Protein 6LTR (pdb70)

B-factor: mean 41.46, std 18.66, range [11.01, 149.9]

Foldseek 3Di:
DFFWFKDKDWFFFDFDPVVLVLVLVQQVQLVLLLLVLQLVVLLLLLLAALVLLCLLQVVPPDHDDSLLLNLLSQKFWAAPSNADAFDDLVCSQVVSCVRNVDHDDVLSVLLSLFDADDRTTMHRSNVVNVVVCVVLVHDSVQSNVLSSLCSLLLCAAGAPRHRPQNCCCCVLPNPDDDWPLVQQLQLLVVLLVVQVDDPDDDQWLQVSLVSSCVSQVHDLVCCCCSNTVVDDDDAPNNVSNVDDRGDTDDSVVSSVSSVVSNSSRVDDSPHDSSVSVQVVSCVSHPHDDSQSSSQSNVLSSVLSVVQSNVSSVVSVVLSVLVVLLVVLPPPPLLVLLVCLCVDDLNPDDDDDQQACLQCLHPCVQVLLVVCVVPHPDRVVSLVVSQVLPDDQWFDTHDSSSNVSVSVVCVPAPPVSNNSSRHSRVSVVCSNNGHRGGRDSDFFFGKDKLFWDALVRDDWPQDLLFTRQKTWTFGWGADPVGDTDTDIIITGDLLCCQFARPDAQAPPDEWAGQDVLRPHDFDADDPPQDDDDPPVCVVSVRSRSSVSVCVVVSNGHHYPFPDDGWMWTAGSSSMIMTMDMGTQGDQDDDDDFFAKAKEWFADAQFFIKMWIKGFHDDDQAFPQNRGHMGTDAMDGQFFWDDDPRDIDTLAHDQAAWQVVCVVVLVVLLVVLQVAWFWDADPPGDIDIGSLNVQSCVLPVVRGHDLLNLQSSLLSLLRRLAQDEPVVLVVSVVVLCCQQPDDCHLVVDDGLHLSSLSSLVSSLSNLVSNQCRHVVDDPVRHDDDVSSCVVPVVSSVVNVVSVVVLVVSLVVNLLSSLSSVSVVCVVVVHQEYEYACADDADDDRTDPVNNVSSVSRCPNSSVVNNVSCNVNNNHYYAHAHLQLLLFFFFSPDCVPHHHGAFAKAWAFLLRQFVVLLVQLLSLCPLPDPDCSVRSVVQSVLLCLQLVNPVCVVLSVPDDPPDPPRDGSVVVSVSSCVVQVHRRHIGMGGGHPHQWDWHPDPRHPPWDWDAGSNRITTTHGSSSSSRSSRRSDDDHYPGD

Sequence (1037 aa):
SMSSAIKSYKSVLRPNERKNQLLKSTIQCLEDGSAFFFKMLQGLFGGITPEIVRFSTEQEKQQQDIALWCAVNWFRPVSQDSLTHTIASDNLVEKFEEYYGGTASDAIKQYFSASIGESYYWNDCRQQYYDLCRELGVEVSDLTHDLEILCREKCLAVATESNQNNSIISVLFGTGEKEDRSVKLRITKKILEAISNLKEIPKNVAPIQEIILNVAKATKETFRQVYAGNLGAPSTLEKFIAKDGQKEFDLKKLQTDLKKVIRGKSKERDWCCQEELRSYVEQNTIQYDLWAWGEMFNKAHTALKIKSTRNYNFAKQRLEQFKEIQSLNNLLVVKKLNDFFDSEFFSGEETYTICVHHLGGKDLSKLYKAWEDDPADPENAIVVLCDDLKNNFKKEPIRNILRYIFTIRQECSAQDILAAAKYNQQLDRYKSQKANPSVLGNQGFTWTNAVILPEKAQRNDRPNSLDLRIWLYLKLRHPDGRWKKHHIPFYDTRFFQEIYAAGNSPVDTCQFRTPRFGYHLPKLTDQTAIRVNKKHVKAAKTEARIRLAIQQGTLPVSNLKITEISATINSKGQVRIPVKFDVGRQKGTLQIGDRFCGYDQNQTASHAYSLWEVVKEGQYHKELGCFVRFISSGDIVSITENRGNQFDQLSYEGLAYPQYADWRKKASKFVSLWQITKKNKKKEIVTVEAKEKFDAICKYQPRLYKFNKEYAYLLRDIVRGKSLVELQQIRQEIFRFIEQDCGVTRLGSLSLSTLETVKAVKGIIYSYFSTALNASKNNPISDEQRKEFDPELFALLEKLELIRTRKKKQKVERIANSLIQTCLENNIKFIRGAGDLSTTNNATKKKANSRSMDWLARGVFNKIRQLAPMHNITLFGCGSLYTSHQDPLVHRNPDKAMKCRWAAIPVKDIGDWVLRKLSQNLRAKNIGTGEYYHQGVKEFLSHYELQDLEEELLKWRSDRKSNIPCWVLQNRLAEKLGNKEAVVYIPVRGGRIYFATHKVATGAVSIVFDQKQVWVCNADHVAAANIALTVKGIGEQ

Structure (mmCIF, N/CA/C/O backbone):
data_6LTR
#
_entry.id   6LTR
#
_cell.length_a   93.256
_cell.length_b   123.025
_cell.length_c   280.420
_cell.angle_alpha   90.000
_cell.angle_beta   90.000
_cell.angle_gamma   90.000
#
_symmetry.space_group_name_H-M   'C 2 2 21'
#
loop_
_entity.id
_entity.type
_entity.pdbx_description
1 polymer Cas12i2
2 polymer 'RNA (56-mer)'
3 polymer "DNA (5'-D(*GP*CP*CP*GP*CP*TP*TP*TP*CP*TP*TP*T)-3')"
4 polymer 'DNA (35-MER)'
5 polymer 'trans ssDNA'
6 non-polymer 1,2-ETHANEDIOL
7 non-polymer 'MAGNESIUM ION'
8 water water
#
loop_
_atom_site.group_PDB
_atom_site.id
_atom_site.type_symbol
_atom_site.label_atom_id
_atom_site.label_alt_id
_atom_site.label_comp_id
_atom_site.label_asym_id
_atom_site.label_entity_id
_atom_site.label_seq_id
_atom_site.pdbx_PDB_ins_code
_atom_site.Cartn_x
_atom_site.Cartn_y
_atom_site.Cartn_z
_atom_site.occupancy
_atom_site.B_iso_or_equiv
_atom_site.auth_seq_id
_atom_site.auth_comp_id
_atom_site.auth_asym_id
_atom_site.auth_atom_id
_atom_site.pdbx_PDB_model_num
ATOM 1 N N . SER A 1 1 ? 57.06600 79.80800 108.16400 1.000 55.11711 0 SER A N 1
ATOM 2 C CA . SER A 1 1 ? 56.20900 79.94600 109.33200 1.000 52.74174 0 SER A CA 1
ATOM 3 C C . SER A 1 1 ? 54.82500 79.32000 109.14200 1.000 46.81690 0 SER A C 1
ATOM 4 O O . SER A 1 1 ? 54.28000 79.26900 108.03900 1.000 50.36141 0 SER A O 1
ATOM 7 N N . MET A 1 2 ? 54.26400 78.87600 110.27000 1.000 40.57348 1 MET A N 1
ATOM 8 C CA . MET A 1 2 ? 53.01200 78.13600 110.31600 1.000 37.32824 1 MET A CA 1
ATOM 9 C C . MET A 1 2 ? 51.87100 79.10600 110.59900 1.000 39.35445 1 MET A C 1
ATOM 10 O O . MET A 1 2 ? 51.79700 79.68900 111.68500 1.000 45.25295 1 MET A O 1
ATOM 15 N N . SER A 1 3 ? 50.99000 79.28000 109.61900 1.000 36.31924 2 SER A N 1
ATOM 16 C CA . SER A 1 3 ? 49.79400 80.08900 109.74900 1.000 42.20838 2 SER A CA 1
ATOM 17 C C . SER A 1 3 ? 48.64000 79.25000 110.28400 1.000 39.05796 2 SER A C 1
ATOM 18 O O . SER A 1 3 ? 48.49000 78.06400 109.95000 1.000 38.52941 2 SER A O 1
ATOM 21 N N . SER A 1 4 ? 47.81500 79.90200 111.10600 1.000 35.44863 3 SER A N 1
ATOM 22 C CA . SER A 1 4 ? 46.69200 79.29500 111.80100 1.000 34.51426 3 SER A CA 1
ATOM 23 C C . SER A 1 4 ? 45.49300 80.23400 111.72500 1.000 34.41302 3 SER A C 1
ATOM 24 O O . SER A 1 4 ? 45.60000 81.37800 111.27600 1.000 29.77786 3 SER A O 1
ATOM 27 N N . ALA A 1 5 ? 44.34100 79.73900 112.18200 1.000 29.37961 4 ALA A N 1
ATOM 28 C CA . ALA A 1 5 ? 43.09300 80.49400 112.17500 1.000 24.73301 4 ALA A CA 1
ATOM 29 C C . ALA A 1 5 ? 42.29400 80.13500 113.42200 1.000 24.25542 4 ALA A C 1
ATOM 30 O O . ALA A 1 5 ? 42.72100 79.32000 114.24500 1.000 28.41481 4 ALA A O 1
ATOM 32 N N . ILE A 1 6 ? 41.12200 80.75600 113.57100 1.000 19.71836 5 ILE A N 1
ATOM 33 C CA . ILE A 1 6 ? 40.25900 80.54000 114.72800 1.000 20.22127 5 ILE A CA 1
ATOM 34 C C . ILE A 1 6 ? 38.82900 80.30800 114.26000 1.000 21.90771 5 ILE A C 1
ATOM 35 O O . ILE A 1 6 ? 38.26000 81.14000 113.54600 1.000 21.55726 5 ILE A O 1
ATOM 40 N N . LYS A 1 7 ? 38.25400 79.18200 114.67000 1.000 21.19399 6 LYS A N 1
ATOM 41 C CA . LYS A 1 7 ? 36.82200 78.94100 114.60900 1.000 17.94655 6 LYS A CA 1
ATOM 42 C C . LYS A 1 7 ? 36.26400 79.00700 116.02400 1.000 23.14043 6 LYS A C 1
ATOM 43 O O . LYS A 1 7 ? 37.00000 78.88000 117.00700 1.000 22.38371 6 LYS A O 1
ATOM 49 N N . SER A 1 8 ? 34.95600 79.21500 116.13300 1.000 18.05066 7 SER A N 1
ATOM 50 C CA . SER A 1 8 ? 34.38000 79.35300 117.45900 1.000 20.41551 7 SER A CA 1
ATOM 51 C C . SER A 1 8 ? 32.97000 78.79000 117.48700 1.000 21.76327 7 SER A C 1
ATOM 52 O O . SER A 1 8 ? 32.31700 78.61400 116.45500 1.000 20.27159 7 SER A O 1
ATOM 55 N N . TYR A 1 9 ? 32.52000 78.50400 118.70300 1.000 21.04080 8 TYR A N 1
ATOM 56 C CA . TYR A 1 9 ? 31.20500 77.95400 118.96000 1.000 19.35631 8 TYR A CA 1
ATOM 57 C C . TYR A 1 9 ? 30.58000 78.72600 120.10100 1.000 18.28522 8 TYR A C 1
ATOM 58 O O . TYR A 1 9 ? 31.25300 79.45400 120.83800 1.000 23.30810 8 TYR A O 1
ATOM 67 N N . LYS A 1 10 ? 29.27800 78.54100 120.24000 1.000 22.38878 9 LYS A N 1
ATOM 68 C CA . LYS A 1 10 ? 28.49800 79.51400 120.97000 1.000 19.89641 9 LYS A CA 1
ATOM 69 C C . LYS A 1 10 ? 27.09100 79.03500 121.30200 1.000 25.94823 9 LYS A C 1
ATOM 70 O O . LYS A 1 10 ? 26.30800 78.70400 120.40600 1.000 20.98237 9 LYS A O 1
ATOM 76 N N . SER A 1 11 ? 26.75700 79.03900 122.58900 1.000 21.51286 10 SER A N 1
ATOM 77 C CA . SER A 1 11 ? 25.55100 78.41200 123.12100 1.000 19.95324 10 SER A CA 1
ATOM 78 C C . SER A 1 11 ? 25.23700 79.05300 124.47200 1.000 22.73994 10 SER A C 1
ATOM 79 O O . SER A 1 11 ? 25.77700 80.11300 124.80500 1.000 21.44808 10 SER A O 1
ATOM 82 N N . VAL A 1 12 ? 24.37500 78.40700 125.25300 1.000 20.46265 11 VAL A N 1
ATOM 83 C CA . VAL A 1 12 ? 23.91100 78.94300 126.52600 1.000 27.15217 11 VAL A CA 1
ATOM 84 C C . VAL A 1 12 ? 24.15700 77.88600 127.59700 1.000 25.67432 11 VAL A C 1
ATOM 85 O O . VAL A 1 12 ? 23.94800 76.69300 127.35600 1.000 24.86309 11 VAL A O 1
ATOM 89 N N . LEU A 1 13 ? 24.65500 78.31200 128.75400 1.000 22.04517 12 LEU A N 1
ATOM 90 C CA . LEU A 1 13 ? 24.92500 77.37500 129.83400 1.000 21.39748 12 LEU A CA 1
ATOM 91 C C . LEU A 1 13 ? 23.63100 76.97400 130.53400 1.000 26.45208 12 LEU A C 1
ATOM 92 O O . LEU A 1 13 ? 22.66100 77.73500 130.57900 1.000 26.33756 12 LEU A O 1
ATOM 97 N N . ARG A 1 14 ? 23.62500 75.76000 131.08400 1.000 23.94737 13 ARG A N 1
ATOM 98 C CA . ARG A 1 14 ? 22.44700 75.20000 131.74900 1.000 25.38276 13 ARG A CA 1
ATOM 99 C C . ARG A 1 14 ? 22.81400 74.65500 133.12400 1.000 26.04200 13 ARG A C 1
ATOM 100 O O . ARG A 1 14 ? 22.66700 73.46000 133.39400 1.000 24.44932 13 ARG A O 1
ATOM 108 N N . PRO A 1 15 ? 23.27400 75.51100 134.03300 1.000 24.18148 14 PRO A N 1
ATOM 109 C CA . PRO A 1 15 ? 23.61400 75.03500 135.37500 1.000 27.40803 14 PRO A CA 1
ATOM 110 C C . PRO A 1 15 ? 22.35900 74.76000 136.18600 1.000 33.21132 14 PRO A C 1
ATOM 111 O O . PRO A 1 15 ? 21.28200 75.30100 135.92300 1.000 18.95902 14 PRO A O 1
ATOM 115 N N . ASN A 1 16 ? 22.50600 73.89200 137.18400 1.000 30.11376 15 ASN A N 1
ATOM 116 C CA . ASN A 1 16 ? 21.41800 73.76100 138.13700 1.000 28.10006 15 ASN A CA 1
ATOM 117 C C . ASN A 1 16 ? 21.37000 75.01300 139.00600 1.000 30.70197 15 ASN A C 1
ATOM 118 O O . ASN A 1 16 ? 22.24400 75.87600 138.94600 1.000 31.41783 15 ASN A O 1
ATOM 123 N N . GLU A 1 17 ? 20.32800 75.11700 139.81900 1.000 27.30415 16 GLU A N 1
ATOM 124 C CA . GLU A 1 17 ? 20.10100 76.36300 140.54300 1.000 31.77007 16 GLU A CA 1
ATOM 125 C C . GLU A 1 17 ? 21.24900 76.72900 141.47800 1.000 33.63440 16 GLU A C 1
ATOM 126 O O . GLU A 1 17 ? 21.62800 77.90600 141.57200 1.000 34.71076 16 GLU A O 1
ATOM 132 N N . ARG A 1 18 ? 21.81700 75.73900 142.16700 1.000 31.94182 17 ARG A N 1
ATOM 133 C CA . ARG A 1 18 ? 22.93200 76.00700 143.11500 1.000 34.60777 17 ARG A CA 1
ATOM 134 C C . ARG A 1 18 ? 24.13400 76.55600 142.33700 1.000 32.88280 17 ARG A C 1
ATOM 135 O O . ARG A 1 18 ? 24.65400 77.61300 142.72800 1.000 29.15982 17 ARG A O 1
ATOM 143 N N . LYS A 1 19 ? 24.54500 75.86400 141.27700 1.000 27.61738 18 LYS A N 1
ATOM 144 C CA . LYS A 1 19 ? 25.71000 76.27800 140.45100 1.000 33.68594 18 LYS A CA 1
ATOM 145 C C . LYS A 1 19 ? 25.39600 77.55900 139.68700 1.000 30.30568 18 LYS A C 1
ATOM 146 O O . LYS A 1 19 ? 26.31600 78.30800 139.42900 1.000 24.18381 18 LYS A O 1
ATOM 152 N N . ASN A 1 20 ? 24.11600 77.79400 139.41400 1.000 28.78157 19 ASN A N 1
ATOM 153 C CA . ASN A 1 20 ? 23.75700 79.05800 138.78000 1.000 24.97148 19 ASN A CA 1
ATOM 154 C C . ASN A 1 20 ? 23.95200 80.23000 139.73300 1.000 30.06596 19 ASN A C 1
ATOM 155 O O . ASN A 1 20 ? 24.44900 81.28800 139.32500 1.000 28.64112 19 ASN A O 1
ATOM 160 N N . GLN A 1 21 ? 23.56300 80.07000 141.00300 1.000 29.58271 20 GLN A N 1
ATOM 161 C CA . GLN A 1 21 ? 23.88800 81.09700 141.99000 1.000 32.34907 20 GLN A CA 1
ATOM 162 C C . GLN A 1 21 ? 25.38900 81.34000 142.03700 1.000 28.56422 20 GLN A C 1
ATOM 163 O O . GLN A 1 21 ? 25.84800 82.49000 142.00200 1.000 23.67025 20 GLN A O 1
ATOM 169 N N . LEU A 1 22 ? 26.16800 80.25800 142.10200 1.000 29.32596 21 LEU A N 1
ATOM 170 C CA . LEU A 1 22 ? 27.61900 80.40800 142.19300 1.000 30.76847 21 LEU A CA 1
ATOM 171 C C . LEU A 1 22 ? 28.18400 81.13900 140.97500 1.000 26.44523 21 LEU A C 1
ATOM 172 O O . LEU A 1 22 ? 29.00600 82.05500 141.11500 1.000 28.26042 21 LEU A O 1
ATOM 177 N N . LEU A 1 23 ? 27.72700 80.77000 139.77600 1.000 21.56212 22 LEU A N 1
ATOM 178 C CA . LEU A 1 23 ? 28.24100 81.37500 138.54900 1.000 24.72814 22 LEU A CA 1
ATOM 179 C C . LEU A 1 23 ? 27.86200 82.84800 138.45000 1.000 27.01777 22 LEU A C 1
ATOM 180 O O . LEU A 1 23 ? 28.70500 83.69500 138.12300 1.000 22.52688 22 LEU A O 1
ATOM 185 N N . LYS A 1 24 ? 26.59200 83.17200 138.71000 1.000 25.39872 23 LYS A N 1
ATOM 186 C CA . LYS A 1 24 ? 26.15600 84.56200 138.62000 1.000 25.12109 23 LYS A CA 1
ATOM 187 C C . LYS A 1 24 ? 26.88200 85.42800 139.64200 1.000 24.35001 23 LYS A C 1
ATOM 188 O O . LYS A 1 24 ? 27.28600 86.55700 139.33400 1.000 26.63530 23 LYS A O 1
ATOM 194 N N . SER A 1 25 ? 27.08100 84.90500 140.85700 1.000 24.80107 24 SER A N 1
ATOM 195 C CA . SER A 1 25 ? 27.81300 85.65600 141.87100 1.000 26.19957 24 SER A CA 1
ATOM 196 C C . SER A 1 25 ? 29.26500 85.87600 141.46000 1.000 27.09735 24 SER A C 1
ATOM 197 O O . SER A 1 25 ? 29.80700 86.97600 141.63700 1.000 30.86705 24 SER A O 1
ATOM 200 N N . THR A 1 26 ? 29.91100 84.84600 140.90200 1.000 25.88259 25 THR A N 1
ATOM 201 C CA . THR A 1 26 ? 31.29300 84.99600 140.45400 1.000 28.77839 25 THR A CA 1
ATOM 202 C C . THR A 1 26 ? 31.40400 86.04000 139.34800 1.000 25.83627 25 THR A C 1
ATOM 203 O O . THR A 1 26 ? 32.33300 86.86000 139.34400 1.000 20.74160 25 THR A O 1
ATOM 207 N N . ILE A 1 27 ? 30.46200 86.02600 138.40200 1.000 21.32357 26 ILE A N 1
ATOM 208 C CA . ILE A 1 27 ? 30.50400 86.98900 137.30500 1.000 24.24662 26 ILE A CA 1
ATOM 209 C C . ILE A 1 27 ? 30.26900 88.40400 137.82100 1.000 24.08109 26 ILE A C 1
ATOM 210 O O . ILE A 1 27 ? 30.91100 89.35800 137.36400 1.000 25.17778 26 ILE A O 1
ATOM 215 N N . GLN A 1 28 ? 29.35000 88.56800 138.77800 1.000 24.43259 27 GLN A N 1
ATOM 216 C CA . GLN A 1 28 ? 29.14800 89.88300 139.38100 1.000 27.35355 27 GLN A CA 1
ATOM 217 C C . GLN A 1 28 ? 30.41400 90.36900 140.07600 1.000 22.38078 27 GLN A C 1
ATOM 218 O O . GLN A 1 28 ? 30.76900 91.55200 139.99300 1.000 18.88496 27 GLN A O 1
ATOM 224 N N . CYS A 1 29 ? 31.09800 89.46600 140.78000 1.000 24.36607 28 CYS A N 1
ATOM 225 C CA . CYS A 1 29 ? 32.37200 89.80100 141.40600 1.000 21.82085 28 CYS A CA 1
ATOM 226 C C . CYS A 1 29 ? 33.39200 90.28100 140.37800 1.000 25.45250 28 CYS A C 1
ATOM 227 O O . CYS A 1 29 ? 34.05600 91.31200 140.56800 1.000 23.41462 28 CYS A O 1
ATOM 230 N N . LEU A 1 30 ? 33.53000 89.53400 139.28000 1.000 22.16030 29 LEU A N 1
ATOM 231 C CA . LEU A 1 30 ? 34.47700 89.91400 138.23600 1.000 22.04577 29 LEU A CA 1
ATOM 232 C C . LEU A 1 30 ? 34.11400 91.26300 137.62800 1.000 24.46302 29 LEU A C 1
ATOM 233 O O . LEU A 1 30 ? 34.99500 92.07300 137.32900 1.000 19.55515 29 LEU A O 1
ATOM 238 N N . GLU A 1 31 ? 32.81700 91.52100 137.44000 1.000 21.16154 30 GLU A N 1
ATOM 239 C CA . GLU A 1 31 ? 32.37800 92.78900 136.86200 1.000 21.95656 30 GLU A CA 1
ATOM 240 C C . GLU A 1 31 ? 32.67500 93.96300 137.79100 1.000 25.67321 30 GLU A C 1
ATOM 241 O O . GLU A 1 31 ? 33.10600 95.03200 137.33500 1.000 23.37489 30 GLU A O 1
ATOM 247 N N . ASP A 1 32 ? 32.43400 93.79200 139.09400 1.000 25.16334 31 ASP A N 1
ATOM 248 C CA . ASP A 1 32 ? 32.75700 94.85000 140.04800 1.000 25.80133 31 ASP A CA 1
ATOM 249 C C . ASP A 1 32 ? 34.25400 95.13900 140.05000 1.000 25.70519 31 ASP A C 1
ATOM 250 O O . ASP A 1 32 ? 34.68100 96.30500 140.01900 1.000 26.50168 31 ASP A O 1
ATOM 255 N N . GLY A 1 33 ? 35.07100 94.08000 140.06800 1.000 20.61506 32 GLY A N 1
ATOM 256 C CA . GLY A 1 33 ? 36.50700 94.27300 139.97200 1.000 21.75604 32 GLY A CA 1
ATOM 257 C C . GLY A 1 33 ? 36.92700 94.94000 138.67700 1.000 22.20471 32 GLY A C 1
ATOM 258 O O . GLY A 1 33 ? 37.87700 95.72700 138.65700 1.000 21.72152 32 GLY A O 1
ATOM 259 N N . SER A 1 34 ? 36.23100 94.63000 137.58000 1.000 20.14569 33 SER A N 1
ATOM 260 C CA . SER A 1 34 ? 36.52100 95.26900 136.30100 1.000 22.24444 33 SER A CA 1
ATOM 261 C C . SER A 1 34 ? 36.24300 96.76400 136.35500 1.000 22.14888 33 SER A C 1
ATOM 262 O O . SER A 1 34 ? 37.03900 97.56600 135.85900 1.000 23.05807 33 SER A O 1
ATOM 265 N N . ALA A 1 35 ? 35.11200 97.15500 136.94600 1.000 20.51908 34 ALA A N 1
ATOM 266 C CA . ALA A 1 35 ? 34.81300 98.57900 137.08500 1.000 24.62972 34 ALA A CA 1
ATOM 267 C C . ALA A 1 35 ? 35.87000 99.27800 137.93200 1.000 25.79344 34 ALA A C 1
ATOM 268 O O . ALA A 1 35 ? 36.29500 100.40600 137.62200 1.000 24.07679 34 ALA A O 1
ATOM 270 N N . PHE A 1 36 ? 36.31300 98.62200 139.00800 1.000 23.35300 35 PHE A N 1
ATOM 271 C CA . PHE A 1 36 ? 37.33400 99.23200 139.85200 1.000 22.44395 35 PHE A CA 1
ATOM 272 C C . PHE A 1 36 ? 38.65300 99.39600 139.10300 1.000 24.15106 35 PHE A C 1
ATOM 273 O O . PHE A 1 36 ? 39.28700 100.45700 139.17200 1.000 22.74468 35 PHE A O 1
ATOM 281 N N . PHE A 1 37 ? 39.10100 98.34700 138.40300 1.000 23.88342 36 PHE A N 1
ATOM 282 C CA . PHE A 1 37 ? 40.29100 98.50100 137.56800 1.000 24.46629 36 PHE A CA 1
ATOM 283 C C . PHE A 1 37 ? 40.10300 99.58500 136.52500 1.000 20.33685 36 PHE A C 1
ATOM 284 O O . PHE A 1 37 ? 41.06100 100.28100 136.18500 1.000 18.47034 36 PHE A O 1
ATOM 292 N N . PHE A 1 38 ? 38.89300 99.74200 135.99700 1.000 18.83799 37 PHE A N 1
ATOM 293 C CA . PHE A 1 38 ? 38.66800 100.76700 134.98600 1.000 22.35484 37 PHE A CA 1
ATOM 294 C C . PHE A 1 38 ? 38.94100 102.15300 135.54900 1.000 26.18253 37 PHE A C 1
ATOM 295 O O . PHE A 1 38 ? 39.71500 102.92800 134.97400 1.000 23.37134 37 PHE A O 1
ATOM 303 N N . LYS A 1 39 ? 38.34500 102.46800 136.70200 1.000 24.69680 38 LYS A N 1
ATOM 304 C CA . LYS A 1 39 ? 38.59500 103.77800 137.30500 1.000 26.22626 38 LYS A CA 1
ATOM 305 C C . LYS A 1 39 ? 40.07100 103.94600 137.67400 1.000 23.94696 38 LYS A C 1
ATOM 306 O O . LYS A 1 39 ? 40.68900 104.99000 137.39400 1.000 28.41072 38 LYS A O 1
ATOM 312 N N . MET A 1 40 ? 40.66200 102.91600 138.29200 1.000 18.89266 39 MET A N 1
ATOM 313 C CA . MET A 1 40 ? 42.04200 103.03700 138.75300 1.000 24.15319 39 MET A CA 1
ATOM 314 C C . MET A 1 40 ? 43.00900 103.20800 137.58900 1.000 26.38874 39 MET A C 1
ATOM 315 O O . MET A 1 40 ? 43.93100 104.02600 137.65900 1.000 27.73239 39 MET A O 1
ATOM 320 N N . LEU A 1 41 ? 42.82500 102.43900 136.51400 1.000 21.82212 40 LEU A N 1
ATOM 321 C CA . LEU A 1 41 ? 43.69100 102.56100 135.35000 1.000 23.68675 40 LEU A CA 1
ATOM 322 C C . LEU A 1 41 ? 43.46100 103.87500 134.62500 1.000 24.80940 40 LEU A C 1
ATOM 323 O O . LEU A 1 41 ? 44.39800 104.42100 134.03700 1.000 24.00089 40 LEU A O 1
ATOM 328 N N . GLN A 1 42 ? 42.23200 104.39600 134.65100 1.000 23.08998 41 GLN A N 1
ATOM 329 C CA . GLN A 1 42 ? 41.99700 105.74300 134.14500 1.000 24.86503 41 GLN A CA 1
ATOM 330 C C . GLN A 1 42 ? 42.91100 106.74200 134.84700 1.000 28.96515 41 GLN A C 1
ATOM 331 O O . GLN A 1 42 ? 43.62600 107.51700 134.19600 1.000 26.17110 41 GLN A O 1
ATOM 337 N N . GLY A 1 43 ? 42.94600 106.69300 136.18100 1.000 28.26901 42 GLY A N 1
ATOM 338 C CA . GLY A 1 43 ? 43.86900 107.56300 136.90600 1.000 32.21579 42 GLY A CA 1
ATOM 339 C C . GLY A 1 43 ? 45.33000 107.28300 136.58100 1.000 27.21123 42 GLY A C 1
ATOM 340 O O . GLY A 1 43 ? 46.10900 108.19800 136.27000 1.000 29.77103 42 GLY A O 1
ATOM 341 N N . LEU A 1 44 ? 45.71400 106.00400 136.62500 1.000 25.59634 43 LEU A N 1
ATOM 342 C CA . LEU A 1 44 ? 47.10000 105.60600 136.38800 1.000 26.09667 43 LEU A CA 1
ATOM 343 C C . LEU A 1 44 ? 47.60100 106.13600 135.05200 1.000 29.60957 43 LEU A C 1
ATOM 344 O O . LEU A 1 44 ? 48.69300 106.70800 134.96300 1.000 31.23179 43 LEU A O 1
ATOM 349 N N . PHE A 1 45 ? 46.80100 105.95900 134.00000 1.000 25.40419 44 PHE A N 1
ATOM 350 C CA . PHE A 1 45 ? 47.16100 106.47200 132.68600 1.000 28.72250 44 PHE A CA 1
ATOM 351 C C . PHE A 1 45 ? 47.13500 107.99000 132.65700 1.000 26.87586 44 PHE A C 1
ATOM 352 O O . PHE A 1 45 ? 47.90100 108.60500 131.90600 1.000 30.66566 44 PHE A O 1
ATOM 360 N N . GLY A 1 46 ? 46.27900 108.61400 133.47100 1.000 28.29090 45 GLY A N 1
ATOM 361 C CA . GLY A 1 46 ? 46.40200 110.04600 133.66800 1.000 30.89376 45 GLY A CA 1
ATOM 362 C C . GLY A 1 46 ? 47.75400 110.44800 134.21600 1.000 29.84456 45 GLY A C 1
ATOM 363 O O . GLY A 1 46 ? 48.15400 111.60900 134.07600 1.000 28.72860 45 GLY A O 1
ATOM 364 N N . GLY A 1 47 ? 48.47000 109.51300 134.83300 1.000 27.85403 46 GLY A N 1
ATOM 365 C CA . GLY A 1 47 ? 49.79500 109.81100 135.34000 1.000 29.60018 46 GLY A CA 1
ATOM 366 C C . GLY A 1 47 ? 50.98700 109.73800 134.39500 1.000 38.52980 46 GLY A C 1
ATOM 367 O O . GLY A 1 47 ? 52.10000 110.03900 134.83800 1.000 34.38280 46 GLY A O 1
ATOM 368 N N . ILE A 1 48 ? 50.82600 109.36800 133.11900 1.000 30.80305 47 ILE A N 1
ATOM 369 C CA . ILE A 1 48 ? 52.00100 109.14700 132.27400 1.000 32.45083 47 ILE A CA 1
ATOM 370 C C . ILE A 1 48 ? 52.69000 110.47000 131.95400 1.000 32.75902 47 ILE A C 1
ATOM 371 O O . ILE A 1 48 ? 52.06800 111.54100 131.92500 1.000 30.72494 47 ILE A O 1
ATOM 376 N N . THR A 1 49 ? 53.99200 110.38800 131.70100 1.000 29.36870 48 THR A N 1
ATOM 377 C CA . THR A 1 49 ? 54.84300 111.52500 131.39200 1.000 33.16921 48 THR A CA 1
ATOM 378 C C . THR A 1 49 ? 55.27000 111.50300 129.93100 1.000 36.37096 48 THR A C 1
ATOM 379 O O . THR A 1 49 ? 55.25300 110.45100 129.28300 1.000 33.44233 48 THR A O 1
ATOM 383 N N . PRO A 1 50 ? 55.65000 112.65600 129.37200 1.000 33.47065 49 PRO A N 1
ATOM 384 C CA . PRO A 1 50 ? 56.23800 112.64200 128.02700 1.000 33.80610 49 PRO A CA 1
ATOM 385 C C . PRO A 1 50 ? 57.47700 111.76700 127.91700 1.000 31.17314 49 PRO A C 1
ATOM 386 O O . PRO A 1 50 ? 57.70700 111.19900 126.83800 1.000 38.17170 49 PRO A O 1
ATOM 390 N N . GLU A 1 51 ? 58.28900 111.62800 128.97600 1.000 31.88884 50 GLU A N 1
ATOM 391 C CA . GLU A 1 51 ? 59.38500 110.66900 128.88000 1.000 40.30649 50 GLU A CA 1
ATOM 392 C C . GLU A 1 51 ? 58.88600 109.24700 128.69300 1.000 39.92575 50 GLU A C 1
ATOM 393 O O . GLU A 1 51 ? 59.51100 108.46100 127.97400 1.000 36.38512 50 GLU A O 1
ATOM 399 N N . ILE A 1 52 ? 57.83100 108.86000 129.41300 1.000 35.51007 51 ILE A N 1
ATOM 400 C CA . ILE A 1 52 ? 57.35200 107.48500 129.31200 1.000 31.46334 51 ILE A CA 1
ATOM 401 C C . ILE A 1 52 ? 56.91600 107.19400 127.88200 1.000 33.99450 51 ILE A C 1
ATOM 402 O O . ILE A 1 52 ? 57.26400 106.15700 127.30000 1.000 28.10251 51 ILE A O 1
ATOM 407 N N . VAL A 1 53 ? 56.17100 108.12800 127.28600 1.000 29.81410 52 VAL A N 1
ATOM 408 C CA . VAL A 1 53 ? 55.72800 107.97300 125.90500 1.000 29.36982 52 VAL A CA 1
ATOM 409 C C . VAL A 1 53 ? 56.92400 107.93700 124.96300 1.000 37.83863 52 VAL A C 1
ATOM 410 O O . VAL A 1 53 ? 56.95900 107.14700 124.01300 1.000 37.32777 52 VAL A O 1
ATOM 414 N N . ARG A 1 54 ? 57.92100 108.79400 125.20600 1.000 38.05359 53 ARG A N 1
ATOM 415 C CA . ARG A 1 54 ? 59.10700 108.80200 124.35500 1.000 42.94805 53 ARG A CA 1
ATOM 416 C C . ARG A 1 54 ? 59.83600 107.46400 124.40600 1.000 38.93420 53 ARG A C 1
ATOM 417 O O . ARG A 1 54 ? 60.24500 106.93300 123.36700 1.000 36.99444 53 ARG A O 1
ATOM 425 N N . PHE A 1 55 ? 60.00400 106.90000 125.60300 1.000 39.78118 54 PHE A N 1
ATOM 426 C CA . PHE A 1 55 ? 60.68300 105.61300 125.71700 1.000 39.72361 54 PHE A CA 1
ATOM 427 C C . PHE A 1 55 ? 59.87600 104.50100 125.05400 1.000 43.17245 54 PHE A C 1
ATOM 428 O O . PHE A 1 55 ? 60.45100 103.59500 124.43900 1.000 46.79766 54 PHE A O 1
ATOM 436 N N . SER A 1 56 ? 58.54500 104.54800 125.16900 1.000 41.34301 55 SER A N 1
ATOM 437 C CA . SER A 1 56 ? 57.71600 103.51500 124.55200 1.000 40.36114 55 SER A CA 1
ATOM 438 C C . SER A 1 56 ? 57.60000 103.67800 123.03700 1.000 41.11576 55 SER A C 1
ATOM 439 O O . SER A 1 56 ? 57.25200 102.71200 122.34600 1.000 43.60951 55 SER A O 1
ATOM 442 N N . THR A 1 57 ? 57.89200 104.87100 122.51700 1.000 39.05111 56 THR A N 1
ATOM 443 C CA . THR A 1 57 ? 57.79600 105.25100 121.10800 1.000 37.92297 56 THR A CA 1
ATOM 444 C C . THR A 1 57 ? 59.12800 105.22200 120.36600 1.000 43.75941 56 THR A C 1
ATOM 445 O O . THR A 1 57 ? 59.13800 105.19100 119.13000 1.000 39.73803 56 THR A O 1
ATOM 449 N N . GLU A 1 58 ? 60.23900 105.11600 121.08800 1.000 47.96751 57 GLU A N 1
ATOM 450 C CA . GLU A 1 58 ? 61.53500 105.53000 120.56100 1.000 46.20009 57 GLU A CA 1
ATOM 451 C C . GLU A 1 58 ? 61.96400 104.72300 119.32900 1.000 47.89258 57 GLU A C 1
ATOM 452 O O . GLU A 1 58 ? 62.47200 105.29600 118.35900 1.000 47.55866 57 GLU A O 1
ATOM 458 N N . GLN A 1 59 ? 61.75000 103.40000 119.33200 1.000 48.78524 58 GLN A N 1
ATOM 459 C CA . GLN A 1 59 ? 62.26600 102.51600 118.29200 1.000 42.33088 58 GLN A CA 1
ATOM 460 C C . GLN A 1 59 ? 61.30600 102.35900 117.11100 1.000 49.30645 58 GLN A C 1
ATOM 461 O O . GLN A 1 59 ? 61.43800 101.39000 116.36600 1.000 50.12043 58 GLN A O 1
ATOM 467 N N . GLU A 1 60 ? 60.27700 103.21400 117.04300 1.000 49.14406 59 GLU A N 1
ATOM 468 C CA . GLU A 1 60 ? 59.20200 103.06200 116.02300 1.000 48.96894 59 GLU A CA 1
ATOM 469 C C . GLU A 1 60 ? 59.55800 103.81800 114.74200 1.000 51.35651 59 GLU A C 1
ATOM 470 O O . GLU A 1 60 ? 60.01300 104.96800 114.85200 1.000 59.36555 59 GLU A O 1
ATOM 476 N N . LYS A 1 61 ? 59.36100 103.18900 113.58100 1.000 49.23501 60 LYS A N 1
ATOM 477 C CA . LYS A 1 61 ? 59.76400 103.80100 112.28600 1.000 55.38735 60 LYS A CA 1
ATOM 478 C C . LYS A 1 61 ? 58.97900 105.08100 111.99400 1.000 52.08695 60 LYS A C 1
ATOM 479 O O . LYS A 1 61 ? 59.60600 106.07200 111.58300 1.000 64.34155 60 LYS A O 1
ATOM 481 N N . GLN A 1 62 ? 57.66800 105.06700 112.21500 1.000 49.03080 61 GLN A N 1
ATOM 482 C CA . GLN A 1 62 ? 56.86600 106.29800 112.01700 1.000 42.59702 61 GLN A CA 1
ATOM 483 C C . GLN A 1 62 ? 57.02900 107.17600 113.25500 1.000 43.86436 61 GLN A C 1
ATOM 484 O O . GLN A 1 62 ? 56.84000 106.66300 114.36900 1.000 49.36250 61 GLN A O 1
ATOM 486 N N . GLN A 1 63 ? 57.37200 108.44700 113.05500 1.000 42.11659 62 GLN A N 1
ATOM 487 C CA . GLN A 1 63 ? 57.56000 109.37600 114.19600 1.000 42.69376 62 GLN A CA 1
ATOM 488 C C . GLN A 1 63 ? 56.20800 109.58400 114.87700 1.000 42.18909 62 GLN A C 1
ATOM 489 O O . GLN A 1 63 ? 55.19600 109.67400 114.16300 1.000 45.48753 62 GLN A O 1
ATOM 491 N N . GLN A 1 64 ? 56.20300 109.67500 116.20500 1.000 36.89851 63 GLN A N 1
ATOM 492 C CA . GLN A 1 64 ? 54.91800 109.78400 116.93700 1.000 35.27199 63 GLN A CA 1
ATOM 493 C C . GLN A 1 64 ? 54.78800 111.14700 117.61200 1.000 37.18111 63 GLN A C 1
ATOM 494 O O . GLN A 1 64 ? 55.82500 111.73300 117.95700 1.000 44.16751 63 GLN A O 1
ATOM 500 N N . ASP A 1 65 ? 53.55900 111.62300 117.77600 1.000 31.91673 64 ASP A N 1
ATOM 501 C CA . ASP A 1 65 ? 53.28600 112.88800 118.45600 1.000 30.15303 64 ASP A CA 1
ATOM 502 C C . ASP A 1 65 ? 53.17300 112.58300 119.94500 1.000 41.69125 64 ASP A C 1
ATOM 503 O O . ASP A 1 65 ? 52.13200 112.12200 120.42000 1.000 43.61112 64 ASP A O 1
ATOM 508 N N . ILE A 1 66 ? 54.25400 112.84300 120.68300 1.000 38.15908 65 ILE A N 1
ATOM 509 C CA . ILE A 1 66 ? 54.28900 112.53500 122.11100 1.000 36.05762 65 ILE A CA 1
ATOM 510 C C . ILE A 1 66 ? 53.22500 113.33200 122.85700 1.000 34.72342 65 ILE A C 1
ATOM 511 O O . ILE A 1 66 ? 52.55300 112.81400 123.76000 1.000 37.52882 65 ILE A O 1
ATOM 516 N N . ALA A 1 67 ? 53.05300 114.60300 122.48900 1.000 35.16269 66 ALA A N 1
ATOM 517 C CA . ALA A 1 67 ? 52.08700 115.45400 123.17600 1.000 38.03542 66 ALA A CA 1
ATOM 518 C C . ALA A 1 67 ? 50.65800 114.95300 122.98400 1.000 33.53783 66 ALA A C 1
ATOM 519 O O . ALA A 1 67 ? 49.85400 114.97900 123.92200 1.000 31.13905 66 ALA A O 1
ATOM 521 N N . LEU A 1 68 ? 50.31800 114.50000 121.77400 1.000 35.92155 67 LEU A N 1
ATOM 522 C CA . LEU A 1 68 ? 48.97300 113.98300 121.53000 1.000 34.78185 67 LEU A CA 1
ATOM 523 C C . LEU A 1 68 ? 48.72000 112.69900 122.31200 1.000 31.90119 67 LEU A C 1
ATOM 524 O O . LEU A 1 68 ? 47.61700 112.48700 122.83700 1.000 29.72871 67 LEU A O 1
ATOM 529 N N . TRP A 1 69 ? 49.72400 111.82200 122.38300 1.000 27.67815 68 TRP A N 1
ATOM 530 C CA . TRP A 1 69 ? 49.59000 110.60800 123.17900 1.000 30.37628 68 TRP A CA 1
ATOM 531 C C . TRP A 1 69 ? 49.43900 110.92800 124.65800 1.000 32.31146 68 TRP A C 1
ATOM 532 O O . TRP A 1 69 ? 48.74200 110.20700 125.38200 1.000 33.68418 68 TRP A O 1
ATOM 543 N N . CYS A 1 70 ? 50.09400 111.99100 125.12900 1.000 29.66317 69 CYS A N 1
ATOM 544 C CA . CYS A 1 70 ? 49.86900 112.44400 126.49800 1.000 30.69042 69 CYS A CA 1
ATOM 545 C C . CYS A 1 70 ? 48.45100 112.97300 126.67700 1.000 29.37830 69 CYS A C 1
ATOM 546 O O . CYS A 1 70 ? 47.80200 112.69700 127.69300 1.000 28.90614 69 CYS A O 1
ATOM 549 N N . ALA A 1 71 ? 47.95900 113.74100 125.70100 1.000 26.73569 70 ALA A N 1
ATOM 550 C CA . ALA A 1 71 ? 46.64900 114.37100 125.82800 1.000 28.10626 70 ALA A CA 1
ATOM 551 C C . ALA A 1 71 ? 45.52600 113.34200 125.84400 1.000 33.32596 70 ALA A C 1
ATOM 552 O O . ALA A 1 71 ? 44.57400 113.46900 126.62300 1.000 31.77300 70 ALA A O 1
ATOM 554 N N . VAL A 1 72 ? 45.61300 112.31500 124.99300 1.000 28.08217 71 VAL A N 1
ATOM 555 C CA . VAL A 1 72 ? 44.54400 111.32100 124.93500 1.000 28.89466 71 VAL A CA 1
ATOM 556 C C . VAL A 1 72 ? 44.52000 110.41300 126.15500 1.000 26.99265 71 VAL A C 1
ATOM 557 O O . VAL A 1 72 ? 43.58600 109.61800 126.30600 1.000 27.59992 71 VAL A O 1
ATOM 561 N N . ASN A 1 73 ? 45.52300 110.50800 127.02900 1.000 27.74202 72 ASN A N 1
ATOM 562 C CA . ASN A 1 73 ? 45.52200 109.80500 128.30500 1.000 28.05891 72 ASN A CA 1
ATOM 563 C C . ASN A 1 73 ? 45.24400 110.71100 129.49300 1.000 29.16411 72 ASN A C 1
ATOM 564 O O . ASN A 1 73 ? 44.75500 110.23100 130.51800 1.000 26.87070 72 ASN A O 1
ATOM 569 N N . TRP A 1 74 ? 45.55000 112.00600 129.38200 1.000 30.05671 73 TRP A N 1
ATOM 570 C CA . TRP A 1 74 ? 45.32400 112.93000 130.48700 1.000 31.13548 73 TRP A CA 1
ATOM 571 C C . TRP A 1 74 ? 43.88200 113.41500 130.54700 1.000 32.00976 73 TRP A C 1
ATOM 572 O O . TRP A 1 74 ? 43.36900 113.68400 131.63900 1.000 27.98120 73 TRP A O 1
ATOM 583 N N . PHE A 1 75 ? 43.21700 113.53600 129.40000 1.000 25.77040 74 PHE A N 1
ATOM 584 C CA . PHE A 1 75 ? 41.85000 114.03900 129.33400 1.000 31.31468 74 PHE A CA 1
ATOM 585 C C . PHE A 1 75 ? 41.01600 113.07100 128.51200 1.000 33.49149 74 PHE A C 1
ATOM 586 O O . PHE A 1 75 ? 41.34400 112.79500 127.35300 1.000 30.22118 74 PHE A O 1
ATOM 594 N N . ARG A 1 76 ? 39.93700 112.56500 129.10800 1.000 27.12323 75 ARG A N 1
ATOM 595 C CA . ARG A 1 76 ? 39.11700 111.55400 128.45100 1.000 27.44717 75 ARG A CA 1
ATOM 596 C C . ARG A 1 76 ? 37.64600 111.94500 128.51800 1.000 29.93871 75 ARG A C 1
ATOM 597 O O . ARG A 1 76 ? 37.14800 112.28600 129.60100 1.000 32.58003 75 ARG A O 1
ATOM 605 N N . PRO A 1 77 ? 36.91300 111.90700 127.40700 1.000 30.78675 76 PRO A N 1
ATOM 606 C CA . PRO A 1 77 ? 35.44700 111.90100 127.51300 1.000 22.51117 76 PRO A CA 1
ATOM 607 C C . PRO A 1 77 ? 35.01000 110.60000 128.16800 1.000 26.88764 76 PRO A C 1
ATOM 608 O O . PRO A 1 77 ? 35.47100 109.52200 127.78600 1.000 26.37930 76 PRO A O 1
ATOM 612 N N . VAL A 1 78 ? 34.15300 110.69900 129.18700 1.000 29.67218 77 VAL A N 1
ATOM 613 C CA . VAL A 1 78 ? 33.77300 109.52300 129.96300 1.000 27.30147 77 VAL A CA 1
ATOM 614 C C . VAL A 1 78 ? 32.28000 109.54400 130.26500 1.000 33.08497 77 VAL A C 1
ATOM 615 O O . VAL A 1 78 ? 31.60800 110.57000 130.14800 1.000 30.80853 77 VAL A O 1
ATOM 619 N N . SER A 1 79 ? 31.76700 108.38100 130.65900 1.000 29.16069 78 SER A N 1
ATOM 620 C CA . SER A 1 79 ? 30.45300 108.30600 131.26500 1.000 33.11825 78 SER A CA 1
ATOM 621 C C . SER A 1 79 ? 30.52300 108.75200 132.72800 1.000 34.00158 78 SER A C 1
ATOM 622 O O . SER A 1 79 ? 31.58700 108.77200 133.34500 1.000 35.65221 78 SER A O 1
ATOM 625 N N . GLN A 1 80 ? 29.36400 109.13600 133.26400 1.000 35.38003 79 GLN A N 1
ATOM 626 C CA . GLN A 1 80 ? 29.15900 109.43400 134.67600 1.000 39.65660 79 GLN A CA 1
ATOM 627 C C . GLN A 1 80 ? 29.87400 108.45200 135.60300 1.000 34.56741 79 GLN A C 1
ATOM 628 O O . GLN A 1 80 ? 30.33700 108.82400 136.68900 1.000 38.06411 79 GLN A O 1
ATOM 634 N N . ASP A 1 81 ? 29.93700 107.17800 135.20200 1.000 37.74986 80 ASP A N 1
ATOM 635 C CA . ASP A 1 81 ? 30.40300 106.12200 136.10500 1.000 33.67938 80 ASP A CA 1
ATOM 636 C C . ASP A 1 81 ? 31.89300 106.21800 136.41700 1.000 31.24949 80 ASP A C 1
ATOM 637 O O . ASP A 1 81 ? 32.32500 105.76300 137.48000 1.000 38.39092 80 ASP A O 1
ATOM 642 N N . SER A 1 82 ? 32.70300 106.75800 135.50400 1.000 32.74565 81 SER A N 1
ATOM 643 C CA . SER A 1 82 ? 34.12800 106.93900 135.76900 1.000 38.87682 81 SER A CA 1
ATOM 644 C C . SER A 1 82 ? 34.50600 108.41000 135.82800 1.000 37.25520 81 SER A C 1
ATOM 645 O O . SER A 1 82 ? 35.69700 108.73900 135.82600 1.000 33.57127 81 SER A O 1
ATOM 648 N N . LEU A 1 83 ? 33.51800 109.29800 135.88100 1.000 35.38577 82 LEU A N 1
ATOM 649 C CA . LEU A 1 83 ? 33.75200 110.73200 135.98700 1.000 33.92585 82 LEU A CA 1
ATOM 650 C C . LEU A 1 83 ? 34.12600 111.05900 137.42600 1.000 38.68242 82 LEU A C 1
ATOM 651 O O . LEU A 1 83 ? 33.28300 110.99100 138.32600 1.000 44.09700 82 LEU A O 1
ATOM 656 N N . THR A 1 84 ? 35.39200 111.40900 137.64900 1.000 37.43207 83 THR A N 1
ATOM 657 C CA . THR A 1 84 ? 35.87800 111.75400 138.97700 1.000 35.62411 83 THR A CA 1
ATOM 658 C C . THR A 1 84 ? 36.28700 113.21000 139.11300 1.000 37.39444 83 THR A C 1
ATOM 659 O O . THR A 1 84 ? 36.10700 113.79000 140.18600 1.000 34.51541 83 THR A O 1
ATOM 663 N N . HIS A 1 85 ? 36.84500 113.81100 138.06300 1.000 33.62934 84 HIS A N 1
ATOM 664 C CA . HIS A 1 85 ? 37.24900 115.21600 138.07100 1.000 29.92400 84 HIS A CA 1
ATOM 665 C C . HIS A 1 85 ? 36.72900 115.86500 136.79200 1.000 34.03413 84 HIS A C 1
ATOM 666 O O . HIS A 1 85 ? 37.44900 115.94300 135.79200 1.000 36.69969 84 HIS A O 1
ATOM 673 N N . THR A 1 86 ? 35.48400 116.33800 136.83100 1.000 34.73667 85 THR A N 1
ATOM 674 C CA . THR A 1 86 ? 34.90900 117.00900 135.67400 1.000 37.39247 85 THR A CA 1
ATOM 675 C C . THR A 1 86 ? 35.69100 118.27700 135.36300 1.000 46.21269 85 THR A C 1
ATOM 676 O O . THR A 1 86 ? 36.03700 119.05100 136.26000 1.000 51.83485 85 THR A O 1
ATOM 680 N N . ILE A 1 87 ? 35.97700 118.48400 134.08200 1.000 40.65848 86 ILE A N 1
ATOM 681 C CA . ILE A 1 87 ? 36.66200 119.68100 133.61500 1.000 38.36331 86 ILE A CA 1
ATOM 682 C C . ILE A 1 87 ? 35.85200 120.27800 132.47500 1.000 49.39516 86 ILE A C 1
ATOM 683 O O . ILE A 1 87 ? 35.39600 119.55400 131.58200 1.000 47.17476 86 ILE A O 1
ATOM 688 N N . ALA A 1 88 ? 35.64100 121.59000 132.52500 1.000 58.19657 87 ALA A N 1
ATOM 689 C CA . ALA A 1 88 ? 34.93800 122.26900 131.45000 1.000 46.87081 87 ALA A CA 1
ATOM 690 C C . ALA A 1 88 ? 35.77000 122.22900 130.17700 1.000 45.91298 87 ALA A C 1
ATOM 691 O O . ALA A 1 88 ? 37.00100 122.32000 130.21800 1.000 46.19134 87 ALA A O 1
ATOM 693 N N . SER A 1 89 ? 35.08400 122.08800 129.04000 1.000 47.73154 88 SER A N 1
ATOM 694 C CA . SER A 1 89 ? 35.76400 122.06300 127.74900 1.000 43.15107 88 SER A CA 1
ATOM 695 C C . SER A 1 89 ? 36.65000 123.29000 127.57100 1.000 52.18364 88 SER A C 1
ATOM 696 O O . SER A 1 89 ? 37.69300 123.22600 126.90800 1.000 51.23494 88 SER A O 1
ATOM 699 N N . ASP A 1 90 ? 36.24700 124.41600 128.16800 1.000 58.18516 89 ASP A N 1
ATOM 700 C CA . ASP A 1 90 ? 36.95000 125.67900 127.97500 1.000 55.25029 89 ASP A CA 1
ATOM 701 C C . ASP A 1 90 ? 38.35400 125.67900 128.56900 1.000 50.43819 89 ASP A C 1
ATOM 702 O O . ASP A 1 90 ? 39.21900 126.42000 128.09100 1.000 53.00328 89 ASP A O 1
ATOM 707 N N . ASN A 1 91 ? 38.60200 124.88400 129.60400 1.000 47.95741 90 ASN A N 1
ATOM 708 C CA . ASN A 1 91 ? 39.89000 124.89500 130.28400 1.000 47.95633 90 ASN A CA 1
ATOM 709 C C . ASN A 1 91 ? 40.79100 123.73600 129.87500 1.000 44.45460 90 ASN A C 1
ATOM 710 O O . ASN A 1 91 ? 41.84500 123.53100 130.49300 1.000 48.24107 90 ASN A O 1
ATOM 715 N N . LEU A 1 92 ? 40.40800 122.98400 128.84200 1.000 46.32038 91 LEU A N 1
ATOM 716 C CA . LEU A 1 92 ? 41.18900 121.82200 128.43200 1.000 44.62248 91 LEU A CA 1
ATOM 717 C C . LEU A 1 92 ? 42.57700 122.22900 127.95100 1.000 39.38826 91 LEU A C 1
ATOM 718 O O . LEU A 1 92 ? 43.58500 121.65500 128.37800 1.000 40.29006 91 LEU A O 1
ATOM 723 N N . VAL A 1 93 ?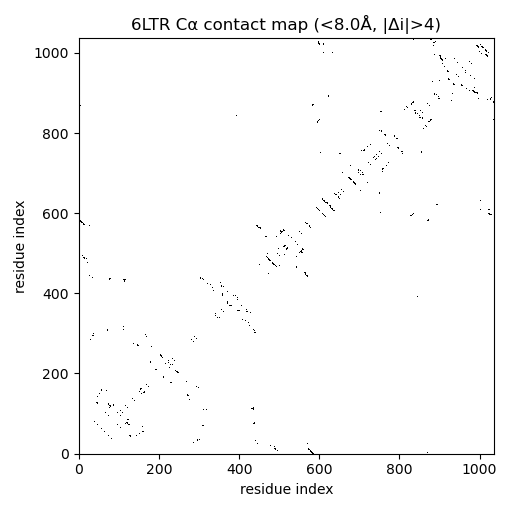 42.65100 123.23500 127.07500 1.000 46.06248 92 VAL A N 1
ATOM 724 C CA . VAL A 1 93 ? 43.94200 123.66400 126.54200 1.000 45.63839 92 VAL A CA 1
ATOM 725 C C . VAL A 1 93 ? 44.81800 124.24200 127.64700 1.000 49.55000 92 VAL A C 1
ATOM 726 O O . VAL A 1 93 ? 46.01700 123.94100 127.73000 1.000 48.64508 92 VAL A O 1
ATOM 730 N N . GLU A 1 94 ? 44.23600 125.07900 128.51100 1.000 52.65648 93 GLU A N 1
ATOM 731 C CA . GLU A 1 94 ? 44.98700 125.65800 129.62200 1.000 54.25348 93 GLU A CA 1
ATOM 732 C C . GLU A 1 94 ? 45.58400 124.57600 130.51500 1.000 50.75006 93 GLU A C 1
ATOM 733 O O . GLU A 1 94 ? 46.79300 124.56200 130.77700 1.000 53.42545 93 GLU A O 1
ATOM 739 N N . LYS A 1 95 ? 44.74100 123.65700 131.00000 1.000 54.75127 94 LYS A N 1
ATOM 740 C CA . LYS A 1 95 ? 45.21700 122.64600 131.94100 1.000 51.98400 94 LYS A CA 1
ATOM 741 C C . LYS A 1 95 ? 46.20600 121.70300 131.26700 1.000 44.45939 94 LYS A C 1
ATOM 742 O O . LYS A 1 95 ? 47.17000 121.24800 131.90300 1.000 43.50096 94 LYS A O 1
ATOM 748 N N . PHE A 1 96 ? 46.00300 121.41400 129.97400 1.000 45.25065 95 PHE A N 1
ATOM 749 C CA . PHE A 1 96 ? 46.96600 120.58900 129.25700 1.000 46.37360 95 PHE A CA 1
ATOM 750 C C . PHE A 1 96 ? 48.32200 121.26500 129.18700 1.000 46.43989 95 PHE A C 1
ATOM 751 O O . PHE A 1 96 ? 49.35300 120.61100 129.36400 1.000 45.89439 95 PHE A O 1
ATOM 759 N N . GLU A 1 97 ? 48.34600 122.56500 128.88600 1.000 48.30572 96 GLU A N 1
ATOM 760 C CA . GLU A 1 97 ? 49.62400 123.26400 128.83200 1.000 52.16484 96 GLU A CA 1
ATOM 761 C C . GLU A 1 97 ? 50.29200 123.27100 130.19700 1.000 49.64862 96 GLU A C 1
ATOM 762 O O . GLU A 1 97 ? 51.51800 123.14600 130.29800 1.000 45.47091 96 GLU A O 1
ATOM 768 N N . GLU A 1 98 ? 49.49700 123.41400 131.26000 1.000 43.28232 97 GLU A N 1
ATOM 769 C CA . GLU A 1 98 ? 50.05600 123.34700 132.60700 1.000 42.09620 97 GLU A CA 1
ATOM 770 C C . GLU A 1 98 ? 50.72300 121.99700 132.85500 1.000 46.81481 97 GLU A C 1
ATOM 771 O O . GLU A 1 98 ? 51.83600 121.93100 133.39100 1.000 48.59761 97 GLU A O 1
ATOM 777 N N . TYR A 1 99 ? 50.06000 120.90700 132.46200 1.000 47.88055 98 TYR A N 1
ATOM 778 C CA . TYR A 1 99 ? 50.63900 119.58100 132.67400 1.000 42.30494 98 TYR A CA 1
ATOM 779 C C . TYR A 1 99 ? 51.86700 119.35300 131.79700 1.000 41.85373 98 TYR A C 1
ATOM 780 O O . TYR A 1 99 ? 52.87900 118.81500 132.26300 1.000 39.88733 98 TYR A O 1
ATOM 789 N N . TYR A 1 100 ? 51.79200 119.74500 130.52600 1.000 44.79825 99 TYR A N 1
ATOM 790 C CA . TYR A 1 100 ? 52.84700 119.47500 129.55700 1.000 44.80147 99 TYR A CA 1
ATOM 791 C C . TYR A 1 100 ? 54.00300 120.46100 129.64900 1.000 51.07069 99 TYR A C 1
ATOM 792 O O . TYR A 1 100 ? 55.10100 120.15100 129.17300 1.000 49.45236 99 TYR A O 1
ATOM 801 N N . GLY A 1 101 ? 53.78900 121.62400 130.25500 1.000 50.80987 100 GLY A N 1
ATOM 802 C CA . GLY A 1 101 ? 54.81900 122.65000 130.25700 1.000 56.81941 100 GLY A CA 1
ATOM 803 C C . GLY A 1 101 ? 55.15500 123.14800 128.87000 1.000 58.46362 100 GLY A C 1
ATOM 804 O O . GLY A 1 101 ? 56.33400 123.34000 128.54700 1.000 58.70408 100 GLY A O 1
ATOM 805 N N . GLY A 1 102 ? 54.14300 123.35400 128.03800 1.000 53.27101 101 GLY A N 1
ATOM 806 C CA . GLY A 1 102 ? 54.37000 123.79500 126.67600 1.000 50.28481 101 GLY A CA 1
ATOM 807 C C . GLY A 1 102 ? 53.04800 124.06500 125.99200 1.000 58.01032 101 GLY A C 1
ATOM 808 O O . GLY A 1 102 ? 51.98900 123.60400 126.43000 1.000 52.20701 101 GLY A O 1
ATOM 809 N N . THR A 1 103 ? 53.13400 124.82300 124.90100 1.000 61.09218 102 THR A N 1
ATOM 810 C CA . THR A 1 103 ? 51.93600 125.24100 124.18500 1.000 60.96219 102 THR A CA 1
ATOM 811 C C . THR A 1 103 ? 51.31400 124.06800 123.43500 1.000 58.87733 102 THR A C 1
ATOM 812 O O . THR A 1 103 ? 52.01600 123.22900 122.86400 1.000 52.22615 102 THR A O 1
ATOM 816 N N . ALA A 1 104 ? 49.98400 124.01700 123.44000 1.000 58.28671 103 ALA A N 1
ATOM 817 C CA . ALA A 1 104 ? 49.27300 122.87600 122.87900 1.000 55.62564 103 ALA A CA 1
ATOM 818 C C . ALA A 1 104 ? 49.46900 122.76900 121.37100 1.000 53.22686 103 ALA A C 1
ATOM 819 O O . ALA A 1 104 ? 49.42600 123.76700 120.64400 1.000 60.68333 103 ALA A O 1
ATOM 821 N N . SER A 1 105 ? 49.66600 121.53300 120.91200 1.000 47.77068 104 SER A N 1
ATOM 822 C CA . SER A 1 105 ? 49.66700 121.20500 119.49600 1.000 49.97192 104 SER A CA 1
ATOM 823 C C . SER A 1 105 ? 48.29200 121.44500 118.89200 1.000 48.72240 104 SER A C 1
ATOM 824 O O . SER A 1 105 ? 47.26900 121.40000 119.57500 1.000 52.50140 104 SER A O 1
ATOM 827 N N . ASP A 1 106 ? 48.28100 121.67900 117.57800 1.000 53.07053 105 ASP A N 1
ATOM 828 C CA . ASP A 1 106 ? 47.02300 121.90200 116.87300 1.000 54.99865 105 ASP A CA 1
ATOM 829 C C . ASP A 1 106 ? 46.17300 120.63500 116.80700 1.000 48.21741 105 ASP A C 1
ATOM 830 O O . ASP A 1 106 ? 44.93900 120.71700 116.83400 1.000 46.56699 105 ASP A O 1
ATOM 835 N N . ALA A 1 107 ? 46.80200 119.46100 116.70800 1.000 44.04861 106 ALA A N 1
ATOM 836 C CA . ALA A 1 107 ? 46.03900 118.21600 116.76600 1.000 44.28254 106 ALA A CA 1
ATOM 837 C C . ALA A 1 107 ? 45.37100 118.04800 118.12600 1.000 40.74563 106 ALA A C 1
ATOM 838 O O . ALA A 1 107 ? 44.22400 117.59100 118.21400 1.000 40.17595 106 ALA A O 1
ATOM 840 N N . ILE A 1 108 ? 46.07600 118.41600 119.19600 1.000 40.19608 107 ILE A N 1
ATOM 841 C CA . ILE A 1 108 ? 45.48500 118.40100 120.53000 1.000 35.90288 107 ILE A CA 1
ATOM 842 C C . ILE A 1 108 ? 44.34200 119.40800 120.61300 1.000 43.34403 107 ILE A C 1
ATOM 843 O O . ILE A 1 108 ? 43.31100 119.15500 121.25300 1.000 44.18323 107 ILE A O 1
ATOM 848 N N . LYS A 1 109 ? 44.51100 120.56800 119.96700 1.000 44.30943 108 LYS A N 1
ATOM 849 C CA . LYS A 1 109 ? 43.42000 121.53100 119.84400 1.000 48.63060 108 LYS A CA 1
ATOM 850 C C . LYS A 1 109 ? 42.18900 120.87600 119.23300 1.000 44.21231 108 LYS A C 1
ATOM 851 O O . LYS A 1 109 ? 41.07000 121.02900 119.73500 1.000 44.14227 108 LYS A O 1
ATOM 857 N N . GLN A 1 110 ? 42.38600 120.14900 118.12900 1.000 41.28186 109 GLN A N 1
ATOM 858 C CA . GLN A 1 110 ? 41.26700 119.50700 117.44600 1.000 41.46064 109 GLN A CA 1
ATOM 859 C C . GLN A 1 110 ? 40.62400 118.43700 118.31600 1.000 38.53754 109 GLN A C 1
ATOM 860 O O . GLN A 1 110 ? 39.40200 118.25500 118.28800 1.000 40.85962 109 GLN A O 1
ATOM 866 N N . TYR A 1 111 ? 41.43700 117.71100 119.08300 1.000 34.73368 110 TYR A N 1
ATOM 867 C CA . TYR A 1 111 ? 40.89400 116.72300 120.00900 1.000 31.28672 110 TYR A CA 1
ATOM 868 C C . TYR A 1 111 ? 40.01800 117.38400 121.06600 1.000 36.45280 110 TYR A C 1
ATOM 869 O O . TYR A 1 111 ? 38.94500 116.87100 121.40500 1.000 34.69706 110 TYR A O 1
ATOM 878 N N . PHE A 1 112 ? 40.45400 118.53200 121.59100 1.000 41.14850 111 PHE A N 1
ATOM 879 C CA . PHE A 1 112 ? 39.69800 119.19100 122.65300 1.000 35.25791 111 PHE A CA 1
ATOM 880 C C . PHE A 1 112 ? 38.45500 119.90700 122.13500 1.000 35.78159 111 PHE A C 1
ATOM 881 O O . PHE A 1 112 ? 37.45500 119.99800 122.85700 1.000 36.91124 111 PHE A O 1
ATOM 889 N N . SER A 1 113 ? 38.49300 120.42200 120.90700 1.000 39.28873 112 SER A N 1
ATOM 890 C CA . SER A 1 113 ? 37.35700 121.14700 120.35300 1.000 34.79572 112 SER A CA 1
ATOM 891 C C . SER A 1 113 ? 36.27600 120.23000 119.79500 1.000 34.55814 112 SER A C 1
ATOM 892 O O . SER A 1 113 ? 35.21100 120.72200 119.40600 1.000 33.71796 112 SER A O 1
ATOM 895 N N . ALA A 1 114 ? 36.52100 118.92400 119.74800 1.000 40.15540 113 ALA A N 1
ATOM 896 C CA . ALA A 1 114 ? 35.57000 117.99900 119.14900 1.000 36.33585 113 ALA A CA 1
ATOM 897 C C . ALA A 1 114 ? 34.34400 117.81500 120.03700 1.000 31.75436 113 ALA A C 1
ATOM 898 O O . ALA A 1 114 ? 34.40600 117.94500 121.26300 1.000 32.48518 113 ALA A O 1
ATOM 900 N N . SER A 1 115 ? 33.21700 117.51100 119.39800 1.000 32.03536 114 SER A N 1
ATOM 901 C CA . SER A 1 115 ? 31.98000 117.25800 120.11900 1.000 32.10992 114 SER A CA 1
ATOM 902 C C . SER A 1 115 ? 32.03700 115.91000 120.82900 1.000 33.48548 114 SER A C 1
ATOM 903 O O . SER A 1 115 ? 32.72700 114.98300 120.40000 1.000 33.04789 114 SER A O 1
ATOM 906 N N . ILE A 1 116 ? 31.30900 115.80900 121.93800 1.000 32.52772 115 ILE A N 1
ATOM 907 C CA . ILE A 1 116 ? 31.11800 114.54200 122.63300 1.000 34.07119 115 ILE A CA 1
ATOM 908 C C . ILE A 1 116 ? 29.62900 114.36100 122.89300 1.000 36.05225 115 ILE A C 1
ATOM 909 O O . ILE A 1 116 ? 28.88500 115.33700 123.03000 1.000 39.43518 115 ILE A O 1
ATOM 914 N N . GLY A 1 117 ? 29.19600 113.10500 122.95400 1.000 35.11478 116 GLY A N 1
ATOM 915 C CA . GLY A 1 117 ? 27.78300 112.80000 123.09100 1.000 33.58538 116 GLY A CA 1
ATOM 916 C C . GLY A 1 117 ? 27.18600 113.36000 124.37000 1.000 36.68964 116 GLY A C 1
ATOM 917 O O . GLY A 1 117 ? 27.87300 113.84800 125.26600 1.000 36.83610 116 GLY A O 1
ATOM 918 N N . GLU A 1 118 ? 25.85400 113.25900 124.45400 1.000 47.44122 117 GLU A N 1
ATOM 919 C CA . GLU A 1 118 ? 25.11900 113.92400 125.53000 1.000 52.33641 117 GLU A CA 1
ATOM 920 C C . GLU A 1 118 ? 25.52800 113.41700 126.91100 1.000 47.29657 117 GLU A C 1
ATOM 921 O O . GLU A 1 118 ? 25.60200 114.20800 127.85800 1.000 48.69641 117 GLU A O 1
ATOM 927 N N . SER A 1 119 ? 25.80000 112.11800 127.05100 1.000 36.74761 118 SER A N 1
ATOM 928 C CA . SER A 1 119 ? 25.98000 111.49700 128.36000 1.000 42.18116 118 SER A CA 1
ATOM 929 C C . SER A 1 119 ? 27.44300 111.33500 128.75600 1.000 39.24602 118 SER A C 1
ATOM 930 O O . SER A 1 119 ? 27.74300 110.60000 129.70400 1.000 40.09834 118 SER A O 1
ATOM 933 N N . TYR A 1 120 ? 28.35600 111.99800 128.06100 1.000 34.59317 119 TYR A N 1
ATOM 934 C CA . TYR A 1 120 ? 29.78700 111.89600 128.32700 1.000 38.61013 119 TYR A CA 1
ATOM 935 C C . TYR A 1 120 ? 30.31400 113.26500 128.71000 1.000 36.95772 119 TYR A C 1
ATOM 936 O O . TYR A 1 120 ? 29.82600 114.27500 128.18000 1.000 34.44825 119 TYR A O 1
ATOM 945 N N . TYR A 1 121 ? 31.24900 113.34700 129.63800 1.000 35.97312 120 TYR A N 1
ATOM 946 C CA . TYR A 1 121 ? 31.80400 114.62600 130.04300 1.000 33.94804 120 TYR A CA 1
ATOM 947 C C . TYR A 1 121 ? 33.29900 114.46000 130.10800 1.000 30.59921 120 TYR A C 1
ATOM 948 O O . TYR A 1 121 ? 33.77800 113.39900 130.40900 1.000 27.88133 120 TYR A O 1
ATOM 957 N N . TRP A 1 122 ? 34.02700 115.52200 129.81200 1.000 33.14910 121 TRP A N 1
ATOM 958 C CA . TRP A 1 122 ? 35.47400 115.50000 129.85900 1.000 30.91232 121 TRP A CA 1
ATOM 959 C C . TRP A 1 122 ? 35.93700 115.30000 131.28200 1.000 31.62945 121 TRP A C 1
ATOM 960 O O . TRP A 1 122 ? 35.43800 115.90600 132.19400 1.000 34.69090 121 TRP A O 1
ATOM 971 N N . ASN A 1 123 ? 36.90700 114.42800 131.44500 1.000 30.59502 122 ASN A N 1
ATOM 972 C CA . ASN A 1 123 ? 37.48400 114.10000 132.73900 1.000 28.16810 122 ASN A CA 1
ATOM 973 C C . ASN A 1 123 ? 38.97700 114.37400 132.68600 1.000 32.30227 122 ASN A C 1
ATOM 974 O O . ASN A 1 123 ? 39.66300 113.92500 131.75600 1.000 34.29934 122 ASN A O 1
ATOM 979 N N . ASP A 1 124 ? 39.46200 115.12300 133.67600 1.000 36.39904 123 ASP A N 1
ATOM 980 C CA . ASP A 1 124 ? 40.88300 115.40600 133.86100 1.000 38.17669 123 ASP A CA 1
ATOM 981 C C . ASP A 1 124 ? 41.48900 114.22700 134.60900 1.000 34.58254 123 ASP A C 1
ATOM 982 O O . ASP A 1 124 ? 41.43000 114.15800 135.83900 1.000 32.77153 123 ASP A O 1
ATOM 987 N N . CYS A 1 125 ? 42.08100 113.29400 133.86400 1.000 32.05551 124 CYS A N 1
ATOM 988 C CA . CYS A 1 125 ? 42.60800 112.07600 134.46500 1.000 31.02153 124 CYS A CA 1
ATOM 989 C C . CYS A 1 125 ? 43.93600 112.28900 135.18200 1.000 30.64411 124 CYS A C 1
ATOM 990 O O . CYS A 1 125 ? 44.30600 111.46000 136.01900 1.000 34.06330 124 CYS A O 1
ATOM 993 N N . ARG A 1 126 ? 44.66100 113.37000 134.88200 1.000 33.79408 125 ARG A N 1
ATOM 994 C CA . ARG A 1 126 ? 45.88700 113.66300 135.62300 1.000 34.61034 125 ARG A CA 1
ATOM 995 C C . ARG A 1 126 ? 45.57300 114.13400 137.04300 1.000 34.37383 125 ARG A C 1
ATOM 996 O O . ARG A 1 126 ? 46.26000 113.75200 138.00200 1.000 34.19419 125 ARG A O 1
ATOM 1004 N N . GLN A 1 127 ? 44.53000 114.95300 137.19900 1.000 33.66186 126 GLN A N 1
ATOM 1005 C CA . GLN A 1 127 ? 44.05400 115.29500 138.53700 1.000 37.31071 126 GLN A CA 1
ATOM 1006 C C . GLN A 1 127 ? 43.59900 114.04700 139.28400 1.000 36.61930 126 GLN A C 1
ATOM 1007 O O . GLN A 1 127 ? 43.83500 113.90900 140.49300 1.000 39.07342 126 GLN A O 1
ATOM 1013 N N . GLN A 1 128 ? 42.94500 113.12500 138.57400 1.000 37.56061 127 GLN A N 1
ATOM 1014 C CA . GLN A 1 128 ? 42.56400 111.85200 139.17600 1.000 36.79833 127 GLN A CA 1
ATOM 1015 C C . GLN A 1 128 ? 43.79200 111.05900 139.60400 1.000 32.27114 127 GLN A C 1
ATOM 1016 O O . GLN A 1 128 ? 43.77200 110.38500 140.63700 1.000 29.46613 127 GLN A O 1
ATOM 1022 N N . TYR A 1 129 ? 44.87000 111.12500 138.81900 1.000 27.35167 128 TYR A N 1
ATOM 1023 C CA . TYR A 1 129 ? 46.11400 110.46300 139.20200 1.000 32.22085 128 TYR A CA 1
ATOM 1024 C C . TYR A 1 129 ? 46.67900 111.05300 140.48800 1.000 35.13656 128 TYR A C 1
ATOM 1025 O O . TYR A 1 129 ? 47.15500 110.32000 141.36500 1.000 35.45257 128 TYR A O 1
ATOM 1034 N N . TYR A 1 130 ? 46.64600 112.38100 140.60900 1.000 35.75729 129 TYR A N 1
ATOM 1035 C CA . TYR A 1 130 ? 47.10400 113.02500 141.83900 1.000 31.48582 129 TYR A CA 1
ATOM 1036 C C . TYR A 1 130 ? 46.27400 112.57100 143.03700 1.000 34.05520 129 TYR A C 1
ATOM 1037 O O . TYR A 1 130 ? 46.81400 112.22200 144.09900 1.000 37.75271 129 TYR A O 1
ATOM 1046 N N . ASP A 1 131 ? 44.94800 112.56800 142.88200 1.000 35.11020 130 ASP A N 1
ATOM 1047 C CA . ASP A 1 131 ? 44.08800 112.13700 143.97900 1.000 36.53068 130 ASP A CA 1
ATOM 1048 C C . ASP A 1 131 ? 44.28700 110.66000 144.30200 1.000 37.90452 130 ASP A C 1
ATOM 1049 O O . ASP A 1 131 ? 44.15600 110.26000 145.46100 1.000 37.49571 130 ASP A O 1
ATOM 1054 N N . LEU A 1 132 ? 44.60800 109.84200 143.29800 1.000 36.95108 131 LEU A N 1
ATOM 1055 C CA . LEU A 1 132 ? 44.92900 108.44100 143.54600 1.000 35.12047 131 LEU A CA 1
ATOM 1056 C C . LEU A 1 132 ? 46.20800 108.30600 144.36200 1.000 36.24379 131 LEU A C 1
ATOM 1057 O O . LEU A 1 132 ? 46.28300 107.47900 145.28100 1.000 32.66798 131 LEU A O 1
ATOM 1062 N N . CYS A 1 133 ? 47.22600 109.10700 144.03400 1.000 32.00609 132 CYS A N 1
ATOM 1063 C CA . CYS A 1 133 ? 48.43600 109.13700 144.85100 1.000 35.96718 132 CYS A CA 1
ATOM 1064 C C . CYS A 1 133 ? 48.10500 109.48100 146.29600 1.000 40.59743 132 CYS A C 1
ATOM 1065 O O . CYS A 1 133 ? 48.61900 108.84900 147.22800 1.000 36.87723 132 CYS A O 1
ATOM 1068 N N . ARG A 1 134 ? 47.24500 110.48200 146.50100 1.000 39.05273 133 ARG A N 1
ATOM 1069 C CA . ARG A 1 134 ? 46.82900 110.82900 147.85900 1.000 39.81155 133 ARG A CA 1
ATOM 1070 C C . ARG A 1 134 ? 46.12300 109.65800 148.53400 1.000 37.63694 133 ARG A C 1
ATOM 1071 O O . ARG A 1 134 ? 46.39100 109.33700 149.69800 1.000 40.49657 133 ARG A O 1
ATOM 1079 N N . GLU A 1 135 ? 45.21000 109.01100 147.80700 1.000 34.32978 134 GLU A N 1
ATOM 1080 C CA . GLU A 1 135 ? 44.42700 107.91200 148.36000 1.000 36.40236 134 GLU A CA 1
ATOM 1081 C C . GLU A 1 135 ? 45.32200 106.75700 148.79100 1.000 38.32951 134 GLU A C 1
ATOM 1082 O O . GLU A 1 135 ? 45.05600 106.09800 149.80300 1.000 39.98455 134 GLU A O 1
ATOM 1088 N N . LEU A 1 136 ? 46.38500 106.49500 148.02900 1.000 37.29746 135 LEU A N 1
ATOM 1089 C CA . LEU A 1 136 ? 47.31400 105.42600 148.37300 1.000 37.18262 135 LEU A CA 1
ATOM 1090 C C . LEU A 1 136 ? 48.28500 105.81600 149.47900 1.000 41.39286 135 LEU A C 1
ATOM 1091 O O . LEU A 1 136 ? 48.90300 104.93100 150.08000 1.000 43.05454 135 LEU A O 1
ATOM 1096 N N . GLY A 1 137 ? 48.43300 107.10700 149.76300 1.000 40.70915 136 GLY A N 1
ATOM 1097 C CA . GLY A 1 137 ? 49.40100 107.54200 150.75000 1.000 40.21506 136 GLY A CA 1
ATOM 1098 C C . GLY A 1 137 ? 50.83400 107.52300 150.27200 1.000 42.00111 136 GLY A C 1
ATOM 1099 O O . GLY A 1 137 ? 51.74800 107.34400 151.08500 1.000 40.77138 136 GLY A O 1
ATOM 1100 N N . VAL A 1 138 ? 51.06100 107.70300 148.97200 1.000 38.38209 137 VAL A N 1
ATOM 1101 C CA . VAL A 1 138 ? 52.40000 107.69100 148.40200 1.000 41.05185 137 VAL A CA 1
ATOM 1102 C C . VAL A 1 138 ? 52.65500 109.02300 147.71000 1.000 35.63523 137 VAL A C 1
ATOM 1103 O O . VAL A 1 138 ? 51.73000 109.74200 147.32200 1.000 39.51592 137 VAL A O 1
ATOM 1107 N N . GLU A 1 139 ? 53.93600 109.34800 147.56600 1.000 35.69660 138 GLU A N 1
ATOM 1108 C CA . GLU A 1 139 ? 54.32600 110.54700 146.84200 1.000 38.92325 138 GLU A CA 1
ATOM 1109 C C . GLU A 1 139 ? 54.09400 110.36200 145.34700 1.000 39.27248 138 GLU A C 1
ATOM 1110 O O . GLU A 1 139 ? 54.18500 109.25300 144.81400 1.000 39.36941 138 GLU A O 1
ATOM 1116 N N . VAL A 1 140 ? 53.79200 111.47200 144.66900 1.000 35.13913 139 VAL A N 1
ATOM 1117 C CA . VAL A 1 140 ? 53.47300 111.41900 143.24400 1.000 33.70219 139 VAL A CA 1
ATOM 1118 C C . VAL A 1 140 ? 54.64100 110.84500 142.45300 1.000 41.10416 139 VAL A C 1
ATOM 1119 O O . VAL A 1 140 ? 54.45200 110.02700 141.54300 1.000 38.14213 139 VAL A O 1
ATOM 1123 N N . SER A 1 141 ? 55.86700 111.25700 142.78800 1.000 41.74536 140 SER A N 1
ATOM 1124 C CA . SER A 1 141 ? 57.02900 110.78700 142.04100 1.000 41.84674 140 SER A CA 1
ATOM 1125 C C . SER A 1 141 ? 57.29200 109.30200 142.26500 1.000 37.93580 140 SER A C 1
ATOM 1126 O O . SER A 1 141 ? 57.79400 108.62600 141.36200 1.000 40.23365 140 SER A O 1
ATOM 1129 N N . ASP A 1 142 ? 56.94600 108.76700 143.43900 1.000 34.62322 141 ASP A N 1
ATOM 1130 C CA . ASP A 1 142 ? 57.11700 107.33400 143.67400 1.000 43.55203 141 ASP A CA 1
ATOM 1131 C C . ASP A 1 142 ? 56.17900 106.51700 142.78800 1.000 37.94963 141 ASP A C 1
ATOM 1132 O O . ASP A 1 142 ? 56.59400 105.53600 142.14900 1.000 39.69830 141 ASP A O 1
ATOM 1137 N N . LEU A 1 143 ? 54.90500 106.91300 142.73200 1.000 33.23006 142 LEU A N 1
ATOM 1138 C CA . LEU A 1 143 ? 53.96700 106.23600 141.84700 1.000 35.10752 142 LEU A CA 1
ATOM 1139 C C . LEU A 1 143 ? 54.34700 106.43100 140.38600 1.000 35.99977 142 LEU A C 1
ATOM 1140 O O . LEU A 1 143 ? 54.13300 105.53100 139.57100 1.000 29.54305 142 LEU A O 1
ATOM 1145 N N . THR A 1 144 ? 54.91500 107.58800 140.03700 1.000 28.66253 143 THR A N 1
ATOM 1146 C CA . THR A 1 144 ? 55.40500 107.79400 138.67500 1.000 33.50973 143 THR A CA 1
ATOM 1147 C C . THR A 1 144 ? 56.56800 106.86000 138.35800 1.000 37.07989 143 THR A C 1
ATOM 1148 O O . THR A 1 144 ? 56.68000 106.35400 137.23800 1.000 36.03385 143 THR A O 1
ATOM 1152 N N . HIS A 1 145 ? 57.45200 106.63500 139.33100 1.000 35.37859 144 HIS A N 1
ATOM 1153 C CA . HIS A 1 145 ? 58.55100 105.68900 139.15000 1.000 32.02423 144 HIS A CA 1
ATOM 1154 C C . HIS A 1 145 ? 58.02200 104.27900 138.89900 1.000 36.31148 144 HIS A C 1
ATOM 1155 O O . HIS A 1 145 ? 58.47500 103.57900 137.97700 1.000 32.60660 144 HIS A O 1
ATOM 1162 N N . ASP A 1 146 ? 57.02800 103.86100 139.68500 1.000 32.61127 145 ASP A N 1
ATOM 1163 C CA . ASP A 1 146 ? 56.41800 102.55200 139.45300 1.000 29.30862 145 ASP A CA 1
ATOM 1164 C C . ASP A 1 146 ? 55.69500 102.50100 138.10900 1.000 30.53991 145 ASP A C 1
ATOM 1165 O O . ASP A 1 146 ? 55.68500 101.46000 137.44200 1.000 31.00130 145 ASP A O 1
ATOM 1170 N N . LEU A 1 147 ? 55.07600 103.61200 137.70100 1.000 30.07003 146 LEU A N 1
ATOM 1171 C CA . LEU A 1 147 ? 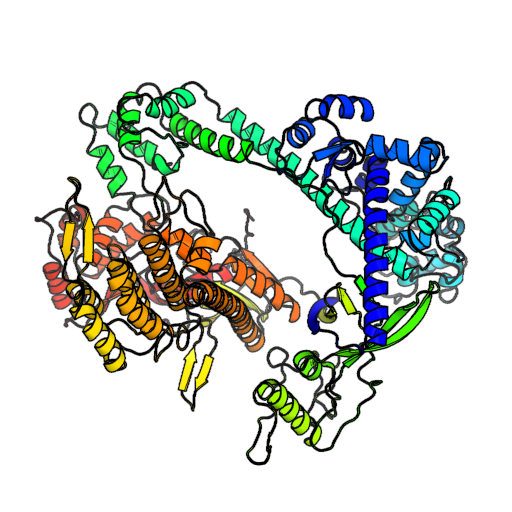54.43400 103.68400 136.39200 1.000 31.33439 146 LEU A CA 1
ATOM 1172 C C . LEU A 1 147 ? 55.45300 103.53500 135.27200 1.000 31.67849 146 LEU A C 1
ATOM 1173 O O . LEU A 1 147 ? 55.18900 102.87500 134.25900 1.000 30.19589 146 LEU A O 1
ATOM 1178 N N . GLU A 1 148 ? 56.61800 104.16600 135.43300 1.000 35.91570 147 GLU A N 1
ATOM 1179 C CA . GLU A 1 148 ? 57.70300 104.00300 134.47600 1.000 32.24364 147 GLU A CA 1
ATOM 1180 C C . GLU A 1 148 ? 58.09700 102.54100 134.36400 1.000 36.53556 147 GLU A C 1
ATOM 1181 O O . GLU A 1 148 ? 58.29800 102.02500 133.25900 1.000 31.86963 147 GLU A O 1
ATOM 1187 N N . ILE A 1 149 ? 58.20100 101.85400 135.50400 1.000 33.40191 148 ILE A N 1
ATOM 1188 C CA . ILE A 1 149 ? 58.55100 100.43500 135.46400 1.000 32.57930 148 ILE A CA 1
ATOM 1189 C C . ILE A 1 149 ? 57.46900 99.63100 134.74600 1.000 33.84584 148 ILE A C 1
ATOM 1190 O O . ILE A 1 149 ? 57.76800 98.78200 133.89900 1.000 30.89673 148 ILE A O 1
ATOM 1195 N N . LEU A 1 150 ? 56.19500 99.89100 135.06500 1.000 28.85762 149 LEU A N 1
ATOM 1196 C CA . LEU A 1 150 ? 55.10800 99.12300 134.45800 1.000 24.10327 149 LEU A CA 1
ATOM 1197 C C . LEU A 1 150 ? 55.06300 99.31600 132.94700 1.000 27.52965 149 LEU A C 1
ATOM 1198 O O . LEU A 1 150 ? 54.90600 98.34600 132.19400 1.000 23.18584 149 LEU A O 1
ATOM 1203 N N . CYS A 1 151 ? 55.19200 100.56000 132.48300 1.000 29.03352 150 CYS A N 1
ATOM 1204 C CA . CYS A 1 151 ? 55.19500 100.81400 131.04700 1.000 24.95034 150 CYS A CA 1
ATOM 1205 C C . CYS A 1 151 ? 56.44500 100.24900 130.38500 1.000 32.93978 150 CYS A C 1
ATOM 1206 O O . CYS A 1 151 ? 56.39700 99.82800 129.22200 1.000 30.47650 150 CYS A O 1
ATOM 1209 N N . ARG A 1 152 ? 57.56700 100.23800 131.10800 1.000 31.11949 151 ARG A N 1
ATOM 1210 C CA . ARG A 1 152 ? 58.81300 99.70100 130.57200 1.000 32.14326 151 ARG A CA 1
ATOM 1211 C C . ARG A 1 152 ? 58.73700 98.18700 130.40900 1.000 32.08673 151 ARG A C 1
ATOM 1212 O O . ARG A 1 152 ? 59.23800 97.63500 129.42200 1.000 31.72909 151 ARG A O 1
ATOM 1220 N N . GLU A 1 153 ? 58.10500 97.50400 131.35800 1.000 27.08462 152 GLU A N 1
ATOM 1221 C CA . GLU A 1 153 ? 57.94100 96.05800 131.29100 1.000 26.87041 152 GLU A CA 1
ATOM 1222 C C . GLU A 1 153 ? 56.79400 95.62900 130.38000 1.000 28.73671 152 GLU A C 1
ATOM 1223 O O . GLU A 1 153 ? 56.46800 94.43900 130.35600 1.000 25.86153 152 GLU A O 1
ATOM 1229 N N . LYS A 1 154 ? 56.17200 96.56000 129.65100 1.000 23.92826 153 LYS A N 1
ATOM 1230 C CA . LYS A 1 154 ? 54.99300 96.26000 128.83000 1.000 26.17509 153 LYS A CA 1
ATOM 1231 C C . LYS A 1 154 ? 53.83800 95.68500 129.65200 1.000 26.08843 153 LYS A C 1
ATOM 1232 O O . LYS A 1 154 ? 52.96100 95.00500 129.11500 1.000 26.53578 153 LYS A O 1
ATOM 1238 N N . CYS A 1 155 ? 53.81600 95.94300 130.96100 1.000 25.13663 154 CYS A N 1
ATOM 1239 C CA . CYS A 1 155 ? 52.64800 95.54300 131.73900 1.000 22.35092 154 CYS A CA 1
ATOM 1240 C C . CYS A 1 155 ? 51.43200 96.37600 131.36300 1.000 24.90694 154 CYS A C 1
ATOM 1241 O O . CYS A 1 155 ? 50.29800 95.88300 131.41000 1.000 21.02669 154 CYS A O 1
ATOM 1244 N N . LEU A 1 156 ? 51.65600 97.62900 130.98500 1.000 16.80869 155 LEU A N 1
ATOM 1245 C CA . LEU A 1 156 ? 50.62700 98.51800 130.47800 1.000 21.16859 155 LEU A CA 1
ATOM 1246 C C . LEU A 1 156 ? 50.91200 98.81900 129.01300 1.000 21.71341 155 LEU A C 1
ATOM 1247 O O . LEU A 1 156 ? 52.06400 98.79800 128.57100 1.000 25.70893 155 LEU A O 1
ATOM 1252 N N . ALA A 1 157 ? 49.85600 99.10800 128.25700 1.000 18.89463 156 ALA A N 1
ATOM 1253 C CA . ALA A 1 157 ? 50.04100 99.50900 126.85000 1.000 22.11778 156 ALA A CA 1
ATOM 1254 C C . ALA A 1 157 ? 50.20000 101.02800 126.80400 1.000 27.03296 156 ALA A C 1
ATOM 1255 O O . ALA A 1 157 ? 49.37300 101.72000 127.39200 1.000 25.91925 156 ALA A O 1
ATOM 1257 N N . VAL A 1 158 ? 51.27700 101.51100 126.19400 1.000 29.07207 157 VAL A N 1
ATOM 1258 C CA . VAL A 1 158 ? 51.46300 102.97700 126.02900 1.000 29.89033 157 VAL A CA 1
ATOM 1259 C C . VAL A 1 158 ? 51.65100 103.25700 124.54400 1.000 23.99292 157 VAL A C 1
ATOM 1260 O O . VAL A 1 158 ? 52.56200 102.66400 123.95400 1.000 27.35062 157 VAL A O 1
ATOM 1264 N N . ALA A 1 159 ? 50.79000 104.09900 123.97700 1.000 26.60488 158 ALA A N 1
ATOM 1265 C CA . ALA A 1 159 ? 50.92800 104.50000 122.56300 1.000 24.01747 158 ALA A CA 1
ATOM 1266 C C . ALA A 1 159 ? 50.95900 103.27000 121.65500 1.000 31.85773 158 ALA A C 1
ATOM 1267 O O . ALA A 1 159 ? 50.00100 102.48200 121.69200 1.000 27.27073 158 ALA A O 1
ATOM 1269 N N . THR A 1 160 ? 52.00700 103.14200 120.85000 1.000 24.87206 159 THR A N 1
ATOM 1270 C CA . THR A 1 160 ? 52.08900 102.03700 119.86700 1.000 31.18299 159 THR A CA 1
ATOM 1271 C C . THR A 1 160 ? 52.64500 100.76000 120.49400 1.000 29.63793 159 THR A C 1
ATOM 1272 O O . THR A 1 160 ? 52.76300 99.76700 119.76400 1.000 33.54035 159 THR A O 1
ATOM 1276 N N . GLU A 1 161 ? 52.96200 100.77300 121.78800 1.000 29.14630 160 GLU A N 1
ATOM 1277 C CA . GLU A 1 161 ? 53.59000 99.59400 122.34000 1.000 31.64520 160 GLU A CA 1
ATOM 1278 C C . GLU A 1 161 ? 52.57000 98.87300 123.20200 1.000 32.89159 160 GLU A C 1
ATOM 1279 O O . GLU A 1 161 ? 52.12000 99.40000 124.22500 1.000 28.51470 160 GLU A O 1
ATOM 1285 N N . SER A 1 162 ? 52.21300 97.66800 122.78500 1.000 27.14681 161 SER A N 1
ATOM 1286 C CA . SER A 1 162 ? 51.09500 96.97100 123.38800 1.000 25.68091 161 SER A CA 1
ATOM 1287 C C . SER A 1 162 ? 51.50700 96.34000 124.71100 1.000 24.84017 161 SER A C 1
ATOM 1288 O O . SER A 1 162 ? 52.69200 96.18300 125.02300 1.000 31.36153 161 SER A O 1
ATOM 1291 N N . ASN A 1 163 ? 50.50300 95.98800 125.49900 1.000 21.84272 162 ASN A N 1
ATOM 1292 C CA . ASN A 1 163 ? 50.74000 95.27100 126.73900 1.000 25.57934 162 ASN A CA 1
ATOM 1293 C C . ASN A 1 163 ? 51.05300 93.80500 126.45300 1.000 22.78066 162 ASN A C 1
ATOM 1294 O O . ASN A 1 163 ? 50.70900 93.26100 125.40100 1.000 18.28895 162 ASN A O 1
ATOM 1299 N N . GLN A 1 164 ? 51.71500 93.16100 127.41500 1.000 20.74007 163 GLN A N 1
ATOM 1300 C CA . GLN A 1 164 ? 52.00300 91.71100 127.30800 1.000 23.31853 163 GLN A CA 1
ATOM 1301 C C . GLN A 1 164 ? 50.90200 90.96900 128.07000 1.000 22.86292 163 GLN A C 1
ATOM 1302 O O . GLN A 1 164 ? 51.13000 90.60700 129.22800 1.000 21.71333 163 GLN A O 1
ATOM 1308 N N . ASN A 1 165 ? 49.72700 90.83500 127.45800 1.000 19.98218 164 ASN A N 1
ATOM 1309 C CA . ASN A 1 165 ? 48.60800 90.07200 128.07200 1.000 23.26084 164 ASN A CA 1
ATOM 1310 C C . ASN A 1 165 ? 48.26400 90.63900 129.45300 1.000 22.37581 164 ASN A C 1
ATOM 1311 O O . ASN A 1 165 ? 48.03400 91.84900 129.55400 1.000 21.92452 164 ASN A O 1
ATOM 1316 N N . ASN A 1 166 ? 48.21000 89.77900 130.46700 1.000 19.72294 165 ASN A N 1
ATOM 1317 C CA . ASN A 1 166 ? 47.86300 90.22000 131.84000 1.000 25.71073 165 ASN A CA 1
ATOM 1318 C C . ASN A 1 166 ? 49.08200 90.05600 132.75200 1.000 19.95970 165 ASN A C 1
ATOM 1319 O O . ASN A 1 166 ? 48.87100 89.91300 133.95800 1.000 16.99177 165 ASN A O 1
ATOM 1324 N N . SER A 1 167 ? 50.29600 90.10700 132.19500 1.000 17.89011 166 SER A N 1
ATOM 1325 C CA . SER A 1 167 ? 51.49400 89.89600 132.99000 1.000 23.91065 166 SER A CA 1
ATOM 1326 C C . SER A 1 167 ? 51.60700 90.89100 134.12900 1.000 20.29403 166 SER A C 1
ATOM 1327 O O . SER A 1 167 ? 52.39600 90.66400 135.04900 1.000 23.91320 166 SER A O 1
ATOM 1330 N N . ILE A 1 168 ? 50.84800 91.98800 134.08300 1.000 17.66147 167 ILE A N 1
ATOM 1331 C CA . ILE A 1 168 ? 50.91200 92.98000 135.15000 1.000 22.49330 167 ILE A CA 1
ATOM 1332 C C . ILE A 1 168 ? 50.57300 92.34400 136.49300 1.000 23.91818 167 ILE A C 1
ATOM 1333 O O . ILE A 1 168 ? 51.19100 92.66100 137.51300 1.000 27.41338 167 ILE A O 1
ATOM 1338 N N . ILE A 1 169 ? 49.61300 91.41600 136.51100 1.000 20.94525 168 ILE A N 1
ATOM 1339 C CA . ILE A 1 169 ? 49.21800 90.78500 137.76900 1.000 24.38101 168 ILE A CA 1
ATOM 1340 C C . ILE A 1 169 ? 50.38500 90.00800 138.36700 1.000 26.94826 168 ILE A C 1
ATOM 1341 O O . ILE A 1 169 ? 50.74600 90.19600 139.53400 1.000 26.80298 168 ILE A O 1
ATOM 1346 N N . SER A 1 170 ? 51.01500 89.14600 137.56500 1.000 22.75892 169 SER A N 1
ATOM 1347 C CA . SER A 1 170 ? 52.13700 88.35600 138.06600 1.000 22.88859 169 SER A CA 1
ATOM 1348 C C . SER A 1 170 ? 53.33100 89.23600 138.41800 1.000 23.19550 169 SER A C 1
ATOM 1349 O O . SER A 1 170 ? 54.02200 88.98700 139.41100 1.000 24.67165 169 SER A O 1
ATOM 1352 N N . VAL A 1 171 ? 53.59800 90.26200 137.61000 1.000 20.65134 170 VAL A N 1
ATOM 1353 C CA . VAL A 1 171 ? 54.80000 91.06800 137.79600 1.000 22.51581 170 VAL A CA 1
ATOM 1354 C C . VAL A 1 171 ? 54.66900 91.95900 139.02800 1.000 25.11318 170 VAL A C 1
ATOM 1355 O O . VAL A 1 171 ? 55.58600 92.03800 139.85400 1.000 25.63193 170 VAL A O 1
ATOM 1359 N N . LEU A 1 172 ? 53.52800 92.63700 139.17700 1.000 22.68911 171 LEU A N 1
ATOM 1360 C CA . LEU A 1 172 ? 53.36400 93.59900 140.25900 1.000 26.64393 171 LEU A CA 1
ATOM 1361 C C . LEU A 1 172 ? 52.90600 92.93300 141.55200 1.000 26.63577 171 LEU A C 1
ATOM 1362 O O . LEU A 1 172 ? 53.36800 93.30400 142.63700 1.000 26.89826 171 LEU A O 1
ATOM 1367 N N . PHE A 1 173 ? 52.00600 91.95300 141.46400 1.000 24.46558 172 PHE A N 1
ATOM 1368 C CA . PHE A 1 173 ? 51.40200 91.34900 142.64100 1.000 25.81122 172 PHE A CA 1
ATOM 1369 C C . PHE A 1 173 ? 51.74900 89.87800 142.81700 1.000 29.81846 172 PHE A C 1
ATOM 1370 O O . PHE A 1 173 ? 51.20800 89.23700 143.72700 1.000 29.81661 172 PHE A O 1
ATOM 1378 N N . GLY A 1 174 ? 52.62700 89.32300 141.98500 1.000 30.58067 173 GLY A N 1
ATOM 1379 C CA . GLY A 1 174 ? 52.90700 87.90100 142.05400 1.000 26.41113 173 GLY A CA 1
ATOM 1380 C C . GLY A 1 174 ? 53.63400 87.50800 143.32500 1.000 33.32006 173 GLY A C 1
ATOM 1381 O O . GLY A 1 174 ? 54.45200 88.25300 143.86700 1.000 31.96184 173 GLY A O 1
ATOM 1382 N N . THR A 1 175 ? 53.33000 86.30000 143.79600 1.000 35.84026 174 THR A N 1
ATOM 1383 C CA . THR A 1 175 ? 53.88000 85.76800 145.03400 1.000 35.85813 174 THR A CA 1
ATOM 1384 C C . THR A 1 175 ? 55.15700 84.96800 144.83100 1.000 40.58263 174 THR A C 1
ATOM 1385 O O . THR A 1 175 ? 55.83100 84.64500 145.81600 1.000 43.52215 174 THR A O 1
ATOM 1389 N N . GLY A 1 176 ? 55.50900 84.64800 143.58900 1.000 34.20833 175 GLY A N 1
ATOM 1390 C CA . GLY A 1 176 ? 56.58000 83.71800 143.30600 1.000 26.72050 175 GLY A CA 1
ATOM 1391 C C . GLY A 1 176 ? 57.93700 84.38100 143.20200 1.000 32.41760 175 GLY A C 1
ATOM 1392 O O . GLY A 1 176 ? 58.10700 85.58100 143.43500 1.000 33.36551 175 GLY A O 1
ATOM 1393 N N . GLU A 1 177 ? 58.91900 83.57100 142.82400 1.000 27.84150 176 GLU A N 1
ATOM 1394 C CA . GLU A 1 177 ? 60.31400 83.97800 142.77000 1.000 34.94315 176 GLU A CA 1
ATOM 1395 C C . GLU A 1 177 ? 60.65600 84.41200 141.35000 1.000 36.98465 176 GLU A C 1
ATOM 1396 O O . GLU A 1 177 ? 60.29700 83.73100 140.38300 1.000 32.29280 176 GLU A O 1
ATOM 1402 N N . LYS A 1 178 ? 61.33900 85.54500 141.23100 1.000 35.25574 177 LYS A N 1
ATOM 1403 C CA . LYS A 1 178 ? 61.54300 86.20200 139.94900 1.000 31.04215 177 LYS A CA 1
ATOM 1404 C C . LYS A 1 178 ? 62.85000 85.75200 139.29700 1.000 33.19730 177 LYS A C 1
ATOM 1405 O O . LYS A 1 178 ? 63.64700 85.00900 139.87400 1.000 39.27130 177 LYS A O 1
ATOM 1411 N N . GLU A 1 179 ? 63.05900 86.22100 138.07000 1.000 28.44980 178 GLU A N 1
ATOM 1412 C CA . GLU A 1 179 ? 64.27600 85.92800 137.33500 1.000 31.69112 178 GLU A CA 1
ATOM 1413 C C . GLU A 1 179 ? 65.47900 86.61000 137.98000 1.000 30.35177 178 GLU A C 1
ATOM 1414 O O . GLU A 1 179 ? 65.35100 87.56900 138.74600 1.000 27.31383 178 GLU A O 1
ATOM 1420 N N . ASP A 1 180 ? 66.66700 86.10000 137.65600 1.000 32.12429 179 ASP A N 1
ATOM 1421 C CA . ASP A 1 180 ? 67.92000 86.78300 137.97400 1.000 35.98045 179 ASP A CA 1
ATOM 1422 C C . ASP A 1 180 ? 68.28100 87.62600 136.75800 1.000 34.03070 179 ASP A C 1
ATOM 1423 O O . ASP A 1 180 ? 68.89900 87.15100 135.80400 1.000 31.77697 179 ASP A O 1
ATOM 1428 N N . ARG A 1 181 ? 67.88800 88.90100 136.79600 1.000 33.11929 180 ARG A N 1
ATOM 1429 C CA . ARG A 1 181 ? 68.03100 89.75400 135.62100 1.000 33.78552 180 ARG A CA 1
ATOM 1430 C C . ARG A 1 181 ? 69.48600 90.11400 135.33900 1.000 37.34719 180 ARG A C 1
ATOM 1431 O O . ARG A 1 181 ? 69.86500 90.26100 134.17200 1.000 32.09422 180 ARG A O 1
ATOM 1439 N N . SER A 1 182 ? 70.30700 90.27500 136.38100 1.000 36.62751 181 SER A N 1
ATOM 1440 C CA . SER A 1 182 ? 71.68900 90.70000 136.17300 1.000 34.32990 181 SER A CA 1
ATOM 1441 C C . SER A 1 182 ? 72.48700 89.65300 135.40300 1.000 37.12853 181 SER A C 1
ATOM 1442 O O . SER A 1 182 ? 73.28800 89.99600 134.52300 1.000 32.18929 181 SER A O 1
ATOM 1445 N N . VAL A 1 183 ? 72.28200 88.37100 135.72200 1.000 36.04854 182 VAL A N 1
ATOM 1446 C CA . VAL A 1 183 ? 72.92600 87.29300 134.97100 1.000 33.79067 182 VAL A CA 1
ATOM 1447 C C . VAL A 1 183 ? 72.59700 87.40500 133.48900 1.000 38.91961 182 VAL A C 1
ATOM 1448 O O . VAL A 1 183 ? 73.48700 87.35400 132.62600 1.000 39.85345 182 VAL A O 1
ATOM 1452 N N . LYS A 1 184 ? 71.30900 87.56500 133.17100 1.000 37.05785 183 LYS A N 1
ATOM 1453 C CA . LYS A 1 184 ? 70.89300 87.64900 131.77500 1.000 35.91735 183 LYS A CA 1
ATOM 1454 C C . LYS A 1 184 ? 71.49500 88.86600 131.09400 1.000 33.36338 183 LYS A C 1
ATOM 1455 O O . LYS A 1 184 ? 71.98300 88.77700 129.96400 1.000 31.93074 183 LYS A O 1
ATOM 1461 N N . LEU A 1 185 ? 71.45300 90.02000 131.76200 1.000 35.27166 184 LEU A N 1
ATOM 1462 C CA . LEU A 1 185 ? 71.96400 91.24300 131.15400 1.000 35.71278 184 LEU A CA 1
ATOM 1463 C C . LEU A 1 185 ? 73.45100 91.11400 130.84300 1.000 40.87001 184 LEU A C 1
ATOM 1464 O O . LEU A 1 185 ? 73.90300 91.46000 129.73900 1.000 33.72537 184 LEU A O 1
ATOM 1469 N N . ARG A 1 186 ? 74.22200 90.57800 131.79400 1.000 42.51167 185 ARG A N 1
ATOM 1470 C CA . ARG A 1 186 ? 75.65900 90.44700 131.58600 1.000 39.29791 185 ARG A CA 1
ATOM 1471 C C . ARG A 1 186 ? 75.97200 89.46800 130.46000 1.000 38.83852 185 ARG A C 1
ATOM 1472 O O . ARG A 1 186 ? 76.76100 89.77900 129.55200 1.000 42.26722 185 ARG A O 1
ATOM 1480 N N . ILE A 1 187 ? 75.36400 88.27500 130.49900 1.000 37.22322 186 ILE A N 1
ATOM 1481 C CA . ILE A 1 187 ? 75.58400 87.31300 129.42100 1.000 36.69330 186 ILE A CA 1
ATOM 1482 C C . ILE A 1 187 ? 75.20200 87.91000 128.07500 1.000 40.61834 186 ILE A C 1
ATOM 1483 O O . ILE A 1 187 ? 75.93700 87.77500 127.08900 1.000 39.41973 186 ILE A O 1
ATOM 1488 N N . THR A 1 188 ? 74.05500 88.59300 128.00000 1.000 39.52753 187 THR A N 1
ATOM 1489 C CA . THR A 1 188 ? 73.58900 89.07900 126.70400 1.000 38.88094 187 THR A CA 1
ATOM 1490 C C . THR A 1 188 ? 74.53900 90.11600 126.13100 1.000 37.93131 187 THR A C 1
ATOM 1491 O O . THR A 1 188 ? 74.89300 90.05900 124.95300 1.000 37.38011 187 THR A O 1
ATOM 1495 N N . LYS A 1 189 ? 74.98300 91.05700 126.95300 1.000 42.50840 188 LYS A N 1
ATOM 1496 C CA . LYS A 1 189 ? 75.87200 92.09600 126.45300 1.000 41.82376 188 LYS A CA 1
ATOM 1497 C C . LYS A 1 189 ? 77.22200 91.53800 126.06300 1.000 38.52334 188 LYS A C 1
ATOM 1498 O O . LYS A 1 189 ? 77.80500 91.98000 125.06600 1.000 36.73395 188 LYS A O 1
ATOM 1504 N N . LYS A 1 190 ? 77.74500 90.57000 126.82700 1.000 42.61505 189 LYS A N 1
ATOM 1505 C CA . LYS A 1 190 ? 79.02400 90.00400 126.41400 1.000 43.02349 189 LYS A CA 1
ATOM 1506 C C . LYS A 1 190 ? 78.89300 89.13600 125.16900 1.000 45.51168 189 LYS A C 1
ATOM 1507 O O . LYS A 1 190 ? 79.85700 89.04500 124.40000 1.000 39.69913 189 LYS A O 1
ATOM 1513 N N . ILE A 1 191 ? 77.73200 88.51800 124.90300 1.000 47.87922 190 ILE A N 1
ATOM 1514 C CA . ILE A 1 191 ? 77.73100 87.79900 123.62500 1.000 46.69680 190 ILE A CA 1
ATOM 1515 C C . ILE A 1 191 ? 77.59800 88.80700 122.49300 1.000 42.71039 190 ILE A C 1
ATOM 1516 O O . ILE A 1 191 ? 78.12200 88.58000 121.39900 1.000 44.86442 190 ILE A O 1
ATOM 1521 N N . LEU A 1 192 ? 76.88200 89.91700 122.71800 1.000 41.14200 191 LEU A N 1
ATOM 1522 C CA . LEU A 1 192 ? 76.73400 90.89300 121.64400 1.000 44.04966 191 LEU A CA 1
ATOM 1523 C C . LEU A 1 192 ? 78.06900 91.55700 121.32600 1.000 47.35156 191 LEU A C 1
ATOM 1524 O O . LEU A 1 192 ? 78.36500 91.84800 120.16200 1.000 45.03278 191 LEU A O 1
ATOM 1529 N N . GLU A 1 193 ? 78.88600 91.80300 122.35200 1.000 48.51720 192 GLU A N 1
ATOM 1530 C CA . GLU A 1 193 ? 80.25800 92.25400 122.13400 1.000 55.74235 192 GLU A CA 1
ATOM 1531 C C . GLU A 1 193 ? 81.15300 91.15300 121.56000 1.000 55.00752 192 GLU A C 1
ATOM 1532 O O . GLU A 1 193 ? 82.11500 91.46100 120.84700 1.000 58.54139 192 GLU A O 1
ATOM 1538 N N . ALA A 1 194 ? 80.81700 89.87700 121.76800 1.000 54.56060 193 ALA A N 1
ATOM 1539 C CA . ALA A 1 194 ? 81.57000 88.82200 121.09700 1.000 46.38022 193 ALA A CA 1
ATOM 1540 C C . ALA A 1 194 ? 81.18800 88.63500 119.62900 1.000 45.03387 193 ALA A C 1
ATOM 1541 O O . ALA A 1 194 ? 81.94700 87.98900 118.89300 1.000 50.65005 193 ALA A O 1
ATOM 1543 N N . ILE A 1 195 ? 80.06200 89.18500 119.17200 1.000 50.71022 194 ILE A N 1
ATOM 1544 C CA . ILE A 1 195 ? 79.48800 88.81400 117.88300 1.000 49.66490 194 ILE A CA 1
ATOM 1545 C C . ILE A 1 195 ? 79.34700 89.99500 116.92900 1.000 49.21805 194 ILE A C 1
ATOM 1546 O O . ILE A 1 195 ? 78.91500 89.80700 115.78500 1.000 43.19128 194 ILE A O 1
ATOM 1551 N N . SER A 1 196 ? 79.70700 91.20700 117.34300 1.000 57.87711 195 SER A N 1
ATOM 1552 C CA . SER A 1 196 ? 79.54400 92.36600 116.46900 1.000 59.68294 195 SER A CA 1
ATOM 1553 C C . SER A 1 196 ? 80.81800 92.75900 115.73100 1.000 59.29987 195 SER A C 1
ATOM 1554 O O . SER A 1 196 ? 80.75400 93.61600 114.84600 1.000 55.98093 195 SER A O 1
ATOM 1557 N N . ASN A 1 197 ? 81.96100 92.15500 116.05600 1.000 57.06328 196 ASN A N 1
ATOM 1558 C CA . ASN A 1 197 ? 83.22700 92.47700 115.40500 1.000 61.48416 196 ASN A CA 1
ATOM 1559 C C . ASN A 1 197 ? 83.89600 91.21300 114.87800 1.000 54.89707 196 ASN A C 1
ATOM 1560 O O . ASN A 1 197 ? 85.11300 91.04000 114.98400 1.000 60.39460 196 ASN A O 1
ATOM 1565 N N . LEU A 1 198 ? 83.10400 90.31100 114.30300 1.000 50.57932 197 LEU A N 1
ATOM 1566 C CA . LEU A 1 198 ? 83.63700 89.06800 113.76100 1.000 50.85185 197 LEU A CA 1
ATOM 1567 C C . LEU A 1 198 ? 84.49700 89.34900 112.53400 1.000 52.34361 197 LEU A C 1
ATOM 1568 O O . LEU A 1 198 ? 84.13400 90.15900 111.67700 1.000 46.19737 197 LEU A O 1
ATOM 1573 N N . LYS A 1 199 ? 85.64600 88.67200 112.44100 1.000 45.84039 198 LYS A N 1
ATOM 1574 C CA . LYS A 1 199 ? 86.45300 88.82700 111.23600 1.000 48.50186 198 LYS A CA 1
ATOM 1575 C C . LYS A 1 199 ? 85.95500 87.95900 110.08800 1.000 45.50310 198 LYS A C 1
ATOM 1576 O O . LYS A 1 199 ? 86.24600 88.26600 108.92700 1.000 50.65416 198 LYS A O 1
ATOM 1582 N N . GLU A 1 200 ? 85.19900 86.90100 110.37700 1.000 46.85074 199 GLU A N 1
ATOM 1583 C CA . GLU A 1 200 ? 84.48700 86.15600 109.34600 1.000 49.91557 199 GLU A CA 1
ATOM 1584 C C . GLU A 1 200 ? 83.08900 85.83700 109.85100 1.000 52.69601 199 GLU A C 1
ATOM 1585 O O . GLU A 1 200 ? 82.92800 85.36800 110.98200 1.000 60.60254 199 GLU A O 1
ATOM 1591 N N . ILE A 1 201 ? 82.08600 86.09300 109.01500 1.000 51.84683 200 ILE A N 1
ATOM 1592 C CA . ILE A 1 201 ? 80.69000 85.82000 109.35900 1.000 48.85505 200 ILE A CA 1
ATOM 1593 C C . ILE A 1 201 ? 80.36400 84.42200 108.87500 1.000 52.75155 200 ILE A C 1
ATOM 1594 O O . ILE A 1 201 ? 80.33500 84.18100 107.65300 1.000 54.28820 200 ILE A O 1
ATOM 1599 N N . PRO A 1 202 ? 80.11500 83.45900 109.76600 1.000 54.74852 201 PRO A N 1
ATOM 1600 C CA . PRO A 1 202 ? 79.76500 82.11100 109.32300 1.000 51.12312 201 PRO A CA 1
ATOM 1601 C C . PRO A 1 202 ? 78.40200 82.09200 108.65400 1.000 52.31236 201 PRO A C 1
ATOM 1602 O O . PRO A 1 202 ? 77.55600 82.96100 108.87000 1.000 55.59238 201 PRO A O 1
ATOM 1606 N N . LYS A 1 203 ? 78.20300 81.08500 107.80900 1.000 53.09452 202 LYS A N 1
ATOM 1607 C CA . LYS A 1 203 ? 76.91400 80.89400 107.16300 1.000 58.01745 202 LYS A CA 1
ATOM 1608 C C . LYS A 1 203 ? 76.01400 79.92400 107.91900 1.000 58.66720 202 LYS A C 1
ATOM 1609 O O . LYS A 1 203 ? 74.81300 79.87200 107.63600 1.000 55.94943 202 LYS A O 1
ATOM 1615 N N . ASN A 1 204 ? 76.56100 79.16900 108.87000 1.000 49.69797 203 ASN A N 1
ATOM 1616 C CA . ASN A 1 204 ? 75.79100 78.28900 109.73600 1.000 52.54869 203 ASN A CA 1
ATOM 1617 C C . ASN A 1 204 ? 75.90400 78.76700 111.17900 1.000 53.26454 203 ASN A C 1
ATOM 1618 O O . ASN A 1 204 ? 76.77800 79.56700 111.52300 1.000 53.36633 203 ASN A O 1
ATOM 1623 N N . VAL A 1 205 ? 75.01000 78.25700 112.03100 1.000 47.34133 204 VAL A N 1
ATOM 1624 C CA . VAL A 1 205 ? 74.88900 78.78700 113.38800 1.000 47.43058 204 VAL A CA 1
ATOM 1625 C C . VAL A 1 205 ? 75.86800 78.16600 114.37800 1.000 47.54497 204 VAL A C 1
ATOM 1626 O O . VAL A 1 205 ? 76.07100 78.73100 115.46000 1.000 49.26285 204 VAL A O 1
ATOM 1630 N N . ALA A 1 206 ? 76.47900 77.02800 114.04700 1.000 47.42061 205 ALA A N 1
ATOM 1631 C CA . ALA A 1 206 ? 77.30300 76.29600 115.01200 1.000 44.66074 205 ALA A CA 1
ATOM 1632 C C . ALA A 1 206 ? 78.42400 77.12200 115.64100 1.000 44.75298 205 ALA A C 1
ATOM 1633 O O . ALA A 1 206 ? 78.56900 77.07500 116.87500 1.000 44.17650 205 ALA A O 1
ATOM 1635 N N . PRO A 1 207 ? 79.24600 77.87200 114.89000 1.000 47.19342 206 PRO A N 1
ATOM 1636 C CA . PRO A 1 207 ? 80.28300 78.68000 115.56200 1.000 47.38174 206 PRO A CA 1
ATOM 1637 C C . PRO A 1 207 ? 79.70100 79.72200 116.49800 1.000 44.16862 206 PRO A C 1
ATOM 1638 O O . PRO A 1 207 ? 80.25500 79.98100 117.57500 1.000 42.86330 206 PRO A O 1
ATOM 1642 N N . ILE A 1 208 ? 78.57000 80.31200 116.11700 1.000 46.72750 207 ILE A N 1
ATOM 1643 C CA . ILE A 1 208 ? 77.87300 81.22800 117.01200 1.000 40.24782 207 ILE A CA 1
ATOM 1644 C C . ILE A 1 208 ? 77.42600 80.50300 118.27500 1.000 42.37019 207 ILE A C 1
ATOM 1645 O O . ILE A 1 208 ? 77.41200 81.08100 119.36900 1.000 47.28401 207 ILE A O 1
ATOM 1650 N N . GLN A 1 209 ? 76.91200 79.28600 118.10600 1.000 42.45918 208 GLN A N 1
ATOM 1651 C CA . GLN A 1 209 ? 76.39500 78.53800 119.27800 1.000 42.47435 208 GLN A CA 1
ATOM 1652 C C . GLN A 1 209 ? 77.57600 78.29900 120.21400 1.000 46.89549 208 GLN A C 1
ATOM 1653 O O . GLN A 1 209 ? 77.42000 78.51200 121.43100 1.000 49.98491 208 GLN A O 1
ATOM 1659 N N . GLU A 1 210 ? 78.72700 77.94400 119.64100 1.000 49.40823 209 GLU A N 1
ATOM 1660 C CA . GLU A 1 210 ? 79.93700 77.68400 120.45700 1.000 51.16716 209 GLU A CA 1
ATOM 1661 C C . GLU A 1 210 ? 80.30300 78.97200 121.19600 1.000 46.75075 209 GLU A C 1
ATOM 1662 O O . GLU A 1 210 ? 80.53200 78.89800 122.40800 1.000 50.70260 209 GLU A O 1
ATOM 1668 N N . ILE A 1 211 ? 80.25100 80.11200 120.50500 1.000 41.15028 210 ILE A N 1
ATOM 1669 C CA . ILE A 1 211 ? 80.62600 81.41000 121.13500 1.000 45.75780 210 ILE A CA 1
ATOM 1670 C C . ILE A 1 211 ? 79.67200 81.68000 122.30100 1.000 45.69631 210 ILE A C 1
ATOM 1671 O O . ILE A 1 211 ? 80.16400 82.02100 123.38800 1.000 48.13587 210 ILE A O 1
ATOM 1676 N N . ILE A 1 212 ? 78.36800 81.47800 122.09800 1.000 40.72482 211 ILE A N 1
ATOM 1677 C CA . ILE A 1 212 ? 77.38100 81.79800 123.17100 1.000 45.04112 211 ILE A CA 1
ATOM 1678 C C . ILE A 1 212 ? 77.64300 80.87600 124.36400 1.000 41.74181 211 ILE A C 1
ATOM 1679 O O . ILE A 1 212 ? 77.61700 81.36400 125.50300 1.000 41.12969 211 ILE A O 1
ATOM 1684 N N . LEU A 1 213 ? 77.91300 79.59700 124.09800 1.000 42.79034 212 LEU A N 1
ATOM 1685 C CA . LEU A 1 213 ? 78.14400 78.62800 125.19900 1.000 43.51058 212 LEU A CA 1
ATOM 1686 C C . LEU A 1 213 ? 79.40600 79.02200 125.97300 1.000 45.35106 212 LEU A C 1
ATOM 1687 O O . LEU A 1 213 ? 79.39200 78.92000 127.21200 1.000 49.39515 212 LEU A O 1
ATOM 1692 N N . ASN A 1 214 ? 80.44700 79.46300 125.26400 1.000 47.04851 213 ASN A N 1
ATOM 1693 C CA . ASN A 1 214 ? 81.72400 79.85900 125.91300 1.000 49.81708 213 ASN A CA 1
ATOM 1694 C C . ASN A 1 214 ? 81.50500 81.14100 126.72100 1.000 48.46348 213 ASN A C 1
ATOM 1695 O O . ASN A 1 214 ? 82.06900 81.24700 127.83000 1.000 48.84082 213 ASN A O 1
ATOM 1700 N N . VAL A 1 215 ? 80.71400 82.07300 126.18300 1.000 40.83681 214 VAL A N 1
ATOM 1701 C CA . VAL A 1 215 ? 80.45100 83.31600 126.90500 1.000 47.26337 214 VAL A CA 1
ATOM 1702 C C . VAL A 1 215 ? 79.70300 83.02900 128.20100 1.000 45.10078 214 VAL A C 1
ATOM 1703 O O . VAL A 1 215 ? 80.00100 83.61100 129.25100 1.000 44.18630 214 VAL A O 1
ATOM 1707 N N . ALA A 1 216 ? 78.73500 82.11700 128.15400 1.000 44.65676 215 ALA A N 1
ATOM 1708 C CA . ALA A 1 216 ? 77.91400 81.79700 129.31300 1.000 47.73162 215 ALA A CA 1
ATOM 1709 C C . ALA A 1 216 ? 78.51600 80.71000 130.19400 1.000 50.17791 215 ALA A C 1
ATOM 1710 O O . ALA A 1 216 ? 77.89100 80.33600 131.19300 1.000 50.32036 215 ALA A O 1
ATOM 1712 N N . LYS A 1 217 ? 79.70500 80.20400 129.85800 1.000 48.14872 216 LYS A N 1
ATOM 1713 C CA . LYS A 1 217 ? 80.33800 79.10700 130.59300 1.000 49.48525 216 LYS A CA 1
ATOM 1714 C C . LYS A 1 217 ? 79.37800 77.93100 130.74400 1.000 49.46553 216 LYS A C 1
ATOM 1715 O O . LYS A 1 217 ? 79.18500 77.38200 131.83100 1.000 54.25408 216 LYS A O 1
ATOM 1721 N N . ALA A 1 218 ? 78.76200 77.54700 129.63000 1.000 41.45797 217 ALA A N 1
ATOM 1722 C CA . ALA A 1 218 ? 77.69700 76.56000 129.65600 1.000 47.42055 217 ALA A CA 1
ATOM 1723 C C . ALA A 1 218 ? 77.89200 75.54900 128.53800 1.000 46.32937 217 ALA A C 1
ATOM 1724 O O . ALA A 1 218 ? 78.55300 75.81600 127.53200 1.000 49.66178 217 ALA A O 1
ATOM 1726 N N . THR A 1 219 ? 77.31300 74.37200 128.74200 1.000 45.60858 218 THR A N 1
ATOM 1727 C CA . THR A 1 219 ? 77.11400 73.41200 127.67400 1.000 49.13159 218 THR A CA 1
ATOM 1728 C C . THR A 1 219 ? 75.71100 73.60000 127.10600 1.000 48.56955 218 THR A C 1
ATOM 1729 O O . THR A 1 219 ? 74.90900 74.39900 127.59700 1.000 51.80916 218 THR A O 1
ATOM 1733 N N . LYS A 1 220 ? 75.41500 72.84600 126.05000 1.000 47.57703 219 LYS A N 1
ATOM 1734 C CA . LYS A 1 220 ? 74.10600 72.93100 125.41600 1.000 43.99308 219 LYS A CA 1
ATOM 1735 C C . LYS A 1 220 ? 73.00100 72.41300 126.33000 1.000 44.72673 219 LYS A C 1
ATOM 1736 O O . LYS A 1 220 ? 71.85900 72.88200 126.24900 1.000 41.37044 219 LYS A O 1
ATOM 1742 N N . GLU A 1 221 ? 73.31700 71.45200 127.20100 1.000 50.93195 220 GLU A N 1
ATOM 1743 C CA . GLU A 1 221 ? 72.33300 70.90300 128.12600 1.000 46.88556 220 GLU A CA 1
ATOM 1744 C C . GLU A 1 221 ? 72.13400 71.76900 129.36300 1.000 43.88271 220 GLU A C 1
ATOM 1745 O O . GLU A 1 221 ? 71.09900 71.64600 130.02700 1.000 44.36008 220 GLU A O 1
ATOM 1751 N N . THR A 1 222 ? 73.09300 72.63200 129.68900 1.000 38.66355 221 THR A N 1
ATOM 1752 C CA . THR A 1 222 ? 73.03100 73.45300 130.88900 1.000 36.53400 221 THR A CA 1
ATOM 1753 C C . THR A 1 222 ? 72.68700 74.90700 130.60200 1.000 37.39523 221 THR A C 1
ATOM 1754 O O . THR A 1 222 ? 72.53900 75.68800 131.54800 1.000 34.47108 221 THR A O 1
ATOM 1758 N N . PHE A 1 223 ? 72.55200 75.29000 129.32900 1.000 35.06064 222 PHE A N 1
ATOM 1759 C CA . PHE A 1 223 ? 72.42700 76.70700 129.00500 1.000 35.64623 222 PHE A CA 1
ATOM 1760 C C . PHE A 1 223 ? 71.15300 77.30600 129.58000 1.000 36.12079 222 PHE A C 1
ATOM 1761 O O . PHE A 1 223 ? 71.15100 78.45900 130.02100 1.000 33.04809 222 PHE A O 1
ATOM 1769 N N . ARG A 1 224 ? 70.04800 76.55900 129.55000 1.000 37.93043 223 ARG A N 1
ATOM 1770 C CA . ARG A 1 224 ? 68.81500 77.08100 130.12800 1.000 36.10176 223 ARG A CA 1
ATOM 1771 C C . ARG A 1 224 ? 68.98300 77.34300 131.62000 1.000 32.11624 223 ARG A C 1
ATOM 1772 O O . ARG A 1 224 ? 68.59000 78.40500 132.12000 1.000 34.67408 223 ARG A O 1
ATOM 1780 N N . GLN A 1 225 ? 69.59700 76.39900 132.33700 1.000 34.02001 224 GLN A N 1
ATOM 1781 C CA . GLN A 1 225 ? 69.85100 76.58400 133.76200 1.000 36.76835 224 GLN A CA 1
ATOM 1782 C C . GLN A 1 225 ? 70.76800 77.77400 134.01500 1.000 29.98002 224 GLN A C 1
ATOM 1783 O O . GLN A 1 225 ? 70.52100 78.57600 134.92300 1.000 35.46547 224 GLN A O 1
ATOM 1789 N N . VAL A 1 226 ? 71.83300 77.90400 133.22400 1.000 27.02404 225 VAL A N 1
ATOM 1790 C CA . VAL A 1 226 ? 72.80400 78.97100 133.44600 1.000 31.34654 225 VAL A CA 1
ATOM 1791 C C . VAL A 1 226 ? 72.18200 80.33300 133.16200 1.000 29.74359 225 VAL A C 1
ATOM 1792 O O . VAL A 1 226 ? 72.31300 81.27400 133.95300 1.000 31.34713 225 VAL A O 1
ATOM 1796 N N . TYR A 1 227 ? 71.48100 80.45200 132.03400 1.000 30.31426 226 TYR A N 1
ATOM 1797 C CA . TYR A 1 227 ? 71.04500 81.75400 131.54600 1.000 32.85593 226 TYR A CA 1
ATOM 1798 C C . TYR A 1 227 ? 69.74700 82.21000 132.20300 1.000 32.16449 226 TYR A C 1
ATOM 1799 O O . TYR A 1 227 ? 69.62200 83.38100 132.57600 1.000 28.69942 226 TYR A O 1
ATOM 1808 N N . ALA A 1 228 ? 68.76900 81.31500 132.35000 1.000 30.42278 227 ALA A N 1
ATOM 1809 C CA . ALA A 1 228 ? 67.45300 81.70100 132.84300 1.000 29.94735 227 ALA A CA 1
ATOM 1810 C C . ALA A 1 228 ? 67.09900 81.05100 134.17400 1.000 29.53045 227 ALA A C 1
ATOM 1811 O O . ALA A 1 228 ? 65.97500 81.23300 134.65700 1.000 30.43861 227 ALA A O 1
ATOM 1813 N N . GLY A 1 229 ? 68.01900 80.30500 134.78000 1.000 32.84949 228 GLY A N 1
ATOM 1814 C CA . GLY A 1 229 ? 67.70800 79.61700 136.02100 1.000 27.67562 228 GLY A CA 1
ATOM 1815 C C . GLY A 1 229 ? 66.58700 78.61300 135.89000 1.000 33.54639 228 GLY A C 1
ATOM 1816 O O . GLY A 1 229 ? 65.88600 78.34300 136.87100 1.000 37.88736 228 GLY A O 1
ATOM 1817 N N . ASN A 1 230 ? 66.39300 78.05800 134.69000 1.000 29.69962 229 ASN A N 1
ATOM 1818 C CA . ASN A 1 230 ? 65.33100 77.09800 134.38900 1.000 35.58058 229 ASN A CA 1
ATOM 1819 C C . ASN A 1 230 ? 63.93700 77.69400 134.56600 1.000 32.34621 229 ASN A C 1
ATOM 1820 O O . ASN A 1 230 ? 62.96600 76.95600 134.75800 1.000 30.79239 229 ASN A O 1
ATOM 1825 N N . LEU A 1 231 ? 63.80400 79.01600 134.48800 1.000 29.40458 230 LEU A N 1
ATOM 1826 C CA . LEU A 1 231 ? 62.56000 79.70000 134.81600 1.000 32.69462 230 LEU A CA 1
ATOM 1827 C C . LEU A 1 231 ? 61.98700 80.38400 133.58300 1.000 30.17485 230 LEU A C 1
ATOM 1828 O O . LEU A 1 231 ? 62.69600 81.12100 132.89000 1.000 33.09025 230 LEU A O 1
ATOM 1833 N N . GLY A 1 232 ? 60.70200 80.14100 133.31800 1.000 28.50184 231 GLY A N 1
ATOM 1834 C CA . GLY A 1 232 ? 59.98200 80.85100 132.28100 1.000 24.86426 231 GLY A CA 1
ATOM 1835 C C . GLY A 1 232 ? 59.98300 80.14800 130.93800 1.000 28.48121 231 GLY A C 1
ATOM 1836 O O . GLY A 1 232 ? 60.58000 79.08600 130.73600 1.000 27.18613 231 GLY A O 1
ATOM 1837 N N . ALA A 1 233 ? 59.27600 80.77000 129.99600 1.000 26.31231 232 ALA A N 1
ATOM 1838 C CA . ALA A 1 233 ? 59.24400 80.27300 128.63200 1.000 29.09473 232 ALA A CA 1
ATOM 1839 C C . ALA A 1 233 ? 60.61800 80.43900 127.98400 1.000 29.50025 232 ALA A C 1
ATOM 1840 O O . ALA A 1 233 ? 61.35500 81.37300 128.31000 1.000 31.56375 232 ALA A O 1
ATOM 1842 N N . PRO A 1 234 ? 60.99200 79.53600 127.07600 1.000 28.61861 233 PRO A N 1
ATOM 1843 C CA . PRO A 1 234 ? 62.33400 79.60300 126.48300 1.000 33.18181 233 PRO A CA 1
ATOM 1844 C C . PRO A 1 234 ? 62.56800 80.93600 125.78900 1.000 34.67906 233 PRO A C 1
ATOM 1845 O O . PRO A 1 234 ? 61.71600 81.42900 125.04800 1.000 33.92328 233 PRO A O 1
ATOM 1849 N N . SER A 1 235 ? 63.73700 81.51700 126.03700 1.000 38.90680 234 SER A N 1
ATOM 1850 C CA . SER A 1 235 ? 64.09300 82.77500 125.40600 1.000 37.64548 234 SER A CA 1
ATOM 1851 C C . SER A 1 235 ? 64.54500 82.53400 123.96800 1.000 35.80776 234 SER A C 1
ATOM 1852 O O . SER A 1 235 ? 64.75600 81.39800 123.53300 1.000 33.21993 234 SER A O 1
ATOM 1855 N N . THR A 1 236 ? 64.68100 83.63100 123.22200 1.000 33.67709 235 THR A N 1
ATOM 1856 C CA . THR A 1 236 ? 65.21700 83.54500 121.86800 1.000 37.27011 235 THR A CA 1
ATOM 1857 C C . THR A 1 236 ? 66.59700 82.89600 121.86100 1.000 36.78752 235 THR A C 1
ATOM 1858 O O . THR A 1 236 ? 66.91100 82.08200 120.98100 1.000 35.22250 235 THR A O 1
ATOM 1862 N N . LEU A 1 237 ? 67.42100 83.22000 122.85800 1.000 35.49988 236 LEU A N 1
ATOM 1863 C CA . LEU A 1 237 ? 68.78100 82.70300 122.90900 1.000 35.62511 236 LEU A CA 1
ATOM 1864 C C . LEU A 1 237 ? 68.79200 81.20400 123.19400 1.000 36.41952 236 LEU A C 1
ATOM 1865 O O . LEU A 1 237 ? 69.64000 80.47400 122.66300 1.000 38.15079 236 LEU A O 1
ATOM 1870 N N . GLU A 1 238 ? 67.83100 80.71800 123.98700 1.000 39.47528 237 GLU A N 1
ATOM 1871 C CA . GLU A 1 238 ? 67.76800 79.28700 124.26800 1.000 32.25194 237 GLU A CA 1
ATOM 1872 C C . GLU A 1 238 ? 67.42300 78.48400 123.01800 1.000 33.73124 237 GLU A C 1
ATOM 1873 O O . GLU A 1 238 ? 68.04400 77.44900 122.75100 1.000 36.95269 237 GLU A O 1
ATOM 1879 N N . LYS A 1 239 ? 66.47400 79.00000 122.24600 1.000 37.11690 238 LYS A N 1
ATOM 1880 C CA . LYS A 1 239 ? 66.04500 78.38100 121.00400 1.000 38.42544 238 LYS A CA 1
ATOM 1881 C C . LYS A 1 239 ? 67.18200 78.41100 119.99900 1.000 36.36227 238 LYS A C 1
ATOM 1882 O O . LYS A 1 239 ? 67.34900 77.48200 119.22700 1.000 37.02106 238 LYS A O 1
ATOM 1888 N N . PHE A 1 240 ? 67.94800 79.49600 119.99600 1.000 39.63870 239 PHE A N 1
ATOM 1889 C CA . PHE A 1 240 ? 69.11800 79.57900 119.12800 1.000 41.45284 239 PHE A CA 1
ATOM 1890 C C . PHE A 1 240 ? 70.13500 78.50800 119.49800 1.000 41.08406 239 PHE A C 1
ATOM 1891 O O . PHE A 1 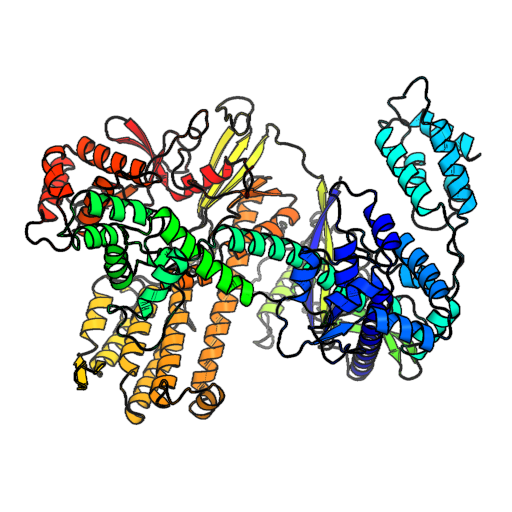240 ? 70.73200 77.87600 118.61900 1.000 42.41067 239 PHE A O 1
ATOM 1899 N N . ILE A 1 241 ? 70.35000 78.29200 120.79800 1.000 41.21392 240 ILE A N 1
ATOM 1900 C CA . ILE A 1 241 ? 71.25300 77.22000 121.21100 1.000 39.04039 240 ILE A CA 1
ATOM 1901 C C . ILE A 1 241 ? 70.69400 75.86000 120.81000 1.000 44.99250 240 ILE A C 1
ATOM 1902 O O . ILE A 1 241 ? 71.45300 74.93900 120.48100 1.000 48.31958 240 ILE A O 1
ATOM 1907 N N . ALA A 1 242 ? 69.36800 75.71400 120.81000 1.000 45.02617 241 ALA A N 1
ATOM 1908 C CA . ALA A 1 242 ? 68.76000 74.40900 120.57500 1.000 40.31027 241 ALA A CA 1
ATOM 1909 C C . ALA A 1 242 ? 68.80800 73.96400 119.11500 1.000 44.50825 241 ALA A C 1
ATOM 1910 O O . ALA A 1 242 ? 68.74900 72.75700 118.85500 1.000 48.68318 241 ALA A O 1
ATOM 1912 N N . LYS A 1 243 ? 68.91100 74.88700 118.16200 1.000 40.61511 242 LYS A N 1
ATOM 1913 C CA . LYS A 1 243 ? 68.69800 74.51100 116.77100 1.000 43.60668 242 LYS A CA 1
ATOM 1914 C C . LYS A 1 243 ? 69.90800 73.77700 116.19200 1.000 44.64116 242 LYS A C 1
ATOM 1915 O O . LYS A 1 243 ? 71.03400 73.87500 116.68900 1.000 49.60454 242 LYS A O 1
ATOM 1921 N N . ASP A 1 244 ? 69.64400 73.02700 115.12000 1.000 49.88126 243 ASP A N 1
ATOM 1922 C CA . ASP A 1 244 ? 70.66600 72.21300 114.47100 1.000 50.44282 243 ASP A CA 1
ATOM 1923 C C . ASP A 1 244 ? 71.82200 73.08300 113.99700 1.000 48.21567 243 ASP A C 1
ATOM 1924 O O . ASP A 1 244 ? 71.61700 74.09900 113.32600 1.000 53.28162 243 ASP A O 1
ATOM 1929 N N . GLY A 1 245 ? 73.04200 72.66900 114.33400 1.000 51.14422 244 GLY A N 1
ATOM 1930 C CA . GLY A 1 245 ? 74.23400 73.43800 114.03000 1.000 52.46685 244 GLY A CA 1
ATOM 1931 C C . GLY A 1 245 ? 74.40900 73.80800 112.56800 1.000 56.64864 244 GLY A C 1
ATOM 1932 O O . GLY A 1 245 ? 75.25000 74.64900 112.23500 1.000 56.86671 244 GLY A O 1
ATOM 1933 N N . GLN A 1 246 ? 73.62200 73.19100 111.68900 1.000 60.43858 245 GLN A N 1
ATOM 1934 C CA . GLN A 1 246 ? 73.73500 73.38900 110.25400 1.000 57.09179 245 GLN A CA 1
ATOM 1935 C C . GLN A 1 246 ? 72.73200 74.38600 109.69400 1.000 57.94139 245 GLN A C 1
ATOM 1936 O O . GLN A 1 246 ? 72.71400 74.59800 108.47200 1.000 55.90991 245 GLN A O 1
ATOM 1942 N N . LYS A 1 247 ? 71.89200 74.99100 110.52900 1.000 54.52841 246 LYS A N 1
ATOM 1943 C CA . LYS A 1 247 ? 70.94600 75.97100 110.00600 1.000 52.92333 246 LYS A CA 1
ATOM 1944 C C . LYS A 1 247 ? 71.65800 77.26600 109.64400 1.000 48.51515 246 LYS A C 1
ATOM 1945 O O . LYS A 1 247 ? 72.67800 77.63200 110.23800 1.000 48.52463 246 LYS A O 1
ATOM 1951 N N . GLU A 1 248 ? 71.11300 77.95300 108.64700 1.000 45.39889 247 GLU A N 1
ATOM 1952 C CA . GLU A 1 248 ? 71.68300 79.21800 108.20800 1.000 56.14002 247 GLU A CA 1
ATOM 1953 C C . GLU A 1 248 ? 71.61700 80.25400 109.32400 1.000 54.59980 247 GLU A C 1
ATOM 1954 O O . GLU A 1 248 ? 70.63800 80.32700 110.07200 1.000 56.66056 247 GLU A O 1
ATOM 1960 N N . PHE A 1 249 ? 72.67200 81.05400 109.43400 1.000 49.23994 248 PHE A N 1
ATOM 1961 C CA . PHE A 1 249 ? 72.80300 82.05400 110.48400 1.000 44.99071 248 PHE A CA 1
ATOM 1962 C C . PHE A 1 249 ? 72.40700 83.42500 109.95100 1.000 46.88460 248 PHE A C 1
ATOM 1963 O O . PHE A 1 249 ? 72.79000 83.80500 108.84100 1.000 49.86097 248 PHE A O 1
ATOM 1971 N N . ASP A 1 250 ? 71.62800 84.15900 110.74400 1.000 46.30475 249 ASP A N 1
ATOM 1972 C CA . ASP A 1 250 ? 71.18600 85.51300 110.41000 1.000 41.57071 249 ASP A CA 1
ATOM 1973 C C . ASP A 1 250 ? 71.74300 86.44800 111.47900 1.000 42.87545 249 ASP A C 1
ATOM 1974 O O . ASP A 1 250 ? 71.21900 86.50700 112.59600 1.000 45.83087 249 ASP A O 1
ATOM 1979 N N . LEU A 1 251 ? 72.80000 87.18600 111.13200 1.000 44.93619 250 LEU A N 1
ATOM 1980 C CA . LEU A 1 251 ? 73.47800 88.02200 112.11900 1.000 48.18377 250 LEU A CA 1
ATOM 1981 C C . LEU A 1 251 ? 72.60900 89.19700 112.55300 1.000 44.57227 250 LEU A C 1
ATOM 1982 O O . LEU A 1 251 ? 72.49500 89.48600 113.75200 1.000 41.13604 250 LEU A O 1
ATOM 1987 N N . LYS A 1 252 ? 71.99500 89.89300 111.59300 1.000 44.03928 251 LYS A N 1
ATOM 1988 C CA . LYS A 1 252 ? 71.21700 91.08000 111.93600 1.000 50.24045 251 LYS A CA 1
ATOM 1989 C C . LYS A 1 252 ? 70.02900 90.71900 112.81700 1.000 47.08720 251 LYS A C 1
ATOM 1990 O O . LYS A 1 252 ? 69.70600 91.44800 113.76400 1.000 40.12366 251 LYS A O 1
ATOM 1996 N N . LYS A 1 253 ? 69.37400 89.59100 112.53100 1.000 43.31908 252 LYS A N 1
ATOM 1997 C CA . LYS A 1 253 ? 68.27200 89.13700 113.37500 1.000 44.55251 252 LYS A CA 1
ATOM 1998 C C . LYS A 1 253 ? 68.72600 88.91900 114.81200 1.000 42.16490 252 LYS A C 1
ATOM 1999 O O . LYS A 1 253 ? 68.07500 89.38000 115.76000 1.000 45.27715 252 LYS A O 1
ATOM 2005 N N . LEU A 1 254 ? 69.83100 88.19100 114.99500 1.000 33.22080 253 LEU A N 1
ATOM 2006 C CA . LEU A 1 254 ? 70.29400 87.88900 116.34400 1.000 36.40937 253 LEU A CA 1
ATOM 2007 C C . LEU A 1 254 ? 70.70200 89.15600 117.08100 1.000 36.50691 253 LEU A C 1
ATOM 2008 O O . LEU A 1 254 ? 70.38400 89.32100 118.26400 1.000 40.55693 253 LEU A O 1
ATOM 2013 N N . GLN A 1 255 ? 71.39900 90.06600 116.39600 1.000 40.32414 254 GLN A N 1
ATOM 2014 C CA . GLN A 1 255 ? 71.78400 91.32100 117.03300 1.000 45.00364 254 GLN A CA 1
ATOM 2015 C C . GLN A 1 255 ? 70.55800 92.12800 117.43600 1.000 41.13660 254 GLN A C 1
ATOM 2016 O O . GLN A 1 255 ? 70.52900 92.73000 118.51500 1.000 41.33030 254 GLN A O 1
ATOM 2022 N N . THR A 1 256 ? 69.53200 92.14400 116.58500 1.000 37.99075 255 THR A N 1
ATOM 2023 C CA . THR A 1 256 ? 68.30000 92.84800 116.91500 1.000 42.16643 255 THR A CA 1
ATOM 2024 C C . THR A 1 256 ? 67.63400 92.24300 118.15300 1.000 41.93050 255 THR A C 1
ATOM 2025 O O . THR A 1 256 ? 67.22300 92.97000 119.07100 1.000 43.37471 255 THR A O 1
ATOM 2029 N N . ASP A 1 257 ? 67.55800 90.90900 118.21300 1.000 41.01716 256 ASP A N 1
ATOM 2030 C CA . ASP A 1 257 ? 66.96400 90.24400 119.37300 1.000 39.68852 256 ASP A CA 1
ATOM 2031 C C . ASP A 1 257 ? 67.73200 90.56600 120.65300 1.000 41.29790 256 ASP A C 1
ATOM 2032 O O . ASP A 1 257 ? 67.13200 90.86500 121.70000 1.000 42.04460 256 ASP A O 1
ATOM 2037 N N . LEU A 1 258 ? 69.06500 90.50700 120.58700 1.000 37.48803 257 LEU A N 1
ATOM 2038 C CA . LEU A 1 258 ? 69.88000 90.80500 121.76000 1.000 37.24689 257 LEU A CA 1
ATOM 2039 C C . LEU A 1 258 ? 69.72600 92.25500 122.18300 1.000 34.94521 257 LEU A C 1
ATOM 2040 O O . LEU A 1 258 ? 69.72600 92.56200 123.37900 1.000 39.09531 257 LEU A O 1
ATOM 2045 N N . LYS A 1 259 ? 69.61100 93.16600 121.21700 1.000 36.53544 258 LYS A N 1
ATOM 2046 C CA . LYS A 1 259 ? 69.36800 94.56000 121.55900 1.000 37.12238 258 LYS A CA 1
ATOM 2047 C C . LYS A 1 259 ? 68.05000 94.72000 122.29600 1.000 37.21784 258 LYS A C 1
ATOM 2048 O O . LYS A 1 259 ? 67.94900 95.51900 123.23200 1.000 37.41794 258 LYS A O 1
ATOM 2054 N N . LYS A 1 260 ? 67.02100 93.98300 121.87400 1.000 39.54355 259 LYS A N 1
ATOM 2055 C CA . LYS A 1 260 ? 65.73300 94.07400 122.55800 1.000 40.34251 259 LYS A CA 1
ATOM 2056 C C . LYS A 1 260 ? 65.84200 93.58100 123.99400 1.000 37.98050 259 LYS A C 1
ATOM 2057 O O . LYS A 1 260 ? 65.27200 94.17800 124.91600 1.000 37.61842 259 LYS A O 1
ATOM 2063 N N . VAL A 1 261 ? 66.56300 92.47800 124.18900 1.000 33.16103 260 VAL A N 1
ATOM 2064 C CA . VAL A 1 261 ? 66.75800 91.93400 125.53100 1.000 40.11850 260 VAL A CA 1
ATOM 2065 C C . VAL A 1 261 ? 67.54000 92.91200 126.40400 1.000 36.44921 260 VAL A C 1
ATOM 2066 O O . VAL A 1 261 ? 67.19700 93.13700 127.57200 1.000 36.81413 260 VAL A O 1
ATOM 2070 N N . ILE A 1 262 ? 68.60400 93.50400 125.85700 1.000 36.52166 261 ILE A N 1
ATOM 2071 C CA . ILE A 1 262 ? 69.40100 94.47100 126.61300 1.000 37.00733 261 ILE A CA 1
ATOM 2072 C C . ILE A 1 262 ? 68.55600 95.68300 126.97900 1.000 35.64024 261 ILE A C 1
ATOM 2073 O O . ILE A 1 262 ? 68.59200 96.17200 128.11500 1.000 38.13562 261 ILE A O 1
ATOM 2078 N N . ARG A 1 263 ? 67.78000 96.18100 126.01700 1.000 34.25144 262 ARG A N 1
ATOM 2079 C CA . ARG A 1 263 ? 66.90900 97.32200 126.26000 1.000 36.88677 262 ARG A CA 1
ATOM 2080 C C . ARG A 1 263 ? 65.89300 97.02300 127.35500 1.000 41.96597 262 ARG A C 1
ATOM 2081 O O . ARG A 1 263 ? 65.66700 97.85100 128.24700 1.000 36.99105 262 ARG A O 1
ATOM 2089 N N . GLY A 1 264 ? 65.28000 95.83800 127.31300 1.000 39.91160 263 GLY A N 1
ATOM 2090 C CA . GLY A 1 264 ? 64.21500 95.52000 128.24700 1.000 36.40446 263 GLY A CA 1
ATOM 2091 C C . GLY A 1 264 ? 64.67000 95.08200 129.62100 1.000 34.89691 263 GLY A C 1
ATOM 2092 O O . GLY A 1 264 ? 63.86000 95.07700 130.55400 1.000 42.09178 263 GLY A O 1
ATOM 2093 N N . LYS A 1 265 ? 65.94200 94.71000 129.77500 1.000 39.06374 264 LYS A N 1
ATOM 2094 C CA . LYS A 1 265 ? 66.44500 94.21600 131.05100 1.000 40.75192 264 LYS A CA 1
ATOM 2095 C C . LYS A 1 265 ? 67.63100 95.02800 131.55600 1.000 40.36434 264 LYS A C 1
ATOM 2096 O O . LYS A 1 265 ? 68.41300 94.53900 132.37700 1.000 39.57769 264 LYS A O 1
ATOM 2102 N N . SER A 1 266 ? 67.77500 96.26600 131.08600 1.000 32.40716 265 SER A N 1
ATOM 2103 C CA . SER A 1 266 ? 68.82000 97.13400 131.60900 1.000 37.92301 265 SER A CA 1
ATOM 2104 C C . SER A 1 266 ? 68.48700 97.67200 132.99400 1.000 39.63190 265 SER A C 1
ATOM 2105 O O . SER A 1 266 ? 69.39600 98.04000 133.74000 1.000 33.94121 265 SER A O 1
ATOM 2108 N N . LYS A 1 267 ? 67.21700 97.74700 133.35600 1.000 40.03120 266 LYS A N 1
ATOM 2109 C CA . LYS A 1 267 ? 66.83700 98.34600 134.61800 1.000 37.15854 266 LYS A CA 1
ATOM 2110 C C . LYS A 1 267 ? 66.06300 97.34000 135.45800 1.000 37.37307 266 LYS A C 1
ATOM 2111 O O . LYS A 1 267 ? 65.42700 96.42200 134.93100 1.000 43.34208 266 LYS A O 1
ATOM 2117 N N . GLU A 1 268 ? 66.12600 97.52400 136.77200 1.000 40.88430 267 GLU A N 1
ATOM 2118 C CA . GLU A 1 268 ? 65.45600 96.63100 137.69500 1.000 36.26250 267 GLU A CA 1
ATOM 2119 C C . GLU A 1 268 ? 63.96000 96.92400 137.74600 1.000 38.15151 267 GLU A C 1
ATOM 2120 O O . GLU A 1 268 ? 63.46900 97.93300 137.23300 1.000 33.47358 267 GLU A O 1
ATOM 2126 N N . ARG A 1 269 ? 63.22900 96.00600 138.37000 1.000 37.05070 268 ARG A N 1
ATOM 2127 C CA . ARG A 1 269 ? 61.85600 96.26800 138.78400 1.000 35.20458 268 ARG A CA 1
ATOM 2128 C C . ARG A 1 269 ? 61.84500 96.59000 140.27900 1.000 38.59586 268 ARG A C 1
ATOM 2129 O O . ARG A 1 269 ? 61.41200 95.80300 141.12200 1.000 42.99861 268 ARG A O 1
ATOM 2137 N N . ASP A 1 270 ? 62.34000 97.78700 140.59400 1.000 37.72923 269 ASP A N 1
ATOM 2138 C CA . ASP A 1 270 ? 62.50300 98.24100 141.97600 1.000 36.49821 269 ASP A CA 1
ATOM 2139 C C . ASP A 1 270 ? 61.29400 99.10000 142.33500 1.000 40.05523 269 ASP A C 1
ATOM 2140 O O . ASP A 1 270 ? 61.30200 100.32200 142.18300 1.000 39.59264 269 ASP A O 1
ATOM 2145 N N . TRP A 1 271 ? 60.24600 98.44500 142.82300 1.000 33.98474 270 TRP A N 1
ATOM 2146 C CA . TRP A 1 271 ? 58.99700 99.13200 143.10800 1.000 36.85989 270 TRP A CA 1
ATOM 2147 C C . TRP A 1 271 ? 59.12600 100.05400 144.31500 1.000 39.27623 270 TRP A C 1
ATOM 2148 O O . TRP A 1 271 ? 59.87500 99.78600 145.25900 1.000 36.49022 270 TRP A O 1
ATOM 2159 N N . CYS A 1 272 ? 58.37700 101.15500 144.27000 1.000 37.76411 271 CYS A N 1
ATOM 2160 C CA . CYS A 1 272 ? 58.19400 102.04700 145.40700 1.000 35.17561 271 CYS A CA 1
ATOM 2161 C C . CYS A 1 272 ? 56.87000 101.82200 146.12200 1.000 40.00366 271 CYS A C 1
ATOM 2162 O O . CYS A 1 272 ? 56.83100 101.80600 147.35600 1.000 43.57737 271 CYS A O 1
ATOM 2165 N N . CYS A 1 273 ? 55.78300 101.63900 145.36800 1.000 36.90809 272 CYS A N 1
ATOM 2166 C CA . CYS A 1 273 ? 54.43500 101.58200 145.92200 1.000 32.19527 272 CYS A CA 1
ATOM 2167 C C . CYS A 1 273 ? 53.78400 100.22300 145.70100 1.000 30.17074 272 CYS A C 1
ATOM 2168 O O . CYS A 1 273 ? 52.55200 100.12800 145.69300 1.000 31.03461 272 CYS A O 1
ATOM 2171 N N . GLN A 1 274 ? 54.58900 99.17200 145.51400 1.000 27.15244 273 GLN A N 1
ATOM 2172 C CA . GLN A 1 274 ? 54.04400 97.84900 145.21700 1.000 28.54420 273 GLN A CA 1
ATOM 2173 C C . GLN A 1 274 ? 53.05500 97.41400 146.28400 1.000 32.52509 273 GLN A C 1
ATOM 2174 O O . GLN A 1 274 ? 51.93500 96.98500 145.98700 1.000 30.94848 273 GLN A O 1
ATOM 2180 N N . GLU A 1 275 ? 53.44400 97.53700 147.54500 1.000 31.97132 274 GLU A N 1
ATOM 2181 C CA . GLU A 1 275 ? 52.59400 96.97600 148.58500 1.000 34.61005 274 GLU A CA 1
ATOM 2182 C C . GLU A 1 275 ? 51.36400 97.83900 148.84400 1.000 33.60243 274 GLU A C 1
ATOM 2183 O O . GLU A 1 275 ? 50.28500 97.30700 149.15400 1.000 25.16665 274 GLU A O 1
ATOM 2189 N N . GLU A 1 276 ? 51.49400 99.16100 148.69300 1.000 27.95844 275 GLU A N 1
ATOM 2190 C CA . GLU A 1 276 ? 50.32300 100.03300 148.76700 1.000 32.57464 275 GLU A CA 1
ATOM 2191 C C . GLU A 1 276 ? 49.32100 99.70400 147.66800 1.000 33.76584 275 GLU A C 1
ATOM 2192 O O . GLU A 1 276 ? 48.11600 99.59400 147.92300 1.000 33.02278 275 GLU A O 1
ATOM 2198 N N . LEU A 1 277 ? 49.80600 99.54800 146.43000 1.000 29.57463 276 LEU A N 1
ATOM 2199 C CA . LEU A 1 277 ? 48.91300 99.24100 145.31700 1.000 31.43057 276 LEU A CA 1
ATOM 2200 C C . LEU A 1 277 ? 48.22900 97.89900 145.52100 1.000 32.37195 276 LEU A C 1
ATOM 2201 O O . LEU A 1 277 ? 47.03400 97.74800 145.23100 1.000 28.59256 276 LEU A O 1
ATOM 2206 N N . ARG A 1 278 ? 48.97600 96.90800 146.01200 1.000 28.49155 277 ARG A N 1
ATOM 2207 C CA . ARG A 1 278 ? 48.39600 95.58700 146.21400 1.000 32.73707 277 ARG A CA 1
ATOM 2208 C C . ARG A 1 278 ? 47.33700 95.60600 147.31100 1.000 33.58068 277 ARG A C 1
ATOM 2209 O O . ARG A 1 278 ? 46.27400 94.98900 147.16000 1.000 33.77954 277 ARG A O 1
ATOM 2217 N N . SER A 1 279 ? 47.59600 96.31800 148.41500 1.000 36.11641 278 SER A N 1
ATOM 2218 C CA . SER A 1 279 ? 46.57100 96.46000 149.44700 1.000 36.03987 278 SER A CA 1
ATOM 2219 C C . SER A 1 279 ? 45.33900 97.17500 148.90700 1.000 34.86792 278 SER A C 1
ATOM 2220 O O . SER A 1 279 ? 44.20600 96.78700 149.20800 1.000 28.45622 278 SER A O 1
ATOM 2223 N N . TYR A 1 280 ? 45.54700 98.22800 148.11500 1.000 26.13126 279 TYR A N 1
ATOM 2224 C CA . TYR A 1 280 ? 44.44100 98.96500 147.50900 1.000 29.09640 279 TYR A CA 1
ATOM 2225 C C . TYR A 1 280 ? 43.55900 98.04300 146.67000 1.000 28.92120 279 TYR A C 1
ATOM 2226 O O . TYR A 1 280 ? 42.33100 97.99400 146.84500 1.000 29.96338 279 TYR A O 1
ATOM 2235 N N . VAL A 1 281 ? 44.18300 97.27600 145.77200 1.000 27.53297 280 VAL A N 1
ATOM 2236 C CA . VAL A 1 281 ? 43.42800 96.39300 144.88600 1.000 30.86849 280 VAL A CA 1
ATOM 2237 C C . VAL A 1 281 ? 42.71600 95.30500 145.68100 1.000 27.73412 280 VAL A C 1
ATOM 2238 O O . VAL A 1 281 ? 41.53900 95.01100 145.43600 1.000 28.98451 280 VAL A O 1
ATOM 2242 N N . GLU A 1 282 ? 43.40900 94.69200 146.64800 1.000 26.87574 281 GLU A N 1
ATOM 2243 C CA . GLU A 1 282 ? 42.78300 93.63700 147.44100 1.000 32.62118 281 GLU A CA 1
ATOM 2244 C C . GLU A 1 282 ? 41.60400 94.17400 148.24300 1.000 35.23215 281 GLU A C 1
ATOM 2245 O O . GLU A 1 282 ? 40.56700 93.50900 148.35900 1.000 35.63606 281 GLU A O 1
ATOM 2251 N N . GLN A 1 283 ? 41.74300 95.38000 148.80200 1.000 31.00483 282 GLN A N 1
ATOM 2252 C CA . GLN A 1 283 ? 40.65100 95.99100 149.55000 1.000 34.54725 282 GLN A CA 1
ATOM 2253 C C . GLN A 1 283 ? 39.44400 96.24900 148.65800 1.000 37.54893 282 GLN A C 1
ATOM 2254 O O . GLN A 1 283 ? 38.29900 96.04900 149.07900 1.000 38.61292 282 GLN A O 1
ATOM 2260 N N . ASN A 1 284 ? 39.68800 96.73100 147.44200 1.000 29.54926 283 ASN A N 1
ATOM 2261 C CA . ASN A 1 284 ? 38.55900 97.17900 146.58900 1.000 32.22073 283 ASN A CA 1
ATOM 2262 C C . ASN A 1 284 ? 38.07600 96.10900 145.61000 1.000 33.14705 283 ASN A C 1
ATOM 2263 O O . ASN A 1 284 ? 37.16600 96.41700 144.83400 1.000 36.12038 283 ASN A O 1
ATOM 2268 N N . THR A 1 285 ? 38.66500 94.91700 145.64300 1.000 29.59868 284 THR A N 1
ATOM 2269 C CA . THR A 1 285 ? 38.21200 93.80200 144.77600 1.000 31.78232 284 THR A CA 1
ATOM 2270 C C . THR A 1 285 ? 37.99800 92.56700 145.64700 1.000 35.86702 284 THR A C 1
ATOM 2271 O O . THR A 1 285 ? 37.16300 92.62000 146.55400 1.000 35.40041 284 THR A O 1
ATOM 2275 N N . ILE A 1 286 ? 38.71600 91.49400 145.34800 1.000 25.55274 285 ILE A N 1
ATOM 2276 C CA . ILE A 1 286 ? 38.64000 90.27700 146.19000 1.000 29.31787 285 ILE A CA 1
ATOM 2277 C C . ILE A 1 286 ? 40.06000 89.94000 146.62300 1.000 33.82970 285 ILE A C 1
ATOM 2278 O O . ILE A 1 286 ? 40.98400 90.64900 146.22000 1.000 33.48529 285 ILE A O 1
ATOM 2283 N N . GLN A 1 287 ? 40.20800 88.89000 147.41900 1.000 34.17895 286 GLN A N 1
ATOM 2284 C CA . GLN A 1 287 ? 41.54800 88.47700 147.80100 1.000 34.26688 286 GLN A CA 1
ATOM 2285 C C . GLN A 1 287 ? 42.30000 87.95600 146.58100 1.000 35.03406 286 GLN A C 1
ATOM 2286 O O . GLN A 1 287 ? 41.70200 87.48600 145.60900 1.000 32.02899 286 GLN A O 1
ATOM 2292 N N . TYR A 1 288 ? 43.62800 88.04300 146.64900 1.000 31.83056 287 TYR A N 1
ATOM 2293 C CA . TYR A 1 288 ? 44.47500 87.86000 145.47700 1.000 31.24280 287 TYR A CA 1
ATOM 2294 C C . TYR A 1 288 ? 44.21700 86.52600 144.79000 1.000 28.55611 287 TYR A C 1
ATOM 2295 O O . TYR A 1 288 ? 44.32500 85.46000 145.40500 1.000 30.80734 287 TYR A O 1
ATOM 2304 N N . ASP A 1 289 ? 43.88300 86.60200 143.50500 1.000 26.61333 288 ASP A N 1
ATOM 2305 C CA . ASP A 1 289 ? 43.79500 85.44300 142.62700 1.000 27.42677 288 ASP A CA 1
ATOM 2306 C C . ASP A 1 289 ? 44.27400 85.89700 141.26000 1.000 27.07418 288 ASP A C 1
ATOM 2307 O O . ASP A 1 289 ? 43.66900 86.79300 140.66300 1.000 27.26010 288 ASP A O 1
ATOM 2312 N N . LEU A 1 290 ? 45.36400 85.29400 140.77700 1.000 24.64229 289 LEU A N 1
ATOM 2313 C CA . LEU A 1 290 ? 45.99400 85.77100 139.54900 1.000 24.92042 289 LEU A CA 1
ATOM 2314 C C . LEU A 1 290 ? 45.00400 85.80100 138.39200 1.000 22.02117 289 LEU A C 1
ATOM 2315 O O . LEU A 1 290 ? 44.93800 86.78600 137.64800 1.000 25.06359 289 LEU A O 1
ATOM 2320 N N . TRP A 1 291 ? 44.20600 84.74200 138.24200 1.000 19.58925 290 TRP A N 1
ATOM 2321 C CA . TRP A 1 291 ? 43.28100 84.67300 137.11600 1.000 24.15843 290 TRP A CA 1
ATOM 2322 C C . TRP A 1 291 ? 42.18100 85.72900 137.21400 1.000 23.29364 290 TRP A C 1
ATOM 2323 O O . TRP A 1 291 ? 41.85200 86.38000 136.21600 1.000 25.56191 290 TRP A O 1
ATOM 2334 N N . ALA A 1 292 ? 41.59200 85.90700 138.39900 1.000 21.97205 291 ALA A N 1
ATOM 2335 C CA . ALA A 1 292 ? 40.46300 86.82800 138.53300 1.000 24.64032 291 ALA A CA 1
ATOM 2336 C C . ALA A 1 292 ? 40.91100 88.28000 138.39400 1.000 21.12209 291 ALA A C 1
ATOM 2337 O O . ALA A 1 292 ? 40.26900 89.08200 137.69400 1.000 21.55304 291 ALA A O 1
ATOM 2339 N N . TRP A 1 293 ? 42.00500 88.64000 139.07200 1.000 19.93057 292 TRP A N 1
ATOM 2340 C CA . TRP A 1 293 ? 42.59000 89.96200 138.88300 1.000 23.75395 292 TRP A CA 1
ATOM 2341 C C . TRP A 1 293 ? 42.95800 90.18100 137.42200 1.000 20.68688 292 TRP A C 1
ATOM 2342 O O . TRP A 1 293 ? 42.76500 91.27800 136.88000 1.000 22.44063 292 TRP A O 1
ATOM 2353 N N . GLY A 1 294 ? 43.47400 89.14000 136.76400 1.000 17.44229 293 GLY A N 1
ATOM 2354 C CA . GLY A 1 294 ? 43.79000 89.25000 135.35100 1.000 19.53436 293 GLY A CA 1
ATOM 2355 C C . GLY A 1 294 ? 42.57200 89.53300 134.49500 1.000 22.40641 293 GLY A C 1
ATOM 2356 O O . GLY A 1 294 ? 42.63600 90.33100 133.56100 1.000 21.02912 293 GLY A O 1
ATOM 2357 N N . GLU A 1 295 ? 41.45000 88.87300 134.79100 1.000 18.39126 294 GLU A N 1
ATOM 2358 C CA . GLU A 1 295 ? 40.23200 89.10800 134.01700 1.000 20.09529 294 GLU A CA 1
ATOM 2359 C C . GLU A 1 295 ? 39.73100 90.53900 134.19200 1.000 22.26995 294 GLU A C 1
ATOM 2360 O O . GLU A 1 295 ? 39.38800 91.21900 133.20600 1.000 21.92414 294 GLU A O 1
ATOM 2366 N N . MET A 1 296 ? 39.69400 91.01700 135.44200 1.000 20.91521 295 MET A N 1
ATOM 2367 C CA . MET A 1 296 ? 39.29100 92.40100 135.68700 1.000 22.86889 295 MET A CA 1
ATOM 2368 C C . MET A 1 296 ? 40.18800 93.36700 134.91600 1.000 20.26301 295 MET A C 1
ATOM 2369 O O . MET A 1 296 ? 39.70400 94.26900 134.20400 1.000 20.46411 295 MET A O 1
ATOM 2374 N N . PHE A 1 297 ? 41.50600 93.16500 135.02500 1.000 22.31214 296 PHE A N 1
ATOM 2375 C CA . PHE A 1 297 ? 42.45300 94.03700 134.34300 1.000 22.36026 296 PHE A CA 1
ATOM 2376 C C . PHE A 1 297 ? 42.26400 93.99200 132.83700 1.000 21.63632 296 PHE A C 1
ATOM 2377 O O . PHE A 1 297 ? 42.32300 95.02900 132.17300 1.000 22.87825 296 PHE A O 1
ATOM 2385 N N . ASN A 1 298 ? 42.07900 92.79800 132.27400 1.000 20.10928 297 ASN A N 1
ATOM 2386 C CA . ASN A 1 298 ? 41.93600 92.67900 130.83000 1.000 20.30977 297 ASN A CA 1
ATOM 2387 C C . ASN A 1 298 ? 40.75700 93.50000 130.33700 1.000 19.07415 297 ASN A C 1
ATOM 2388 O O . ASN A 1 298 ? 40.89800 94.32300 129.42300 1.000 24.21870 297 ASN A O 1
ATOM 2393 N N . LYS A 1 299 ? 39.59000 93.31200 130.95900 1.000 20.50590 298 LYS A N 1
ATOM 2394 C CA . LYS A 1 299 ? 38.40700 94.05300 130.52500 1.000 22.28717 298 LYS A CA 1
ATOM 2395 C C . LYS A 1 299 ? 38.66400 95.56200 130.56400 1.000 23.41326 298 LYS A C 1
ATOM 2396 O O . LYS A 1 299 ? 38.53100 96.26400 129.54000 1.000 23.84020 298 LYS A O 1
ATOM 2402 N N . ALA A 1 300 ? 39.12400 96.06400 131.71800 1.000 21.83133 299 ALA A N 1
ATOM 2403 C CA . ALA A 1 300 ? 39.27600 97.51200 131.87700 1.000 20.29309 299 ALA A CA 1
ATOM 2404 C C . ALA A 1 300 ? 40.34500 98.07900 130.94100 1.000 16.77262 299 ALA A C 1
ATOM 2405 O O . ALA A 1 300 ? 40.12600 99.09500 130.25600 1.000 20.79268 299 ALA A O 1
ATOM 2407 N N . HIS A 1 301 ? 41.51200 97.43200 130.90800 1.000 18.42286 300 HIS A N 1
ATOM 2408 C CA . HIS A 1 301 ? 42.64300 97.91800 130.13000 1.000 20.93722 300 HIS A CA 1
ATOM 2409 C C . HIS A 1 301 ? 42.33100 97.92000 128.64100 1.000 21.38240 300 HIS A C 1
ATOM 2410 O O . HIS A 1 301 ? 42.68800 98.86800 127.92800 1.000 19.55996 300 HIS A O 1
ATOM 2417 N N . THR A 1 302 ? 41.67200 96.86500 128.15000 1.000 20.07398 301 THR A N 1
ATOM 2418 C CA . THR A 1 302 ? 41.29400 96.82100 126.74300 1.000 22.61462 301 THR A CA 1
ATOM 2419 C C . THR A 1 302 ? 40.38100 97.98800 126.39000 1.000 21.59894 301 THR A C 1
ATOM 2420 O O . THR A 1 302 ? 40.59900 98.68300 125.38100 1.000 16.67578 301 THR A O 1
ATOM 2424 N N . ALA A 1 303 ? 39.36400 98.24000 127.22800 1.000 15.47266 302 ALA A N 1
ATOM 2425 C CA . ALA A 1 303 ? 38.47600 99.37100 126.95900 1.000 23.94902 302 ALA A CA 1
ATOM 2426 C C . ALA A 1 303 ? 39.26600 100.67300 126.82700 1.000 20.40441 302 ALA A C 1
ATOM 2427 O O . ALA A 1 303 ? 39.17500 101.38700 125.80400 1.000 27.04435 302 ALA A O 1
ATOM 2429 N N . LEU A 1 304 ? 40.08800 100.97300 127.83800 1.000 20.60897 303 LEU A N 1
ATOM 2430 C CA . LEU A 1 304 ? 40.78400 102.25700 127.85000 1.000 22.04919 303 LEU A CA 1
ATOM 2431 C C . LEU A 1 304 ? 41.72600 102.39700 126.66000 1.000 19.04839 303 LEU A C 1
ATOM 2432 O O . LEU A 1 304 ? 41.78000 103.46100 126.02000 1.000 19.55402 303 LEU A O 1
ATOM 2437 N N . LYS A 1 305 ? 42.47300 101.33600 126.33900 1.000 18.78745 304 LYS A N 1
ATOM 2438 C CA . LYS A 1 305 ? 43.49100 101.47300 125.30600 1.000 23.90090 304 LYS A CA 1
ATOM 2439 C C . LYS A 1 305 ? 42.86700 101.63300 123.92700 1.000 23.90495 304 LYS A C 1
ATOM 2440 O O . LYS A 1 305 ? 43.36100 102.42800 123.11200 1.000 24.40771 304 LYS A O 1
ATOM 2446 N N . ILE A 1 306 ? 41.77700 100.90800 123.63800 1.000 19.91504 305 ILE A N 1
ATOM 2447 C CA . ILE A 1 306 ? 41.17400 101.09500 122.32100 1.000 20.04008 305 ILE A CA 1
ATOM 2448 C C . ILE A 1 306 ? 40.65300 102.52000 122.18400 1.000 24.71354 305 ILE A C 1
ATOM 2449 O O . ILE A 1 306 ? 40.83000 103.16100 121.13500 1.000 21.81956 305 ILE A O 1
ATOM 2454 N N . LYS A 1 307 ? 40.05000 103.06700 123.25100 1.000 22.55429 306 LYS A N 1
ATOM 2455 C CA . LYS A 1 307 ? 39.54200 104.43300 123.11400 1.000 26.37526 306 LYS A CA 1
ATOM 2456 C C . LYS A 1 307 ? 40.67000 105.44600 122.91400 1.000 25.93804 306 LYS A C 1
ATOM 2457 O O . LYS A 1 307 ? 40.55200 106.35100 122.07500 1.000 24.94918 306 LYS A O 1
ATOM 2463 N N . SER A 1 308 ? 41.77500 105.31300 123.65500 1.000 23.79682 307 SER A N 1
ATOM 2464 C CA . SER A 1 308 ? 42.84300 106.30600 123.52000 1.000 22.30100 307 SER A CA 1
ATOM 2465 C C . SER A 1 308 ? 43.53500 106.21700 122.15900 1.000 26.76767 307 SER A C 1
ATOM 2466 O O . SER A 1 308 ? 43.85800 107.25100 121.55100 1.000 24.57268 307 SER A O 1
ATOM 2469 N N . THR A 1 309 ? 43.76600 104.99900 121.65800 1.000 25.26060 308 THR A N 1
ATOM 2470 C CA . THR A 1 309 ? 44.34700 104.84800 120.32500 1.000 24.39842 308 THR A CA 1
ATOM 2471 C C . THR A 1 309 ? 43.44200 105.46900 119.26300 1.000 26.08429 308 THR A C 1
ATOM 2472 O O . THR A 1 309 ? 43.90300 106.21500 118.37300 1.000 23.55917 308 THR A O 1
ATOM 2476 N N . ARG A 1 310 ? 42.13800 105.18300 119.35700 1.000 20.96173 309 ARG A N 1
ATOM 2477 C CA . ARG A 1 310 ? 41.19700 105.74800 118.40200 1.000 28.12567 309 ARG A CA 1
ATOM 2478 C C . ARG A 1 310 ? 41.21500 107.26700 118.44800 1.000 28.21730 309 ARG A C 1
ATOM 2479 O O . ARG A 1 310 ? 41.17300 107.92200 117.40300 1.000 24.05383 309 ARG A O 1
ATOM 2487 N N . ASN A 1 311 ? 41.27200 107.84700 119.65000 1.000 26.33264 310 ASN A N 1
ATOM 2488 C CA . ASN A 1 311 ? 41.26000 109.30200 119.75800 1.000 23.94574 310 ASN A CA 1
ATOM 2489 C C . ASN A 1 311 ? 42.53100 109.93100 119.20200 1.000 27.24614 310 ASN A C 1
ATOM 2490 O O . ASN A 1 311 ? 42.47200 111.01700 118.61900 1.000 24.30506 310 ASN A O 1
ATOM 2495 N N . TYR A 1 312 ? 43.68300 109.27600 119.36800 1.000 25.94627 311 TYR A N 1
ATOM 2496 C CA . TYR A 1 312 ? 44.90300 109.77000 118.73000 1.000 28.06667 311 TYR A CA 1
ATOM 2497 C C . TYR A 1 312 ? 44.72400 109.87400 117.21600 1.000 28.92824 311 TYR A C 1
ATOM 2498 O O . TYR A 1 312 ? 44.92700 110.94800 116.60900 1.000 34.88093 311 TYR A O 1
ATOM 2507 N N . ASN A 1 313 ? 44.30100 108.76900 116.59200 1.000 27.69354 312 ASN A N 1
ATOM 2508 C CA . ASN A 1 313 ? 44.13100 108.78700 115.13900 1.000 26.93005 312 ASN A CA 1
ATOM 2509 C C . ASN A 1 313 ? 43.05600 109.78700 114.72000 1.000 27.33556 312 ASN A C 1
ATOM 2510 O O . ASN A 1 313 ? 43.20500 110.49400 113.71100 1.000 26.54686 312 ASN A O 1
ATOM 2515 N N . PHE A 1 314 ? 41.97200 109.86200 115.49400 1.000 23.37206 313 PHE A N 1
ATOM 2516 C CA . PHE A 1 314 ? 40.86800 110.76200 115.18600 1.000 28.20143 313 PHE A CA 1
ATOM 2517 C C . PHE A 1 314 ? 41.30800 112.21700 115.24200 1.000 31.87218 313 PHE A C 1
ATOM 2518 O O . PHE A 1 314 ? 40.91400 113.02200 114.39100 1.000 28.80195 313 PHE A O 1
ATOM 2526 N N . ALA A 1 315 ? 42.12300 112.57500 116.23700 1.000 27.96448 314 ALA A N 1
ATOM 2527 C CA . ALA A 1 315 ? 42.61100 113.94600 116.34000 1.000 30.43684 314 ALA A CA 1
ATOM 2528 C C . ALA A 1 315 ? 43.47600 114.31600 115.14400 1.000 30.68218 314 ALA A C 1
ATOM 2529 O O . ALA A 1 315 ? 43.35000 115.42000 114.59600 1.000 31.19860 314 ALA A O 1
ATOM 2531 N N . LYS A 1 316 ? 44.36500 113.41100 114.72000 1.000 31.44501 315 LYS A N 1
ATOM 2532 C CA . LYS A 1 316 ? 45.19700 113.74000 113.55900 1.000 31.61138 315 LYS A CA 1
ATOM 2533 C C . LYS A 1 316 ? 44.35000 113.90400 112.29200 1.000 35.47960 315 LYS A C 1
ATOM 2534 O O . LYS A 1 316 ? 44.51800 114.87400 111.52600 1.000 39.29804 315 LYS A O 1
ATOM 2540 N N . GLN A 1 317 ? 43.41200 112.97500 112.07000 1.000 36.25444 316 GLN A N 1
ATOM 2541 C CA . GLN A 1 317 ? 42.52100 113.08900 110.91700 1.000 32.47042 316 GLN A CA 1
ATOM 2542 C C . GLN A 1 317 ? 41.72600 114.39000 110.96700 1.000 33.84790 316 GLN A C 1
ATOM 2543 O O . GLN A 1 317 ? 41.51600 115.04500 109.93600 1.000 37.11749 316 GLN A O 1
ATOM 2549 N N . ARG A 1 318 ? 41.28100 114.77800 112.16300 1.000 28.31896 317 ARG A N 1
ATOM 2550 C CA . ARG A 1 318 ? 40.51300 116.00400 112.33000 1.000 38.36803 317 ARG A CA 1
ATOM 2551 C C . ARG A 1 318 ? 41.34400 117.23200 111.99000 1.000 40.43547 317 ARG A C 1
ATOM 2552 O O . ARG A 1 318 ? 40.83800 118.17800 111.37400 1.000 42.48603 317 ARG A O 1
ATOM 2560 N N . LEU A 1 319 ? 42.61500 117.24600 112.39900 1.000 37.18356 318 LEU A N 1
ATOM 2561 C CA . LEU A 1 319 ? 43.47800 118.36900 112.04300 1.000 37.58465 318 LEU A CA 1
ATOM 2562 C C . LEU A 1 319 ? 43.61200 118.49200 110.53100 1.000 39.89877 318 LEU A C 1
ATOM 2563 O O . LEU A 1 319 ? 43.59000 119.60400 109.98400 1.000 41.79484 318 LEU A O 1
ATOM 2568 N N . GLU A 1 320 ? 43.74400 117.36000 109.83500 1.000 38.52604 319 GLU A N 1
ATOM 2569 C CA . GLU A 1 320 ? 43.84900 117.44100 108.37700 1.000 44.23879 319 GLU A CA 1
ATOM 2570 C C . GLU A 1 320 ? 42.55100 117.93000 107.73700 1.000 45.15154 319 GLU A C 1
ATOM 2571 O O . GLU A 1 320 ? 42.58100 118.73300 106.79200 1.000 52.99705 319 GLU A O 1
ATOM 2577 N N . GLN A 1 321 ? 41.40300 117.46000 108.23300 1.000 41.94988 320 GLN A N 1
ATOM 2578 C CA . GLN A 1 321 ? 40.13200 117.95900 107.71100 1.000 47.02086 320 GLN A CA 1
ATOM 2579 C C . GLN A 1 321 ? 39.99900 119.46000 107.94600 1.000 46.20082 320 GLN A C 1
ATOM 2580 O O . GLN A 1 321 ? 39.49300 120.19200 107.08600 1.000 47.53113 320 GLN A O 1
ATOM 2586 N N . PHE A 1 322 ? 40.45400 119.93500 109.10800 1.000 46.69937 321 PHE A N 1
ATOM 2587 C CA . PHE A 1 322 ? 40.40400 121.36100 109.40900 1.000 48.89269 321 PHE A CA 1
ATOM 2588 C C . PHE A 1 322 ? 41.29400 122.16300 108.46600 1.000 52.40271 321 PHE A C 1
ATOM 2589 O O . PHE A 1 322 ? 40.89600 123.23400 107.99000 1.000 50.10811 321 PHE A O 1
ATOM 2597 N N . LYS A 1 323 ? 42.50900 121.67300 108.19700 1.000 51.30737 322 LYS A N 1
ATOM 2598 C CA . LYS A 1 323 ? 43.38000 122.36700 107.25100 1.000 48.71122 322 LYS A CA 1
ATOM 2599 C C . LYS A 1 323 ? 42.74300 122.43500 105.87100 1.000 55.61518 322 LYS A C 1
ATOM 2600 O O . LYS A 1 323 ? 42.79500 123.47700 105.20300 1.000 61.27740 322 LYS A O 1
ATOM 2606 N N . GLU A 1 324 ? 42.14600 121.32900 105.42100 1.000 54.75620 323 GLU A N 1
ATOM 2607 C CA . GLU A 1 324 ? 41.46700 121.34100 104.12900 1.000 54.23806 323 GLU A CA 1
ATOM 2608 C C . GLU A 1 324 ? 40.33800 122.36300 104.11600 1.000 57.84638 323 GLU A C 1
ATOM 2609 O O . GLU A 1 324 ? 40.20700 123.15000 103.17200 1.000 62.66946 323 GLU A O 1
ATOM 2615 N N . ILE A 1 325 ? 39.52300 122.37800 105.17400 1.000 54.55991 324 ILE A N 1
ATOM 2616 C CA . ILE A 1 325 ? 38.42200 123.33500 105.26300 1.000 59.85336 324 ILE A CA 1
ATOM 2617 C C . ILE A 1 325 ? 38.94500 124.76300 105.18400 1.000 61.65864 324 ILE A C 1
ATOM 2618 O O . ILE A 1 325 ? 38.36600 125.61800 104.50400 1.000 60.32264 324 ILE A O 1
ATOM 2623 N N . GLN A 1 326 ? 40.05500 125.03700 105.87400 1.000 63.24249 325 GLN A N 1
ATOM 2624 C CA . GLN A 1 326 ? 40.60200 126.39000 105.88800 1.000 66.66725 325 GLN A CA 1
ATOM 2625 C C . GLN A 1 326 ? 41.21300 126.76400 104.54300 1.000 66.92635 325 GLN A C 1
ATOM 2626 O O . GLN A 1 326 ? 41.27900 127.95100 104.20400 1.000 70.27174 325 GLN A O 1
ATOM 2632 N N . SER A 1 327 ? 41.67800 125.77600 103.77300 1.000 61.56161 326 SER A N 1
ATOM 2633 C CA . SER A 1 327 ? 42.23200 126.08000 102.45600 1.000 64.35607 326 SER A CA 1
ATOM 2634 C C . SER A 1 327 ? 41.14600 126.52700 101.48300 1.000 66.71910 326 SER A C 1
ATOM 2635 O O . SER A 1 327 ? 41.34600 127.48200 100.72200 1.000 66.86020 326 SER A O 1
ATOM 2638 N N . LEU A 1 328 ? 39.99000 125.85500 101.48900 1.000 68.94438 327 LEU A N 1
ATOM 2639 C CA . LEU A 1 328 ? 38.92200 126.15600 100.54000 1.000 62.99888 327 LEU A CA 1
ATOM 2640 C C . LEU A 1 328 ? 38.06700 127.34600 100.95700 1.000 66.78353 327 LEU A C 1
ATOM 2641 O O . LEU A 1 328 ? 37.03600 127.59400 100.32400 1.000 62.39664 327 LEU A O 1
ATOM 2646 N N . ASN A 1 329 ? 38.45200 128.07300 102.00400 1.000 71.91495 328 ASN A N 1
ATOM 2647 C CA . ASN A 1 329 ? 37.58400 129.08700 102.60300 1.000 69.65068 328 ASN A CA 1
ATOM 2648 C C . ASN A 1 329 ? 37.79200 130.43000 101.89800 1.000 73.59317 328 ASN A C 1
ATOM 2649 O O . ASN A 1 329 ? 38.33700 131.38800 102.44800 1.000 75.29575 328 ASN A O 1
ATOM 2654 N N . ASN A 1 330 ? 37.32700 130.48900 100.64700 1.000 79.97907 329 ASN A N 1
ATOM 2655 C CA . ASN A 1 330 ? 37.50700 131.68200 99.82600 1.000 75.96064 329 ASN A CA 1
ATOM 2656 C C . ASN A 1 330 ? 36.56100 132.81700 100.20800 1.000 79.09799 329 ASN A C 1
ATOM 2657 O O . ASN A 1 330 ? 36.75600 133.94700 99.74600 1.000 75.89743 329 ASN A O 1
ATOM 2659 N N . LEU A 1 331 ? 35.51200 132.52300 100.97500 1.000 73.82854 330 LEU A N 1
ATOM 2660 C CA . LEU A 1 331 ? 34.87400 133.43500 101.92400 1.000 72.88724 330 LEU A CA 1
ATOM 2661 C C . LEU A 1 331 ? 34.01100 134.56400 101.36100 1.000 70.41374 330 LEU A C 1
ATOM 2662 O O . LEU A 1 331 ? 33.13700 135.07300 102.07200 1.000 71.37545 330 LEU A O 1
ATOM 2667 N N . LEU A 1 332 ? 34.15700 134.91000 100.08700 1.000 69.90999 331 LEU A N 1
ATOM 2668 C CA . LEU A 1 332 ? 33.17900 135.78900 99.45900 1.000 70.57757 331 LEU A CA 1
ATOM 2669 C C . LEU A 1 332 ? 32.32600 135.03900 98.45700 1.000 66.52973 331 LEU A C 1
ATOM 2670 O O . LEU A 1 332 ? 31.11700 135.27100 98.37400 1.000 67.76959 331 LEU A O 1
ATOM 2675 N N . VAL A 1 333 ? 32.94300 134.13000 97.70300 1.000 64.55403 332 VAL A N 1
ATOM 2676 C CA . VAL A 1 333 ? 32.19300 133.14800 96.93200 1.000 68.64284 332 VAL A CA 1
ATOM 2677 C C . VAL A 1 333 ? 31.42400 132.18800 97.83700 1.000 62.88658 332 VAL A C 1
ATOM 2678 O O . VAL A 1 333 ? 30.30600 131.78000 97.49800 1.000 64.59751 332 VAL A O 1
ATOM 2682 N N . VAL A 1 334 ? 31.97700 131.83000 99.00500 1.000 61.07952 333 VAL A N 1
ATOM 2683 C CA . VAL A 1 334 ? 31.20500 131.02900 99.95800 1.000 60.69280 333 VAL A CA 1
ATOM 2684 C C . VAL A 1 334 ? 29.92300 131.75800 100.33400 1.000 60.08312 333 VAL A C 1
ATOM 2685 O O . VAL A 1 334 ? 28.83000 131.17400 100.34000 1.000 63.57513 333 VAL A O 1
ATOM 2689 N N . LYS A 1 335 ? 30.03300 133.06000 100.61800 1.000 60.88268 334 LYS A N 1
ATOM 2690 C CA . LYS A 1 335 ? 28.87400 133.82400 101.04600 1.000 63.61082 334 LYS A CA 1
ATOM 2691 C C . LYS A 1 335 ? 27.92800 134.15300 99.88500 1.000 58.74298 334 LYS A C 1
ATOM 2692 O O . LYS A 1 335 ? 26.72400 134.23800 100.11600 1.000 61.88443 334 LYS A O 1
ATOM 2698 N N . LYS A 1 336 ? 28.40700 134.34700 98.64600 1.000 58.10284 335 LYS A N 1
ATOM 2699 C CA . LYS A 1 336 ? 27.46500 134.44800 97.52800 1.000 65.76641 335 LYS A CA 1
ATOM 2700 C C . LYS A 1 336 ? 26.68900 133.15100 97.37000 1.000 65.51390 335 LYS A C 1
ATOM 2701 O O . LYS A 1 336 ? 25.46400 133.15600 97.19400 1.000 65.08086 335 LYS A O 1
ATOM 2707 N N . LEU A 1 337 ? 27.40000 132.02000 97.40800 1.000 65.79844 336 LEU A N 1
ATOM 2708 C CA . LEU A 1 337 ? 26.72900 130.73800 97.25600 1.000 58.12687 336 LEU A CA 1
ATOM 2709 C C . LEU A 1 337 ? 25.64200 130.58700 98.30400 1.000 56.54224 336 LEU A C 1
ATOM 2710 O O . LEU A 1 337 ? 24.50200 130.23500 97.98700 1.000 56.69114 336 LEU A O 1
ATOM 2715 N N . ASN A 1 338 ? 25.96500 130.89900 99.55800 1.000 56.39315 337 ASN A N 1
ATOM 2716 C CA . ASN A 1 338 ? 24.97300 130.76200 100.61500 1.000 56.20171 337 ASN A CA 1
ATOM 2717 C C . ASN A 1 338 ? 23.94400 131.89200 100.63200 1.000 62.09724 337 ASN A C 1
ATOM 2718 O O . ASN A 1 338 ? 22.92000 131.75700 101.31200 1.000 62.15481 337 ASN A O 1
ATOM 2723 N N . ASP A 1 339 ? 24.17900 132.99000 99.90300 1.000 64.42692 338 ASP A N 1
ATOM 2724 C CA . ASP A 1 339 ? 23.18600 134.04800 99.73900 1.000 65.75182 338 ASP A CA 1
ATOM 2725 C C . ASP A 1 339 ? 22.05600 133.65300 98.79900 1.000 64.57223 338 ASP A C 1
ATOM 2726 O O . ASP A 1 339 ? 21.04900 134.37200 98.73100 1.000 64.40884 338 ASP A O 1
ATOM 2731 N N . PHE A 1 340 ? 22.21700 132.54700 98.06500 1.000 60.90711 339 PHE A N 1
ATOM 2732 C CA . PHE A 1 340 ? 21.09900 131.91800 97.36100 1.000 63.63009 339 PHE A CA 1
ATOM 2733 C C . PHE A 1 340 ? 19.81200 131.88100 98.17200 1.000 64.39861 339 PHE A C 1
ATOM 2734 O O . PHE A 1 340 ? 18.73200 132.17300 97.64500 1.000 67.34434 339 PHE A O 1
ATOM 2742 N N . PHE A 1 341 ? 19.89700 131.50200 99.44700 1.000 60.14120 340 PHE A N 1
ATOM 2743 C CA . PHE A 1 341 ? 18.67900 131.33800 100.23300 1.000 66.19537 340 PHE A CA 1
ATOM 2744 C C . PHE A 1 341 ? 18.01000 132.67100 100.52200 1.000 70.40260 340 PHE A C 1
ATOM 2745 O O . PHE A 1 341 ? 16.79100 132.72300 100.72500 1.000 69.09244 340 PHE A O 1
ATOM 2753 N N . ASP A 1 342 ? 18.78200 133.74900 100.53800 1.000 75.03509 341 ASP A N 1
ATOM 2754 C CA . ASP A 1 342 ? 18.23900 135.09100 100.66600 1.000 73.38659 341 ASP A CA 1
ATOM 2755 C C . ASP A 1 342 ? 17.91200 135.72100 99.31900 1.000 67.84566 341 ASP A C 1
ATOM 2756 O O . ASP A 1 342 ? 17.34000 136.81300 99.28800 1.000 72.93264 341 ASP A O 1
ATOM 2761 N N . SER A 1 343 ? 18.24500 135.05800 98.21400 1.000 64.31415 342 SER A N 1
ATOM 2762 C CA . SER A 1 343 ? 17.98300 135.59300 96.88600 1.000 67.28552 342 SER A CA 1
ATOM 2763 C C . SER A 1 343 ? 16.54800 135.22900 96.50000 1.000 72.31909 342 SER A C 1
ATOM 2764 O O . SER A 1 343 ? 15.79900 134.69000 97.31500 1.000 71.63074 342 SER A O 1
ATOM 2767 N N . GLU A 1 344 ? 16.15800 135.47200 95.25800 1.000 77.35386 343 GLU A N 1
ATOM 2768 C CA . GLU A 1 344 ? 14.76400 135.48400 94.85200 1.000 80.44273 343 GLU A CA 1
ATOM 2769 C C . GLU A 1 344 ? 14.35600 134.22800 94.09100 1.000 77.74261 343 GLU A C 1
ATOM 2770 O O . GLU A 1 344 ? 13.34700 134.23100 93.37400 1.000 76.97935 343 GLU A O 1
ATOM 2776 N N . PHE A 1 345 ? 15.14700 133.16500 94.20500 1.000 73.12345 344 PHE A N 1
ATOM 2777 C CA . PHE A 1 345 ? 14.80700 131.83700 93.70000 1.000 69.66450 344 PHE A CA 1
ATOM 2778 C C . PHE A 1 345 ? 14.40400 130.89100 94.81700 1.000 72.15855 344 PHE A C 1
ATOM 2779 O O . PHE A 1 345 ? 13.49000 130.08300 94.64700 1.000 78.04734 344 PHE A O 1
ATOM 2787 N N . PHE A 1 346 ? 15.07200 130.98800 95.96900 1.000 69.72532 345 PHE A N 1
ATOM 2788 C CA . PHE A 1 346 ? 14.65400 130.23200 97.14200 1.000 69.25917 345 PHE A CA 1
ATOM 2789 C C . PHE A 1 346 ? 13.35500 130.83400 97.65000 1.000 71.82846 345 PHE A C 1
ATOM 2790 O O . PHE A 1 346 ? 13.34900 131.86100 98.33300 1.000 72.48880 345 PHE A O 1
ATOM 2798 N N . SER A 1 347 ? 12.24400 130.19800 97.29900 1.000 75.05168 346 SER A N 1
ATOM 2799 C CA . SER A 1 347 ? 10.93100 130.59200 97.77600 1.000 78.58719 346 SER A CA 1
ATOM 2800 C C . SER A 1 347 ? 10.52400 129.83200 99.03000 1.000 76.99211 346 SER A C 1
ATOM 2801 O O . SER A 1 347 ? 9.38800 129.98000 99.49100 1.000 74.81905 346 SER A O 1
ATOM 2804 N N . GLY A 1 348 ? 11.42400 129.01900 99.58700 1.000 74.12418 347 GLY A N 1
ATOM 2805 C CA . GLY A 1 348 ? 11.10700 128.20600 100.73900 1.000 75.77380 347 GLY A CA 1
ATOM 2806 C C . GLY A 1 348 ? 11.29600 128.94000 102.05400 1.000 80.61100 347 GLY A C 1
ATOM 2807 O O . GLY A 1 348 ? 11.63000 130.12300 102.11000 1.000 69.20016 347 GLY A O 1
ATOM 2808 N N . GLU A 1 349 ? 11.06500 128.20000 103.14100 1.000 86.03246 348 GLU A N 1
ATOM 2809 C CA . GLU A 1 349 ? 11.25900 128.70900 104.48900 1.000 79.93916 348 GLU A CA 1
ATOM 2810 C C . GLU A 1 349 ? 12.39200 128.02500 105.23800 1.000 72.76558 348 GLU A C 1
ATOM 2811 O O . GLU A 1 349 ? 12.93200 128.61700 106.17700 1.000 74.89436 348 GLU A O 1
ATOM 2813 N N . GLU A 1 350 ? 12.76300 126.80900 104.84900 1.000 69.90498 349 GLU A N 1
ATOM 2814 C CA . GLU A 1 350 ? 13.82600 126.05600 105.49900 1.000 67.94878 349 GLU A CA 1
ATOM 2815 C C . GLU A 1 350 ? 14.99700 125.89600 104.54100 1.000 65.26708 349 GLU A C 1
ATOM 2816 O O . GLU A 1 350 ? 14.82100 125.43000 103.41000 1.000 65.55917 349 GLU A O 1
ATOM 2818 N N . THR A 1 351 ? 16.18800 126.26900 105.00000 1.000 62.48250 350 THR A N 1
ATOM 2819 C CA . THR A 1 351 ? 17.39300 126.19800 104.19100 1.000 62.71240 350 THR A CA 1
ATOM 2820 C C . THR A 1 351 ? 18.00300 124.79800 104.26800 1.000 62.73534 350 THR A C 1
ATOM 2821 O O . THR A 1 351 ? 17.48500 123.89900 104.93500 1.000 67.66988 350 THR A O 1
ATOM 2825 N N . TYR A 1 352 ? 19.12000 124.61100 103.56800 1.000 56.71911 351 TYR A N 1
ATOM 2826 C CA . TYR A 1 352 ? 19.86400 123.36000 103.62000 1.000 53.57686 351 TYR A CA 1
ATOM 2827 C C . TYR A 1 352 ? 21.28400 123.62000 103.14300 1.000 52.12165 351 TYR A C 1
ATOM 2828 O O . TYR A 1 352 ? 21.56400 124.62800 102.49300 1.000 53.32475 351 TYR A O 1
ATOM 2837 N N . THR A 1 353 ? 22.18200 122.70000 103.47800 1.000 47.83468 352 THR A N 1
ATOM 2838 C CA . THR A 1 353 ? 23.57100 122.83600 103.05700 1.000 44.79054 352 THR A CA 1
ATOM 2839 C C . THR A 1 353 ? 23.67500 122.62600 101.55100 1.000 50.98397 352 THR A C 1
ATOM 2840 O O . THR A 1 353 ? 23.28200 121.57500 101.03500 1.000 52.44468 352 THR A O 1
ATOM 2844 N N . ILE A 1 354 ? 24.19900 123.62500 100.84700 1.000 44.41942 353 ILE A N 1
ATOM 2845 C CA . ILE A 1 354 ? 24.40800 123.51200 99.40800 1.000 47.61248 353 ILE A CA 1
ATOM 2846 C C . ILE A 1 354 ? 25.66800 122.69100 99.17200 1.000 47.63331 353 ILE A C 1
ATOM 2847 O O . ILE A 1 354 ? 26.76100 123.06900 99.60800 1.000 48.20522 353 ILE A O 1
ATOM 2852 N N . CYS A 1 355 ? 25.51700 121.56700 98.48400 1.000 47.38867 354 CYS A N 1
ATOM 2853 C CA . CYS A 1 355 ? 26.59600 120.61500 98.27900 1.000 44.62463 354 CYS A CA 1
ATOM 2854 C C . CYS A 1 355 ? 27.02200 120.60000 96.81700 1.000 42.01216 354 CYS A C 1
ATOM 2855 O O . CYS A 1 355 ? 26.35800 121.16000 95.94100 1.000 47.04162 354 CYS A O 1
ATOM 2858 N N . VAL A 1 356 ? 28.15800 119.94600 96.56500 1.000 42.05270 355 VAL A N 1
ATOM 2859 C CA . VAL A 1 356 ? 28.70500 119.89700 95.21100 1.000 39.61557 355 VAL A CA 1
ATOM 2860 C C . VAL A 1 356 ? 27.74800 119.17200 94.27400 1.000 50.28700 355 VAL A C 1
ATOM 2861 O O . VAL A 1 356 ? 27.54100 119.59200 93.12900 1.000 55.20098 355 VAL A O 1
ATOM 2865 N N . HIS A 1 357 ? 27.14400 118.07500 94.74200 1.000 47.73139 356 HIS A N 1
ATOM 2866 C CA . HIS A 1 357 ? 26.22500 117.32600 93.89200 1.000 47.97547 356 HIS A CA 1
ATOM 2867 C C . HIS A 1 357 ? 24.97100 118.12300 93.54500 1.000 50.44441 356 HIS A C 1
ATOM 2868 O O . HIS A 1 357 ? 24.30300 117.79900 92.55700 1.000 47.68979 356 HIS A O 1
ATOM 2875 N N . HIS A 1 358 ? 24.64300 119.15900 94.32200 1.000 47.12932 357 HIS A N 1
ATOM 2876 C CA . HIS A 1 358 ? 23.53800 120.05100 93.98200 1.000 47.05706 357 HIS A CA 1
ATOM 2877 C C . HIS A 1 358 ? 23.84800 120.93300 92.77900 1.000 52.07857 357 HIS A C 1
ATOM 2878 O O . HIS A 1 358 ? 22.93900 121.58100 92.25000 1.000 50.44091 357 HIS A O 1
ATOM 2885 N N . LEU A 1 359 ? 25.10800 120.97100 92.35100 1.000 52.11543 358 LEU A N 1
ATOM 2886 C CA . LEU A 1 359 ? 25.61400 121.87200 91.32100 1.000 50.47816 358 LEU A CA 1
ATOM 2887 C C . LEU A 1 359 ? 26.06400 121.14500 90.06400 1.000 55.04566 358 LEU A C 1
ATOM 2888 O O . LEU A 1 359 ? 26.63100 121.77400 89.16500 1.000 56.69568 358 LEU A O 1
ATOM 2893 N N . GLY A 1 360 ? 25.81700 119.84200 89.97300 1.000 54.41380 359 GLY A N 1
ATOM 2894 C CA . GLY A 1 360 ? 26.34000 119.07800 88.86600 1.000 51.61536 359 GLY A CA 1
ATOM 2895 C C . GLY A 1 360 ? 27.82100 118.80400 88.95300 1.000 53.99425 359 GLY A C 1
ATOM 2896 O O . GLY A 1 360 ? 28.41100 118.34300 87.97000 1.000 57.67166 359 GLY A O 1
ATOM 2897 N N . GLY A 1 361 ? 28.44000 119.09700 90.09600 1.000 51.69541 360 GLY A N 1
ATOM 2898 C CA . GLY A 1 361 ? 29.82900 118.75800 90.33800 1.000 52.48089 360 GLY A CA 1
ATOM 2899 C C . GLY A 1 361 ? 30.76200 119.32600 89.29000 1.000 57.60878 360 GLY A C 1
ATOM 2900 O O . GLY A 1 361 ? 30.64800 120.48700 88.87400 1.000 60.25748 360 GLY A O 1
ATOM 2901 N N . LYS A 1 362 ? 31.68300 118.47200 88.83500 1.000 58.27761 361 LYS A N 1
ATOM 2902 C CA . LYS A 1 362 ? 32.66900 118.85300 87.83000 1.000 66.55686 361 LYS A CA 1
ATOM 2903 C C . LYS A 1 362 ? 32.00100 119.54700 86.65100 1.000 65.86433 361 LYS A C 1
ATOM 2904 O O . LYS A 1 362 ? 32.41900 120.63100 86.21600 1.000 68.25547 361 LYS A O 1
ATOM 2910 N N . ASP A 1 363 ? 30.91100 118.95200 86.16200 1.000 65.97910 362 ASP A N 1
ATOM 2911 C CA . ASP A 1 363 ? 30.24600 119.41000 84.95200 1.000 65.06394 362 ASP A CA 1
ATOM 2912 C C . ASP A 1 363 ? 29.77400 120.85400 85.03700 1.000 65.35382 362 ASP A C 1
ATOM 2913 O O . ASP A 1 363 ? 29.41000 121.42100 83.99800 1.000 75.38311 362 ASP A O 1
ATOM 2918 N N . LEU A 1 364 ? 29.79700 121.46900 86.22700 1.000 64.87525 363 LEU A N 1
ATOM 2919 C CA . LEU A 1 364 ? 29.47700 122.89100 86.31400 1.000 65.56934 363 LEU A CA 1
ATOM 2920 C C . LEU A 1 364 ? 30.30500 123.69200 85.32400 1.000 72.40745 363 LEU A C 1
ATOM 2921 O O . LEU A 1 364 ? 29.78900 124.61300 84.67700 1.000 76.43335 363 LEU A O 1
ATOM 2926 N N . SER A 1 365 ? 31.58300 123.32400 85.15800 1.000 73.92930 364 SER A N 1
ATOM 2927 C CA . SER A 1 365 ? 32.43100 124.04000 84.20900 1.000 73.72415 364 SER A CA 1
ATOM 2928 C C . SER A 1 365 ? 31.75800 124.13400 82.84700 1.000 74.34718 364 SER A C 1
ATOM 2929 O O . SER A 1 365 ? 31.59900 125.23300 82.29700 1.000 76.87130 364 SER A O 1
ATOM 2932 N N . LYS A 1 366 ? 31.27700 122.99800 82.33000 1.000 74.97163 365 LYS A N 1
ATOM 2933 C CA . LYS A 1 366 ? 30.62500 123.00100 81.02600 1.000 82.59040 365 LYS A CA 1
ATOM 2934 C C . LYS A 1 366 ? 29.52300 124.05200 80.97900 1.000 83.46751 365 LYS A C 1
ATOM 2935 O O . LYS A 1 366 ? 29.48600 124.89200 80.07000 1.000 78.81677 365 LYS A O 1
ATOM 2941 N N . LEU A 1 367 ? 28.66600 124.07700 82.00300 1.000 80.88968 366 LEU A N 1
ATOM 2942 C CA . LEU A 1 367 ? 27.60100 125.07200 82.04300 1.000 80.43839 366 LEU A CA 1
ATOM 2943 C C . LEU A 1 367 ? 28.17000 126.48300 81.93500 1.000 85.03718 366 LEU A C 1
ATOM 2944 O O . LEU A 1 367 ? 27.81300 127.23900 81.02100 1.000 86.34218 366 LEU A O 1
ATOM 2949 N N . TYR A 1 368 ? 29.12000 126.81900 82.81700 1.000 85.22123 367 TYR A N 1
ATOM 2950 C CA . TYR A 1 368 ? 29.87000 128.07100 82.69200 1.000 79.73661 367 TYR A CA 1
ATOM 2951 C C . TYR A 1 368 ? 30.28000 128.38100 81.26700 1.000 83.55440 367 TYR A C 1
ATOM 2952 O O . TYR A 1 368 ? 29.95900 129.45800 80.74800 1.000 85.59667 367 TYR A O 1
ATOM 2961 N N . LYS A 1 369 ? 30.96800 127.45500 80.59600 1.000 83.86218 368 LYS A N 1
ATOM 2962 C CA . LYS A 1 369 ? 31.47500 127.84500 79.28500 1.000 83.52958 368 LYS A CA 1
ATOM 2963 C C . LYS A 1 369 ? 30.31500 128.17200 78.35700 1.000 87.31083 368 LYS A C 1
ATOM 2964 O O . LYS A 1 369 ? 30.32300 129.22400 77.70600 1.000 87.99257 368 LYS A O 1
ATOM 2970 N N . ALA A 1 370 ? 29.24500 127.36600 78.40500 1.000 85.57778 369 ALA A N 1
ATOM 2971 C CA . ALA A 1 370 ? 28.07300 127.64600 77.58100 1.000 85.38668 369 ALA A CA 1
ATOM 2972 C C . ALA A 1 370 ? 27.53700 129.04500 77.84600 1.000 84.71453 369 ALA A C 1
ATOM 2973 O O . ALA A 1 370 ? 27.16100 129.76100 76.91100 1.000 88.01550 369 ALA A O 1
ATOM 2975 N N . TRP A 1 371 ? 27.52200 129.46200 79.11400 1.000 80.61695 370 TRP A N 1
ATOM 2976 C CA . TRP A 1 371 ? 27.03100 130.79600 79.43800 1.000 83.44347 370 TRP A CA 1
ATOM 2977 C C . TRP A 1 371 ? 27.89400 131.87200 78.79900 1.000 88.42733 370 TRP A C 1
ATOM 2978 O O . TRP A 1 371 ? 27.37700 132.82500 78.21800 1.000 93.79554 370 TRP A O 1
ATOM 2989 N N . GLU A 1 372 ? 29.21400 131.73900 78.88100 1.000 90.06246 371 GLU A N 1
ATOM 2990 C CA . GLU A 1 372 ? 30.03100 132.67700 78.12500 1.000 89.45305 371 GLU A CA 1
ATOM 2991 C C . GLU A 1 372 ? 30.05300 132.31400 76.64700 1.000 89.55038 371 GLU A C 1
ATOM 2992 O O . GLU A 1 372 ? 30.35200 133.17400 75.80900 1.000 88.98453 371 GLU A O 1
ATOM 2998 N N . ASP A 1 373 ? 29.69900 131.07000 76.31400 1.000 91.37695 372 ASP A N 1
ATOM 2999 C CA . ASP A 1 373 ? 29.60700 130.65100 74.91900 1.000 91.30525 372 ASP A CA 1
ATOM 3000 C C . ASP A 1 373 ? 28.37000 131.23600 74.25000 1.000 91.36962 372 ASP A C 1
ATOM 3001 O O . ASP A 1 373 ? 28.45900 131.84600 73.18100 1.000 92.10170 372 ASP A O 1
ATOM 3006 N N . ASP A 1 374 ? 27.20300 131.05700 74.86200 1.000 94.38436 373 ASP A N 1
ATOM 3007 C CA . ASP A 1 374 ? 25.94100 131.59700 74.34600 1.000 94.58678 373 ASP A CA 1
ATOM 3008 C C . ASP A 1 374 ? 25.27000 132.34200 75.51200 1.000 96.59870 373 ASP A C 1
ATOM 3009 O O . ASP A 1 374 ? 24.42300 131.76900 76.21100 1.000 97.74540 373 ASP A O 1
ATOM 3014 N N . PRO A 1 375 ? 25.64400 133.60200 75.74300 1.000 94.45317 374 PRO A N 1
ATOM 3015 C CA . PRO A 1 375 ? 25.17000 134.34500 76.90300 1.000 92.80957 374 PRO A CA 1
ATOM 3016 C C . PRO A 1 375 ? 23.78200 134.94700 76.71900 1.000 99.75284 374 PRO A C 1
ATOM 3017 O O . PRO A 1 375 ? 23.19700 134.97800 75.63900 1.000 96.34169 374 PRO A O 1
ATOM 3021 N N . ALA A 1 376 ? 23.36600 135.70400 77.74900 1.000 102.31211 375 ALA A N 1
ATOM 3022 C CA . ALA A 1 376 ? 22.07900 136.45200 77.71400 1.000 99.29871 375 ALA A CA 1
ATOM 3023 C C . ALA A 1 376 ? 20.89900 135.49400 77.71600 1.000 103.79000 375 ALA A C 1
ATOM 3024 O O . ALA A 1 376 ? 20.06500 135.61500 78.62900 1.000 106.59646 375 ALA A O 1
ATOM 3026 N N . ASP A 1 377 ? 20.79900 134.63800 76.70100 1.000 106.88611 376 ASP A N 1
ATOM 3027 C CA . ASP A 1 377 ? 19.75300 133.58900 76.75400 1.000 106.33277 376 ASP A CA 1
ATOM 3028 C C . ASP A 1 377 ? 20.45000 132.34500 77.30100 1.000 108.46752 376 ASP A C 1
ATOM 3029 O O . ASP A 1 377 ? 21.17100 131.67600 76.53500 1.000 107.88726 376 ASP A O 1
ATOM 3034 N N . PRO A 1 378 ? 20.29300 132.01200 78.59700 1.000 104.49235 377 PRO A N 1
ATOM 3035 C CA . PRO A 1 378 ? 20.87800 130.81100 79.15800 1.000 100.37645 377 PRO A CA 1
ATOM 3036 C C . PRO A 1 378 ? 19.70300 129.83600 79.20000 1.000 101.74717 377 PRO A C 1
ATOM 3037 O O . PRO A 1 378 ? 19.07200 129.67400 78.17000 1.000 102.40365 377 PRO A O 1
ATOM 3041 N N . GLU A 1 379 ? 19.47600 129.19200 80.34400 1.000 94.15061 378 GLU A N 1
ATOM 3042 C CA . GLU A 1 379 ? 18.26600 128.34600 80.52300 1.000 91.25948 378 GLU A CA 1
ATOM 3043 C C . GLU A 1 379 ? 18.28200 127.06300 79.69600 1.000 86.45577 378 GLU A C 1
ATOM 3044 O O . GLU A 1 379 ? 17.99900 126.02000 80.29200 1.000 85.77809 378 GLU A O 1
ATOM 3050 N N . ASN A 1 380 ? 18.58100 127.11000 78.39000 1.000 88.13729 379 ASN A N 1
ATOM 3051 C CA . ASN A 1 380 ? 18.48000 125.83700 77.70600 1.000 87.62955 379 ASN A CA 1
ATOM 3052 C C . ASN A 1 380 ? 19.80300 125.11400 77.78300 1.000 88.22546 379 ASN A C 1
ATOM 3053 O O . ASN A 1 380 ? 19.85500 123.88000 77.71900 1.000 88.63890 379 ASN A O 1
ATOM 3058 N N . ALA A 1 381 ? 20.87800 125.89200 77.97500 1.000 87.84570 380 ALA A N 1
ATOM 3059 C CA . ALA A 1 381 ? 22.16300 125.34200 78.40000 1.000 80.99075 380 ALA A CA 1
ATOM 3060 C C . ALA A 1 381 ? 22.09000 124.77700 79.81300 1.000 81.85945 380 ALA A C 1
ATOM 3061 O O . ALA A 1 381 ? 22.87800 123.89500 80.16000 1.000 81.66102 380 ALA A O 1
ATOM 3063 N N . ILE A 1 382 ? 21.17700 125.28400 80.65200 1.000 82.36581 381 ILE A N 1
ATOM 3064 C CA . ILE A 1 382 ? 20.97000 124.65900 81.95700 1.000 79.25950 381 ILE A CA 1
ATOM 3065 C C . ILE A 1 382 ? 20.31500 123.29100 81.78800 1.000 79.13915 381 ILE A C 1
ATOM 3066 O O . ILE A 1 382 ? 20.71000 122.30800 82.43300 1.000 83.05965 381 ILE A O 1
ATOM 3071 N N . VAL A 1 383 ? 19.32600 123.19500 80.89500 1.000 76.42047 382 VAL A N 1
ATOM 3072 C CA . VAL A 1 383 ? 18.58300 121.94500 80.78000 1.000 77.10247 382 VAL A CA 1
ATOM 3073 C C . VAL A 1 383 ? 19.35900 120.91100 79.97400 1.000 75.99647 382 VAL A C 1
ATOM 3074 O O . VAL A 1 383 ? 19.18800 119.71300 80.19400 1.000 78.84885 382 VAL A O 1
ATOM 3078 N N . VAL A 1 384 ? 20.21900 121.33000 79.03900 1.000 76.37442 383 VAL A N 1
ATOM 3079 C CA . VAL A 1 384 ? 21.09100 120.36300 78.37400 1.000 79.25903 383 VAL A CA 1
ATOM 3080 C C . VAL A 1 384 ? 22.01700 119.71500 79.39200 1.000 80.19156 383 VAL A C 1
ATOM 3081 O O . VAL A 1 384 ? 22.22200 118.49200 79.38600 1.000 81.62840 383 VAL A O 1
ATOM 3083 N N . LEU A 1 385 ? 22.56600 120.52700 80.29900 1.000 73.97155 384 LEU A N 1
ATOM 3084 C CA . LEU A 1 385 ? 23.33000 119.99900 81.42200 1.000 77.66900 384 LEU A CA 1
ATOM 3085 C C . LEU A 1 385 ? 22.50600 118.99100 82.21100 1.000 76.87547 384 LEU A C 1
ATOM 3086 O O . LEU A 1 385 ? 22.86500 117.81200 82.30400 1.000 76.67504 384 LEU A O 1
ATOM 3091 N N . CYS A 1 386 ? 21.37200 119.43300 82.76600 1.000 76.26931 385 CYS A N 1
ATOM 3092 C CA . CYS A 1 386 ? 20.57000 118.55600 83.62100 1.000 70.20180 385 CYS A CA 1
ATOM 3093 C C . CYS A 1 386 ? 20.18700 117.26500 82.90300 1.000 73.98264 385 CYS A C 1
ATOM 3094 O O . CYS A 1 386 ? 20.31500 116.16900 83.46000 1.000 81.64833 385 CYS A O 1
ATOM 3097 N N . ASP A 1 387 ? 19.73300 117.37800 81.65300 1.000 73.65677 386 ASP A N 1
ATOM 3098 C CA . ASP A 1 387 ? 19.24900 116.22600 80.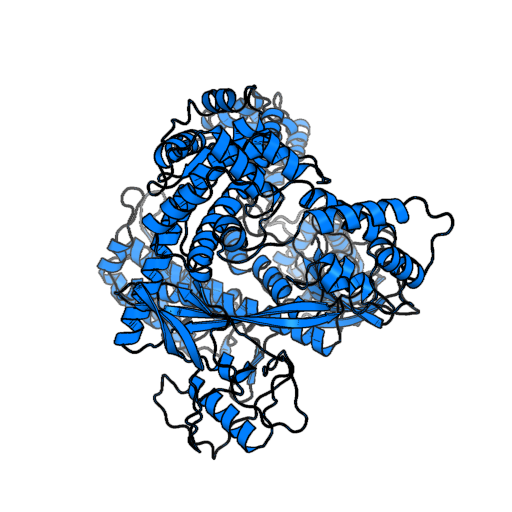90400 1.000 75.51804 386 ASP A CA 1
ATOM 3099 C C . ASP A 1 387 ? 20.37200 115.26600 80.54100 1.000 76.66952 386 ASP A C 1
ATOM 3100 O O . ASP A 1 387 ? 20.13600 114.05900 80.42200 1.000 77.42070 386 ASP A O 1
ATOM 3105 N N . ASP A 1 388 ? 21.58900 115.76900 80.34600 1.000 76.12550 387 ASP A N 1
ATOM 3106 C CA . ASP A 1 388 ? 22.71000 114.87000 80.12200 1.000 77.24196 387 ASP A CA 1
ATOM 3107 C C . ASP A 1 388 ? 23.33300 114.37200 81.41900 1.000 76.33800 387 ASP A C 1
ATOM 3108 O O . ASP A 1 388 ? 24.23100 113.52400 81.37100 1.000 72.06533 387 ASP A O 1
ATOM 3113 N N . LEU A 1 389 ? 22.87400 114.86900 82.56900 1.000 76.15093 388 LEU A N 1
ATOM 3114 C CA . LEU A 1 389 ? 23.33800 114.43300 83.88300 1.000 75.18673 388 LEU A CA 1
ATOM 3115 C C . LEU A 1 389 ? 22.26000 113.68100 84.65400 1.000 74.06594 388 LEU A C 1
ATOM 3116 O O . LEU A 1 389 ? 22.14500 113.81400 85.87600 1.000 68.89189 388 LEU A O 1
ATOM 3121 N N . LYS A 1 390 ? 21.45900 112.88100 83.96100 1.000 71.93969 389 LYS A N 1
ATOM 3122 C CA . LYS A 1 390 ? 20.57600 111.95200 84.64700 1.000 68.98478 389 LYS A CA 1
ATOM 3123 C C . LYS A 1 390 ? 21.23200 110.58400 84.73700 1.000 66.20146 389 LYS A C 1
ATOM 3124 O O . LYS A 1 390 ? 21.83700 110.09400 83.77800 1.000 67.13666 389 LYS A O 1
ATOM 3130 N N . ASN A 1 391 ? 21.10600 109.98800 85.91400 1.000 62.09680 390 ASN A N 1
ATOM 3131 C CA . ASN A 1 391 ? 21.67300 108.69400 86.23100 1.000 59.82155 390 ASN A CA 1
ATOM 3132 C C . ASN A 1 391 ? 20.66600 107.99200 87.12300 1.000 59.34051 390 ASN A C 1
ATOM 3133 O O . ASN A 1 391 ? 19.81400 108.63200 87.74500 1.000 58.27268 390 ASN A O 1
ATOM 3138 N N . ASN A 1 392 ? 20.75000 106.67300 87.17200 1.000 53.95171 391 ASN A N 1
ATOM 3139 C CA . ASN A 1 392 ? 19.96000 105.97000 88.16900 1.000 50.71727 391 ASN A CA 1
ATOM 3140 C C . ASN A 1 392 ? 20.64800 105.95400 89.52400 1.000 42.75214 391 ASN A C 1
ATOM 3141 O O . ASN A 1 392 ? 20.08200 105.42800 90.48700 1.000 42.30962 391 ASN A O 1
ATOM 3146 N N . PHE A 1 393 ? 21.84400 106.53300 89.61700 1.000 45.47373 392 PHE A N 1
ATOM 3147 C CA . PHE A 1 393 ? 22.62900 106.53600 90.84100 1.000 43.07889 392 PHE A CA 1
ATOM 3148 C C . PHE A 1 393 ? 22.85700 107.93200 91.39700 1.000 40.69395 392 PHE A C 1
ATOM 3149 O O . PHE A 1 393 ? 22.53400 108.18800 92.56200 1.000 34.44041 392 PHE A O 1
ATOM 3157 N N . LYS A 1 394 ? 23.39100 108.85300 90.59800 1.000 49.76117 393 LYS A N 1
ATOM 3158 C CA . LYS A 1 394 ? 23.76800 110.16400 91.10700 1.000 41.65619 393 LYS A CA 1
ATOM 3159 C C . LYS A 1 394 ? 22.56100 111.07000 91.30000 1.000 37.86240 393 LYS A C 1
ATOM 3160 O O . LYS A 1 394 ? 21.61300 111.05400 90.50800 1.000 40.39723 393 LYS A O 1
ATOM 3166 N N . LYS A 1 395 ? 22.60700 111.86200 92.36900 1.000 34.79397 394 LYS A N 1
ATOM 3167 C CA . LYS A 1 395 ? 21.60800 112.89800 92.58000 1.000 44.67124 394 LYS A CA 1
ATOM 3168 C C . LYS A 1 395 ? 21.72300 113.96400 91.50000 1.000 43.45001 394 LYS A C 1
ATOM 3169 O O . LYS A 1 395 ? 22.82400 114.36500 91.11300 1.000 41.58732 394 LYS A O 1
ATOM 3175 N N . GLU A 1 396 ? 20.60000 114.41400 91.02500 1.000 44.49564 395 GLU A N 1
ATOM 3176 C CA . GLU A 1 396 ? 20.63600 115.43000 89.98800 1.000 46.44291 395 GLU A CA 1
ATOM 3177 C C . GLU A 1 396 ? 20.68600 116.82500 90.60400 1.000 42.93610 395 GLU A C 1
ATOM 3178 O O . GLU A 1 396 ? 20.21900 117.03100 91.73000 1.000 45.13959 395 GLU A O 1
ATOM 3184 N N . PRO A 1 397 ? 21.25000 117.80000 89.89400 1.000 47.78253 396 PRO A N 1
ATOM 3185 C CA . PRO A 1 397 ? 21.36500 119.15300 90.45200 1.000 47.31996 396 PRO A CA 1
ATOM 3186 C C . PRO A 1 397 ? 20.00800 119.82800 90.59400 1.000 43.58384 396 PRO A C 1
ATOM 3187 O O . PRO A 1 397 ? 18.98600 119.37900 90.07100 1.000 39.96077 396 PRO A O 1
ATOM 3191 N N . ILE A 1 398 ? 20.02200 120.93200 91.33500 1.000 42.69383 397 ILE A N 1
ATOM 3192 C CA . ILE A 1 398 ? 18.83100 121.71400 91.64400 1.000 53.04347 397 ILE A CA 1
ATOM 3193 C C . ILE A 1 398 ? 18.79600 122.90700 90.69600 1.000 57.61382 397 ILE A C 1
ATOM 3194 O O . ILE A 1 398 ? 19.74500 123.69800 90.64900 1.000 57.94465 397 ILE A O 1
ATOM 3199 N N . ARG A 1 399 ? 17.70500 123.03600 89.93700 1.000 59.17296 398 ARG A N 1
ATOM 3200 C CA . ARG A 1 399 ? 17.59200 124.08600 88.92600 1.000 61.33308 398 ARG A CA 1
ATOM 3201 C C . ARG A 1 399 ? 17.76600 125.47100 89.52800 1.000 56.96403 398 ARG A C 1
ATOM 3202 O O . ARG A 1 399 ? 18.59300 126.25300 89.05600 1.000 55.70670 398 ARG A O 1
ATOM 3210 N N . ASN A 1 400 ? 17.01600 125.78700 90.58700 1.000 54.49131 399 ASN A N 1
ATOM 3211 C CA . ASN A 1 400 ? 17.01100 127.16300 91.07600 1.000 58.68020 399 ASN A CA 1
ATOM 3212 C C . ASN A 1 400 ? 18.39300 127.59400 91.54500 1.000 63.78002 399 ASN A C 1
ATOM 3213 O O . ASN A 1 400 ? 18.76700 128.76200 91.38400 1.000 64.62265 399 ASN A O 1
ATOM 3218 N N . ILE A 1 401 ? 19.18400 126.65800 92.07100 1.000 60.43327 400 ILE A N 1
ATOM 3219 C CA . ILE A 1 401 ? 20.56400 126.96900 92.43200 1.000 56.97046 400 ILE A CA 1
ATOM 3220 C C . ILE A 1 401 ? 21.38200 127.32300 91.18800 1.000 56.24272 400 ILE A C 1
ATOM 3221 O O . ILE A 1 401 ? 22.11600 128.31700 91.17600 1.000 62.26552 400 ILE A O 1
ATOM 3226 N N . LEU A 1 402 ? 21.25300 126.53100 90.11700 1.000 49.91257 401 LEU A N 1
ATOM 3227 C CA . LEU A 1 402 ? 21.96700 126.82700 88.87400 1.000 56.01181 401 LEU A CA 1
ATOM 3228 C C . LEU A 1 402 ? 21.51700 128.16000 88.27800 1.000 63.60955 401 LEU A C 1
ATOM 3229 O O . LEU A 1 402 ? 22.34000 128.97000 87.81900 1.000 67.33023 401 LEU A O 1
ATOM 3234 N N . ARG A 1 403 ? 20.20300 128.38600 88.26300 1.000 65.79979 402 ARG A N 1
ATOM 3235 C CA . ARG A 1 403 ? 19.62400 129.64700 87.82100 1.000 64.78773 402 ARG A CA 1
ATOM 3236 C C . ARG A 1 403 ? 20.25700 130.81500 88.55800 1.000 64.73162 402 ARG A C 1
ATOM 3237 O O . ARG A 1 403 ? 20.69500 131.79600 87.94700 1.000 69.31047 402 ARG A O 1
ATOM 3245 N N . TYR A 1 404 ? 20.32000 130.71200 89.88700 1.000 61.36458 403 TYR A N 1
ATOM 3246 C CA . TYR A 1 404 ? 20.87100 131.78600 90.70000 1.000 62.42845 403 TYR A CA 1
ATOM 3247 C C . TYR A 1 404 ? 22.35600 131.99100 90.43300 1.000 63.72853 403 TYR A C 1
ATOM 3248 O O . TYR A 1 404 ? 22.84700 133.12200 90.47300 1.000 68.03704 403 TYR A O 1
ATOM 3257 N N . ILE A 1 405 ? 23.08500 130.90600 90.17700 1.000 63.60731 404 ILE A N 1
ATOM 3258 C CA . ILE A 1 405 ? 24.51500 130.99300 89.92900 1.000 65.48477 404 ILE A CA 1
ATOM 3259 C C . ILE A 1 405 ? 24.82600 131.60500 88.56700 1.000 69.48618 404 ILE A C 1
ATOM 3260 O O . ILE A 1 405 ? 25.93200 132.14000 88.35000 1.000 69.71424 404 ILE A O 1
ATOM 3265 N N . PHE A 1 406 ? 23.86600 131.57100 87.64400 1.000 71.08636 405 PHE A N 1
ATOM 3266 C CA . PHE A 1 406 ? 24.00200 132.40700 86.45400 1.000 74.47105 405 PHE A CA 1
ATOM 3267 C C . PHE A 1 406 ? 24.18700 133.87300 86.83600 1.000 71.27531 405 PHE A C 1
ATOM 3268 O O . PHE A 1 406 ? 25.00000 134.58100 86.23300 1.000 64.30993 405 PHE A O 1
ATOM 3276 N N . THR A 1 407 ? 23.45100 134.33500 87.85200 1.000 68.31846 406 THR A N 1
ATOM 3277 C CA . THR A 1 407 ? 23.47800 135.73400 88.26500 1.000 67.39553 406 THR A CA 1
ATOM 3278 C C . THR A 1 407 ? 24.86600 136.18900 88.72800 1.000 69.45911 406 THR A C 1
ATOM 3279 O O . THR A 1 407 ? 25.16900 137.38900 88.65900 1.000 75.65230 406 THR A O 1
ATOM 3283 N N . ILE A 1 408 ? 25.73100 135.26800 89.15000 1.000 70.03964 407 ILE A N 1
ATOM 3284 C CA . ILE A 1 408 ? 27.05000 135.59300 89.67600 1.000 73.24939 407 ILE A CA 1
ATOM 3285 C C . ILE A 1 408 ? 28.16600 134.85300 88.94000 1.000 69.93259 407 ILE A C 1
ATOM 3286 O O . ILE A 1 408 ? 29.27900 134.73000 89.46100 1.000 72.70398 407 ILE A O 1
ATOM 3291 N N . ARG A 1 409 ? 27.89700 134.34000 87.72900 1.000 68.36236 408 ARG A N 1
ATOM 3292 C CA . ARG A 1 409 ? 28.99700 133.76600 86.94100 1.000 69.84564 408 ARG A CA 1
ATOM 3293 C C . ARG A 1 409 ? 30.10600 134.77600 86.65300 1.000 76.51449 408 ARG A C 1
ATOM 3294 O O . ARG A 1 409 ? 31.27300 134.38600 86.54800 1.000 77.57668 408 ARG A O 1
ATOM 3302 N N . GLN A 1 410 ? 29.77600 136.06600 86.50700 1.000 78.63606 409 GLN A N 1
ATOM 3303 C CA . GLN A 1 410 ? 30.79100 137.03500 86.08700 1.000 79.05288 409 GLN A CA 1
ATOM 3304 C C . GLN A 1 410 ? 31.87700 137.22800 87.14000 1.000 83.04456 409 GLN A C 1
ATOM 3305 O O . GLN A 1 410 ? 33.01300 137.57300 86.80000 1.000 85.82790 409 GLN A O 1
ATOM 3307 N N . GLU A 1 411 ? 31.55100 137.01100 88.41200 1.000 78.67076 410 GLU A N 1
ATOM 3308 C CA . GLU A 1 411 ? 32.46600 137.26900 89.51100 1.000 77.69012 410 GLU A CA 1
ATOM 3309 C C . GLU A 1 411 ? 32.90900 136.01600 90.25400 1.000 81.25275 410 GLU A C 1
ATOM 3310 O O . GLU A 1 411 ? 34.04200 135.97600 90.74600 1.000 79.15107 410 GLU A O 1
ATOM 3316 N N . CYS A 1 412 ? 32.06200 134.99500 90.33800 1.000 82.82119 411 CYS A N 1
ATOM 3317 C CA . CYS A 1 412 ? 32.39800 133.75100 91.01600 1.000 68.66257 411 CYS A CA 1
ATOM 3318 C C . CYS A 1 412 ? 32.67800 132.68100 89.96700 1.000 65.00310 411 CYS A C 1
ATOM 3319 O O . CYS A 1 412 ? 31.79000 132.33100 89.18300 1.000 69.54999 411 CYS A O 1
ATOM 3322 N N . SER A 1 413 ? 33.90500 132.16600 89.95300 1.000 59.97691 412 SER A N 1
ATOM 3323 C CA . SER A 1 413 ? 34.27200 131.16000 88.97000 1.000 63.25542 412 SER A CA 1
ATOM 3324 C C . SER A 1 413 ? 33.70800 129.79600 89.36000 1.000 64.82017 412 SER A C 1
ATOM 3325 O O . SER A 1 413 ? 33.40700 129.52800 90.52600 1.000 64.53018 412 SER A O 1
ATOM 3328 N N . ALA A 1 414 ? 33.56900 128.92400 88.35600 1.000 65.52485 413 ALA A N 1
ATOM 3329 C CA . ALA A 1 414 ? 33.08400 127.57000 88.61000 1.000 64.71749 413 ALA A CA 1
ATOM 3330 C C . ALA A 1 414 ? 34.01500 126.82600 89.55500 1.000 63.87420 413 ALA A C 1
ATOM 3331 O O . ALA A 1 414 ? 33.56000 126.10200 90.45400 1.000 59.21753 413 ALA A O 1
ATOM 3333 N N . GLN A 1 415 ? 35.32700 126.98800 89.35500 1.000 59.95138 414 GLN A N 1
ATOM 3334 C CA . GLN A 1 415 ? 36.31600 126.49300 90.30700 1.000 64.62602 414 GLN A CA 1
ATOM 3335 C C . GLN A 1 415 ? 35.93500 126.87300 91.73000 1.000 66.42495 414 GLN A C 1
ATOM 3336 O O . GLN A 1 415 ? 35.78800 126.01200 92.60700 1.000 61.83187 414 GLN A O 1
ATOM 3342 N N . ASP A 1 416 ? 35.73300 128.17000 91.96500 1.000 65.02086 415 ASP A N 1
ATOM 3343 C CA . ASP A 1 416 ? 35.48700 128.66200 93.31300 1.000 66.16922 415 ASP A CA 1
ATOM 3344 C C . ASP A 1 416 ? 34.08800 128.32100 93.80900 1.000 63.01065 415 ASP A C 1
ATOM 3345 O O . ASP A 1 416 ? 33.89700 128.14900 95.01500 1.000 65.72423 415 ASP A O 1
ATOM 3350 N N . ILE A 1 417 ? 33.10600 128.20100 92.91400 1.000 63.22615 416 ILE A N 1
ATOM 3351 C CA . ILE A 1 417 ? 31.77100 127.78300 93.33900 1.000 65.06218 416 ILE A CA 1
ATOM 3352 C C . ILE A 1 417 ? 31.80100 126.35100 93.86600 1.000 62.15719 416 ILE A C 1
ATOM 3353 O O . ILE A 1 417 ? 31.24900 126.04900 94.93600 1.000 55.03105 416 ILE A O 1
ATOM 3358 N N . LEU A 1 418 ? 32.45100 125.44900 93.12700 1.000 57.52962 417 LEU A N 1
ATOM 3359 C CA . LEU A 1 418 ? 32.56200 124.07500 93.60400 1.000 53.69140 417 LEU A CA 1
ATOM 3360 C C . LEU A 1 418 ? 33.41700 123.99900 94.86400 1.000 56.82465 417 LEU A C 1
ATOM 3361 O O . LEU A 1 418 ? 33.12900 123.20400 95.77100 1.000 56.66581 417 LEU A O 1
ATOM 3366 N N . ALA A 1 419 ? 34.45700 124.83400 94.94900 1.000 56.67455 418 ALA A N 1
ATOM 3367 C CA . ALA A 1 419 ? 35.23600 124.91300 96.17900 1.000 54.07904 418 ALA A CA 1
ATOM 3368 C C . ALA A 1 419 ? 34.36100 125.32300 97.35700 1.000 54.30549 418 ALA A C 1
ATOM 3369 O O . ALA A 1 419 ? 34.47000 124.75400 98.44800 1.000 59.01762 418 ALA A O 1
ATOM 3371 N N . ALA A 1 420 ? 33.47600 126.30100 97.15100 1.000 56.05322 419 ALA A N 1
ATOM 3372 C CA . ALA A 1 420 ? 32.60100 126.75600 98.22700 1.000 51.62446 419 ALA A CA 1
ATOM 3373 C C . ALA A 1 420 ? 31.63100 125.66300 98.66300 1.000 48.44110 419 ALA A C 1
ATOM 3374 O O . ALA A 1 420 ? 31.39300 125.48200 99.86200 1.000 44.28841 419 ALA A O 1
ATOM 3376 N N . ALA A 1 421 ? 31.05100 124.93200 97.70800 1.000 46.70805 420 ALA A N 1
ATOM 3377 C CA . ALA A 1 421 ? 30.11400 123.86400 98.07000 1.000 48.05357 420 ALA A CA 1
ATOM 3378 C C . ALA A 1 421 ? 30.81600 122.75400 98.85300 1.000 46.26186 420 ALA A C 1
ATOM 3379 O O . ALA A 1 421 ? 30.30100 122.25300 99.87200 1.000 43.83333 420 ALA A O 1
ATOM 3381 N N . LYS A 1 422 ? 31.99700 122.35000 98.37600 1.000 47.87875 421 LYS A N 1
ATOM 3382 C CA . LYS A 1 422 ? 32.80100 121.36700 99.09100 1.000 51.06651 421 LYS A CA 1
ATOM 3383 C C . LYS A 1 422 ? 33.13400 121.85200 100.49700 1.000 53.43141 421 LYS A C 1
ATOM 3384 O O . LYS A 1 422 ? 33.04100 121.08700 101.46600 1.000 50.78076 421 LYS A O 1
ATOM 3390 N N . TYR A 1 423 ? 33.51400 123.12800 100.62600 1.000 50.08126 422 TYR A N 1
ATOM 3391 C CA . TYR A 1 423 ? 33.76400 123.70400 101.94200 1.000 45.54128 422 TYR A CA 1
ATOM 3392 C C . TYR A 1 423 ? 32.53300 123.59700 102.82600 1.000 46.90895 422 TYR A C 1
ATOM 3393 O O . TYR A 1 423 ? 32.64000 123.27500 104.01300 1.000 51.06380 422 TYR A O 1
ATOM 3402 N N . ASN A 1 424 ? 31.35900 123.89700 102.26800 1.000 46.17169 423 ASN A N 1
ATOM 3403 C CA . ASN A 1 424 ? 30.11600 123.82600 103.02700 1.000 46.74353 423 ASN A CA 1
ATOM 3404 C C . ASN A 1 424 ? 29.95800 122.46000 103.67500 1.000 46.85075 423 ASN A C 1
ATOM 3405 O O . ASN A 1 424 ? 29.84700 122.33600 104.90500 1.000 48.68489 423 ASN A O 1
ATOM 3410 N N . GLN A 1 425 ? 29.96500 121.41200 102.85200 1.000 45.73939 424 GLN A N 1
ATOM 3411 C CA . GLN A 1 425 ? 29.63800 120.10600 103.42200 1.000 53.70719 424 GLN A CA 1
ATOM 3412 C C . GLN A 1 425 ? 30.77800 119.56300 104.28700 1.000 47.30312 424 GLN A C 1
ATOM 3413 O O . GLN A 1 425 ? 30.53300 118.86700 105.27800 1.000 42.40733 424 GLN A O 1
ATOM 3419 N N . GLN A 1 426 ? 32.02900 119.87600 103.95100 1.000 44.17945 425 GLN A N 1
ATOM 3420 C CA . GLN A 1 426 ? 33.13200 119.52400 104.83500 1.000 45.34042 425 GLN A CA 1
ATOM 3421 C C . GLN A 1 426 ? 32.99000 120.17100 106.20500 1.000 46.15065 425 GLN A C 1
ATOM 3422 O O . GLN A 1 426 ? 33.18400 119.51300 107.23400 1.000 48.79024 425 GLN A O 1
ATOM 3428 N N . LEU A 1 427 ? 32.67000 121.47000 106.23500 1.000 45.72688 426 LEU A N 1
ATOM 3429 C CA . LEU A 1 427 ? 32.49000 122.15900 107.50600 1.000 47.94124 426 LEU A CA 1
ATOM 3430 C C . LEU A 1 427 ? 31.37600 121.50800 108.30300 1.000 50.45106 426 LEU A C 1
ATOM 3431 O O . LEU A 1 427 ? 31.47800 121.36300 109.52500 1.000 51.54488 426 LEU A O 1
ATOM 3436 N N . ASP A 1 428 ? 30.27800 121.17100 107.62600 1.000 50.01365 427 ASP A N 1
ATOM 3437 C CA . ASP A 1 428 ? 29.13800 120.56400 108.30500 1.000 44.28347 427 ASP A CA 1
ATOM 3438 C C . ASP A 1 428 ? 29.53700 119.24700 108.96800 1.000 49.72264 427 ASP A C 1
ATOM 3439 O O . ASP A 1 428 ? 29.30900 119.03700 110.17800 1.000 41.94862 427 ASP A O 1
ATOM 3444 N N . ARG A 1 429 ? 30.19700 118.37600 108.20000 1.000 49.20448 428 ARG A N 1
ATOM 3445 C CA . ARG A 1 429 ? 30.70300 117.12700 108.75400 1.000 44.48830 428 ARG A CA 1
ATOM 3446 C C . ARG A 1 429 ? 31.67500 117.39000 109.89600 1.000 50.11746 428 ARG A C 1
ATOM 3447 O O . ARG A 1 429 ? 31.67900 116.66200 110.89300 1.000 48.06174 428 ARG A O 1
ATOM 3455 N N . TYR A 1 430 ? 32.49000 118.43700 109.78300 1.000 49.23930 429 TYR A N 1
ATOM 3456 C CA . TYR A 1 430 ? 33.49900 118.70100 110.80000 1.000 47.48334 429 TYR A CA 1
ATOM 3457 C C . TYR A 1 430 ? 32.86800 119.21000 112.10000 1.000 46.51062 429 TYR A C 1
ATOM 3458 O O . TYR A 1 430 ? 33.28300 118.79200 113.19300 1.000 49.41565 429 TYR A O 1
ATOM 3467 N N . LYS A 1 431 ? 31.86500 120.10900 112.03300 1.000 42.68210 430 LYS A N 1
ATOM 3468 C CA . LYS A 1 431 ? 31.20200 120.44300 113.31900 1.000 44.18193 430 LYS A CA 1
ATOM 3469 C C . LYS A 1 431 ? 30.54600 119.21600 113.94000 1.000 42.21353 430 LYS A C 1
ATOM 3470 O O . LYS A 1 431 ? 30.49000 119.09400 115.16300 1.000 42.49590 430 LYS A O 1
ATOM 3476 N N . SER A 1 432 ? 30.02900 118.30400 113.11300 1.000 45.99740 431 SER A N 1
ATOM 3477 C CA . SER A 1 432 ? 29.31300 117.17900 113.70200 1.000 42.35612 431 SER A CA 1
ATOM 3478 C C . SER A 1 432 ? 30.23300 116.13600 114.33200 1.000 39.18703 431 SER A C 1
ATOM 3479 O O . SER A 1 432 ? 29.78000 115.37000 115.19000 1.000 37.01097 431 SER A O 1
ATOM 3482 N N . GLN A 1 433 ? 31.50800 116.13000 113.95600 1.000 44.70128 432 GLN A N 1
ATOM 3483 C CA . GLN A 1 433 ? 32.43700 115.05600 114.28400 1.000 35.72666 432 GLN A CA 1
ATOM 3484 C C . GLN A 1 433 ? 32.62600 114.91900 115.79400 1.000 39.71277 432 GLN A C 1
ATOM 3485 O O . GLN A 1 433 ? 32.80300 115.91500 116.50100 1.000 43.04351 432 GLN A O 1
ATOM 3491 N N . LYS A 1 434 ? 32.59700 113.67900 116.28900 1.000 36.10105 433 LYS A N 1
ATOM 3492 C CA . LYS A 1 434 ? 32.62600 113.40000 117.72100 1.000 34.83193 433 LYS A CA 1
ATOM 3493 C C . LYS A 1 434 ? 33.87900 112.63400 118.12800 1.000 34.64826 433 LYS A C 1
ATOM 3494 O O . LYS A 1 434 ? 34.32300 111.72400 117.42100 1.000 30.43844 433 LYS A O 1
ATOM 3500 N N . ALA A 1 435 ? 34.42900 112.99800 119.28700 1.000 30.26085 434 ALA A N 1
ATOM 3501 C CA . ALA A 1 435 ? 35.49800 112.23900 119.91700 1.000 30.87387 434 ALA A CA 1
ATOM 3502 C C . ALA A 1 435 ? 34.92300 111.01700 120.63400 1.000 28.69564 434 ALA A C 1
ATOM 3503 O O . ALA A 1 435 ? 33.71700 110.91000 120.87200 1.000 31.25207 434 ALA A O 1
ATOM 3505 N N . ASN A 1 436 ? 35.80900 110.08500 120.99100 1.000 24.02610 435 ASN A N 1
ATOM 3506 C CA . ASN A 1 436 ? 35.38600 108.77300 121.46700 1.000 22.79224 435 ASN A CA 1
ATOM 3507 C C . ASN A 1 436 ? 35.49700 108.68700 122.98000 1.000 26.45435 435 ASN A C 1
ATOM 3508 O O . ASN A 1 436 ? 36.60200 108.85100 123.52400 1.000 25.69558 435 ASN A O 1
ATOM 3513 N N . PRO A 1 437 ? 34.40200 108.43500 123.69200 1.000 26.21305 436 PRO A N 1
ATOM 3514 C CA . PRO A 1 437 ? 34.47000 108.31600 125.15100 1.000 24.49547 436 PRO A CA 1
ATOM 3515 C C . PRO A 1 437 ? 34.97000 106.95200 125.60100 1.000 26.19167 436 PRO A C 1
ATOM 3516 O O . PRO A 1 437 ? 34.76100 105.93400 124.94000 1.000 25.08253 436 PRO A O 1
ATOM 3520 N N . SER A 1 438 ? 35.63000 106.94400 126.75800 1.000 23.29617 437 SER A N 1
ATOM 3521 C CA . SER A 1 438 ? 36.08100 105.70500 127.38100 1.000 21.97388 437 SER A CA 1
ATOM 3522 C C . SER A 1 438 ? 34.98900 105.15900 128.29300 1.000 22.97307 437 SER A C 1
ATOM 3523 O O . SER A 1 438 ? 34.49900 105.86300 129.18200 1.000 21.54523 437 SER A O 1
ATOM 3526 N N . VAL A 1 439 ? 34.61500 103.90200 128.06300 1.000 20.85151 438 VAL A N 1
ATOM 3527 C CA . VAL A 1 439 ? 33.51300 103.23800 128.75600 1.000 18.61114 438 VAL A CA 1
ATOM 3528 C C . VAL A 1 439 ? 33.91100 101.78700 128.99800 1.000 18.76988 438 VAL A C 1
ATOM 3529 O O . VAL A 1 439 ? 34.56700 101.17100 128.15300 1.000 19.09671 438 VAL A O 1
ATOM 3533 N N . LEU A 1 440 ? 33.52800 101.24800 130.15900 1.000 17.00880 439 LEU A N 1
ATOM 3534 C CA . LEU A 1 440 ? 33.98200 99.91100 130.53700 1.000 21.96748 439 LEU A CA 1
ATOM 3535 C C . LEU A 1 440 ? 33.49800 98.84500 129.55700 1.000 22.12261 439 LEU A C 1
ATOM 3536 O O . LEU A 1 440 ? 34.27100 97.96800 129.15600 1.000 17.72591 439 LEU A O 1
ATOM 3541 N N . GLY A 1 441 ? 32.22900 98.89900 129.16200 1.000 15.73437 440 GLY A N 1
ATOM 3542 C CA . GLY A 1 441 ? 31.69800 97.92600 128.22600 1.000 17.73719 440 GLY A CA 1
ATOM 3543 C C . GLY A 1 441 ? 31.14800 96.68200 128.89700 1.000 19.96324 440 GLY A C 1
ATOM 3544 O O . GLY A 1 441 ? 31.10200 96.54800 130.12400 1.000 22.51541 440 GLY A O 1
ATOM 3545 N N . ASN A 1 442 ? 30.72700 95.73400 128.05100 1.000 18.78031 441 ASN A N 1
ATOM 3546 C CA . ASN A 1 442 ? 29.98600 94.56200 128.50600 1.000 20.55235 441 ASN A CA 1
ATOM 3547 C C . ASN A 1 442 ? 30.61600 93.24900 128.04800 1.000 21.17578 441 ASN A C 1
ATOM 3548 O O . ASN A 1 442 ? 29.91100 92.24200 127.93400 1.000 22.25298 441 ASN A O 1
ATOM 3553 N N . GLN A 1 443 ? 31.91900 93.23400 127.78300 1.000 19.30515 442 GLN A N 1
ATOM 3554 C CA . GLN A 1 443 ? 32.58400 91.99900 127.38800 1.000 22.14110 442 GLN A CA 1
ATOM 3555 C C . GLN A 1 443 ? 32.57400 90.99100 128.53400 1.000 24.29413 442 GLN A C 1
ATOM 3556 O O . GLN A 1 443 ? 32.61200 91.35400 129.71300 1.000 25.61457 442 GLN A O 1
ATOM 3562 N N . GLY A 1 444 ? 32.51600 89.70700 128.17200 1.000 16.47495 443 GLY A N 1
ATOM 3563 C CA . GLY A 1 444 ? 32.50600 88.63700 129.14600 1.000 20.80408 443 GLY A CA 1
ATOM 3564 C C . GLY A 1 444 ? 33.90000 88.25400 129.61000 1.000 20.68996 443 GLY A C 1
ATOM 3565 O O . GLY A 1 444 ? 34.91000 88.82300 129.19900 1.000 22.24457 443 GLY A O 1
ATOM 3566 N N . PHE A 1 445 ? 33.94400 87.25400 130.48700 1.000 20.21415 444 PHE A N 1
ATOM 3567 C CA . PHE A 1 445 ? 35.18200 86.81000 131.11100 1.000 19.97040 444 PHE A CA 1
ATOM 3568 C C . PHE A 1 445 ? 35.53600 85.40700 130.64000 1.000 20.95043 444 PHE A C 1
ATOM 3569 O O . PHE A 1 445 ? 34.66000 84.57100 130.40900 1.000 22.29689 444 PHE A O 1
ATOM 3577 N N . THR A 1 446 ? 36.83500 85.15400 130.50200 1.000 19.32935 445 THR A N 1
ATOM 3578 C CA . THR A 1 446 ? 37.33200 83.90700 129.93100 1.000 20.85285 445 THR A CA 1
ATOM 3579 C C . THR A 1 446 ? 37.91000 83.02700 131.03200 1.000 23.35796 445 THR A C 1
ATOM 3580 O O . THR A 1 446 ? 38.80300 83.45400 131.77300 1.000 22.20536 445 THR A O 1
ATOM 3584 N N . TRP A 1 447 ? 37.39400 81.80500 131.13300 1.000 18.70581 446 TRP A N 1
ATOM 3585 C CA . TRP A 1 447 ? 37.99200 80.75300 131.93900 1.000 20.29827 446 TRP A CA 1
ATOM 3586 C C . TRP A 1 447 ? 38.95700 79.96600 131.06400 1.000 20.40823 446 TRP A C 1
ATOM 3587 O O . TRP A 1 447 ? 38.60200 79.55200 129.95300 1.000 24.00553 446 TRP A O 1
ATOM 3598 N N . THR A 1 448 ? 40.16800 79.75700 131.56800 1.000 26.00948 447 THR A N 1
ATOM 3599 C CA . THR A 1 448 ? 41.17300 78.98700 130.85300 1.000 25.00261 447 THR A CA 1
ATOM 3600 C C . THR A 1 448 ? 41.01900 77.51000 131.19100 1.000 25.90569 447 THR A C 1
ATOM 3601 O O . THR A 1 448 ? 40.63600 77.14700 132.30900 1.000 26.41100 447 THR A O 1
ATOM 3605 N N . ASN A 1 449 ? 41.28700 76.65800 130.20000 1.000 28.12736 448 ASN A N 1
ATOM 3606 C CA . ASN A 1 449 ? 41.21200 75.20500 130.37300 1.000 26.08965 448 ASN A CA 1
ATOM 3607 C C . ASN A 1 449 ? 39.85500 74.80100 130.95400 1.000 29.31688 448 ASN A C 1
ATOM 3608 O O . ASN A 1 449 ? 39.75700 74.08400 131.95000 1.000 23.72301 448 ASN A O 1
ATOM 3613 N N . ALA A 1 450 ? 38.79100 75.28900 130.31700 1.000 27.01003 449 ALA A N 1
ATOM 3614 C CA . ALA A 1 450 ? 37.45900 75.21800 130.90500 1.000 25.19145 449 ALA A CA 1
ATOM 3615 C C . ALA A 1 450 ? 36.65700 74.00400 130.46000 1.000 28.06978 449 ALA A C 1
ATOM 3616 O O . ALA A 1 450 ? 35.77600 73.55500 131.20100 1.000 26.49457 449 ALA A O 1
ATOM 3618 N N . VAL A 1 451 ? 36.93100 73.46000 129.27900 1.000 27.67899 450 VAL A N 1
ATOM 3619 C CA . VAL A 1 451 ? 36.12200 72.39400 128.69600 1.000 22.32541 450 VAL A CA 1
ATOM 3620 C C . VAL A 1 451 ? 36.77000 71.05200 128.99800 1.000 27.62951 450 VAL A C 1
ATOM 3621 O O . VAL A 1 451 ? 37.98500 70.88800 128.82700 1.000 28.40694 450 VAL A O 1
ATOM 3625 N N . ILE A 1 452 ? 35.96200 70.09400 129.45900 1.000 25.12018 451 ILE A N 1
ATOM 3626 C CA . ILE A 1 452 ? 36.43600 68.72200 129.57500 1.000 26.66950 451 ILE A CA 1
ATOM 3627 C C . ILE A 1 452 ? 36.86900 68.23700 128.20100 1.000 28.08963 451 ILE A C 1
ATOM 3628 O O . ILE A 1 452 ? 36.12300 68.35400 127.22000 1.000 25.88425 451 ILE A O 1
ATOM 3633 N N . LEU A 1 453 ? 38.08300 67.70600 128.12200 1.000 29.16150 452 LEU A N 1
ATOM 3634 C CA . LEU A 1 453 ? 38.61500 67.26100 126.84400 1.000 29.48725 452 LEU A CA 1
ATOM 3635 C C . LEU A 1 453 ? 37.75200 66.13000 126.28900 1.000 34.00559 452 LEU A C 1
ATOM 3636 O O . LEU A 1 453 ? 37.24500 65.30400 127.05700 1.000 34.17461 452 LEU A O 1
ATOM 3641 N N . PRO A 1 454 ? 37.54500 66.07500 124.97000 1.000 35.73073 453 PRO A N 1
ATOM 3642 C CA . PRO A 1 454 ? 36.60900 65.08100 124.41500 1.000 35.83194 453 PRO A CA 1
ATOM 3643 C C . PRO A 1 454 ? 36.97100 63.63800 124.73100 1.000 37.53444 453 PRO A C 1
ATOM 3644 O O . PRO A 1 454 ? 36.06700 62.80800 124.88000 1.000 37.41321 453 PRO A O 1
ATOM 3648 N N . GLU A 1 455 ? 38.26000 63.30600 124.83500 1.000 35.21481 454 GLU A N 1
ATOM 3649 C CA . GLU A 1 455 ? 38.63900 61.93500 125.15800 1.000 38.79560 454 GLU A CA 1
ATOM 3650 C C . GLU A 1 455 ? 38.44900 61.60700 126.63200 1.000 39.36364 454 GLU A C 1
ATOM 3651 O O . GLU A 1 455 ? 38.37500 60.42500 126.98600 1.000 38.36374 454 GLU A O 1
ATOM 3657 N N . LYS A 1 456 ? 38.36800 62.61900 127.49400 1.000 39.65391 455 LYS A N 1
ATOM 3658 C CA . LYS A 1 456 ? 38.15300 62.42800 128.92100 1.000 35.87584 455 LYS A CA 1
ATOM 3659 C C . LYS A 1 456 ? 36.71600 62.71200 129.33300 1.000 35.88340 455 LYS A C 1
ATOM 3660 O O . LYS A 1 456 ? 36.42900 62.79900 130.53200 1.000 35.70108 455 LYS A O 1
ATOM 3666 N N . ALA A 1 457 ? 35.81100 62.85800 128.37000 1.000 36.95416 456 ALA A N 1
ATOM 3667 C CA . ALA A 1 457 ? 34.44100 63.24000 128.67000 1.000 37.26368 456 ALA A CA 1
ATOM 3668 C C . ALA A 1 457 ? 33.68600 62.10600 129.35300 1.000 40.44703 456 ALA A C 1
ATOM 3669 O O . ALA A 1 457 ? 33.97100 60.92200 129.15400 1.000 41.70439 456 ALA A O 1
ATOM 3671 N N . GLN A 1 458 ? 32.71200 62.49300 130.17100 1.000 38.18185 457 GLN A N 1
ATOM 3672 C CA . GLN A 1 458 ? 31.81900 61.56600 130.86100 1.000 35.53580 457 GLN A CA 1
ATOM 3673 C C . GLN A 1 458 ? 30.56300 61.42900 130.00800 1.000 42.58105 457 GLN A C 1
ATOM 3674 O O . GLN A 1 458 ? 29.71300 62.32100 129.99000 1.000 37.70963 457 GLN A O 1
ATOM 3680 N N . ARG A 1 459 ? 30.44400 60.31500 129.28800 1.000 39.84984 458 ARG A N 1
ATOM 3681 C CA . ARG A 1 459 ? 29.35200 60.11000 128.34200 1.000 37.97596 458 ARG A CA 1
ATOM 3682 C C . ARG A 1 459 ? 28.38300 59.06800 128.88300 1.000 45.71239 458 ARG A C 1
ATOM 3683 O O . ARG A 1 459 ? 28.77700 57.93000 129.16200 1.000 44.56540 458 ARG A O 1
ATOM 3691 N N . ASN A 1 460 ? 27.11900 59.46100 129.02000 1.000 41.98803 459 ASN A N 1
ATOM 3692 C CA . ASN A 1 460 ? 26.04200 58.53300 129.35600 1.000 33.87541 459 ASN A CA 1
ATOM 3693 C C . ASN A 1 460 ? 25.32900 58.11700 128.07000 1.000 38.56241 459 ASN A C 1
ATOM 3694 O O . ASN A 1 460 ? 24.16900 58.44800 127.81600 1.000 35.01507 459 ASN A O 1
ATOM 3699 N N . ASP A 1 461 ? 26.06600 57.37700 127.24600 1.000 39.06818 460 ASP A N 1
ATOM 3700 C CA . ASP A 1 461 ? 25.61200 57.03600 125.90300 1.000 40.33506 460 ASP A CA 1
ATOM 3701 C C . ASP A 1 461 ? 24.62200 55.87900 125.95300 1.000 49.28635 460 ASP A C 1
ATOM 3702 O O . ASP A 1 461 ? 24.96200 54.78000 126.40400 1.000 53.28861 460 ASP A O 1
ATOM 3707 N N . ARG A 1 462 ? 23.41600 56.12600 125.49400 1.000 46.50315 461 ARG A N 1
ATOM 3708 C CA . ARG A 1 462 ? 22.43300 55.07500 125.29800 1.000 46.16874 461 ARG A CA 1
ATOM 3709 C C . ARG A 1 462 ? 22.54700 54.51500 123.88400 1.000 55.03489 461 ARG A C 1
ATOM 3710 O O . ARG A 1 462 ? 22.94500 55.23000 122.95800 1.000 57.93484 461 ARG A O 1
ATOM 3718 N N . PRO A 1 463 ? 22.22000 53.23400 123.69200 1.000 59.17591 462 PRO A N 1
ATOM 3719 C CA . PRO A 1 463 ? 22.38000 52.63500 122.35600 1.000 56.44599 462 PRO A CA 1
ATOM 3720 C C . PRO A 1 463 ? 21.58200 53.33800 121.27200 1.000 56.37410 462 PRO A C 1
ATOM 3721 O O . PRO A 1 463 ? 21.97400 53.29000 120.10000 1.000 50.83962 462 PRO A O 1
ATOM 3725 N N . ASN A 1 464 ? 20.47300 53.99200 121.62300 1.000 48.19589 463 ASN A N 1
ATOM 3726 C CA . ASN A 1 464 ? 19.66600 54.72400 120.65300 1.000 44.68147 463 ASN A CA 1
ATOM 3727 C C . ASN A 1 464 ? 19.64700 56.22400 120.92600 1.000 54.09079 463 ASN A C 1
ATOM 3728 O O . ASN A 1 464 ? 18.76000 56.92600 120.42800 1.000 50.99623 463 ASN A O 1
ATOM 3730 N N . SER A 1 465 ? 20.59300 56.73100 121.71600 1.000 49.35553 464 SER A N 1
ATOM 3731 C CA . SER A 1 465 ? 20.67700 58.17100 121.97600 1.000 42.67750 464 SER A CA 1
ATOM 3732 C C . SER A 1 465 ? 22.04700 58.48800 122.55100 1.000 45.33418 464 SER A C 1
ATOM 3733 O O . SER A 1 465 ? 22.37100 58.03800 123.65400 1.000 48.97032 464 SER A O 1
ATOM 3736 N N . LEU A 1 466 ? 22.83800 59.26900 121.81900 1.000 37.95589 465 LEU A N 1
ATOM 3737 C CA . LEU A 1 466 ? 24.14600 59.69000 122.30300 1.000 37.35163 465 LEU A CA 1
ATOM 3738 C C . LEU A 1 466 ? 24.01500 60.78800 123.35200 1.000 27.18235 465 LEU A C 1
ATOM 3739 O O . LEU A 1 466 ? 23.10200 61.61700 123.30700 1.000 30.39665 465 LEU A O 1
ATOM 3744 N N . ASP A 1 467 ? 24.94700 60.78400 124.30400 1.000 32.77667 466 ASP A N 1
ATOM 3745 C CA . ASP A 1 467 ? 25.05800 61.86700 125.27900 1.000 29.68888 466 ASP A CA 1
ATOM 3746 C C . ASP A 1 467 ? 25.51200 63.13100 124.56000 1.000 32.14456 466 ASP A C 1
ATOM 3747 O O . ASP A 1 467 ? 26.63200 63.19300 124.04200 1.000 30.79659 466 ASP A O 1
ATOM 3752 N N . LEU A 1 468 ? 24.64800 64.14400 124.52600 1.000 29.54672 467 LEU A N 1
ATOM 3753 C CA . LEU A 1 468 ? 24.89500 65.35800 123.76300 1.000 32.62214 467 LEU A CA 1
ATOM 3754 C C . LEU A 1 468 ? 25.44300 66.49800 124.61200 1.000 31.72753 467 LEU A C 1
ATOM 3755 O O . LEU A 1 468 ? 25.55500 67.62400 124.11800 1.000 28.94281 467 LEU A O 1
ATOM 3760 N N . ARG A 1 469 ? 25.78700 66.23800 125.86800 1.000 32.54851 468 ARG A N 1
ATOM 3761 C CA . ARG A 1 469 ? 26.23700 67.28800 126.76800 1.000 32.21020 468 ARG A CA 1
ATOM 3762 C C . ARG A 1 469 ? 27.73700 67.51800 126.64200 1.000 27.84080 468 ARG A C 1
ATOM 3763 O O . ARG A 1 469 ? 28.51500 66.58700 126.41500 1.000 27.43657 468 ARG A O 1
ATOM 3771 N N . ILE A 1 470 ? 28.13500 68.78100 126.78700 1.000 27.67107 469 ILE A N 1
ATOM 3772 C CA . ILE A 1 470 ? 29.53300 69.17200 126.91800 1.000 27.01860 469 ILE A CA 1
ATOM 3773 C C . ILE A 1 470 ? 29.67300 69.88900 128.25100 1.000 25.36324 469 ILE A C 1
ATOM 3774 O O . ILE A 1 470 ? 28.93500 70.84100 128.52400 1.000 25.91257 469 ILE A O 1
ATOM 3779 N N . TRP A 1 471 ? 30.60700 69.43400 129.07900 1.000 24.77492 470 TRP A N 1
ATOM 3780 C CA . TRP A 1 471 ? 30.73000 69.92400 130.44600 1.000 24.14770 470 TRP A CA 1
ATOM 3781 C C . TRP A 1 471 ? 31.91900 70.86300 130.58200 1.000 25.72960 470 TRP A C 1
ATOM 3782 O O . TRP A 1 471 ? 33.02100 70.55700 130.11400 1.000 25.06734 470 TRP A O 1
ATOM 3793 N N . LEU A 1 472 ? 31.67800 72.00500 131.21400 1.000 22.86680 471 LEU A N 1
ATOM 3794 C CA . LEU A 1 472 ? 32.71500 72.89700 131.69500 1.000 28.30061 471 LEU A CA 1
ATOM 3795 C C . LEU A 1 472 ? 33.07800 72.53000 133.12700 1.000 29.93525 471 LEU A C 1
ATOM 3796 O O . LEU A 1 472 ? 32.23700 72.06400 133.90100 1.000 27.20303 471 LEU A O 1
ATOM 3801 N N . TYR A 1 473 ? 34.34000 72.77000 133.47700 1.000 26.52296 472 TYR A N 1
ATOM 3802 C CA . TYR A 1 473 ? 34.85700 72.56900 134.83000 1.000 23.32596 472 TYR A CA 1
ATOM 3803 C C . TYR A 1 473 ? 35.43300 73.91500 135.26300 1.000 21.15071 472 TYR A C 1
ATOM 3804 O O . TYR A 1 473 ? 36.61800 74.19000 135.06100 1.000 32.68486 472 TYR A O 1
ATOM 3813 N N . LEU A 1 474 ? 34.58700 74.75000 135.86000 1.000 24.74735 473 LEU A N 1
ATOM 3814 C CA . LEU A 1 474 ? 34.90200 76.15200 136.11000 1.000 28.25487 473 LEU A CA 1
ATOM 3815 C C . LEU A 1 474 ? 35.17300 76.40200 137.58400 1.000 24.49854 473 LEU A C 1
ATOM 3816 O O . LEU A 1 474 ? 34.47700 75.86900 138.44900 1.000 26.49295 473 LEU A O 1
ATOM 3821 N N . LYS A 1 475 ? 36.16400 77.24200 137.86600 1.000 23.51118 474 LYS A N 1
ATOM 3822 C CA . LYS A 1 475 ? 36.35800 77.72200 139.22500 1.000 26.53083 474 LYS A CA 1
ATOM 3823 C C . LYS A 1 475 ? 35.34000 78.81900 139.51600 1.000 25.99916 474 LYS A C 1
ATOM 3824 O O . LYS A 1 475 ? 35.17300 79.75900 138.73000 1.000 21.34723 474 LYS A O 1
ATOM 3830 N N . LEU A 1 476 ? 34.62500 78.66800 140.62500 1.000 24.60387 475 LEU A N 1
ATOM 3831 C CA . LEU A 1 476 ? 33.60300 79.60300 141.06100 1.000 22.13120 475 LEU A CA 1
ATOM 3832 C C . LEU A 1 476 ? 33.90300 80.01900 142.49400 1.000 25.06303 475 LEU A C 1
ATOM 3833 O O . LEU A 1 476 ? 34.47700 79.25000 143.27500 1.000 27.87235 475 LEU A O 1
ATOM 3838 N N . ARG A 1 477 ? 33.51700 81.24600 142.82600 1.000 24.23031 476 ARG A N 1
ATOM 3839 C CA . ARG A 1 477 ? 33.79800 81.83700 144.12600 1.000 26.31885 476 ARG A CA 1
ATOM 3840 C C . ARG A 1 477 ? 32.56500 81.74000 145.01400 1.000 34.25811 476 ARG A C 1
ATOM 3841 O O . ARG A 1 477 ? 31.48200 82.19900 144.63600 1.000 27.86647 476 ARG A O 1
ATOM 3849 N N . HIS A 1 478 ? 32.73600 81.14300 146.18500 1.000 32.43611 477 HIS A N 1
ATOM 3850 C CA . HIS A 1 478 ? 31.65800 80.92800 147.13900 1.000 32.49434 477 HIS A CA 1
ATOM 3851 C C . HIS A 1 478 ? 31.47900 82.15300 148.02400 1.000 31.38387 477 HIS A C 1
ATOM 3852 O O . HIS A 1 478 ? 32.33600 83.04000 148.06500 1.000 25.90816 477 HIS A O 1
ATOM 3859 N N . PRO A 1 479 ? 30.34900 82.24900 148.73800 1.000 32.89145 478 PRO A N 1
ATOM 3860 C CA . PRO A 1 479 ? 30.12600 83.42900 149.59300 1.000 30.09104 478 PRO A CA 1
ATOM 3861 C C . PRO A 1 479 ? 31.19300 83.64300 150.65200 1.000 26.81001 478 PRO A C 1
ATOM 3862 O O . PRO A 1 479 ? 31.45400 84.79200 151.02500 1.000 32.94044 478 PRO A O 1
ATOM 3866 N N . ASP A 1 480 ? 31.81200 82.57700 151.16000 1.000 29.56876 479 ASP A N 1
ATOM 3867 C CA . ASP A 1 480 ? 32.90500 82.74800 152.11100 1.000 32.95123 479 ASP A CA 1
ATOM 3868 C C . ASP A 1 480 ? 34.16800 83.29700 151.45800 1.000 36.79614 479 ASP A C 1
ATOM 3869 O O . ASP A 1 480 ? 35.08300 83.71600 152.17500 1.000 37.41542 479 ASP A O 1
ATOM 3874 N N . GLY A 1 481 ? 34.23400 83.31300 150.12800 1.000 37.66976 480 GLY A N 1
ATOM 3875 C CA . GLY A 1 481 ? 35.37500 83.84000 149.41100 1.000 32.10939 480 GLY A CA 1
ATOM 3876 C C . GLY A 1 481 ? 36.33000 82.80300 148.86200 1.000 36.31158 480 GLY A C 1
ATOM 3877 O O . GLY A 1 481 ? 37.35000 83.18000 148.27400 1.000 47.64903 480 GLY A O 1
ATOM 3878 N N . ARG A 1 482 ? 36.03600 81.51800 149.02900 1.000 32.25557 481 ARG A N 1
ATOM 3879 C CA . ARG A 1 482 ? 36.91000 80.46500 148.53800 1.000 32.35967 481 ARG A CA 1
ATOM 3880 C C . ARG A 1 482 ? 36.52300 80.06100 147.12200 1.000 30.01710 481 ARG A C 1
ATOM 3881 O O . ARG A 1 482 ? 35.36300 80.17300 146.71500 1.000 30.42123 481 ARG A O 1
ATOM 3889 N N . TRP A 1 483 ? 37.51200 79.58500 146.37500 1.000 28.77639 482 TRP A N 1
ATOM 3890 C CA . TRP A 1 483 ? 37.31400 79.12900 145.00800 1.000 29.59032 482 TRP A CA 1
ATOM 3891 C C . TRP A 1 483 ? 37.18200 77.61300 144.98600 1.000 26.36263 482 TRP A C 1
ATOM 3892 O O . TRP A 1 483 ? 37.84000 76.90900 145.75800 1.000 25.12797 482 TRP A O 1
ATOM 3903 N N . LYS A 1 484 ? 36.32100 77.11700 144.10200 1.000 26.81550 483 LYS A N 1
ATOM 3904 C CA . LYS A 1 484 ? 36.12700 75.68100 143.96100 1.000 26.78961 483 LYS A CA 1
ATOM 3905 C C . LYS A 1 484 ? 35.61400 75.40400 142.55800 1.000 30.96728 483 LYS A C 1
ATOM 3906 O O . LYS A 1 484 ? 34.84700 76.19600 142.01300 1.000 27.29824 483 LYS A O 1
ATOM 3912 N N . LYS A 1 485 ? 36.04200 74.29000 141.97700 1.000 29.20041 484 LYS A N 1
ATOM 3913 C CA . LYS A 1 485 ? 35.66500 73.96700 140.61000 1.000 25.96748 484 LYS A CA 1
ATOM 3914 C C . LYS A 1 485 ? 34.38200 73.14700 140.58900 1.000 32.17493 484 LYS A C 1
ATOM 3915 O O . LYS A 1 485 ? 34.17100 72.27100 141.43200 1.000 38.40591 484 LYS A O 1
ATOM 3921 N N . HIS A 1 486 ? 33.52100 73.45400 139.62200 1.000 25.39792 485 HIS A N 1
ATOM 3922 C CA . HIS A 1 486 ? 32.20800 72.84100 139.49900 1.000 29.41141 485 HIS A CA 1
ATOM 3923 C C . HIS A 1 486 ? 31.95700 72.48900 138.03900 1.000 30.05685 485 HIS A C 1
ATOM 3924 O O . HIS A 1 486 ? 32.52200 73.09600 137.12400 1.000 32.76575 485 HIS A O 1
ATOM 3931 N N . HIS A 1 487 ? 31.09000 71.49900 137.83500 1.000 27.62007 486 HIS A N 1
ATOM 3932 C CA . HIS A 1 487 ? 30.75600 70.99200 136.51000 1.000 29.51464 486 HIS A CA 1
ATOM 3933 C C . HIS A 1 487 ? 29.44700 71.61100 136.03600 1.000 27.17620 486 HIS A C 1
ATOM 3934 O O . HIS A 1 487 ? 28.43600 71.55300 136.74300 1.000 30.55520 486 HIS A O 1
ATOM 3941 N N . ILE A 1 488 ? 29.46800 72.19600 134.84100 1.000 28.19490 487 ILE A N 1
ATOM 3942 C CA . ILE A 1 488 ? 28.28700 72.85000 134.27600 1.000 24.34659 487 ILE A CA 1
ATOM 3943 C C . ILE A 1 488 ? 28.11100 72.43000 132.82000 1.000 25.94490 487 ILE A C 1
ATOM 3944 O O . ILE A 1 488 ? 29.03200 72.60300 132.01500 1.000 25.72348 487 ILE A O 1
ATOM 3949 N N . PRO A 1 489 ? 26.96100 71.88900 132.42900 1.000 25.29343 488 PRO A N 1
ATOM 3950 C CA . PRO A 1 489 ? 26.79800 71.38000 131.06600 1.000 23.75596 488 PRO A CA 1
ATOM 3951 C C . PRO A 1 489 ? 26.19700 72.40100 130.10600 1.000 25.50825 488 PRO A C 1
ATOM 3952 O O . PRO A 1 489 ? 25.61100 73.41000 130.50300 1.000 27.37452 488 PRO A O 1
ATOM 3956 N N . PHE A 1 490 ? 26.35900 72.11000 128.81400 1.000 24.27983 489 PHE A N 1
ATOM 3957 C CA . PHE A 1 490 ? 25.69300 72.86800 127.76200 1.000 22.81149 489 PHE A CA 1
ATOM 3958 C C . PHE A 1 490 ? 25.55100 71.98700 126.52500 1.000 23.97810 489 PHE A C 1
ATOM 3959 O O . PHE A 1 490 ? 26.16200 70.91800 126.41600 1.000 27.72224 489 PHE A O 1
ATOM 3967 N N . TYR A 1 491 ? 24.71000 72.44600 125.59700 1.000 24.18833 490 TYR A N 1
ATOM 3968 C CA . TYR A 1 491 ? 24.40200 71.72500 124.36700 1.000 29.48929 490 TYR A CA 1
ATOM 3969 C C . TYR A 1 491 ? 24.79000 72.56400 123.16000 1.000 23.09322 490 TYR A C 1
ATOM 3970 O O . TYR A 1 491 ? 24.48400 73.76000 123.10300 1.000 23.74010 490 TYR A O 1
ATOM 3979 N N . ASP A 1 492 ? 25.47500 71.93300 122.20500 1.000 29.00860 491 ASP A N 1
ATOM 3980 C CA . ASP A 1 492 ? 25.76700 72.56000 120.91800 1.000 24.88306 491 ASP A CA 1
ATOM 3981 C C . ASP A 1 492 ? 26.01400 71.41600 119.93400 1.000 22.61683 491 ASP A C 1
ATOM 3982 O O . ASP A 1 492 ? 27.11900 70.86900 119.89400 1.000 21.65490 491 ASP A O 1
ATOM 3987 N N . THR A 1 493 ? 24.99100 71.06700 119.14500 1.000 22.65407 492 THR A N 1
ATOM 3988 C CA . THR A 1 493 ? 25.15300 69.94800 118.22300 1.000 26.69789 492 THR A CA 1
ATOM 3989 C C . THR A 1 493 ? 26.14600 70.25300 117.11300 1.000 25.29989 492 THR A C 1
ATOM 3990 O O . THR A 1 493 ? 26.68300 69.32000 116.51300 1.000 29.47681 492 THR A O 1
ATOM 3994 N N . ARG A 1 494 ? 26.40700 71.52800 116.82700 1.000 24.27900 493 ARG A N 1
ATOM 3995 C CA . ARG A 1 494 ? 27.47900 71.85000 115.89200 1.000 26.26962 493 ARG A CA 1
ATOM 3996 C C . ARG A 1 494 ? 28.84100 71.53500 116.49700 1.000 24.27109 493 ARG A C 1
ATOM 3997 O O . ARG A 1 494 ? 29.69700 70.92500 115.84600 1.000 26.88187 493 ARG A O 1
ATOM 4005 N N . PHE A 1 495 ? 29.06100 71.95400 117.74600 1.000 22.24389 494 PHE A N 1
ATOM 4006 C CA . PHE A 1 495 ? 30.30700 71.63100 118.43000 1.000 22.36269 494 PHE A CA 1
ATOM 4007 C C . PHE A 1 495 ? 30.44100 70.12700 118.62900 1.000 22.37011 494 PHE A C 1
ATOM 4008 O O . PHE A 1 495 ? 31.53400 69.56600 118.48600 1.000 21.20698 494 PHE A O 1
ATOM 4016 N N . PHE A 1 496 ? 29.33200 69.46000 118.95600 1.000 28.79021 495 PHE A N 1
ATOM 4017 C CA . PHE A 1 496 ? 29.32800 68.00600 119.07900 1.000 27.08796 495 PHE A CA 1
ATOM 4018 C C . PHE A 1 496 ? 29.69800 67.34100 117.75700 1.000 25.38942 495 PHE A C 1
ATOM 4019 O O . PHE A 1 496 ? 30.51200 66.41100 117.72200 1.000 28.81018 495 PHE A O 1
ATOM 4027 N N . GLN A 1 497 ? 29.11200 67.81400 116.65400 1.000 22.68122 496 GLN A N 1
ATOM 4028 C CA . GLN A 1 497 ? 29.35500 67.20000 115.35200 1.000 25.08334 496 GLN A CA 1
ATOM 4029 C C . GLN A 1 497 ? 30.78500 67.42500 114.88100 1.000 26.74166 496 GLN A C 1
ATOM 4030 O O . GLN A 1 497 ? 31.43400 66.49800 114.38200 1.000 27.27763 496 GLN A O 1
ATOM 4036 N N . GLU A 1 498 ? 31.29000 68.64900 115.02000 1.000 26.68578 497 GLU A N 1
ATOM 4037 C CA . GLU A 1 498 ? 32.57600 68.97900 114.42100 1.000 30.76971 497 GLU A CA 1
ATOM 4038 C C . GLU A 1 498 ? 33.75400 68.52000 115.27300 1.000 28.38214 497 GLU A C 1
ATOM 4039 O O . GLU A 1 498 ? 34.80300 68.16500 114.72400 1.000 29.45162 497 GLU A O 1
ATOM 4045 N N . ILE A 1 499 ? 33.62000 68.53600 116.60000 1.000 24.78451 498 ILE A N 1
ATOM 4046 C CA . ILE A 1 499 ? 34.75300 68.22900 117.46800 1.000 31.33283 498 ILE A CA 1
ATOM 4047 C C . ILE A 1 499 ? 34.43500 67.17600 118.52700 1.000 31.44431 498 ILE A C 1
ATOM 4048 O O . ILE A 1 499 ? 35.16900 66.19200 118.67400 1.000 32.95709 498 ILE A O 1
ATOM 4053 N N . TYR A 1 500 ? 33.35500 67.38000 119.28700 1.000 31.17270 499 TYR A N 1
ATOM 4054 C CA . TYR A 1 500 ? 33.26300 66.74700 120.60000 1.000 30.91715 499 TYR A CA 1
ATOM 4055 C C . TYR A 1 500 ? 32.85200 65.27800 120.56300 1.000 33.77897 499 TYR A C 1
ATOM 4056 O O . TYR A 1 500 ? 33.27300 64.51300 121.43800 1.000 31.20271 499 TYR A O 1
ATOM 4065 N N . ALA A 1 501 ? 32.02300 64.86300 119.60900 1.000 35.38215 500 ALA A N 1
ATOM 4066 C CA . ALA A 1 501 ? 31.61900 63.46300 119.55700 1.000 31.91809 500 ALA A CA 1
ATOM 4067 C C . ALA A 1 501 ? 32.83600 62.57200 119.33700 1.000 35.24615 500 ALA A C 1
ATOM 4068 O O . ALA A 1 501 ? 33.75900 62.92600 118.60000 1.000 32.67696 500 ALA A O 1
ATOM 4070 N N . ALA A 1 502 ? 32.83900 61.41200 119.99100 1.000 42.69178 501 ALA A N 1
ATOM 4071 C CA . ALA A 1 502 ? 33.98500 60.51400 119.92200 1.000 42.76706 501 ALA A CA 1
ATOM 4072 C C . ALA A 1 502 ? 34.04300 59.83500 118.55900 1.000 39.39194 501 ALA A C 1
ATOM 4073 O O . ALA A 1 502 ? 33.11700 59.11100 118.17800 1.000 42.80617 501 ALA A O 1
ATOM 4075 N N . GLY A 1 503 ? 35.13100 60.06500 117.82700 1.000 42.94901 502 GLY A N 1
ATOM 4076 C CA . GLY A 1 503 ? 35.32600 59.43300 116.53600 1.000 40.59288 502 GLY A CA 1
ATOM 4077 C C . GLY A 1 503 ? 35.97900 58.06600 116.65700 1.000 43.81309 502 GLY A C 1
ATOM 4078 O O . GLY A 1 503 ? 36.79100 57.82200 117.54600 1.000 44.22389 502 GLY A O 1
ATOM 4079 N N . ASN A 1 504 ? 35.61000 57.16800 115.74500 1.000 45.22904 503 ASN A N 1
ATOM 4080 C CA . ASN A 1 504 ? 36.06900 55.77900 115.76600 1.000 49.08901 503 ASN A CA 1
ATOM 4081 C C . ASN A 1 504 ? 36.46300 55.31000 114.36300 1.000 54.90442 503 ASN A C 1
ATOM 4082 O O . ASN A 1 504 ? 36.10900 54.20800 113.93300 1.000 62.58742 503 ASN A O 1
ATOM 4087 N N . SER A 1 505 ? 37.23200 56.14000 113.63600 1.000 53.63266 504 SER A N 1
ATOM 4088 C CA . SER A 1 505 ? 37.55600 55.86300 112.24000 1.000 54.55193 504 SER A CA 1
ATOM 4089 C C . SER A 1 505 ? 38.94300 55.27100 112.09600 1.000 60.24820 504 SER A C 1
ATOM 4090 O O . SER A 1 505 ? 39.91100 55.81700 112.64700 1.000 59.27066 504 SER A O 1
ATOM 4093 N N . PRO A 1 506 ? 39.08100 54.17800 111.34200 1.000 64.74447 505 PRO A N 1
ATOM 4094 C CA . PRO A 1 506 ? 40.42800 53.65300 111.06500 1.000 71.52560 505 PRO A CA 1
ATOM 4095 C C . PRO A 1 506 ? 41.33900 54.62600 110.33300 1.000 69.52020 505 PRO A C 1
ATOM 4096 O O . PRO A 1 506 ? 42.52600 54.71200 110.66200 1.000 75.35008 505 PRO A O 1
ATOM 4098 N N . VAL A 1 507 ? 40.83000 55.35600 109.34100 1.000 72.06660 506 VAL A N 1
ATOM 4099 C CA . VAL A 1 507 ? 41.67500 56.25500 108.55600 1.000 77.16299 506 VAL A CA 1
ATOM 4100 C C . VAL A 1 507 ? 41.13300 57.67600 108.45300 1.000 70.84362 506 VAL A C 1
ATOM 4101 O O . VAL A 1 507 ? 41.91600 58.61200 108.21300 1.000 77.62649 506 VAL A O 1
ATOM 4105 N N . ASP A 1 508 ? 39.84100 57.92200 108.64200 1.000 69.25822 507 ASP A N 1
ATOM 4106 C CA . ASP A 1 508 ? 39.34000 59.28600 108.52100 1.000 67.66244 507 ASP A CA 1
ATOM 4107 C C . ASP A 1 508 ? 39.93900 60.15900 109.61900 1.000 67.46158 507 ASP A C 1
ATOM 4108 O O . ASP A 1 508 ? 39.89000 59.81400 110.80400 1.000 66.43014 507 ASP A O 1
ATOM 4113 N N . THR A 1 509 ? 40.51300 61.28900 109.21100 1.000 71.44227 508 THR A N 1
ATOM 4114 C CA . THR A 1 509 ? 41.24400 62.17000 110.11700 1.000 70.22068 508 THR A CA 1
ATOM 4115 C C . THR A 1 509 ? 41.18400 63.57900 109.53900 1.000 67.93263 508 THR A C 1
ATOM 4116 O O . THR A 1 509 ? 41.76800 63.85000 108.48500 1.000 73.44999 508 THR A O 1
ATOM 4120 N N . CYS A 1 510 ? 40.45600 64.46800 110.20900 1.000 60.21864 509 CYS A N 1
ATOM 4121 C CA . CYS A 1 510 ? 40.22700 65.80200 109.67500 1.000 48.33744 509 CYS A CA 1
ATOM 4122 C C . CYS A 1 510 ? 40.15300 66.80500 110.81800 1.000 40.82581 509 CYS A C 1
ATOM 4123 O O . CYS A 1 510 ? 40.00200 66.44400 111.98700 1.000 40.40376 509 CYS A O 1
ATOM 4126 N N . GLN A 1 511 ? 40.27200 68.08600 110.45500 1.000 34.48728 510 GLN A N 1
ATOM 4127 C CA . GLN A 1 511 ? 40.29700 69.16100 111.44200 1.000 30.83731 510 GLN A CA 1
ATOM 4128 C C . GLN A 1 511 ? 38.91400 69.42600 112.02100 1.000 29.07843 510 GLN A C 1
ATOM 4129 O O . GLN A 1 511 ? 38.75200 69.53700 113.24200 1.000 29.63659 510 GLN A O 1
ATOM 4135 N N . PHE A 1 512 ? 37.91000 69.54800 111.15700 1.000 28.08038 511 PHE A N 1
ATOM 4136 C CA . PHE A 1 512 ? 36.53800 69.79400 111.57700 1.000 22.84387 511 PHE A CA 1
ATOM 4137 C C . PHE A 1 512 ? 35.62200 68.91300 110.74700 1.000 28.00109 511 PHE A C 1
ATOM 4138 O O . PHE A 1 512 ? 35.74200 68.87300 109.51900 1.000 28.21746 511 PHE A O 1
ATOM 4146 N N . ARG A 1 513 ? 34.71400 68.20700 111.41700 1.000 30.53691 512 ARG A N 1
ATOM 4147 C CA . ARG A 1 513 ? 33.83300 67.25100 110.74800 1.000 30.28877 512 ARG A CA 1
ATOM 4148 C C . ARG A 1 513 ? 32.64500 68.01400 110.16800 1.000 30.65642 512 ARG A C 1
ATOM 4149 O O . ARG A 1 513 ? 31.52700 67.99600 110.68900 1.000 27.76435 512 ARG A O 1
ATOM 4157 N N . THR A 1 514 ? 32.90600 68.70100 109.05800 1.000 27.62262 513 THR A N 1
ATOM 4158 C CA . THR A 1 514 ? 31.91600 69.52500 108.38100 1.000 24.70238 513 THR A CA 1
ATOM 4159 C C . THR A 1 514 ? 32.25900 69.55300 106.89800 1.000 22.86484 513 THR A C 1
ATOM 4160 O O . THR A 1 514 ? 33.43400 69.41600 106.53800 1.000 25.95429 513 THR A O 1
ATOM 4164 N N . PRO A 1 515 ? 31.26000 69.70300 106.01600 1.000 19.80338 514 PRO A N 1
ATOM 4165 C CA . PRO A 1 515 ? 31.52700 69.56000 104.57000 1.000 24.87899 514 PRO A CA 1
ATOM 4166 C C . PRO A 1 515 ? 32.63200 70.44700 104.01900 1.000 25.66357 514 PRO A C 1
ATOM 4167 O O . PRO A 1 515 ? 33.44600 69.96600 103.22000 1.000 26.99989 514 PRO A O 1
ATOM 4171 N N . ARG A 1 516 ? 32.70000 71.72000 104.41800 1.000 23.86704 515 ARG A N 1
ATOM 4172 C CA . ARG A 1 516 ? 33.72300 72.59600 103.85600 1.000 25.70004 515 ARG A CA 1
ATOM 4173 C C . ARG A 1 516 ? 35.12700 72.17900 104.26600 1.000 26.34650 515 ARG A C 1
ATOM 4174 O O . ARG A 1 516 ? 36.09200 72.54600 103.58800 1.000 28.02138 515 ARG A O 1
ATOM 4182 N N . PHE A 1 517 ? 35.26200 71.42200 105.35100 1.000 26.72905 516 PHE A N 1
ATOM 4183 C CA . PHE A 1 517 ? 36.54000 70.85600 105.75000 1.000 24.78783 516 PHE A CA 1
ATOM 4184 C C . PHE A 1 517 ? 36.68500 69.40200 105.31600 1.000 27.83637 516 PHE A C 1
ATOM 4185 O O . PHE A 1 517 ? 37.60500 68.71600 105.77200 1.000 32.32842 516 PHE A O 1
ATOM 4193 N N . GLY A 1 518 ? 35.79200 68.91900 104.45600 1.000 26.92818 517 GLY A N 1
ATOM 4194 C CA . GLY A 1 518 ? 35.98800 67.66900 103.75500 1.000 26.23571 517 GLY A CA 1
ATOM 4195 C C . GLY A 1 518 ? 35.21300 66.46400 104.24500 1.000 36.92557 517 GLY A C 1
ATOM 4196 O O . GLY A 1 518 ? 35.43100 65.36600 103.72100 1.000 37.23583 517 GLY A O 1
ATOM 4197 N N . TYR A 1 519 ? 34.31500 66.62000 105.21400 1.000 31.24700 518 TYR A N 1
ATOM 4198 C CA . TYR A 1 519 ? 33.60900 65.48200 105.79100 1.000 30.66713 518 TYR A CA 1
ATOM 4199 C C . TYR A 1 519 ? 32.10300 65.63100 105.62800 1.000 33.50220 518 TYR A C 1
ATOM 4200 O O . TYR A 1 519 ? 31.53600 66.67600 105.96600 1.000 32.67611 518 TYR A O 1
ATOM 4209 N N . HIS A 1 520 ? 31.45900 64.57100 105.14100 1.000 33.41771 519 HIS A N 1
ATOM 4210 C CA . HIS A 1 520 ? 30.01200 64.51300 104.97700 1.000 30.74966 519 HIS A CA 1
ATOM 4211 C C . HIS A 1 520 ? 29.44700 63.41200 105.86400 1.000 37.15203 519 HIS A C 1
ATOM 4212 O O . HIS A 1 520 ? 29.88800 62.26000 105.78600 1.000 42.09344 519 HIS A O 1
ATOM 4219 N N . LEU A 1 521 ? 28.47200 63.76500 106.69900 1.000 36.78611 520 LEU A N 1
ATOM 4220 C CA . LEU A 1 521 ? 27.82500 62.77800 107.54600 1.000 35.52079 520 LEU A CA 1
ATOM 4221 C C . LEU A 1 521 ? 26.99100 61.81500 106.70000 1.000 40.08409 520 LEU A C 1
ATOM 4222 O O . LEU A 1 521 ? 26.41900 62.20800 105.67900 1.000 37.24162 520 LEU A O 1
ATOM 4227 N N . PRO A 1 522 ? 26.91100 60.54600 107.10100 1.000 39.38780 521 PRO A N 1
ATOM 4228 C CA . PRO A 1 522 ? 26.05000 59.60000 106.38000 1.000 37.95700 521 PRO A CA 1
ATOM 4229 C C . PRO A 1 522 ? 24.58100 59.98400 106.49300 1.000 45.19882 521 PRO A C 1
ATOM 4230 O O . PRO A 1 522 ? 24.15200 60.61000 107.46400 1.000 43.34023 521 PRO A O 1
ATOM 4234 N N . LYS A 1 523 ? 23.80900 59.60400 105.47700 1.000 41.73072 522 LYS A N 1
ATOM 4235 C CA . LYS A 1 523 ? 22.39700 59.95600 105.41400 1.000 43.98833 522 LYS A CA 1
ATOM 4236 C C . LYS A 1 523 ? 21.54800 59.03300 106.28200 1.000 42.92532 522 LYS A C 1
ATOM 4237 O O . LYS A 1 523 ? 21.87100 57.86000 106.48800 1.000 44.28076 522 LYS A O 1
ATOM 4243 N N . LEU A 1 524 ? 20.44200 59.58200 106.78200 1.000 46.21263 523 LEU A N 1
ATOM 4244 C CA . LEU A 1 524 ? 19.48300 58.80600 107.55400 1.000 47.37307 523 LEU A CA 1
ATOM 4245 C C . LEU A 1 524 ? 18.71400 57.85200 106.63900 1.000 54.02399 523 LEU A C 1
ATOM 4246 O O . LEU A 1 524 ? 18.74100 57.96100 105.41000 1.000 44.84811 523 LEU A O 1
ATOM 4251 N N . THR A 1 525 ? 18.01900 56.90000 107.25800 1.000 58.29354 524 THR A N 1
ATOM 4252 C CA . THR A 1 525 ? 17.42700 55.79100 106.52900 1.000 58.83592 524 THR A CA 1
ATOM 4253 C C . THR A 1 525 ? 16.02000 55.54700 107.06300 1.000 61.74543 524 THR A C 1
ATOM 4254 O O . THR A 1 525 ? 15.53900 56.25300 107.95400 1.000 58.74659 524 THR A O 1
ATOM 4258 N N . ASP A 1 526 ? 15.34400 54.54000 106.50200 1.000 64.38860 525 ASP A N 1
ATOM 4259 C CA . ASP A 1 526 ? 14.00500 54.20000 106.97600 1.000 63.61583 525 ASP A CA 1
ATOM 4260 C C . ASP A 1 526 ? 14.03100 53.44800 108.30100 1.000 62.74703 525 ASP A C 1
ATOM 4261 O O . ASP A 1 526 ? 12.98900 53.32800 108.95300 1.000 59.28956 525 ASP A O 1
ATOM 4266 N N . GLN A 1 527 ? 15.19400 52.93600 108.70400 1.000 61.72713 526 GLN A N 1
ATOM 4267 C CA . GLN A 1 527 ? 15.37000 52.26000 109.98100 1.000 63.03530 526 GLN A CA 1
ATOM 4268 C C . GLN A 1 527 ? 15.95900 53.17900 111.04600 1.000 63.81941 526 GLN A C 1
ATOM 4269 O O . GLN A 1 527 ? 16.55900 52.69500 112.01200 1.000 67.37279 526 GLN A O 1
ATOM 4271 N N . THR A 1 528 ? 15.80400 54.49300 110.88600 1.000 68.85898 527 THR A N 1
ATOM 4272 C CA . THR A 1 528 ? 16.37400 55.47000 111.80600 1.000 66.44065 527 THR A CA 1
ATOM 4273 C C . THR A 1 528 ? 15.44400 55.76100 112.98300 1.000 59.90171 527 THR A C 1
ATOM 4274 O O . THR A 1 528 ? 15.89000 55.78400 114.13500 1.000 64.20594 527 THR A O 1
ATOM 4278 N N . ALA A 1 529 ? 14.15700 55.98400 112.70600 1.000 58.59905 528 ALA A N 1
ATOM 4279 C CA . ALA A 1 529 ? 13.10300 56.04100 113.72200 1.000 63.07615 528 ALA A CA 1
ATOM 4280 C C . ALA A 1 529 ? 13.37300 57.13600 114.76200 1.000 65.27545 528 ALA A C 1
ATOM 4281 O O . ALA A 1 529 ? 13.61800 56.87300 115.94100 1.000 68.49353 528 ALA A O 1
ATOM 4283 N N . ILE A 1 530 ? 13.32300 58.37900 114.29000 1.000 61.03959 529 ILE A N 1
ATOM 4284 C CA . ILE A 1 530 ? 13.39500 59.52900 115.18700 1.000 56.11132 529 ILE A CA 1
ATOM 4285 C C . ILE A 1 530 ? 12.00300 59.82900 115.72600 1.000 47.47855 529 ILE A C 1
ATOM 4286 O O . ILE A 1 530 ? 11.04200 59.97000 114.96000 1.000 46.99123 529 ILE A O 1
ATOM 4291 N N . ARG A 1 531 ? 11.89000 59.92400 117.05100 1.000 44.68339 530 ARG A N 1
ATOM 4292 C CA . ARG A 1 531 ? 10.64300 60.31800 117.70900 1.000 42.24698 530 ARG A CA 1
ATOM 4293 C C . ARG A 1 531 ? 11.01400 61.18300 118.91000 1.000 45.98595 530 ARG A C 1
ATOM 4294 O O . ARG A 1 531 ? 11.34500 60.66100 119.97900 1.000 47.31073 530 ARG A O 1
ATOM 4296 N N . VAL A 1 532 ? 10.96900 62.50100 118.72600 1.000 42.11995 531 VAL A N 1
ATOM 4297 C CA . VAL A 1 532 ? 11.27500 63.47100 119.76600 1.000 36.03567 531 VAL A CA 1
ATOM 4298 C C . VAL A 1 532 ? 10.22300 64.57400 119.71700 1.000 36.56020 531 VAL A C 1
ATOM 4299 O O . VAL A 1 532 ? 9.33900 64.58000 118.85600 1.000 35.77918 531 VAL A O 1
ATOM 4303 N N . ASN A 1 533 ? 10.32000 65.51100 120.65700 1.000 40.19426 532 ASN A N 1
ATOM 4304 C CA . ASN A 1 533 ? 9.51800 66.72300 120.58200 1.000 39.35194 532 ASN A CA 1
ATOM 4305 C C . ASN A 1 533 ? 9.81300 67.43800 119.26900 1.000 41.41407 532 ASN A C 1
ATOM 4306 O O . ASN A 1 533 ? 10.93800 67.39900 118.76100 1.000 42.88004 532 ASN A O 1
ATOM 4311 N N . LYS A 1 534 ? 8.78900 68.08200 118.70000 1.000 38.33957 533 LYS A N 1
ATOM 4312 C CA . LYS A 1 534 ? 8.96600 68.67000 117.37500 1.000 40.60806 533 LYS A CA 1
ATOM 4313 C C . LYS A 1 534 ? 10.07800 69.70800 117.37400 1.000 41.27030 533 LYS A C 1
ATOM 4314 O O . LYS A 1 534 ? 10.96500 69.68100 116.50900 1.000 39.34814 533 LYS A O 1
ATOM 4320 N N . LYS A 1 535 ? 10.10000 70.57000 118.38000 1.000 37.74311 534 LYS A N 1
ATOM 4321 C CA . LYS A 1 535 ? 11.06700 71.65400 118.49800 1.000 39.50945 534 LYS A CA 1
ATOM 4322 C C . LYS A 1 535 ? 12.48000 71.15800 118.70700 1.000 37.39222 534 LYS A C 1
ATOM 4323 O O . LYS A 1 535 ? 13.37200 71.95500 119.01900 1.000 35.79744 534 LYS A O 1
ATOM 4329 N N . HIS A 1 536 ? 12.69400 69.84900 118.56400 1.000 36.74465 535 HIS A N 1
ATOM 4330 C CA . HIS A 1 536 ? 14.01800 69.26300 118.66700 1.000 32.23984 535 HIS A CA 1
ATOM 4331 C C . HIS A 1 536 ? 14.40300 68.38100 117.48900 1.000 29.99064 535 HIS A C 1
ATOM 4332 O O . HIS A 1 536 ? 15.46900 67.75800 117.54700 1.000 31.88713 535 HIS A O 1
ATOM 4339 N N . VAL A 1 537 ? 13.59500 68.28500 116.43000 1.000 30.69474 536 VAL A N 1
ATOM 4340 C CA . VAL A 1 537 ? 13.85100 67.22800 115.44900 1.000 35.52283 536 VAL A CA 1
ATOM 4341 C C . VAL A 1 537 ? 15.15300 67.49000 114.69800 1.000 30.74701 536 VAL A C 1
ATOM 4342 O O . VAL A 1 537 ? 15.96300 66.57200 114.51200 1.000 36.09740 536 VAL A O 1
ATOM 4346 N N . LYS A 1 538 ? 15.38100 68.73800 114.30200 1.000 30.06069 537 LYS A N 1
ATOM 4347 C CA . LYS A 1 538 ? 16.57100 69.04300 113.51600 1.000 35.85209 537 LYS A CA 1
ATOM 4348 C C . LYS A 1 538 ? 17.83800 68.69500 114.28200 1.000 32.03960 537 LYS A C 1
ATOM 4349 O O . LYS A 1 538 ? 18.67600 67.92100 113.79800 1.000 33.05787 537 LYS A O 1
ATOM 4355 N N . ALA A 1 539 ? 17.96900 69.21500 115.50500 1.000 30.14209 538 ALA A N 1
ATOM 4356 C CA . ALA A 1 539 ? 19.06900 68.79400 116.36300 1.000 31.29557 538 ALA A CA 1
ATOM 4357 C C . ALA A 1 539 ? 19.10200 67.27800 116.47200 1.000 32.37668 538 ALA A C 1
ATOM 4358 O O . ALA A 1 539 ? 20.15400 66.65400 116.27300 1.000 34.46471 538 ALA A O 1
ATOM 4360 N N . ALA A 1 540 ? 17.93600 66.66500 116.70400 1.000 31.09587 539 ALA A N 1
ATOM 4361 C CA . ALA A 1 540 ? 17.87700 65.21300 116.80700 1.000 32.13281 539 ALA A CA 1
ATOM 4362 C C . ALA A 1 540 ? 18.43900 64.56300 115.55500 1.000 31.12230 539 ALA A C 1
ATOM 4363 O O . ALA A 1 540 ? 19.25400 63.63400 115.64300 1.000 34.22362 539 ALA A O 1
ATOM 4365 N N . LYS A 1 541 ? 18.06300 65.07800 114.37900 1.000 30.01935 540 LYS A N 1
ATOM 4366 C CA . LYS A 1 541 ? 18.57200 64.50600 113.13900 1.000 32.24487 540 LYS A CA 1
ATOM 4367 C C . LYS A 1 541 ? 20.09200 64.48900 113.14500 1.000 33.40193 540 LYS A C 1
ATOM 4368 O O . LYS A 1 541 ? 20.71100 63.44700 112.88900 1.000 38.42888 540 LYS A O 1
ATOM 4374 N N . THR A 1 542 ? 20.70900 65.61100 113.52600 1.000 28.87120 541 THR A N 1
ATOM 4375 C CA . THR A 1 542 ? 22.16500 65.64900 113.57300 1.000 33.85913 541 THR A CA 1
ATOM 4376 C C . THR A 1 542 ? 22.68800 64.55200 114.48700 1.000 32.86526 541 THR A C 1
ATOM 4377 O O . THR A 1 542 ? 23.53600 63.74400 114.08400 1.000 31.26957 541 THR A O 1
ATOM 4381 N N . GLU A 1 543 ? 22.11300 64.44700 115.69000 1.000 33.16971 542 GLU A N 1
ATOM 4382 C CA . GLU A 1 543 ? 22.52500 63.40000 116.61700 1.000 28.21721 542 GLU A CA 1
ATOM 4383 C C . GLU A 1 543 ? 22.43700 62.04000 115.94500 1.000 34.77791 542 GLU A C 1
ATOM 4384 O O . GLU A 1 543 ? 23.40700 61.27100 115.93800 1.000 34.51434 542 GLU A O 1
ATOM 4390 N N . ALA A 1 544 ? 21.30000 61.76500 115.29800 1.000 33.47110 543 ALA A N 1
ATOM 4391 C CA . ALA A 1 544 ? 21.12400 60.46500 114.66500 1.000 37.27872 543 ALA A CA 1
ATOM 4392 C C . ALA A 1 544 ? 22.22900 60.21500 113.65300 1.000 35.83362 543 ALA A C 1
ATOM 4393 O O . ALA A 1 544 ? 22.87000 59.15500 113.67100 1.000 33.96866 543 ALA A O 1
ATOM 4395 N N . ARG A 1 545 ? 22.52500 61.21700 112.82100 1.000 35.69142 544 ARG A N 1
ATOM 4396 C CA . ARG A 1 545 ? 23.52000 61.01600 111.77700 1.000 34.74238 544 ARG A CA 1
ATOM 4397 C C . ARG A 1 545 ? 24.89500 60.75600 112.36800 1.000 37.10683 544 ARG A C 1
ATOM 4398 O O . ARG A 1 545 ? 25.69800 60.03200 111.76800 1.000 33.15575 544 ARG A O 1
ATOM 4406 N N . ILE A 1 546 ? 25.18600 61.32600 113.53900 1.000 36.25749 545 ILE A N 1
ATOM 4407 C CA . ILE A 1 546 ? 26.45300 61.01000 114.18400 1.000 36.50529 545 ILE A CA 1
ATOM 4408 C C . ILE A 1 546 ? 26.42500 59.58600 114.72000 1.000 39.75329 545 ILE A C 1
ATOM 4409 O O . ILE A 1 546 ? 27.37700 58.81800 114.52400 1.000 34.36409 545 ILE A O 1
ATOM 4414 N N . ARG A 1 547 ? 25.31500 59.19600 115.35900 1.000 39.98220 546 ARG A N 1
ATOM 4415 C CA . ARG A 1 547 ? 25.20100 57.84700 115.90500 1.000 40.96017 546 ARG A CA 1
ATOM 4416 C C . ARG A 1 547 ? 25.49300 56.81400 114.82800 1.000 44.38626 546 ARG A C 1
ATOM 4417 O O . ARG A 1 547 ? 26.40200 55.98400 114.96700 1.000 41.28413 546 ARG A O 1
ATOM 4425 N N . LEU A 1 548 ? 24.78200 56.92300 113.70300 1.000 44.37594 547 LEU A N 1
ATOM 4426 C CA . LEU A 1 548 ? 24.99700 56.03600 112.56700 1.000 42.70017 547 LEU A CA 1
ATOM 4427 C C . LEU A 1 548 ? 26.46800 55.98900 112.17700 1.000 45.65782 547 LEU A C 1
ATOM 4428 O O . LEU A 1 548 ? 27.04000 54.90800 111.99200 1.000 49.52769 547 LEU A O 1
ATOM 4433 N N . ALA A 1 549 ? 27.10900 57.15900 112.08700 1.000 44.90180 548 ALA A N 1
ATOM 4434 C CA . ALA A 1 549 ? 28.50300 57.19900 111.66100 1.000 43.74992 548 ALA A CA 1
ATOM 4435 C C . ALA A 1 549 ? 29.39300 56.43600 112.63200 1.000 47.18579 548 ALA A C 1
ATOM 4436 O O . ALA A 1 549 ? 30.30200 55.70900 112.21200 1.000 48.45976 548 ALA A O 1
ATOM 4438 N N . ILE A 1 550 ? 29.14300 56.58100 113.93500 1.000 43.37755 549 ILE A N 1
ATOM 4439 C CA . ILE A 1 550 ? 29.90100 55.81100 114.91500 1.000 48.96713 549 ILE A CA 1
ATOM 4440 C C . ILE A 1 550 ? 29.54200 54.33800 114.80500 1.000 47.75783 549 ILE A C 1
ATOM 4441 O O . ILE A 1 550 ? 30.39300 53.45500 114.96700 1.000 42.88039 549 ILE A O 1
ATOM 4446 N N . GLN A 1 551 ? 28.27000 54.05800 114.51900 1.000 45.26902 550 GLN A N 1
ATOM 4447 C CA . GLN A 1 551 ? 27.80400 52.69400 114.32000 1.000 47.78692 550 GLN A CA 1
ATOM 4448 C C . GLN A 1 551 ? 28.49300 52.02500 113.13700 1.000 49.80894 550 GLN A C 1
ATOM 4449 O O . GLN A 1 551 ? 28.74300 50.81400 113.16700 1.000 52.31855 550 GLN A O 1
ATOM 4455 N N . GLN A 1 552 ? 28.81300 52.79100 112.09600 1.000 48.71070 551 GLN A N 1
ATOM 4456 C CA . GLN A 1 552 ? 29.50100 52.27800 110.92000 1.000 46.19970 551 GLN A CA 1
ATOM 4457 C C . GLN A 1 552 ? 31.01800 52.29600 111.05700 1.000 46.12026 551 GLN A C 1
ATOM 4458 O O . GLN A 1 552 ? 31.71300 51.89800 110.11600 1.000 45.46377 551 GLN A O 1
ATOM 4464 N N . GLY A 1 553 ? 31.54900 52.75400 112.18900 1.000 39.93761 552 GLY A N 1
ATOM 4465 C CA . GLY A 1 553 ? 32.98300 52.96200 112.29500 1.000 44.02142 552 GLY A CA 1
ATOM 4466 C C . GLY A 1 553 ? 33.50100 53.98100 111.30700 1.000 50.31420 552 GLY A C 1
ATOM 4467 O O . GLY A 1 553 ? 34.63600 53.86300 110.83200 1.000 53.44837 552 GLY A O 1
ATOM 4468 N N . THR A 1 554 ? 32.69100 54.98900 110.98900 1.000 50.07398 553 THR A N 1
ATOM 4469 C CA . THR A 1 554 ? 32.97100 55.92900 109.91600 1.000 49.30702 553 THR A CA 1
ATOM 4470 C C . THR A 1 554 ? 33.24400 57.34300 110.42200 1.000 52.61431 553 THR A C 1
ATOM 4471 O O . THR A 1 554 ? 33.82800 58.14800 109.68600 1.000 54.21024 553 THR A O 1
ATOM 4475 N N . LEU A 1 555 ? 32.91000 57.64500 111.67000 1.000 49.61866 554 LEU A N 1
ATOM 4476 C CA . LEU A 1 555 ? 33.11400 58.99700 112.17900 1.000 47.81846 554 LEU A CA 1
ATOM 4477 C C . LEU A 1 555 ? 34.59900 59.28100 112.36500 1.000 48.23562 554 LEU A C 1
ATOM 4478 O O . LEU A 1 555 ? 35.26000 58.59500 113.15700 1.000 51.40100 554 LEU A O 1
ATOM 4483 N N . PRO A 1 556 ? 35.15400 60.28200 111.68400 1.000 43.86900 555 PRO A N 1
ATOM 4484 C CA . PRO A 1 556 ? 36.56500 60.62200 111.88400 1.000 40.37835 555 PRO A CA 1
ATOM 4485 C C . PRO A 1 556 ? 36.81900 61.13900 113.28800 1.000 41.31083 555 PRO A C 1
ATOM 4486 O O . PRO A 1 556 ? 35.92700 61.66900 113.95500 1.000 37.44833 555 PRO A O 1
ATOM 4490 N N . VAL A 1 557 ? 38.05500 60.97300 113.72900 1.000 46.22754 556 VAL A N 1
ATOM 4491 C CA . VAL A 1 557 ? 38.55100 61.58300 114.95400 1.000 48.06795 556 VAL A CA 1
ATOM 4492 C C . VAL A 1 557 ? 39.33400 62.84200 114.59900 1.000 43.73732 556 VAL A C 1
ATOM 4493 O O . VAL A 1 557 ? 40.10400 62.86800 113.62600 1.000 48.90103 556 VAL A O 1
ATOM 4497 N N . SER A 1 558 ? 39.10300 63.90400 115.37000 1.000 39.93759 557 SER A N 1
ATOM 4498 C CA . SER A 1 558 ? 39.77400 65.18100 115.16000 1.000 43.39317 557 SER A CA 1
ATOM 4499 C C . SER A 1 558 ? 41.28700 65.01700 115.22500 1.000 43.31973 557 SER A C 1
ATOM 4500 O O . SER A 1 558 ? 41.81700 64.36700 116.13100 1.000 51.27277 557 SER A O 1
ATOM 4503 N N . ASN A 1 559 ? 41.98700 65.61300 114.25900 1.000 37.44245 558 ASN A N 1
ATOM 4504 C CA . ASN A 1 559 ? 43.44400 65.63300 114.25600 1.000 40.48282 558 ASN A CA 1
ATOM 4505 C C . ASN A 1 559 ? 44.00900 66.90300 114.88500 1.000 38.43415 558 ASN A C 1
ATOM 4506 O O . ASN A 1 559 ? 45.18300 67.22300 114.67100 1.000 44.86787 558 ASN A O 1
ATOM 4511 N N . LEU A 1 560 ? 43.19500 67.62900 115.65500 1.000 39.53334 559 LEU A N 1
ATOM 4512 C CA . LEU A 1 560 ? 43.56400 68.95500 116.13200 1.000 39.48753 559 LEU A CA 1
ATOM 4513 C C . LEU A 1 560 ? 44.54700 68.93400 117.29600 1.000 37.34635 559 LEU A C 1
ATOM 4514 O O . LEU A 1 560 ? 45.24300 69.93300 117.50900 1.000 41.36832 559 LEU A O 1
ATOM 4519 N N . LYS A 1 561 ? 44.62000 67.83400 118.04800 1.000 35.61784 560 LYS A N 1
ATOM 4520 C CA . LYS A 1 561 ? 45.51500 67.71300 119.20000 1.000 46.31280 560 LYS A CA 1
ATOM 4521 C C . LYS A 1 561 ? 45.23300 68.81100 120.22800 1.000 47.23538 560 LYS A C 1
ATOM 4522 O O . LYS A 1 561 ? 46.09900 69.61200 120.58500 1.000 47.33307 560 LYS A O 1
ATOM 4528 N N . ILE A 1 562 ? 43.99200 68.83400 120.69700 1.000 44.29991 561 ILE A N 1
ATOM 4529 C CA . ILE A 1 562 ? 43.55800 69.83900 121.65800 1.000 37.79589 561 ILE A CA 1
ATOM 4530 C C . ILE A 1 562 ? 43.99300 69.42300 123.05600 1.000 36.97002 561 ILE A C 1
ATOM 4531 O O . ILE A 1 562 ? 43.69800 68.31000 123.50700 1.000 42.09860 561 ILE A O 1
ATOM 4536 N N . THR A 1 563 ? 44.69800 70.32100 123.74700 1.000 36.83810 562 THR A N 1
ATOM 4537 C CA . THR A 1 563 ? 45.10300 70.09300 125.12700 1.000 36.62796 562 THR A CA 1
ATOM 4538 C C . THR A 1 563 ? 44.34000 70.94400 126.12900 1.000 36.24692 562 THR A C 1
ATOM 4539 O O . THR A 1 563 ? 44.24900 70.56000 127.29800 1.000 39.73073 562 THR A O 1
ATOM 4543 N N . GLU A 1 564 ? 43.79300 72.07900 125.70200 1.000 30.95050 563 GLU A N 1
ATOM 4544 C CA . GLU A 1 564 ? 43.01300 72.93800 126.57900 1.000 34.43114 563 GLU A CA 1
ATOM 4545 C C . GLU A 1 564 ? 42.07400 73.77600 125.72600 1.000 33.54227 563 GLU A C 1
ATOM 4546 O O . GLU A 1 564 ? 42.44700 74.21500 124.63600 1.000 31.33559 563 GLU A O 1
ATOM 4552 N N . ILE A 1 565 ? 40.85400 73.97600 126.22000 1.000 24.41335 564 ILE A N 1
ATOM 4553 C CA . ILE A 1 565 ? 39.86100 74.81000 125.55600 1.000 20.57163 564 ILE A CA 1
ATOM 4554 C C . ILE A 1 565 ? 39.35800 75.84000 126.55500 1.000 23.37512 564 ILE A C 1
ATOM 4555 O O . ILE A 1 565 ? 38.95900 75.48600 127.67100 1.000 24.09950 564 ILE A O 1
ATOM 4560 N N . SER A 1 566 ? 39.37600 77.10600 126.15800 1.000 20.45383 565 SER A N 1
ATOM 4561 C CA . SER A 1 566 ? 38.87400 78.18300 126.99500 1.000 17.56183 565 SER A CA 1
ATOM 4562 C C . SER A 1 566 ? 37.37900 78.37400 126.77200 1.000 20.53860 565 SER A C 1
ATOM 4563 O O . SER A 1 566 ? 36.81200 77.92600 125.77200 1.000 18.37372 565 SER A O 1
ATOM 4566 N N . ALA A 1 567 ? 36.73800 79.05200 127.72100 1.000 18.32221 566 ALA A N 1
ATOM 4567 C CA . ALA A 1 567 ? 35.32000 79.36700 127.59300 1.000 19.32633 566 ALA A CA 1
ATOM 4568 C C . ALA A 1 567 ? 35.07100 80.78700 128.07100 1.000 20.91798 566 ALA A C 1
ATOM 4569 O O . ALA A 1 567 ? 35.41000 81.12700 129.20600 1.000 25.58931 566 ALA A O 1
ATOM 4571 N N . THR A 1 568 ? 34.47500 81.60900 127.21500 1.000 17.88024 567 THR A N 1
ATOM 4572 C CA . THR A 1 568 ? 34.11900 82.97500 127.57400 1.000 20.97019 567 THR A CA 1
ATOM 4573 C C . THR A 1 568 ? 32.63300 83.03000 127.90200 1.000 23.02457 567 THR A C 1
ATOM 4574 O O . THR A 1 568 ? 31.80100 82.56400 127.11800 1.000 19.95756 567 THR A O 1
ATOM 4578 N N . ILE A 1 569 ? 32.31100 83.59100 129.06500 1.000 20.52478 568 ILE A N 1
ATOM 4579 C CA . ILE A 1 569 ? 30.95900 83.59300 129.60800 1.000 19.09855 568 ILE A CA 1
ATOM 4580 C C . ILE A 1 569 ? 30.60600 85.00500 130.05200 1.000 19.41089 568 ILE A C 1
ATOM 4581 O O . ILE A 1 569 ? 31.44900 85.72300 130.60300 1.000 22.51486 568 ILE A O 1
ATOM 4586 N N . ASN A 1 570 ? 29.36400 85.40800 129.79500 1.000 19.45729 569 ASN A N 1
ATOM 4587 C CA . ASN A 1 570 ? 28.84000 86.69700 130.22100 1.000 22.38650 569 ASN A CA 1
ATOM 4588 C C . ASN A 1 570 ? 27.76400 86.50000 131.28700 1.000 25.14289 569 ASN A C 1
ATOM 4589 O O . ASN A 1 570 ? 27.44700 85.37800 131.69200 1.000 24.62054 569 ASN A O 1
ATOM 4594 N N . SER A 1 571 ? 27.19100 87.62000 131.73200 1.000 24.79127 570 SER A N 1
ATOM 4595 C CA . SER A 1 571 ? 26.19500 87.58800 132.79600 1.000 24.01837 570 SER A CA 1
ATOM 4596 C C . SER A 1 571 ? 24.89200 86.91700 132.36900 1.000 23.44669 570 SER A C 1
ATOM 4597 O O . SER A 1 571 ? 24.08700 86.55700 133.23400 1.000 25.38728 570 SER A O 1
ATOM 4600 N N . LYS A 1 572 ? 24.66900 86.73700 131.06600 1.000 26.99264 571 LYS A N 1
ATOM 4601 C CA . LYS A 1 572 ? 23.46100 86.10500 130.54700 1.000 21.76775 571 LYS A CA 1
ATOM 4602 C C . LYS A 1 572 ? 23.55900 84.58600 130.47600 1.000 24.40090 571 LYS A C 1
ATOM 4603 O O . LYS A 1 572 ? 22.59800 83.93900 130.04700 1.000 35.70012 571 LYS A O 1
ATOM 4609 N N . GLY A 1 573 ? 24.68800 84.00200 130.87200 1.000 21.68384 572 GLY A N 1
ATOM 4610 C CA . GLY A 1 573 ? 24.87700 82.57400 130.75300 1.000 19.49241 572 GLY A CA 1
ATOM 4611 C C . GLY A 1 573 ? 25.32600 82.09700 129.39000 1.000 25.45296 572 GLY A C 1
ATOM 4612 O O . GLY A 1 573 ? 25.47800 80.88300 129.19700 1.000 24.13918 572 GLY A O 1
ATOM 4613 N N . GLN A 1 574 ? 25.53500 83.00200 128.43800 1.000 25.74716 573 GLN A N 1
ATOM 4614 C CA . GLN A 1 574 ? 26.02300 82.60800 127.12400 1.000 23.46429 573 GLN A CA 1
ATOM 4615 C C . GLN A 1 574 ? 27.49500 82.22700 127.19900 1.000 18.51505 573 GLN A C 1
ATOM 4616 O O . GLN A 1 574 ? 28.28600 82.87100 127.89300 1.000 20.74865 573 GLN A O 1
ATOM 4622 N N . VAL A 1 575 ? 27.86300 81.17100 126.47800 1.000 15.00144 574 VAL A N 1
ATOM 4623 C CA . VAL A 1 575 ? 29.22300 80.64600 126.48300 1.000 19.62562 574 VAL A CA 1
ATOM 4624 C C . VAL A 1 575 ? 29.75900 80.67500 125.05800 1.000 21.46473 574 VAL A C 1
ATOM 4625 O O . VAL A 1 575 ? 29.05400 80.29700 124.11400 1.000 19.30616 574 VAL A O 1
ATOM 4629 N N . ARG A 1 576 ? 30.99400 81.14800 124.90300 1.000 21.34207 575 ARG A N 1
ATOM 4630 C CA . ARG A 1 576 ? 31.68600 81.16500 123.62200 1.000 23.08368 575 ARG A CA 1
ATOM 4631 C C . ARG A 1 576 ? 32.95500 80.33300 123.73800 1.000 20.75100 575 ARG A C 1
ATOM 4632 O O . ARG A 1 576 ? 33.71800 80.49000 124.69700 1.000 20.39692 575 ARG A O 1
ATOM 4640 N N . ILE A 1 577 ? 33.17200 79.45000 122.76800 1.000 19.88088 576 ILE A N 1
ATOM 4641 C CA . ILE A 1 577 ? 34.32300 78.54800 122.77400 1.000 25.03561 576 ILE A CA 1
ATOM 4642 C C . ILE A 1 577 ? 35.18800 78.79200 121.54300 1.000 21.83825 576 ILE A C 1
ATOM 4643 O O . ILE A 1 577 ? 34.75200 78.50500 120.41800 1.000 19.66288 576 ILE A O 1
ATOM 4648 N N . PRO A 1 578 ? 36.40900 79.30500 121.69900 1.000 20.04059 577 PRO A N 1
ATOM 4649 C CA . PRO A 1 578 ? 37.31100 79.43500 120.55000 1.000 19.47117 577 PRO A CA 1
ATOM 4650 C C . PRO A 1 578 ? 38.15800 78.18800 120.34800 1.000 18.75952 577 PRO A C 1
ATOM 4651 O O . PRO A 1 578 ? 38.55900 77.51100 121.29800 1.000 17.84234 577 PRO A O 1
ATOM 4655 N N . VAL A 1 579 ? 38.42200 77.87400 119.08200 1.000 18.11857 578 VAL A N 1
ATOM 4656 C CA . VAL A 1 579 ? 39.28500 76.75800 118.70700 1.000 17.36164 578 VAL A CA 1
ATOM 4657 C C . VAL A 1 579 ? 40.29400 77.27300 117.68900 1.000 23.03871 578 VAL A C 1
ATOM 4658 O O . VAL A 1 579 ? 39.92200 77.62900 116.56400 1.000 19.85777 578 VAL A O 1
ATOM 4662 N N . LYS A 1 580 ? 41.56400 77.31000 118.08100 1.000 18.87227 579 LYS A N 1
ATOM 4663 C CA . LYS A 1 580 ? 42.65400 77.68600 117.19200 1.000 19.05442 579 LYS A CA 1
ATOM 4664 C C . LYS A 1 580 ? 43.19800 76.44500 116.49600 1.000 25.69169 579 LYS A C 1
ATOM 4665 O O . LYS A 1 580 ? 43.41400 75.40900 117.13100 1.000 31.26072 579 LYS A O 1
ATOM 4671 N N . PHE A 1 581 ? 43.40900 76.55000 115.18600 1.000 22.40820 580 PHE A N 1
ATOM 4672 C CA . PHE A 1 581 ? 43.88600 75.42000 114.40300 1.000 23.92567 580 PHE A CA 1
ATOM 4673 C C . PHE A 1 581 ? 44.87000 75.90300 113.35000 1.000 30.21794 580 PHE A C 1
ATOM 4674 O O . PHE A 1 581 ? 44.71300 76.98400 112.77800 1.000 31.84705 580 PHE A O 1
ATOM 4682 N N . ASP A 1 582 ? 45.88500 75.08100 113.09700 1.000 30.21995 581 ASP A N 1
ATOM 4683 C CA . ASP A 1 582 ? 46.87900 75.39100 112.08100 1.000 31.99866 581 ASP A CA 1
ATOM 4684 C C . ASP A 1 582 ? 46.30300 75.16000 110.69200 1.000 34.39172 581 ASP A C 1
ATOM 4685 O O . ASP A 1 582 ? 45.67000 74.13200 110.42800 1.000 30.15570 581 ASP A O 1
ATOM 4690 N N . VAL A 1 583 ? 46.51800 76.12700 109.80600 1.000 34.53469 582 VAL A N 1
ATOM 4691 C CA . VAL A 1 583 ? 46.05600 76.01900 108.43100 1.000 31.42523 582 VAL A CA 1
ATOM 4692 C C . VAL A 1 583 ? 47.18500 75.68000 107.47700 1.000 42.12495 582 VAL A C 1
ATOM 4693 O O . VAL A 1 583 ? 46.91000 75.27000 106.33700 1.000 34.70894 582 VAL A O 1
ATOM 4697 N N . GLY A 1 584 ? 48.43300 75.83700 107.88900 1.000 42.64081 583 GLY A N 1
ATOM 4698 C CA . GLY A 1 584 ? 49.53300 75.38100 107.07400 1.000 36.18478 583 GLY A CA 1
ATOM 4699 C C . GLY A 1 584 ? 50.55600 76.46800 106.88600 1.000 40.68455 583 GLY A C 1
ATOM 4700 O O . GLY A 1 584 ? 50.48000 77.54600 107.46800 1.000 44.11549 583 GLY A O 1
ATOM 4701 N N . ARG A 1 585 ? 51.53600 76.16700 106.05800 1.000 37.93496 584 ARG A N 1
ATOM 4702 C CA . ARG A 1 585 ? 52.68300 77.04700 105.97700 1.000 39.02690 584 ARG A CA 1
ATOM 4703 C C . ARG A 1 585 ? 52.40700 78.27300 105.13000 1.000 39.69998 584 ARG A C 1
ATOM 4704 O O . ARG A 1 585 ? 51.79900 78.18600 104.06000 1.000 43.08695 584 ARG A O 1
ATOM 4712 N N . GLN A 1 586 ? 52.87700 79.41500 105.62400 1.000 38.71372 585 GLN A N 1
ATOM 4713 C CA . GLN A 1 586 ? 52.71200 80.70100 104.95900 1.000 44.98871 585 GLN A CA 1
ATOM 4714 C C . GLN A 1 586 ? 53.28900 80.65100 103.54900 1.000 44.56562 585 GLN A C 1
ATOM 4715 O O . GLN A 1 586 ? 54.46700 80.33300 103.36000 1.000 53.29428 585 GLN A O 1
ATOM 4721 N N . LYS A 1 587 ? 52.45900 80.97100 102.56100 1.000 48.76403 586 LYS A N 1
ATOM 4722 C CA . LYS A 1 587 ? 52.86400 80.82900 101.17000 1.000 49.93129 586 LYS A CA 1
ATOM 4723 C C . LYS A 1 587 ? 53.83300 81.93400 100.76600 1.000 49.05229 586 LYS A C 1
ATOM 4724 O O . LYS A 1 587 ? 53.76500 83.06500 101.25400 1.000 47.87788 586 LYS A O 1
ATOM 4730 N N . GLY A 1 588 ? 54.74800 81.58900 99.86800 1.000 53.39591 587 GLY A N 1
ATOM 4731 C CA . GLY A 1 588 ? 55.64600 82.54800 99.26500 1.000 55.93390 587 GLY A CA 1
ATOM 4732 C C . GLY A 1 588 ? 55.00800 83.20900 98.06300 1.000 59.47347 587 GLY A C 1
ATOM 4733 O O . GLY A 1 588 ? 53.79400 83.14200 97.85300 1.000 55.80010 587 GLY A O 1
ATOM 4734 N N . THR A 1 589 ? 55.84500 83.85500 97.25900 1.000 58.75311 588 THR A N 1
ATOM 4735 C CA . THR A 1 589 ? 55.34600 84.51700 96.06400 1.000 62.60850 588 THR A CA 1
ATOM 4736 C C . THR A 1 589 ? 54.87400 83.48200 95.04000 1.000 58.12614 588 THR A C 1
ATOM 4737 O O . THR A 1 589 ? 55.21200 82.29600 95.11300 1.000 58.34737 588 THR A O 1
ATOM 4741 N N . LEU A 1 590 ? 54.05700 83.94500 94.09600 1.000 53.67699 589 LEU A N 1
ATOM 4742 C CA . LEU A 1 590 ? 53.60900 83.12000 92.97300 1.000 53.07654 589 LEU A CA 1
ATOM 4743 C C . LEU A 1 590 ? 54.73200 82.34600 92.30300 1.000 51.52812 589 LEU A C 1
ATOM 4744 O O . LEU A 1 590 ? 55.78700 82.89800 91.98000 1.000 50.76209 589 LEU A O 1
ATOM 4749 N N . GLN A 1 591 ? 54.49100 81.04800 92.10000 1.000 46.65058 590 GLN A N 1
ATOM 4750 C CA . GLN A 1 591 ? 55.36700 80.22100 91.28800 1.000 47.27184 590 GLN A CA 1
ATOM 4751 C C . GLN A 1 591 ? 54.50600 79.54200 90.22900 1.000 44.98356 590 GLN A C 1
ATOM 4752 O O . GLN A 1 591 ? 53.27300 79.56600 90.28500 1.000 48.19034 590 GLN A O 1
ATOM 4758 N N . ILE A 1 592 ? 55.18100 78.91400 89.26700 1.000 43.02954 591 ILE A N 1
ATOM 4759 C CA . ILE A 1 592 ? 54.50000 78.11900 88.25300 1.000 39.08785 591 ILE A CA 1
ATOM 4760 C C . ILE A 1 592 ? 53.70800 77.00200 88.91900 1.000 40.87489 591 ILE A C 1
ATOM 4761 O O . ILE A 1 592 ? 54.22400 76.27600 89.77700 1.000 38.90399 591 ILE A O 1
ATOM 4766 N N . GLY A 1 593 ? 52.44300 76.85900 88.52200 1.000 35.82060 592 GLY A N 1
ATOM 4767 C CA . GLY A 1 593 ? 51.53500 75.90300 89.11100 1.000 31.28733 592 GLY A CA 1
ATOM 4768 C C . GLY A 1 593 ? 50.57400 76.49400 90.12200 1.000 36.10137 592 GLY A C 1
ATOM 4769 O O . GLY A 1 593 ? 49.52300 75.89500 90.38200 1.000 38.73589 592 GLY A O 1
ATOM 4770 N N . ASP A 1 594 ? 50.90700 77.64800 90.69500 1.000 34.52652 593 ASP A N 1
ATOM 4771 C CA . ASP A 1 594 ? 49.98400 78.34100 91.58200 1.000 36.78591 593 ASP A CA 1
ATOM 4772 C C . ASP A 1 594 ? 48.77000 78.81700 90.79700 1.000 34.78847 593 ASP A C 1
ATOM 4773 O O . ASP A 1 594 ? 48.90200 79.36200 89.69700 1.000 35.52103 593 ASP A O 1
ATOM 4778 N N . ARG A 1 595 ? 47.58700 78.61200 91.36400 1.000 27.51067 594 ARG A N 1
ATOM 4779 C CA . ARG A 1 595 ? 46.34300 79.05000 90.75400 1.000 30.81776 594 ARG A CA 1
ATOM 4780 C C . ARG A 1 595 ? 45.73200 80.16600 91.58800 1.000 28.93948 594 ARG A C 1
ATOM 4781 O O . ARG A 1 595 ? 45.75300 80.11600 92.82200 1.000 28.24343 594 ARG A O 1
ATOM 4789 N N . PHE A 1 596 ? 45.20300 81.17800 90.90800 1.000 26.55144 595 PHE A N 1
ATOM 4790 C CA . PHE A 1 596 ? 44.58000 82.31800 91.56100 1.000 23.44025 595 PHE A CA 1
ATOM 4791 C C . PHE A 1 596 ? 43.20000 82.54900 90.96300 1.000 26.83887 595 PHE A C 1
ATOM 4792 O O . PHE A 1 596 ? 42.80100 81.90400 89.98900 1.000 26.24003 595 PHE A O 1
ATOM 4800 N N . CYS A 1 597 ? 42.44700 83.45500 91.58100 1.000 23.10134 596 CYS A N 1
ATOM 4801 C CA . CYS A 1 597 ? 41.09900 83.72900 91.11800 1.000 22.83933 596 CYS A CA 1
ATOM 4802 C C . CYS A 1 597 ? 40.69600 85.13800 91.51600 1.000 23.70825 596 CYS A C 1
ATOM 4803 O O . CYS A 1 597 ? 41.24500 85.73500 92.44500 1.000 25.95771 596 CYS A O 1
ATOM 4806 N N . GLY A 1 598 ? 39.70600 85.65300 90.79500 1.000 22.98069 597 GLY A N 1
ATOM 4807 C CA . GLY A 1 598 ? 39.08700 86.90900 91.14500 1.000 17.47628 597 GLY A CA 1
ATOM 4808 C C . GLY A 1 598 ? 37.58100 86.75100 91.14300 1.000 21.85640 597 GLY A C 1
ATOM 4809 O O . GLY A 1 598 ? 37.03300 85.83900 90.52000 1.000 19.94491 597 GLY A O 1
ATOM 4810 N N . TYR A 1 599 ? 36.90900 87.64200 91.86700 1.000 19.22094 598 TYR A N 1
ATOM 4811 C CA . TYR A 1 599 ? 35.45000 87.55200 91.83500 1.000 15.09783 598 TYR A CA 1
ATOM 4812 C C . TYR A 1 599 ? 34.79900 88.92200 91.69200 1.000 16.41222 598 TYR A C 1
ATOM 4813 O O . TYR A 1 599 ? 35.30900 89.93300 92.18000 1.000 19.58946 598 TYR A O 1
ATOM 4822 N N . ASP A 1 600 ? 33.64400 88.92600 91.02300 1.000 17.83098 599 ASP A N 1
ATOM 4823 C CA . ASP A 1 600 ? 32.87300 90.12300 90.70800 1.000 22.19740 599 ASP A CA 1
ATOM 4824 C C . ASP A 1 600 ? 31.52700 90.06200 91.41500 1.000 23.44543 599 ASP A C 1
ATOM 4825 O O . ASP A 1 600 ? 30.82700 89.04300 91.34200 1.000 24.13694 599 ASP A O 1
ATOM 4830 N N . GLN A 1 601 ? 31.16800 91.15800 92.08200 1.000 25.85929 600 GLN A N 1
ATOM 4831 C CA . GLN A 1 601 ? 29.89900 91.28400 92.78700 1.000 28.44310 600 GLN A CA 1
ATOM 4832 C C . GLN A 1 601 ? 28.91300 92.07700 91.94100 1.000 26.79579 600 GLN A C 1
ATOM 4833 O O . GLN A 1 601 ? 29.24800 93.15000 91.42700 1.000 26.50665 600 GLN A O 1
ATOM 4839 N N . ASN A 1 602 ? 27.71400 91.56400 91.84800 1.000 26.36796 601 ASN A N 1
ATOM 4840 C CA . ASN A 1 602 ? 26.57900 92.20900 91.19100 1.000 29.59976 601 ASN A CA 1
ATOM 4841 C C . ASN A 1 602 ? 25.38000 92.19700 92.09200 1.000 27.26533 601 ASN A C 1
ATOM 4842 O O . ASN A 1 602 ? 25.39000 91.54600 93.05200 1.000 26.77628 601 ASN A O 1
ATOM 4847 N N . GLN A 1 603 ? 24.34500 92.92400 91.79200 1.000 26.68791 602 GLN A N 1
ATOM 4848 C CA . GLN A 1 603 ? 23.17400 92.88000 92.65900 1.000 30.12318 602 GLN A CA 1
ATOM 4849 C C . GLN A 1 603 ? 21.95000 92.24400 92.01600 1.000 29.76618 602 GLN A C 1
ATOM 4850 O O . GLN A 1 603 ? 21.20700 91.54100 92.70400 1.000 33.86063 602 GLN A O 1
ATOM 4856 N N . THR A 1 604 ? 21.71000 92.43900 90.71900 1.000 30.23993 603 THR A N 1
ATOM 4857 C CA . THR A 1 604 ? 20.58700 91.77500 90.06600 1.000 31.43412 603 THR A CA 1
ATOM 4858 C C . THR A 1 604 ? 20.98100 90.49900 89.33100 1.000 33.79816 603 THR A C 1
ATOM 4859 O O . THR A 1 604 ? 20.09500 89.77700 88.86300 1.000 40.61246 603 THR A O 1
ATOM 4863 N N . ALA A 1 605 ? 22.27100 90.20200 89.22200 1.000 32.89923 604 ALA A N 1
ATOM 4864 C CA . ALA A 1 605 ? 22.74900 88.95200 88.65200 1.000 30.38322 604 ALA A CA 1
ATOM 4865 C C . ALA A 1 605 ? 23.65000 88.25200 89.66200 1.000 30.38272 604 ALA A C 1
ATOM 4866 O O . ALA A 1 605 ? 24.01300 88.81200 90.69900 1.000 27.47079 604 ALA A O 1
ATOM 4868 N N . SER A 1 606 ? 24.00700 87.01100 89.34800 1.000 26.76429 605 SER A N 1
ATOM 4869 C CA . SER A 1 606 ? 24.87000 86.24000 90.22900 1.000 23.30469 605 SER A CA 1
ATOM 4870 C C . SER A 1 606 ? 26.26000 86.86000 90.30800 1.000 24.36502 605 SER A C 1
ATOM 4871 O O . SER A 1 606 ? 26.71400 87.54800 89.38900 1.000 22.77067 605 SER A O 1
ATOM 4874 N N . HIS A 1 607 ? 26.92700 86.62900 91.43400 1.000 26.37817 606 HIS A N 1
ATOM 4875 C CA . HIS A 1 607 ? 28.34700 86.92200 91.52100 1.000 24.59905 606 HIS A CA 1
ATOM 4876 C C . HIS A 1 607 ? 29.12000 85.95100 90.63600 1.000 24.07196 606 HIS A C 1
ATOM 4877 O O . HIS A 1 607 ? 28.70100 84.81200 90.41500 1.000 25.44549 606 HIS A O 1
ATOM 4884 N N . ALA A 1 608 ? 30.25500 86.40900 90.12100 1.000 20.80903 607 ALA A N 1
ATOM 4885 C CA . ALA A 1 608 ? 31.03600 85.60800 89.19100 1.000 21.48296 607 ALA A CA 1
ATOM 4886 C C . ALA A 1 608 ? 32.43800 85.37500 89.73500 1.000 20.44620 607 ALA A C 1
ATOM 4887 O O . ALA A 1 608 ? 32.98600 86.20900 90.45600 1.000 18.64292 607 ALA A O 1
ATOM 4889 N N . TYR A 1 609 ? 33.00900 84.22700 89.38600 1.000 17.27852 608 TYR A N 1
ATOM 4890 C CA . TYR A 1 609 ? 34.39100 83.90800 89.70900 1.000 19.71119 608 TYR A CA 1
ATOM 4891 C C . TYR A 1 609 ? 35.14900 83.56400 88.43400 1.000 22.46751 608 TYR A C 1
ATOM 4892 O O . TYR A 1 609 ? 34.57900 83.02200 87.47900 1.000 20.77762 608 TYR A O 1
ATOM 4901 N N . SER A 1 610 ? 36.44300 83.88200 88.44200 1.000 18.81056 609 SER A N 1
ATOM 4902 C CA . SER A 1 610 ? 37.35600 83.58800 87.34500 1.000 20.32157 609 SER A CA 1
ATOM 4903 C C . SER A 1 610 ? 38.61600 82.95300 87.91300 1.000 22.34315 609 SER A C 1
ATOM 4904 O O . SER A 1 610 ? 39.24800 83.52700 88.80700 1.000 23.48873 609 SER A O 1
ATOM 4907 N N . LEU A 1 611 ? 38.98100 81.78300 87.38500 1.000 21.51991 610 LEU A N 1
ATOM 4908 C CA . LEU A 1 611 ? 40.09000 80.97200 87.86900 1.000 24.69226 610 LEU A CA 1
ATOM 4909 C C . LEU A 1 611 ? 41.17300 80.89000 86.80500 1.000 28.57612 610 LEU A C 1
ATOM 4910 O O . LEU A 1 611 ? 40.89300 80.50000 85.65800 1.000 27.06747 610 LEU A O 1
ATOM 4915 N N . TRP A 1 612 ? 42.41000 81.17900 87.23200 1.000 27.87533 611 TRP A N 1
ATOM 4916 C CA . TRP A 1 612 ? 43.59600 81.34700 86.40900 1.000 24.41356 611 TRP A CA 1
ATOM 4917 C C . TRP A 1 612 ? 44.74800 80.55400 87.01300 1.000 33.51729 611 TRP A C 1
ATOM 4918 O O . TRP A 1 612 ? 44.74600 80.23300 88.20400 1.000 31.76448 611 TRP A O 1
ATOM 4929 N N . GLU A 1 613 ? 45.75900 80.27400 86.18900 1.000 33.82383 612 GLU A N 1
ATOM 4930 C CA . GLU A 1 613 ? 46.91400 79.49400 86.61800 1.000 34.03617 612 GLU A CA 1
ATOM 4931 C C . GLU A 1 613 ? 48.20200 80.11500 86.09300 1.000 30.61761 612 GLU A C 1
ATOM 4932 O O . GLU A 1 613 ? 48.24600 80.60500 84.96200 1.000 30.96846 612 GLU A O 1
ATOM 4938 N N . VAL A 1 614 ? 49.24700 80.08600 86.91900 1.000 28.73156 613 VAL A N 1
ATOM 4939 C CA . VAL A 1 614 ? 50.58100 80.51700 86.50700 1.000 32.86828 613 VAL A CA 1
ATOM 4940 C C . VAL A 1 614 ? 51.26800 79.36300 85.79100 1.000 37.61270 613 VAL A C 1
ATOM 4941 O O . VAL A 1 614 ? 51.29800 78.23300 86.29500 1.000 37.62318 613 VAL A O 1
ATOM 4945 N N . VAL A 1 615 ? 51.83100 79.64400 84.61400 1.000 32.64668 614 VAL A N 1
ATOM 4946 C CA . VAL A 1 615 ? 52.34700 78.59600 83.74800 1.000 32.53435 614 VAL A CA 1
ATOM 4947 C C . VAL A 1 615 ? 53.75800 78.92500 83.28000 1.000 34.35702 614 VAL A C 1
ATOM 4948 O O . VAL A 1 615 ? 54.22600 80.06500 83.33100 1.000 34.69277 614 VAL A O 1
ATOM 4952 N N . LYS A 1 616 ? 54.42400 77.86900 82.82400 1.000 41.25508 615 LYS A N 1
ATOM 4953 C CA . LYS A 1 616 ? 55.80400 77.93000 82.37300 1.000 41.52360 615 LYS A CA 1
ATOM 4954 C C . LYS A 1 616 ? 55.90900 78.61100 81.00700 1.000 43.21124 615 LYS A C 1
ATOM 4955 O O . LYS A 1 616 ? 56.77100 79.47300 80.80700 1.000 38.23035 615 LYS A O 1
ATOM 4961 N N . GLU A 1 617 ? 55.01200 78.28600 80.07400 1.000 49.14134 616 GLU A N 1
ATOM 4962 C CA . GLU A 1 617 ? 55.00700 78.87900 78.74200 1.000 44.18429 616 GLU A CA 1
ATOM 4963 C C . GLU A 1 617 ? 53.59400 79.34500 78.41200 1.000 44.02407 616 GLU A C 1
ATOM 4964 O O . GLU A 1 617 ? 52.61100 78.77600 78.89800 1.000 38.02217 616 GLU A O 1
ATOM 4970 N N . GLY A 1 618 ? 53.49000 80.38000 77.58400 1.000 45.41733 617 GLY A N 1
ATOM 4971 C CA . GLY A 1 618 ? 52.19300 80.80600 77.11500 1.000 41.09899 617 GLY A CA 1
ATOM 4972 C C . GLY A 1 618 ? 51.98500 82.30300 77.15000 1.000 44.29731 617 GLY A C 1
ATOM 4973 O O . GLY A 1 618 ? 52.82500 83.07300 76.67500 1.000 43.83784 617 GLY A O 1
ATOM 4974 N N . GLN A 1 619 ? 50.86400 82.71800 77.72900 1.000 39.05502 618 GLN A N 1
ATOM 4975 C CA . GLN A 1 619 ? 50.44200 84.11100 77.70300 1.000 29.40614 618 GLN A CA 1
ATOM 4976 C C . GLN A 1 619 ? 51.18500 84.90400 78.76800 1.000 34.80602 618 GLN A C 1
ATOM 4977 O O . GLN A 1 619 ? 50.97900 84.68300 79.96200 1.000 37.48297 618 GLN A O 1
ATOM 4983 N N . TYR A 1 620 ? 52.02100 85.84800 78.35100 1.000 28.01421 619 TYR A N 1
ATOM 4984 C CA . TYR A 1 620 ? 52.70200 86.70000 79.31600 1.000 29.11497 619 TYR A CA 1
ATOM 4985 C C . TYR A 1 620 ? 51.78300 87.82500 79.76900 1.000 28.08184 619 TYR A C 1
ATOM 4986 O O . TYR A 1 620 ? 51.07100 88.43100 78.96300 1.000 36.85959 619 TYR A O 1
ATOM 4995 N N . HIS A 1 621 ? 51.79200 88.09300 81.07300 1.000 26.57561 620 HIS A N 1
ATOM 4996 C CA . HIS A 1 621 ? 51.15900 89.27000 81.64600 1.000 28.81958 620 HIS A CA 1
ATOM 4997 C C . HIS A 1 621 ? 52.24200 90.11900 82.29300 1.000 28.23062 620 HIS A C 1
ATOM 4998 O O . HIS A 1 621 ? 53.02000 89.62500 83.12700 1.000 31.03997 620 HIS A O 1
ATOM 5005 N N . LYS A 1 622 ? 52.29200 91.38800 81.87000 1.000 26.45247 621 LYS A N 1
ATOM 5006 C CA . LYS A 1 622 ? 53.28400 92.34500 82.34400 1.000 30.58402 621 LYS A CA 1
ATOM 5007 C C . LYS A 1 622 ? 53.02900 92.74800 83.78800 1.000 34.69259 621 LYS A C 1
ATOM 5008 O O . LYS A 1 622 ? 53.96400 92.80700 84.59700 1.000 31.77068 621 LYS A O 1
ATOM 5014 N N . GLU A 1 623 ? 51.77100 93.04300 84.12600 1.000 36.60978 622 GLU A N 1
ATOM 5015 C CA . GLU A 1 623 ? 51.44400 93.48800 85.47600 1.000 34.44189 622 GLU A CA 1
ATOM 5016 C C . GLU A 1 623 ? 51.74800 92.41300 86.51000 1.000 33.01356 622 GLU A C 1
ATOM 5017 O O . GLU A 1 623 ? 52.10100 92.73100 87.65000 1.000 34.23269 622 GLU A O 1
ATOM 5023 N N . LEU A 1 624 ? 51.61500 91.14600 86.12900 1.000 25.63656 623 LEU A N 1
ATOM 5024 C CA . LEU A 1 624 ? 51.95000 90.01800 86.98500 1.000 25.01459 623 LEU A CA 1
ATOM 5025 C C . LEU A 1 624 ? 53.38800 89.55800 86.81400 1.000 37.52495 623 LEU A C 1
ATOM 5026 O O . LEU A 1 624 ? 53.90300 88.83400 87.67500 1.000 34.71620 623 LEU A O 1
ATOM 5031 N N . GLY A 1 625 ? 54.03500 89.95900 85.72500 1.000 37.85306 624 GLY A N 1
ATOM 5032 C CA . GLY A 1 625 ? 55.38400 89.51200 85.43200 1.000 25.34673 624 GLY A CA 1
ATOM 5033 C C . GLY A 1 625 ? 55.50400 88.01400 85.26700 1.000 29.65663 624 GLY A C 1
ATOM 5034 O O . GLY A 1 625 ? 56.47800 87.42100 85.75000 1.000 38.95615 624 GLY A O 1
ATOM 5035 N N . CYS A 1 626 ? 54.54000 87.38000 84.59600 1.000 26.30378 625 CYS A N 1
ATOM 5036 C CA . CYS A 1 626 ? 54.61200 85.92500 84.48100 1.000 27.55804 625 CYS A CA 1
ATOM 5037 C C . CYS A 1 626 ? 53.64100 85.44100 83.41500 1.000 29.36659 625 CYS A C 1
ATOM 5038 O O . CYS A 1 626 ? 52.81200 86.19700 82.91100 1.000 30.63718 625 CYS A O 1
ATOM 5041 N N . PHE A 1 627 ? 53.74300 84.15300 83.09300 1.000 32.12910 626 PHE A N 1
ATOM 5042 C CA . PHE A 1 627 ? 52.84000 83.52500 82.13800 1.000 30.72432 626 PHE A CA 1
ATOM 5043 C C . PHE A 1 627 ? 51.62500 82.97500 82.87500 1.000 35.35914 626 PHE A C 1
ATOM 5044 O O . PHE A 1 627 ? 51.76200 82.28800 83.89300 1.000 32.65136 626 PHE A O 1
ATOM 5052 N N . VAL A 1 628 ? 50.43700 83.27800 82.35200 1.000 33.43917 627 VAL A N 1
ATOM 5053 C CA . VAL A 1 628 ? 49.16900 82.91200 82.96300 1.000 27.06918 627 VAL A CA 1
ATOM 5054 C C . VAL A 1 628 ? 48.32500 82.15300 81.94800 1.000 31.00007 627 VAL A C 1
ATOM 5055 O O . VAL A 1 628 ? 48.49300 82.28600 80.73400 1.000 30.94047 627 VAL A O 1
ATOM 5059 N N . ARG A 1 629 ? 47.41000 81.34200 82.47200 1.000 28.79672 628 ARG A N 1
ATOM 5060 C CA . ARG A 1 629 ? 46.49300 80.55800 81.65700 1.000 27.08860 628 ARG A CA 1
ATOM 5061 C C . ARG A 1 629 ? 45.12200 80.57600 82.31200 1.000 28.79303 628 ARG A C 1
ATOM 5062 O O . ARG A 1 629 ? 45.00400 80.32000 83.51400 1.000 25.28767 628 ARG A O 1
ATOM 5070 N N . PHE A 1 630 ? 44.09300 80.87500 81.52500 1.000 29.58265 629 PHE A N 1
ATOM 5071 C CA . PHE A 1 630 ? 42.73100 80.91100 82.03800 1.000 25.49496 629 PHE A CA 1
ATOM 5072 C C . PHE A 1 630 ? 42.21200 79.49100 82.22200 1.000 28.53337 629 PHE A C 1
ATOM 5073 O O . PHE A 1 630 ? 42.31100 78.66300 81.31100 1.000 30.81933 629 PHE A O 1
ATOM 5081 N N . ILE A 1 631 ? 41.66200 79.20900 83.40300 1.000 28.39667 630 ILE A N 1
ATOM 5082 C CA . ILE A 1 631 ? 41.13700 77.88000 83.68900 1.000 25.07783 630 ILE A CA 1
ATOM 5083 C C . ILE A 1 631 ? 39.64000 77.86300 83.43000 1.000 29.87404 630 ILE A C 1
ATOM 5084 O O . ILE A 1 631 ? 39.17000 77.15500 82.53100 1.000 29.19967 630 ILE A O 1
ATOM 5089 N N . SER A 1 632 ? 38.88400 78.65200 84.19300 1.000 30.42714 631 SER A N 1
ATOM 5090 C CA . SER A 1 632 ? 37.43300 78.59600 83.99900 1.000 28.21838 631 SER A CA 1
ATOM 5091 C C . SER A 1 632 ? 36.74800 79.71300 84.77000 1.000 25.76536 631 SER A C 1
ATOM 5092 O O . SER A 1 632 ? 37.29900 80.26400 85.72100 1.000 25.02178 631 SER A O 1
ATOM 5095 N N . SER A 1 633 ? 35.51500 80.00700 84.37200 1.000 23.11393 632 SER A N 1
ATOM 5096 C CA . SER A 1 633 ? 34.71100 81.02900 85.02000 1.000 20.01562 632 SER A CA 1
ATOM 5097 C C . SER A 1 633 ? 33.34500 80.45200 85.35900 1.000 23.43133 632 SER A C 1
ATOM 5098 O O . SER A 1 633 ? 32.90700 79.45500 84.78000 1.000 26.82535 632 SER A O 1
ATOM 5101 N N . GLY A 1 634 ? 32.67400 81.08500 86.31300 1.000 27.05250 633 GLY A N 1
ATOM 5102 C CA . GLY A 1 634 ? 31.37800 80.56400 86.71300 1.000 22.42661 633 GLY A CA 1
ATOM 5103 C C . GLY A 1 634 ? 30.59500 81.54500 87.55200 1.000 20.51844 633 GLY A C 1
ATOM 5104 O O . GLY A 1 634 ? 31.09800 82.59000 87.96900 1.000 23.83809 633 GLY A O 1
ATOM 5105 N N . ASP A 1 635 ? 29.33600 81.18300 87.78600 1.000 20.59555 634 ASP A N 1
ATOM 5106 C CA . ASP A 1 635 ? 28.44600 81.94200 88.64900 1.000 21.70392 634 ASP A CA 1
ATOM 5107 C C . ASP A 1 635 ? 28.52800 81.39700 90.06700 1.000 26.05060 634 ASP A C 1
ATOM 5108 O O . ASP A 1 635 ? 28.64500 80.18500 90.27200 1.000 25.26629 634 ASP A O 1
ATOM 5113 N N . ILE A 1 636 ? 28.47300 82.29300 91.04600 1.000 26.17110 635 ILE A N 1
ATOM 5114 C CA . ILE A 1 636 ? 28.52500 81.89900 92.44800 1.000 23.92363 635 ILE A CA 1
ATOM 5115 C C . ILE A 1 636 ? 27.11800 81.54700 92.90600 1.000 24.50112 635 ILE A C 1
ATOM 5116 O O . ILE A 1 636 ? 26.18500 82.34900 92.77800 1.000 24.40186 635 ILE A O 1
ATOM 5121 N N . VAL A 1 637 ? 26.97400 80.33900 93.44500 1.000 26.85064 636 VAL A N 1
ATOM 5122 C CA . VAL A 1 637 ? 25.69500 79.65100 93.53200 1.000 23.93859 636 VAL A CA 1
ATOM 5123 C C . VAL A 1 637 ? 25.65800 78.84600 94.82600 1.000 26.74627 636 VAL A C 1
ATOM 5124 O O . VAL A 1 637 ? 26.68400 78.34400 95.29300 1.000 25.60040 636 VAL A O 1
ATOM 5128 N N . SER A 1 638 ? 24.46700 78.74200 95.42000 1.000 23.06290 637 SER A N 1
ATOM 5129 C CA . SER A 1 638 ? 24.26800 77.95100 96.63700 1.000 23.77641 637 SER A CA 1
ATOM 5130 C C . SER A 1 638 ? 22.92000 77.24500 96.50400 1.000 26.30578 637 SER A C 1
ATOM 5131 O O . SER A 1 638 ? 21.86900 77.84700 96.75000 1.000 24.65462 637 SER A O 1
ATOM 5134 N N . ILE A 1 639 ? 22.95500 75.96700 96.12700 1.000 27.40208 638 ILE A N 1
ATOM 5135 C CA . ILE A 1 639 ? 21.77800 75.22800 95.67800 1.000 25.40491 638 ILE A CA 1
ATOM 5136 C C . ILE A 1 639 ? 21.33400 74.25700 96.76300 1.000 26.58099 638 ILE A C 1
ATOM 5137 O O . ILE A 1 639 ? 22.15500 73.52600 97.33000 1.000 25.93978 638 ILE A O 1
ATOM 5142 N N . THR A 1 640 ? 20.03200 74.24500 97.03700 1.000 24.74850 639 THR A N 1
ATOM 5143 C CA . THR A 1 640 ? 19.40400 73.20400 97.83600 1.000 30.81311 639 THR A CA 1
ATOM 5144 C C . THR A 1 640 ? 18.25600 72.58300 97.05000 1.000 28.43375 639 THR A C 1
ATOM 5145 O O . THR A 1 640 ? 17.71700 73.18000 96.11400 1.000 28.38064 639 THR A O 1
ATOM 5149 N N . GLU A 1 641 ? 17.88100 71.37000 97.44200 1.000 32.82602 640 GLU A N 1
ATOM 5150 C CA . GLU A 1 641 ? 16.92400 70.57700 96.68800 1.000 35.10883 640 GLU A CA 1
ATOM 5151 C C . GLU A 1 641 ? 15.62900 70.37300 97.46300 1.000 36.16707 640 GLU A C 1
ATOM 5152 O O . GLU A 1 641 ? 15.62200 70.26400 98.69300 1.000 37.10524 640 GLU A O 1
ATOM 5158 N N . ASN A 1 642 ? 14.53200 70.32700 96.71100 1.000 38.52243 641 ASN A N 1
ATOM 5159 C CA . ASN A 1 642 ? 13.19900 70.01000 97.21600 1.000 37.64511 641 ASN A CA 1
ATOM 5160 C C . ASN A 1 642 ? 12.66500 68.86700 96.36000 1.000 38.76435 641 ASN A C 1
ATOM 5161 O O . ASN A 1 642 ? 12.28900 69.08000 95.20200 1.000 42.52832 641 ASN A O 1
ATOM 5166 N N . ARG A 1 643 ? 12.66000 67.66100 96.92800 1.000 40.44267 642 ARG A N 1
ATOM 5167 C CA . ARG A 1 643 ? 12.15200 66.46000 96.26300 1.000 44.18134 642 ARG A CA 1
ATOM 5168 C C . ARG A 1 643 ? 12.68600 66.35300 94.83600 1.000 46.81744 642 ARG A C 1
ATOM 5169 O O . ARG A 1 643 ? 11.94000 66.17600 93.87000 1.000 45.19883 642 ARG A O 1
ATOM 5177 N N . GLY A 1 644 ? 14.00600 66.49100 94.71200 1.000 47.26463 643 GLY A N 1
ATOM 5178 C CA . GLY A 1 644 ? 14.69400 66.35300 93.45200 1.000 43.39675 643 GLY A CA 1
ATOM 5179 C C . GLY A 1 644 ? 14.93400 67.64400 92.69700 1.000 49.01737 643 GLY A C 1
ATOM 5180 O O . GLY A 1 644 ? 15.85800 67.69900 91.87800 1.000 45.07060 643 GLY A O 1
ATOM 5181 N N . ASN A 1 645 ? 14.14700 68.68700 92.95300 1.000 43.80467 644 ASN A N 1
ATOM 5182 C CA . ASN A 1 645 ? 14.25200 69.92100 92.18500 1.000 39.43528 644 ASN A CA 1
ATOM 5183 C C . ASN A 1 645 ? 15.25100 70.87400 92.82800 1.000 40.46717 644 ASN A C 1
ATOM 5184 O O . ASN A 1 645 ? 15.26000 71.05300 94.04700 1.000 35.77524 644 ASN A O 1
ATOM 5189 N N . GLN A 1 646 ? 16.08600 71.49100 91.99800 1.000 39.16070 645 GLN A N 1
ATOM 5190 C CA . GLN A 1 646 ? 17.15500 72.35300 92.48100 1.000 33.21850 645 GLN A CA 1
ATOM 5191 C C . GLN A 1 646 ? 16.69200 73.80000 92.56900 1.000 30.29388 645 GLN A C 1
ATOM 5192 O O . GLN A 1 646 ? 15.91400 74.27000 91.73300 1.000 34.04745 645 GLN A O 1
ATOM 5198 N N . PHE A 1 647 ? 17.18300 74.50700 93.58600 1.000 25.58167 646 PHE A N 1
ATOM 5199 C CA . PHE A 1 647 ? 16.93900 75.93300 93.72900 1.000 25.35117 646 PHE A CA 1
ATOM 5200 C C . PHE A 1 647 ? 18.22600 76.60300 94.17700 1.000 26.82354 646 PHE A C 1
ATOM 5201 O O . PHE A 1 647 ? 18.85900 76.15600 95.14000 1.000 28.91821 646 PHE A O 1
ATOM 5209 N N . ASP A 1 648 ? 18.60600 77.66800 93.47900 1.000 26.92219 647 ASP A N 1
ATOM 5210 C CA . ASP A 1 648 ? 19.72900 78.50700 93.88100 1.000 23.59427 647 ASP A CA 1
ATOM 5211 C C . ASP A 1 648 ? 19.18600 79.57800 94.81900 1.000 23.10765 647 ASP A C 1
ATOM 5212 O O . ASP A 1 648 ? 18.50300 80.51000 94.38000 1.000 24.93419 647 ASP A O 1
ATOM 5217 N N . GLN A 1 649 ? 19.48500 79.43800 96.11400 1.000 19.82360 648 GLN A N 1
ATOM 5218 C CA . GLN A 1 649 ? 18.94100 80.35700 97.10900 1.000 20.94497 648 GLN A CA 1
ATOM 5219 C C . GLN A 1 649 ? 19.36300 81.79600 96.84600 1.000 21.75957 648 GLN A C 1
ATOM 5220 O O . GLN A 1 649 ? 18.63200 82.72900 97.19400 1.000 20.35574 648 GLN A O 1
ATOM 5226 N N . LEU A 1 650 ? 20.52800 81.99800 96.22900 1.000 20.42821 649 LEU A N 1
ATOM 5227 C CA . LEU A 1 650 ? 21.03900 83.34700 96.02000 1.000 22.73008 649 LEU A CA 1
ATOM 5228 C C . LEU A 1 650 ? 20.31100 84.09100 94.90700 1.000 26.10783 649 LEU A C 1
ATOM 5229 O O . LEU A 1 650 ? 20.34200 85.32600 94.88700 1.000 29.55788 649 LEU A O 1
ATOM 5234 N N . SER A 1 651 ? 19.65700 83.38100 93.98400 1.000 24.86538 650 SER A N 1
ATOM 5235 C CA . SER A 1 651 ? 19.12100 84.03600 92.79500 1.000 24.49164 650 SER A CA 1
ATOM 5236 C C . SER A 1 651 ? 17.70700 83.63500 92.40100 1.000 24.44191 650 SER A C 1
ATOM 5237 O O . SER A 1 651 ? 17.18200 84.22300 91.45000 1.000 29.77655 650 SER A O 1
ATOM 5240 N N . TYR A 1 652 ? 17.07200 82.67100 93.06600 1.000 26.76944 651 TYR A N 1
ATOM 5241 C CA . TYR A 1 652 ? 15.75400 82.20900 92.64300 1.000 25.92656 651 TYR A CA 1
ATOM 5242 C C . TYR A 1 652 ? 14.74300 83.35200 92.66700 1.000 24.02017 651 TYR A C 1
ATOM 5243 O O . TYR A 1 652 ? 14.58400 84.03700 93.68200 1.000 21.67585 651 TYR A O 1
ATOM 5252 N N . GLU A 1 653 ? 14.05800 83.55400 91.54300 1.000 29.01726 652 GLU A N 1
ATOM 5253 C CA . GLU A 1 653 ? 13.11600 84.65300 91.38900 1.000 29.17141 652 GLU A CA 1
ATOM 5254 C C . GLU A 1 653 ? 11.67000 84.24900 91.63800 1.000 28.27038 652 GLU A C 1
ATOM 5255 O O . GLU A 1 653 ? 10.77600 85.09000 91.50600 1.000 28.79232 652 GLU A O 1
ATOM 5261 N N . GLY A 1 654 ? 11.41400 82.99700 92.00200 1.000 26.02706 653 GLY A N 1
ATOM 5262 C CA . GLY A 1 654 ? 10.05600 82.55500 92.23600 1.000 30.42900 653 GLY A CA 1
ATOM 5263 C C . GLY A 1 654 ? 9.38900 82.01300 90.98900 1.000 30.97423 653 GLY A C 1
ATOM 5264 O O . GLY A 1 654 ? 9.93100 82.03000 89.88000 1.000 34.22099 653 GLY A O 1
ATOM 5265 N N . LEU A 1 655 ? 8.16500 81.52800 91.19000 1.000 31.26825 654 LEU A N 1
ATOM 5266 C CA . LEU A 1 655 ? 7.42500 80.87300 90.12000 1.000 34.72959 654 LEU A CA 1
ATOM 5267 C C . LEU A 1 655 ? 7.19200 81.82100 88.95100 1.000 34.21947 654 LEU A C 1
ATOM 5268 O O . LEU A 1 655 ? 6.99100 83.02600 89.13300 1.000 29.88186 654 LEU A O 1
ATOM 5273 N N . ALA A 1 656 ? 7.22200 81.26700 87.74300 1.000 34.17150 655 ALA A N 1
ATOM 5274 C CA . ALA A 1 656 ? 6.87400 82.03800 86.56300 1.000 37.39927 655 ALA A CA 1
ATOM 5275 C C . ALA A 1 656 ? 5.38900 82.38900 86.58700 1.000 36.10524 655 ALA A C 1
ATOM 5276 O O . ALA A 1 656 ? 4.59000 81.77200 87.29700 1.000 35.23023 655 ALA A O 1
ATOM 5278 N N . TYR A 1 657 ? 5.03000 83.40000 85.79700 1.000 38.32428 656 TYR A N 1
ATOM 5279 C CA . TYR A 1 657 ? 3.68800 83.97200 85.76300 1.000 37.51757 656 TYR A CA 1
ATOM 5280 C C . TYR A 1 657 ? 2.59900 82.90300 85.65200 1.000 40.84328 656 TYR A C 1
ATOM 5281 O O . TYR A 1 657 ? 1.77200 82.78400 86.57200 1.000 41.13136 656 TYR A O 1
ATOM 5290 N N . PRO A 1 658 ? 2.58600 82.07000 84.60000 1.000 40.79119 657 PRO A N 1
ATOM 5291 C CA . PRO A 1 658 ? 1.47100 81.11800 84.44700 1.000 42.08601 657 PRO A CA 1
ATOM 5292 C C . PRO A 1 658 ? 1.30600 80.19300 85.63500 1.000 43.14446 657 PRO A C 1
ATOM 5293 O O . PRO A 1 658 ? 0.24400 79.57700 85.78500 1.000 45.17413 657 PRO A O 1
ATOM 5297 N N . GLN A 1 659 ? 2.32100 80.08700 86.48800 1.000 37.16859 658 GLN A N 1
ATOM 5298 C CA . GLN A 1 659 ? 2.32300 79.15700 87.60300 1.000 30.75315 658 GLN A CA 1
ATOM 5299 C C . GLN A 1 659 ? 1.67700 79.70500 88.86900 1.000 35.13025 658 GLN A C 1
ATOM 5300 O O . GLN A 1 659 ? 1.46100 78.92900 89.80600 1.000 38.49822 658 GLN A O 1
ATOM 5306 N N . TYR A 1 660 ? 1.36800 81.00000 88.94900 1.000 38.65080 659 TYR A N 1
ATOM 5307 C CA . TYR A 1 660 ? 0.77600 81.50800 90.19100 1.000 36.99477 659 TYR A CA 1
ATOM 5308 C C . TYR A 1 660 ? -0.52000 82.26500 89.90800 1.000 39.46632 659 TYR A C 1
ATOM 5309 O O . TYR A 1 660 ? -0.75900 83.36500 90.41000 1.000 35.55007 659 TYR A O 1
ATOM 5318 N N . ALA A 1 661 ? -1.40400 81.64600 89.12200 1.000 42.06927 660 ALA A N 1
ATOM 5319 C CA . ALA A 1 661 ? -2.67900 82.27900 88.79700 1.000 44.63574 660 ALA A CA 1
ATOM 5320 C C . ALA A 1 661 ? -3.52900 82.49600 90.04500 1.000 42.78830 660 ALA A C 1
ATOM 5321 O O . ALA A 1 661 ? -3.94700 83.62600 90.33300 1.000 45.65475 660 ALA A O 1
ATOM 5323 N N . ASP A 1 662 ? -3.75300 81.43100 90.82500 1.000 39.85623 661 ASP A N 1
ATOM 5324 C CA . ASP A 1 662 ? -4.66000 81.50900 91.96800 1.000 44.27387 661 ASP A CA 1
ATOM 5325 C C . ASP A 1 662 ? -4.28400 82.66200 92.88900 1.000 45.18664 661 ASP A C 1
ATOM 5326 O O . ASP A 1 662 ? -5.10600 83.54300 93.17200 1.000 42.02760 661 ASP A O 1
ATOM 5331 N N . TRP A 1 663 ? -3.01900 82.69600 93.31300 1.000 41.56252 662 TRP A N 1
ATOM 5332 C CA . TRP A 1 663 ? -2.49700 83.80100 94.11000 1.000 39.01974 662 TRP A CA 1
ATOM 5333 C C . TRP A 1 663 ? -2.84900 85.13900 93.47100 1.000 37.84831 662 TRP A C 1
ATOM 5334 O O . TRP A 1 663 ? -3.56700 85.95900 94.06100 1.000 40.14065 662 TRP A O 1
ATOM 5345 N N . ARG A 1 664 ? -2.41300 85.32900 92.22000 1.000 39.61004 663 ARG A N 1
ATOM 5346 C CA . ARG A 1 664 ? -2.71100 86.55800 91.49100 1.000 42.26433 663 ARG A CA 1
ATOM 5347 C C . ARG A 1 664 ? -4.19300 86.87300 91.57700 1.000 46.59231 663 ARG A C 1
ATOM 5348 O O . ARG A 1 664 ? -4.59000 87.98600 91.95400 1.000 45.74694 663 ARG A O 1
ATOM 5356 N N . LYS A 1 665 ? -5.01500 85.85300 91.33300 1.000 46.86317 664 LYS A N 1
ATOM 5357 C CA . LYS A 1 665 ? -6.46000 86.01000 91.29800 1.000 41.29995 664 LYS A CA 1
ATOM 5358 C C . LYS A 1 665 ? -6.96600 86.67200 92.56900 1.000 45.59615 664 LYS A C 1
ATOM 5359 O O . LYS A 1 665 ? -7.69000 87.67500 92.51500 1.000 48.96616 664 LYS A O 1
ATOM 5365 N N . LYS A 1 666 ? -6.54700 86.15600 93.72600 1.000 39.60800 665 LYS A N 1
ATOM 5366 C CA . LYS A 1 666 ? -7.06100 86.69400 94.97700 1.000 38.26361 665 LYS A CA 1
ATOM 5367 C C . LYS A 1 666 ? -6.69700 88.16400 95.10000 1.000 46.36943 665 LYS A C 1
ATOM 5368 O O . LYS A 1 666 ? -7.55500 89.00600 95.39800 1.000 46.80722 665 LYS A O 1
ATOM 5374 N N . ALA A 1 667 ? -5.44300 88.50200 94.78000 1.000 46.31773 666 ALA A N 1
ATOM 5375 C CA . ALA A 1 667 ? -5.04400 89.90300 94.76600 1.000 44.61225 666 ALA A CA 1
ATOM 5376 C C . ALA A 1 667 ? -5.96400 90.70000 93.85700 1.000 48.83848 666 ALA A C 1
ATOM 5377 O O . ALA A 1 667 ? -6.55100 91.70800 94.27300 1.000 50.86613 666 ALA A O 1
ATOM 5379 N N . SER A 1 668 ? -6.16500 90.20500 92.63200 1.000 45.27308 667 SER A N 1
ATOM 5380 C CA . SER A 1 668 ? -7.07600 90.86100 91.70400 1.000 49.80761 667 SER A CA 1
ATOM 5381 C C . SER A 1 668 ? -8.43400 91.06900 92.35200 1.000 49.92573 667 SER A C 1
ATOM 5382 O O . SER A 1 668 ? -8.96200 92.18900 92.37000 1.000 50.48485 667 SER A O 1
ATOM 5385 N N . LYS A 1 669 ? -8.97800 90.01200 92.96700 1.000 46.79413 668 LYS A N 1
ATOM 5386 C CA . LYS A 1 669 ? -10.31000 90.12700 93.54600 1.000 46.84710 668 LYS A CA 1
ATOM 5387 C C . LYS A 1 669 ? -10.35000 91.23700 94.58200 1.000 49.25421 668 LYS A C 1
ATOM 5388 O O . LYS A 1 669 ? -11.31400 92.01000 94.63900 1.000 52.36291 668 LYS A O 1
ATOM 5394 N N . PHE A 1 670 ? -9.30000 91.34800 95.39800 1.000 48.52086 669 PHE A N 1
ATOM 5395 C CA . PHE A 1 670 ? -9.29300 92.40500 96.39900 1.000 50.96173 669 PHE A CA 1
ATOM 5396 C C . PHE A 1 670 ? -9.21200 93.77400 95.74300 1.000 48.36106 669 PHE A C 1
ATOM 5397 O O . PHE A 1 670 ? -9.93900 94.69900 96.12600 1.000 46.38689 669 PHE A O 1
ATOM 5405 N N . VAL A 1 671 ? -8.34800 93.91700 94.73500 1.000 48.54392 670 VAL A N 1
ATOM 5406 C CA . VAL A 1 671 ? -8.03900 95.25200 94.24800 1.000 51.48926 670 VAL A CA 1
ATOM 5407 C C . VAL A 1 671 ? -9.19300 95.82800 93.44100 1.000 55.46717 670 VAL A C 1
ATOM 5408 O O . VAL A 1 671 ? -9.31700 97.05400 93.32600 1.000 55.14552 670 VAL A O 1
ATOM 5412 N N . SER A 1 672 ? -10.06300 94.97200 92.90100 1.000 55.41631 671 SER A N 1
ATOM 5413 C CA . SER A 1 672 ? -11.27500 95.45700 92.25100 1.000 53.93954 671 SER A CA 1
ATOM 5414 C C . SER A 1 672 ? -12.18200 96.18300 93.23400 1.000 49.08355 671 SER A C 1
ATOM 5415 O O . SER A 1 672 ? -12.95800 97.05900 92.83500 1.000 53.08121 671 SER A O 1
ATOM 5418 N N . LEU A 1 673 ? -12.09900 95.83900 94.51800 1.000 49.02074 672 LEU A N 1
ATOM 5419 C CA . LEU A 1 673 ? -13.01200 96.38800 95.51000 1.000 43.25471 672 LEU A CA 1
ATOM 5420 C C . LEU A 1 673 ? -12.62000 97.77800 95.99800 1.000 48.93907 672 LEU A C 1
ATOM 5421 O O . LEU A 1 673 ? -13.39000 98.38200 96.75300 1.000 51.04375 672 LEU A O 1
ATOM 5426 N N . TRP A 1 674 ? -11.46800 98.30900 95.58800 1.000 50.53905 673 TRP A N 1
ATOM 5427 C CA . TRP A 1 674 ? -10.92400 99.50900 96.21100 1.000 50.54953 673 TRP A CA 1
ATOM 5428 C C . TRP A 1 674 ? -10.43300 100.52000 95.18100 1.000 54.16602 673 TRP A C 1
ATOM 5429 O O . TRP A 1 674 ? -10.18100 100.19400 94.01700 1.000 55.59951 673 TRP A O 1
ATOM 5440 N N . GLN A 1 675 ? -10.27500 101.75800 95.65500 1.000 52.47055 674 GLN A N 1
ATOM 5441 C CA . GLN A 1 675 ? -9.76600 102.84800 94.79000 1.000 58.69091 674 GLN A CA 1
ATOM 5442 C C . GLN A 1 675 ? -8.56500 103.47800 95.50500 1.000 59.86028 674 GLN A C 1
ATOM 5443 O O . GLN A 1 675 ? -8.30100 103.08000 96.65100 1.000 59.45110 674 GLN A O 1
ATOM 5449 N N . ILE A 1 676 ? -7.86300 104.38400 94.86200 1.000 59.55534 675 ILE A N 1
ATOM 5450 C CA . ILE A 1 676 ? -6.74700 105.00300 95.47900 1.000 57.11939 675 ILE A CA 1
ATOM 5451 C C . ILE A 1 676 ? -7.07900 106.43400 95.53600 1.000 57.91438 675 ILE A C 1
ATOM 5452 O O . ILE A 1 676 ? -7.48400 106.97700 94.57900 1.000 60.85124 675 ILE A O 1
ATOM 5457 N N . THR A 1 677 ? -6.90600 107.04300 96.68700 1.000 60.53151 676 THR A N 1
ATOM 5458 C CA . THR A 1 677 ? -7.20600 108.44000 96.87500 1.000 64.62146 676 THR A CA 1
ATOM 5459 C C . THR A 1 677 ? -5.96500 109.28600 96.99300 1.000 66.43882 676 THR A C 1
ATOM 5460 O O . THR A 1 677 ? -4.93900 108.81500 97.39000 1.000 65.69918 676 THR A O 1
ATOM 5464 N N . LYS A 1 678 ? -6.22500 110.66500 96.72000 1.000 72.42448 677 LYS A N 1
ATOM 5465 C CA . LYS A 1 678 ? -5.03800 111.48100 96.60700 1.000 74.09952 677 LYS A CA 1
ATOM 5466 C C . LYS A 1 678 ? -5.51100 112.92300 96.71400 1.000 77.83543 677 LYS A C 1
ATOM 5467 O O . LYS A 1 678 ? -6.67400 113.21200 96.43000 1.000 80.88780 677 LYS A O 1
ATOM 5473 N N . LYS A 1 679 ? -4.65400 113.81200 97.21500 1.000 83.62092 678 LYS A N 1
ATOM 5474 C CA . LYS A 1 679 ? -5.04200 115.20500 97.43300 1.000 90.14783 678 LYS A CA 1
ATOM 5475 C C . LYS A 1 679 ? -4.50600 116.10600 96.33400 1.000 94.34313 678 LYS A C 1
ATOM 5476 O O . LYS A 1 679 ? -3.31500 116.08200 96.00700 1.000 92.24991 678 LYS A O 1
ATOM 5482 N N . ASN A 1 680 ? -5.41100 116.89500 95.77600 1.000 96.48813 679 ASN A N 1
ATOM 5483 C CA . ASN A 1 680 ? -5.16000 117.77900 94.65600 1.000 96.69675 679 ASN A CA 1
ATOM 5484 C C . ASN A 1 680 ? -4.56700 119.07800 95.23600 1.000 97.96850 679 ASN A C 1
ATOM 5485 O O . ASN A 1 680 ? -4.69100 119.33100 96.43400 1.000 98.33741 679 ASN A O 1
ATOM 5490 N N . LYS A 1 681 ? -3.73400 119.82700 94.46100 1.000 99.05904 680 LYS A N 1
ATOM 5491 C CA . LYS A 1 681 ? -3.02000 121.10900 94.89200 1.000 100.34662 680 LYS A CA 1
ATOM 5492 C C . LYS A 1 681 ? -4.02900 121.93700 95.64900 1.000 97.97894 680 LYS A C 1
ATOM 5493 O O . LYS A 1 681 ? -3.89500 122.21100 96.84500 1.000 95.45243 680 LYS A O 1
ATOM 5495 N N . LYS A 1 682 ? -4.92600 122.50100 94.88300 1.000 98.03177 681 LYS A N 1
ATOM 5496 C CA . LYS A 1 682 ? -6.20200 122.79500 95.49400 1.000 95.42200 681 LYS A CA 1
ATOM 5497 C C . LYS A 1 682 ? -6.67500 121.57200 96.21500 1.000 99.44596 681 LYS A C 1
ATOM 5498 O O . LYS A 1 682 ? -6.98600 120.58000 95.56900 1.000 103.05643 681 LYS A O 1
ATOM 5504 N N . LYS A 1 683 ? -6.76100 121.63000 97.54700 1.000 98.06035 682 LYS A N 1
ATOM 5505 C CA . LYS A 1 683 ? -7.14300 120.40600 98.24500 1.000 93.84342 682 LYS A CA 1
ATOM 5506 C C . LYS A 1 683 ? -8.55200 119.97300 97.88300 1.000 100.26995 682 LYS A C 1
ATOM 5507 O O . LYS A 1 683 ? -9.52500 120.72600 97.99500 1.000 98.88231 682 LYS A O 1
ATOM 5513 N N . GLU A 1 684 ? -8.58900 118.76400 97.34300 1.000 97.15303 683 GLU A N 1
ATOM 5514 C CA . GLU A 1 684 ? -9.72600 118.05000 96.80900 1.000 91.81684 683 GLU A CA 1
ATOM 5515 C C . GLU A 1 684 ? -9.22800 116.62300 96.67600 1.000 91.73644 683 GLU A C 1
ATOM 5516 O O . GLU A 1 684 ? -8.02200 116.37800 96.57400 1.000 91.95063 683 GLU A O 1
ATOM 5518 N N . ILE A 1 685 ? -10.16200 115.69000 96.72200 1.000 93.27555 684 ILE A N 1
ATOM 5519 C CA . ILE A 1 685 ? -9.86200 114.27100 96.68700 1.000 88.06362 684 ILE A CA 1
ATOM 5520 C C . ILE A 1 685 ? -10.02900 113.80500 95.25600 1.000 85.56050 684 ILE A C 1
ATOM 5521 O O . ILE A 1 685 ? -11.01000 114.15400 94.59200 1.000 86.41502 684 ILE A O 1
ATOM 5526 N N . VAL A 1 686 ? -9.05200 113.05000 94.77200 1.000 83.63683 685 VAL A N 1
ATOM 5527 C CA . VAL A 1 686 ? -9.05200 112.47700 93.43300 1.000 80.91057 685 VAL A CA 1
ATOM 5528 C C . VAL A 1 686 ? -8.90800 110.97300 93.61500 1.000 79.34914 685 VAL A C 1
ATOM 5529 O O . VAL A 1 686 ? -8.04600 110.53500 94.38200 1.000 81.18856 685 VAL A O 1
ATOM 5533 N N . THR A 1 687 ? -9.73500 110.20700 92.89000 1.000 74.48584 686 THR A N 1
ATOM 5534 C CA . THR A 1 687 ? -9.62500 108.78400 93.08800 1.000 73.62423 686 THR A CA 1
ATOM 5535 C C . THR A 1 687 ? -9.25700 108.08900 91.83400 1.000 72.82300 686 THR A C 1
ATOM 5536 O O . THR A 1 687 ? -9.29300 108.66600 90.79700 1.000 75.42532 686 THR A O 1
ATOM 5540 N N . VAL A 1 688 ? -8.84500 106.84500 91.96500 1.000 72.04711 687 VAL A N 1
ATOM 5541 C CA . VAL A 1 688 ? -8.49400 106.04500 90.82300 1.000 68.68505 687 VAL A CA 1
ATOM 5542 C C . VAL A 1 688 ? -8.81100 104.60000 91.14500 1.000 68.58257 687 VAL A C 1
ATOM 5543 O O . VAL A 1 688 ? -8.76300 104.22900 92.26800 1.000 67.39000 687 VAL A O 1
ATOM 5547 N N . GLU A 1 689 ? -9.13300 103.79100 90.15300 1.000 67.45853 688 GLU A N 1
ATOM 5548 C CA . GLU A 1 689 ? -9.64800 102.46000 90.40200 1.000 67.59306 688 GLU A CA 1
ATOM 5549 C C . GLU A 1 689 ? -8.75300 101.33800 90.88900 1.000 70.66542 688 GLU A C 1
ATOM 5550 O O . GLU A 1 689 ? -9.11700 100.18300 90.88000 1.000 71.50788 688 GLU A O 1
ATOM 5556 N N . ALA A 1 690 ? -7.57500 101.69500 91.30600 1.000 66.35785 689 ALA A N 1
ATOM 5557 C CA . ALA A 1 690 ? -6.60500 100.75700 91.88000 1.000 64.07383 689 ALA A CA 1
ATOM 5558 C C . ALA A 1 690 ? -6.37600 99.45100 91.10600 1.000 64.06847 689 ALA A C 1
ATOM 5559 O O . ALA A 1 690 ? -5.35600 98.78800 91.32700 1.000 62.58759 689 ALA A O 1
ATOM 5561 N N . LYS A 1 691 ? -7.33700 99.06300 90.26100 1.000 66.02002 690 LYS A N 1
ATOM 5562 C CA . LYS A 1 691 ? -7.24200 97.79600 89.48300 1.000 59.67683 690 LYS A CA 1
ATOM 5563 C C . LYS A 1 691 ? -6.46000 98.07800 88.20000 1.000 61.61350 690 LYS A C 1
ATOM 5564 O O . LYS A 1 691 ? -5.84000 97.14400 87.66900 1.000 61.38045 690 LYS A O 1
ATOM 5570 N N . GLU A 1 692 ? -6.47400 99.32900 87.73800 1.000 56.22494 691 GLU A N 1
ATOM 5571 C CA . GLU A 1 692 ? -5.67400 99.70500 86.54500 1.000 59.93289 691 GLU A CA 1
ATOM 5572 C C . GLU A 1 692 ? -4.19600 99.49000 86.87300 1.000 61.46438 691 GLU A C 1
ATOM 5573 O O . GLU A 1 692 ? -3.47100 98.93500 86.02200 1.000 59.78903 691 GLU A O 1
ATOM 5579 N N . LYS A 1 693 ? -3.78300 99.88400 88.07900 1.000 59.16875 692 LYS A N 1
ATOM 5580 C CA . LYS A 1 693 ? -2.36800 99.72200 88.50000 1.000 54.05944 692 LYS A CA 1
ATOM 5581 C C . LYS A 1 693 ? -2.04100 98.22800 88.54000 1.000 54.15852 692 LYS A C 1
ATOM 5582 O O . LYS A 1 693 ? -0.94200 97.85300 88.10200 1.000 52.12551 692 LYS A O 1
ATOM 5588 N N . PHE A 1 694 ? -2.97700 97.41500 89.03000 1.000 50.36576 693 PHE A N 1
ATOM 5589 C CA . PHE A 1 694 ? -2.75500 95.95000 89.11700 1.000 52.13396 693 PHE A CA 1
ATOM 5590 C C . PHE A 1 694 ? -2.57700 95.38100 87.70900 1.000 52.09110 693 PHE A C 1
ATOM 5591 O O . PHE A 1 694 ? -1.69800 94.53100 87.51800 1.000 49.11385 693 PHE A O 1
ATOM 5599 N N . ASP A 1 695 ? -3.39400 95.84000 86.75900 1.000 57.67247 694 ASP A N 1
ATOM 5600 C CA . ASP A 1 695 ? -3.29700 95.36600 85.35400 1.000 54.02157 694 ASP A CA 1
ATOM 5601 C C . ASP A 1 695 ? -1.94500 95.78400 84.77100 1.000 48.39760 694 ASP A C 1
ATOM 5602 O O . ASP A 1 695 ? -1.34500 94.97400 84.04700 1.000 48.95693 694 ASP A O 1
ATOM 5607 N N . ALA A 1 696 ? -1.49100 97.00200 85.08300 1.000 44.95331 695 ALA A N 1
ATOM 5608 C CA . ALA A 1 696 ? -0.17600 97.47600 84.59500 1.000 46.91772 695 ALA A CA 1
ATOM 5609 C C . ALA A 1 696 ? 0.92100 96.57600 85.16600 1.000 51.68801 695 ALA A C 1
ATOM 5610 O O . ALA A 1 696 ? 1.86100 96.24600 84.42100 1.000 55.52151 695 ALA A O 1
ATOM 5612 N N . ILE A 1 697 ? 0.79100 96.19400 86.43800 1.000 48.92162 696 ILE A N 1
ATOM 5613 C CA . ILE A 1 697 ? 1.77500 95.27400 87.07800 1.000 44.85829 696 ILE A CA 1
ATOM 5614 C C . ILE A 1 697 ? 1.72600 93.92000 86.36600 1.000 48.16816 696 ILE A C 1
ATOM 5615 O O . ILE A 1 697 ? 2.81100 93.35800 86.11200 1.000 44.44976 696 ILE A O 1
ATOM 5620 N N . CYS A 1 698 ? 0.53000 93.43600 86.00700 1.000 52.34851 697 CYS A N 1
ATOM 5621 C CA . CYS A 1 698 ? 0.47200 92.08300 85.45500 1.000 48.83463 697 CYS A CA 1
ATOM 5622 C C . CYS A 1 698 ? 0.90000 92.01900 83.99200 1.000 48.70024 697 CYS A C 1
ATOM 5623 O O . CYS A 1 698 ? 1.38000 90.97000 83.54600 1.000 50.20990 697 CYS A O 1
ATOM 5626 N N . LYS A 1 699 ? 0.73400 93.10800 83.23100 1.000 53.57267 698 LYS A N 1
ATOM 5627 C CA . LYS A 1 699 ? 0.88500 93.01400 81.77700 1.000 60.57658 698 LYS A CA 1
ATOM 5628 C C . LYS A 1 699 ? 2.25900 92.50000 81.35200 1.000 59.40950 698 LYS A C 1
ATOM 5629 O O . LYS A 1 699 ? 2.37500 91.82500 80.32100 1.000 59.88426 698 LYS A O 1
ATOM 5635 N N . TYR A 1 700 ? 3.30700 92.79300 82.11600 1.000 57.63170 699 TYR A N 1
ATOM 5636 C CA . TYR A 1 700 ? 4.65200 92.40000 81.72200 1.000 55.58233 699 TYR A CA 1
ATOM 5637 C C . TYR A 1 700 ? 5.07100 91.06400 82.32500 1.000 49.44764 699 TYR A C 1
ATOM 5638 O O . TYR A 1 700 ? 6.26600 90.74400 82.34200 1.000 44.90858 699 TYR A O 1
ATOM 5647 N N . GLN A 1 701 ? 4.10000 90.28000 82.79100 1.000 48.93579 700 GLN A N 1
ATOM 5648 C CA . GLN A 1 701 ? 4.30100 88.88900 83.18900 1.000 46.19823 700 GLN A CA 1
ATOM 5649 C C . GLN A 1 701 ? 5.45200 88.68900 84.15700 1.000 43.65728 700 GLN A C 1
ATOM 5650 O O . GLN A 1 701 ? 6.36300 87.90400 83.91200 1.000 37.92826 700 GLN A O 1
ATOM 5656 N N . PRO A 1 702 ? 5.44000 89.38400 85.30700 1.000 41.32458 701 PRO A N 1
ATOM 5657 C CA . PRO A 1 702 ? 6.55900 89.27500 86.24300 1.000 36.11698 701 PRO A CA 1
ATOM 5658 C C . PRO A 1 702 ? 6.60900 87.90100 86.88900 1.000 37.76386 701 PRO A C 1
ATOM 5659 O O . PRO A 1 702 ? 5.64500 87.13100 86.87200 1.000 39.08070 701 PRO A O 1
ATOM 5663 N N . ARG A 1 703 ? 7.76600 87.59600 87.46500 1.000 35.55460 702 ARG A N 1
ATOM 5664 C CA . ARG A 1 703 ? 7.86000 86.41900 88.30800 1.000 33.46771 702 ARG A CA 1
ATOM 5665 C C . ARG A 1 703 ? 7.29500 86.73400 89.69200 1.000 32.27933 702 ARG A C 1
ATOM 5666 O O . ARG A 1 703 ? 6.97600 87.88200 90.01600 1.000 28.55514 702 ARG A O 1
ATOM 5674 N N . LEU A 1 704 ? 7.17700 85.69200 90.51500 1.000 30.27077 703 LEU A N 1
ATOM 5675 C CA . LEU A 1 704 ? 6.37600 85.79900 91.73000 1.000 30.11434 703 LEU A CA 1
ATOM 5676 C C . LEU A 1 704 ? 6.90900 86.87600 92.66800 1.000 29.83482 703 LEU A C 1
ATOM 5677 O O . LEU A 1 704 ? 6.13000 87.62500 93.26900 1.000 30.80743 703 LEU A O 1
ATOM 5682 N N . TYR A 1 705 ? 8.22900 86.97400 92.81400 1.000 25.15430 704 TYR A N 1
ATOM 5683 C CA . TYR A 1 705 ? 8.75600 87.86500 93.84200 1.000 28.41687 704 TYR A CA 1
ATOM 5684 C C . TYR A 1 705 ? 8.70800 89.33400 93.41200 1.000 27.85735 704 TYR A C 1
ATOM 5685 O O . TYR A 1 705 ? 8.41300 90.21400 94.23200 1.000 33.00366 704 TYR A O 1
ATOM 5694 N N . LYS A 1 706 ? 8.94700 89.63300 92.13600 1.000 29.78494 705 LYS A N 1
ATOM 5695 C CA . LYS A 1 706 ? 8.71300 90.99700 91.69100 1.000 35.91113 705 LYS A CA 1
ATOM 5696 C C . LYS A 1 706 ? 7.24700 91.35500 91.83700 1.000 30.99641 705 LYS A C 1
ATOM 5697 O O . LYS A 1 706 ? 6.89600 92.49200 92.19100 1.000 36.98569 705 LYS A O 1
ATOM 5703 N N . PHE A 1 707 ? 6.38000 90.40900 91.47600 1.000 29.46097 706 PHE A N 1
ATOM 5704 C CA . PHE A 1 707 ? 4.94800 90.64400 91.58000 1.000 33.25698 706 PHE A CA 1
ATOM 5705 C C . PHE A 1 707 ? 4.56300 90.96800 93.01100 1.000 36.41499 706 PHE A C 1
ATOM 5706 O O . PHE A 1 707 ? 3.77200 91.88100 93.25300 1.000 36.51350 706 PHE A O 1
ATOM 5714 N N . ASN A 1 708 ? 5.11800 90.23200 93.97500 1.000 30.37689 707 ASN A N 1
ATOM 5715 C CA . ASN A 1 708 ? 4.80900 90.50200 95.37400 1.000 34.22101 707 ASN A CA 1
ATOM 5716 C C . ASN A 1 708 ? 5.31900 91.87600 95.79400 1.000 36.14364 707 ASN A C 1
ATOM 5717 O O . ASN A 1 708 ? 4.63300 92.59800 96.52300 1.000 33.54165 707 ASN A O 1
ATOM 5722 N N . LYS A 1 709 ? 6.51100 92.26600 95.33200 1.000 37.43769 708 LYS A N 1
ATOM 5723 C CA . LYS A 1 709 ? 7.02800 93.59400 95.66800 1.000 36.20727 708 LYS A CA 1
ATOM 5724 C C . LYS A 1 709 ? 6.14000 94.70500 95.09700 1.000 33.09398 708 LYS A C 1
ATOM 5725 O O . LYS A 1 709 ? 5.76200 95.65400 95.80500 1.000 34.33998 708 LYS A O 1
ATOM 5731 N N . GLU A 1 710 ? 5.78100 94.59100 93.81600 1.000 30.40366 709 GLU A N 1
ATOM 5732 C CA . GLU A 1 710 ? 4.93400 95.60100 93.18500 1.000 34.90139 709 GLU A CA 1
ATOM 5733 C C . GLU A 1 710 ? 3.54900 95.63600 93.82200 1.000 35.93224 709 GLU A C 1
ATOM 5734 O O . GLU A 1 710 ? 2.97600 96.71400 94.03700 1.000 34.65461 709 GLU A O 1
ATOM 5740 N N . TYR A 1 711 ? 2.99500 94.46500 94.13600 1.000 34.16536 710 TYR A N 1
ATOM 5741 C CA . TYR A 1 711 ? 1.70400 94.40600 94.80200 1.000 33.87770 710 TYR A CA 1
ATOM 5742 C C . TYR A 1 711 ? 1.77000 95.00000 96.20100 1.000 34.84149 710 TYR A C 1
ATOM 5743 O O . TYR A 1 711 ? 0.78500 95.57400 96.67500 1.000 38.14025 710 TYR A O 1
ATOM 5752 N N . ALA A 1 712 ? 2.91200 94.86500 96.87800 1.000 29.40279 711 ALA A N 1
ATOM 5753 C CA . ALA A 1 712 ? 3.08800 95.52600 98.16400 1.000 30.42563 711 ALA A CA 1
ATOM 5754 C C . ALA A 1 712 ? 3.03900 97.03900 98.00900 1.000 35.05179 711 ALA A C 1
ATOM 5755 O O . ALA A 1 712 ? 2.40600 97.74000 98.81300 1.000 32.31286 711 ALA A O 1
ATOM 5757 N N . TYR A 1 713 ? 3.69800 97.56000 96.97200 1.000 32.86357 712 TYR A N 1
ATOM 5758 C CA . TYR A 1 713 ? 3.59200 98.99300 96.69900 1.000 39.72537 712 TYR A CA 1
ATOM 5759 C C . TYR A 1 713 ? 2.14100 99.39900 96.45900 1.000 39.15575 712 TYR A C 1
ATOM 5760 O O . TYR A 1 713 ? 1.68200 100.44000 96.95400 1.000 40.98710 712 TYR A O 1
ATOM 5769 N N . LEU A 1 714 ? 1.40100 98.58100 95.70700 1.000 33.31642 713 LEU A N 1
ATOM 5770 C CA . LEU A 1 714 ? -0.00300 98.89200 95.44100 1.000 37.95956 713 LEU A CA 1
ATOM 5771 C C . LEU A 1 714 ? -0.83300 98.89300 96.72200 1.000 41.02177 713 LEU A C 1
ATOM 5772 O O . LEU A 1 714 ? -1.70000 99.75600 96.90700 1.000 41.35751 713 LEU A O 1
ATOM 5777 N N . LEU A 1 715 ? -0.60000 97.92100 97.60800 1.000 36.76901 714 LEU A N 1
ATOM 5778 C CA . LEU A 1 715 ? -1.32300 97.89300 98.87700 1.000 36.19242 714 LEU A CA 1
ATOM 5779 C C . LEU A 1 715 ? -1.03300 99.14100 99.69800 1.000 39.56571 714 LEU A C 1
ATOM 5780 O O . LEU A 1 715 ? -1.94800 99.74100 100.28000 1.000 40.78771 714 LEU A O 1
ATOM 5785 N N . ARG A 1 716 ? 0.23800 99.54800 99.74900 1.000 40.38484 715 ARG A N 1
ATOM 5786 C CA . ARG A 1 716 ? 0.58400 100.77900 100.45200 1.000 37.63122 715 ARG A CA 1
ATOM 5787 C C . ARG A 1 716 ? -0.15800 101.97100 99.86400 1.000 39.48519 715 ARG A C 1
ATOM 5788 O O . ARG A 1 716 ? -0.64200 102.83700 100.60200 1.000 43.41968 715 ARG A O 1
ATOM 5796 N N . ASP A 1 717 ? -0.25900 102.03100 98.53400 1.000 38.99891 716 ASP A N 1
ATOM 5797 C CA . ASP A 1 717 ? -0.99600 103.12300 97.90200 1.000 41.55801 716 ASP A CA 1
ATOM 5798 C C . ASP A 1 717 ? -2.47500 103.08600 98.27500 1.000 44.02833 716 ASP A C 1
ATOM 5799 O O . ASP A 1 717 ? -3.09500 104.13300 98.49600 1.000 45.14475 716 ASP A O 1
ATOM 5804 N N . ILE A 1 718 ? -3.05900 101.88800 98.34000 1.000 39.87731 717 ILE A N 1
ATOM 5805 C CA . ILE A 1 718 ? -4.47600 101.76400 98.68300 1.000 36.79086 717 ILE A CA 1
ATOM 5806 C C . ILE A 1 718 ? -4.72700 102.22700 100.11400 1.000 40.57395 717 ILE A C 1
ATOM 5807 O O . ILE A 1 718 ? -5.76200 102.83100 100.41500 1.000 41.31033 717 ILE A O 1
ATOM 5812 N N . VAL A 1 719 ? -3.77900 101.96100 101.01700 1.000 38.68434 718 VAL A N 1
ATOM 5813 C CA . VAL A 1 719 ? -3.96700 102.26700 102.43500 1.000 37.52144 718 VAL A CA 1
ATOM 5814 C C . VAL A 1 719 ? -4.07100 103.76900 102.72500 1.000 46.79130 718 VAL A C 1
ATOM 5815 O O . VAL A 1 719 ? -4.68200 104.16300 103.72600 1.000 46.42107 718 VAL A O 1
ATOM 5819 N N . ARG A 1 720 ? -3.55100 104.61900 101.83600 1.000 43.78694 719 ARG A N 1
ATOM 5820 C CA . ARG A 1 720 ? -3.08400 105.94700 102.24000 1.000 49.43039 719 ARG A CA 1
ATOM 5821 C C . ARG A 1 720 ? -4.19900 106.83900 102.78500 1.000 53.16561 719 ARG A C 1
ATOM 5822 O O . ARG A 1 720 ? -4.03800 107.46500 103.83900 1.000 61.15194 719 ARG A O 1
ATOM 5830 N N . GLY A 1 721 ? -5.32100 106.93800 102.08200 1.000 49.35473 720 GLY A N 1
ATOM 5831 C CA . GLY A 1 721 ? -6.32900 107.92200 102.42400 1.000 58.91446 720 GLY A CA 1
ATOM 5832 C C . GLY A 1 721 ? -7.48100 107.44900 103.28400 1.000 58.88694 720 GLY A C 1
ATOM 5833 O O . GLY A 1 721 ? -8.42400 108.21900 103.50100 1.000 60.21729 720 GLY A O 1
ATOM 5834 N N . LYS A 1 722 ? -7.42100 106.23600 103.81600 1.000 52.47261 721 LYS A N 1
ATOM 5835 C CA . LYS A 1 722 ? -8.61300 105.53000 104.25900 1.000 50.91858 721 LYS A CA 1
ATOM 5836 C C . LYS A 1 722 ? -9.02600 105.90100 105.68400 1.000 51.93573 721 LYS A C 1
ATOM 5837 O O . LYS A 1 722 ? -8.25700 106.47000 106.46200 1.000 51.67450 721 LYS A O 1
ATOM 5843 N N . SER A 1 723 ? -10.27500 105.56500 106.00500 1.000 53.57013 722 SER A N 1
ATOM 5844 C CA . SER A 1 723 ? -10.86500 105.73300 107.32200 1.000 51.54096 722 SER A CA 1
ATOM 5845 C C . SER A 1 723 ? -10.47300 104.56900 108.23000 1.000 51.65166 722 SER A C 1
ATOM 5846 O O . SER A 1 723 ? -9.88200 103.58000 107.79200 1.000 54.57818 722 SER A O 1
ATOM 5849 N N . LEU A 1 724 ? -10.81700 104.68600 109.51700 1.000 46.26236 723 LEU A N 1
ATOM 5850 C CA . LEU A 1 724 ? -10.56800 103.57600 110.43100 1.000 41.91421 723 LEU A CA 1
ATOM 5851 C C . LEU A 1 724 ? -11.34800 102.33700 110.00800 1.000 50.74725 723 LEU A C 1
ATOM 5852 O O . LEU A 1 724 ? -10.85500 101.21000 110.13000 1.000 46.88356 723 LEU A O 1
ATOM 5857 N N . VAL A 1 725 ? -12.57300 102.52800 109.50800 1.000 53.47917 724 VAL A N 1
ATOM 5858 C CA . VAL A 1 725 ? -13.41500 101.39400 109.13700 1.000 52.80748 724 VAL A CA 1
ATOM 5859 C C . VAL A 1 725 ? -12.84200 100.66500 107.92600 1.000 47.50091 724 VAL A C 1
ATOM 5860 O O . VAL A 1 725 ? -12.77900 99.43000 107.90200 1.000 50.18911 724 VAL A O 1
ATOM 5864 N N . GLU A 1 726 ? -12.41500 101.41100 106.90500 1.000 51.54676 725 GLU A N 1
ATOM 5865 C CA . GLU A 1 726 ? -11.83800 100.78500 105.71800 1.000 54.47707 725 GLU A CA 1
ATOM 5866 C C . GLU A 1 726 ? -10.55600 100.03300 106.05200 1.000 51.92614 725 GLU A C 1
ATOM 5867 O O . GLU A 1 726 ? -10.27200 98.97200 105.46200 1.000 49.41918 725 GLU A O 1
ATOM 5873 N N . LEU A 1 727 ? -9.77700 100.56300 106.99700 1.000 51.95423 726 LEU A N 1
ATOM 5874 C CA . LEU A 1 727 ? -8.49400 99.96800 107.32900 1.000 44.91911 726 LEU A CA 1
ATOM 5875 C C . LEU A 1 727 ? -8.65300 98.57400 107.91800 1.000 52.73362 726 LEU A C 1
ATOM 5876 O O . LEU A 1 727 ? -7.71100 97.78900 107.85700 1.000 46.16652 726 LEU A O 1
ATOM 5881 N N . GLN A 1 728 ? -9.84200 98.21600 108.41000 1.000 52.56577 727 GLN A N 1
ATOM 5882 C CA . GLN A 1 728 ? -10.02900 96.86700 108.94400 1.000 50.07831 727 GLN A CA 1
ATOM 5883 C C . GLN A 1 728 ? -10.19600 95.79500 107.84700 1.000 48.41463 727 GLN A C 1
ATOM 5884 O O . GLN A 1 728 ? -9.58500 94.72100 107.93500 1.000 55.69716 727 GLN A O 1
ATOM 5890 N N . GLN A 1 729 ? -10.97500 96.03600 106.79500 1.000 48.63710 728 GLN A N 1
ATOM 5891 C CA . GLN A 1 729 ? -10.98800 95.03200 105.75000 1.000 54.84413 728 GLN A CA 1
ATOM 5892 C C . GLN A 1 729 ? -9.61200 95.01000 105.10600 1.000 49.78738 728 GLN A C 1
ATOM 5893 O O . GLN A 1 729 ? -9.05600 93.94500 104.78300 1.000 52.03833 728 GLN A O 1
ATOM 5899 N N . ILE A 1 730 ? -9.06800 96.21400 104.85700 1.000 47.83038 729 ILE A N 1
ATOM 5900 C CA . ILE A 1 730 ? -7.75100 96.26600 104.24200 1.000 50.51425 729 ILE A CA 1
ATOM 5901 C C . ILE A 1 730 ? -6.77300 95.50900 105.11100 1.000 44.55250 729 ILE A C 1
ATOM 5902 O O . ILE A 1 730 ? -5.85300 94.87000 104.60400 1.000 41.26190 729 ILE A O 1
ATOM 5907 N N . ARG A 1 731 ? -6.99000 95.51600 106.42800 1.000 44.22354 730 ARG A N 1
ATOM 5908 C CA . ARG A 1 731 ? -6.12400 94.78100 107.33400 1.000 41.70542 730 ARG A CA 1
ATOM 5909 C C . ARG A 1 731 ? -6.26000 93.27100 107.14900 1.000 42.41488 730 ARG A C 1
ATOM 5910 O O . ARG A 1 731 ? -5.25700 92.54400 107.21100 1.000 39.45420 730 ARG A O 1
ATOM 5918 N N . GLN A 1 732 ? -7.48000 92.76100 106.93300 1.000 41.02062 731 GLN A N 1
ATOM 5919 C CA . GLN A 1 732 ? -7.52100 91.32300 106.65700 1.000 44.85282 731 GLN A CA 1
ATOM 5920 C C . GLN A 1 732 ? -6.78700 91.02400 105.35300 1.000 42.07872 731 GLN A C 1
ATOM 5921 O O . GLN A 1 732 ? -6.07800 90.01300 105.24700 1.000 35.25473 731 GLN A O 1
ATOM 5927 N N . GLU A 1 733 ? -6.90900 91.91600 104.36400 1.000 37.65458 732 GLU A N 1
ATOM 5928 C CA . GLU A 1 733 ? -6.15900 91.71600 103.12400 1.000 38.61199 732 GLU A CA 1
ATOM 5929 C C . GLU A 1 733 ? -4.65500 91.72100 103.38200 1.000 41.47044 732 GLU A C 1
ATOM 5930 O O . GLU A 1 733 ? -3.91700 90.91400 102.80400 1.000 35.55645 732 GLU A O 1
ATOM 5936 N N . ILE A 1 734 ? -4.18800 92.61900 104.25200 1.000 36.73178 733 ILE A N 1
ATOM 5937 C CA . ILE A 1 734 ? -2.75800 92.72200 104.54300 1.000 34.05862 733 ILE A CA 1
ATOM 5938 C C . ILE A 1 734 ? -2.25300 91.43600 105.17700 1.000 37.82188 733 ILE A C 1
ATOM 5939 O O . ILE A 1 734 ? -1.22900 90.87500 104.76400 1.000 36.54337 733 ILE A O 1
ATOM 5944 N N . PHE A 1 735 ? -2.95900 90.96000 106.20500 1.000 39.71684 734 PHE A N 1
ATOM 5945 C CA . PHE A 1 735 ? -2.53200 89.74000 106.88100 1.000 32.10457 734 PHE A CA 1
ATOM 5946 C C . PHE A 1 735 ? -2.50300 88.56900 105.91700 1.000 32.91359 734 PHE A C 1
ATOM 5947 O O . PHE A 1 735 ? -1.56100 87.76200 105.92600 1.000 35.61295 734 PHE A O 1
ATOM 5955 N N . ARG A 1 736 ? -3.49300 88.48700 105.05300 1.000 34.79008 735 ARG A N 1
ATOM 5956 C CA . ARG A 1 736 ? -3.58000 87.40900 104.09300 1.000 36.29798 735 ARG A CA 1
ATOM 5957 C C . ARG A 1 736 ? -2.44200 87.46800 103.10400 1.000 38.76776 735 ARG A C 1
ATOM 5958 O O . ARG A 1 736 ? -1.87300 86.45300 102.74800 1.000 38.00508 735 ARG A O 1
ATOM 5966 N N . PHE A 1 737 ? -2.11600 88.66700 102.65100 1.000 35.87461 736 PHE A N 1
ATOM 5967 C CA . PHE A 1 737 ? -0.99800 88.82500 101.71800 1.000 33.29656 736 PHE A CA 1
ATOM 5968 C C . PHE A 1 737 ? 0.32600 88.44600 102.36700 1.000 35.99223 736 PHE A C 1
ATOM 5969 O O . PHE A 1 737 ? 1.21400 87.89600 101.70600 1.000 27.72307 736 PHE A O 1
ATOM 5977 N N . ILE A 1 738 ? 0.48100 88.73900 103.65800 1.000 33.54458 737 ILE A N 1
ATOM 5978 C CA . ILE A 1 738 ? 1.76800 88.51100 104.30800 1.000 30.09720 737 ILE A CA 1
ATOM 5979 C C . ILE A 1 738 ? 1.96200 87.04100 104.67000 1.000 34.65058 737 ILE A C 1
ATOM 5980 O O . ILE A 1 738 ? 3.07100 86.50700 104.55400 1.000 34.56040 737 ILE A O 1
ATOM 5985 N N . GLU A 1 739 ? 0.90300 86.35200 105.10400 1.000 40.52729 738 GLU A N 1
ATOM 5986 C CA . GLU A 1 739 ? 1.08900 85.07200 105.77800 1.000 33.43976 738 GLU A CA 1
ATOM 5987 C C . GLU A 1 739 ? 0.59900 83.84400 105.01400 1.000 32.80946 738 GLU A C 1
ATOM 5988 O O . GLU A 1 739 ? 0.92000 82.72400 105.42900 1.000 29.58321 738 GLU A O 1
ATOM 5994 N N . GLN A 1 740 ? -0.21100 84.02400 103.98300 1.000 33.39418 739 GLN A N 1
ATOM 5995 C CA . GLN A 1 740 ? -0.79000 82.81200 103.35600 1.000 33.62346 739 GLN A CA 1
ATOM 5996 C C . GLN A 1 740 ? -0.16100 82.54900 101.99700 1.000 31.92546 739 GLN A C 1
ATOM 5997 O O . GLN A 1 740 ? 0.21400 83.51600 101.33600 1.000 39.67641 739 GLN A O 1
ATOM 6003 N N . ASP A 1 741 ? 0.00400 81.27500 101.65000 1.000 33.86442 740 ASP A N 1
ATOM 6004 C CA . ASP A 1 741 ? 0.46900 80.92600 100.28600 1.000 37.36622 740 ASP A CA 1
ATOM 6005 C C . ASP A 1 741 ? 1.82900 81.55200 99.99900 1.000 38.28312 740 ASP A C 1
ATOM 6006 O O . ASP A 1 741 ? 2.79200 81.20700 100.69600 1.000 45.90604 740 ASP A O 1
ATOM 6011 N N . CYS A 1 742 ? 1.90000 82.41500 98.99000 1.000 38.82828 741 CYS A N 1
ATOM 6012 C CA . CYS A 1 742 ? 3.19800 82.98500 98.55300 1.000 35.44658 741 CYS A CA 1
ATOM 6013 C C . CYS A 1 742 ? 3.60500 84.27000 99.28100 1.000 35.82115 741 CYS A C 1
ATOM 6014 O O . CYS A 1 742 ? 4.39000 85.01000 98.68000 1.000 37.12808 741 CYS A O 1
ATOM 6017 N N . GLY A 1 743 ? 3.13100 84.54200 100.50400 1.000 34.46789 742 GLY A N 1
ATOM 6018 C CA . GLY A 1 743 ? 3.59700 85.73900 101.15100 1.000 35.82646 742 GLY A CA 1
ATOM 6019 C C . GLY A 1 743 ? 5.02100 85.58200 101.62700 1.000 30.58835 742 GLY A C 1
ATOM 6020 O O . GLY A 1 743 ? 5.59000 84.49400 101.68300 1.000 30.78433 742 GLY A O 1
ATOM 6021 N N . VAL A 1 744 ? 5.60600 86.72400 101.98800 1.000 32.55764 743 VAL A N 1
ATOM 6022 C CA . VAL A 1 744 ? 7.02000 86.76700 102.31200 1.000 32.72178 743 VAL A CA 1
ATOM 6023 C C . VAL A 1 744 ? 7.36200 85.94400 103.54800 1.000 31.93184 743 VAL A C 1
ATOM 6024 O O . VAL A 1 744 ? 8.51700 85.53000 103.70500 1.000 35.82212 743 VAL A O 1
ATOM 6028 N N . THR A 1 745 ? 6.39800 85.68100 104.42800 1.000 31.25077 744 THR A N 1
ATOM 6029 C CA . THR A 1 745 ? 6.67000 84.85600 105.59900 1.000 29.11415 744 THR A CA 1
ATOM 6030 C C . THR A 1 745 ? 6.61100 83.36600 105.29700 1.000 28.58912 744 THR A C 1
ATOM 6031 O O . THR A 1 745 ? 6.78000 82.55700 106.21500 1.000 35.05412 744 THR A O 1
ATOM 6035 N N . ARG A 1 746 ? 6.36600 82.98800 104.05300 1.000 30.48765 745 ARG A N 1
ATOM 6036 C CA . ARG A 1 746 ? 6.39800 81.58700 103.65100 1.000 32.85997 745 ARG A CA 1
ATOM 6037 C C . ARG A 1 746 ? 7.28900 81.33400 102.44500 1.000 35.02910 745 ARG A C 1
ATOM 6038 O O . ARG A 1 746 ? 7.95300 80.29500 102.39000 1.000 31.88142 745 ARG A O 1
ATOM 6046 N N . LEU A 1 747 ? 7.33000 82.25600 101.48500 1.000 29.02276 746 LEU A N 1
ATOM 6047 C CA . LEU A 1 747 ? 8.13800 82.11000 100.28300 1.000 26.65403 746 LEU A CA 1
ATOM 6048 C C . LEU A 1 747 ? 9.06900 83.29700 100.10900 1.000 26.61458 746 LEU A C 1
ATOM 6049 O O . LEU A 1 747 ? 8.74300 84.42900 100.47600 1.000 27.33800 746 LEU A O 1
ATOM 6054 N N . GLY A 1 748 ? 10.22300 83.02100 99.51200 1.000 22.84177 747 GLY A N 1
ATOM 6055 C CA . GLY A 1 748 ? 11.19900 84.04600 99.20700 1.000 23.88582 747 GLY A CA 1
ATOM 6056 C C . GLY A 1 748 ? 12.61200 83.52100 99.32800 1.000 22.15867 747 GLY A C 1
ATOM 6057 O O . GLY A 1 748 ? 12.96600 82.89700 100.33200 1.000 22.99854 747 GLY A O 1
ATOM 6058 N N . SER A 1 749 ? 13.43100 83.77200 98.31400 1.000 19.79851 748 SER A N 1
ATOM 6059 C CA . SER A 1 749 ? 14.80600 83.29500 98.30500 1.000 22.67377 748 SER A CA 1
ATOM 6060 C C . SER A 1 749 ? 15.68800 84.28600 99.05900 1.000 24.12010 748 SER A C 1
ATOM 6061 O O . SER A 1 749 ? 15.20800 85.16800 99.77500 1.000 21.45087 748 SER A O 1
ATOM 6064 N N . LEU A 1 750 ? 17.00100 84.13400 98.92100 1.000 24.32181 749 LEU A N 1
ATOM 6065 C CA . LEU A 1 750 ? 17.95500 85.10100 99.44000 1.000 20.71452 749 LEU A CA 1
ATOM 6066 C C . LEU A 1 750 ? 18.31000 86.16900 98.41500 1.000 22.19572 749 LEU A C 1
ATOM 6067 O O . LEU A 1 750 ? 19.26600 86.92100 98.62600 1.000 23.75520 749 LEU A O 1
ATOM 6072 N N . SER A 1 751 ? 17.56600 86.24900 97.31500 1.000 23.26567 750 SER A N 1
ATOM 6073 C CA . SER A 1 751 ? 17.85700 87.21500 96.26900 1.000 25.59467 750 SER A CA 1
ATOM 6074 C C . SER A 1 751 ? 17.60100 88.63900 96.75900 1.000 28.81652 750 SER A C 1
ATOM 6075 O O . SER A 1 751 ? 16.84600 88.87800 97.70500 1.000 30.11653 750 SER A O 1
ATOM 6078 N N . LEU A 1 752 ? 18.25800 89.59200 96.09300 1.000 30.82338 751 LEU A N 1
ATOM 6079 C CA . LEU A 1 752 ? 18.04900 91.00400 96.40000 1.000 32.14990 751 LEU A CA 1
ATOM 6080 C C . LEU A 1 752 ? 16.58600 91.39700 96.22400 1.000 30.35871 751 LEU A C 1
ATOM 6081 O O . LEU A 1 752 ? 16.04000 92.18300 97.01400 1.000 33.76043 751 LEU A O 1
ATOM 6086 N N . SER A 1 753 ? 15.93700 90.85400 95.19100 1.000 29.63980 752 SER A N 1
ATOM 6087 C CA . SER A 1 753 ? 14.54000 91.17800 94.92800 1.000 30.60801 752 SER A CA 1
ATOM 6088 C C . SER A 1 753 ? 13.64300 90.76000 96.08700 1.000 31.17832 752 SER A C 1
ATOM 6089 O O . SER A 1 753 ? 12.70200 91.47900 96.44100 1.000 36.02258 752 SER A O 1
ATOM 6092 N N . THR A 1 754 ? 13.92100 89.60500 96.69600 1.000 26.95024 753 THR A N 1
ATOM 6093 C CA . THR A 1 754 ? 13.12500 89.16400 97.84000 1.000 27.39092 753 THR A CA 1
ATOM 6094 C C . THR A 1 754 ? 13.28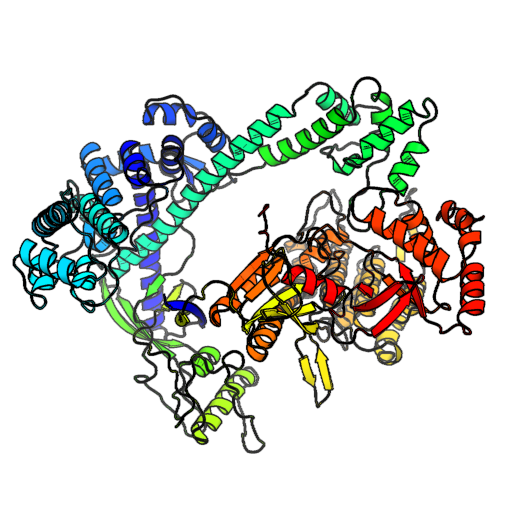900 90.10300 99.03300 1.000 28.79025 753 THR A C 1
ATOM 6095 O O . THR A 1 754 ? 12.31300 90.40900 99.73300 1.000 26.85546 753 THR A O 1
ATOM 6099 N N . LEU A 1 755 ? 14.51700 90.56200 99.28900 1.000 27.56469 754 LEU A N 1
ATOM 6100 C CA . LEU A 1 755 ? 14.74000 91.49900 100.38600 1.000 29.42369 754 LEU A CA 1
ATOM 6101 C C . LEU A 1 755 ? 13.99300 92.80600 100.14600 1.000 27.36978 754 LEU A C 1
ATOM 6102 O O . LEU A 1 755 ? 13.36400 93.35600 101.06600 1.000 26.47246 754 LEU A O 1
ATOM 6107 N N . GLU A 1 756 ? 14.02600 93.30700 98.90700 1.000 31.26560 755 GLU A N 1
ATOM 6108 C CA . GLU A 1 756 ? 13.26000 94.50900 98.58800 1.000 35.27541 755 GLU A CA 1
ATOM 6109 C C . GLU A 1 756 ? 11.76200 94.26900 98.74700 1.000 29.83780 755 GLU A C 1
ATOM 6110 O O . GLU A 1 756 ? 11.02100 95.16300 99.17300 1.000 30.46678 755 GLU A O 1
ATOM 6116 N N . THR A 1 757 ? 11.29800 93.06100 98.41500 1.000 23.51990 756 THR A N 1
ATOM 6117 C CA . THR A 1 757 ? 9.89100 92.71600 98.61100 1.000 30.60933 756 THR A CA 1
ATOM 6118 C C . THR A 1 757 ? 9.50000 92.80000 100.08300 1.000 26.78689 756 THR A C 1
ATOM 6119 O O . THR A 1 757 ? 8.45600 93.37000 100.43600 1.000 31.93255 756 THR A O 1
ATOM 6123 N N . VAL A 1 758 ? 10.32700 92.22500 100.95800 1.000 21.37362 757 VAL A N 1
ATOM 6124 C CA . VAL A 1 758 ? 10.02100 92.24700 102.38800 1.000 26.54366 757 VAL A CA 1
ATOM 6125 C C . VAL A 1 758 ? 9.99100 93.68300 102.89600 1.000 28.05650 757 VAL A C 1
ATOM 6126 O O . VAL A 1 758 ? 9.12600 94.06400 103.70000 1.000 33.79449 757 VAL A O 1
ATOM 6130 N N . LYS A 1 759 ? 10.93400 94.50400 102.42900 1.000 31.20390 758 LYS A N 1
ATOM 6131 C CA . LYS A 1 759 ? 10.96600 95.90100 102.84800 1.000 33.37068 758 LYS A CA 1
ATOM 6132 C C . LYS A 1 759 ? 9.73300 96.66600 102.36000 1.000 31.41996 758 LYS A C 1
ATOM 6133 O O . LYS A 1 759 ? 9.20100 97.51500 103.08700 1.000 39.52389 758 LYS A O 1
ATOM 6139 N N . ALA A 1 760 ? 9.23700 96.35000 101.16100 1.000 29.42912 759 ALA A N 1
ATOM 6140 C CA . ALA A 1 760 ? 7.99900 96.96300 100.68100 1.000 33.01644 759 ALA A CA 1
ATOM 6141 C C . ALA A 1 760 ? 6.79800 96.55800 101.53800 1.000 34.03414 759 ALA A C 1
ATOM 6142 O O . ALA A 1 760 ? 5.90100 97.37400 101.80500 1.000 32.23959 759 ALA A O 1
ATOM 6144 N N . VAL A 1 761 ? 6.75000 95.29400 101.96100 1.000 28.95650 760 VAL A N 1
ATOM 6145 C CA . VAL A 1 761 ? 5.67300 94.84900 102.84800 1.000 31.83475 760 VAL A CA 1
ATOM 6146 C C . VAL A 1 761 ? 5.71200 95.62300 104.16700 1.000 28.13770 760 VAL A C 1
ATOM 6147 O O . VAL A 1 761 ? 4.67300 96.08500 104.68700 1.000 31.18025 760 VAL A O 1
ATOM 6151 N N . LYS A 1 762 ? 6.91400 95.77600 104.72900 1.000 27.49401 761 LYS A N 1
ATOM 6152 C CA . LYS A 1 762 ? 7.07300 96.63200 105.90100 1.000 32.43381 761 LYS A CA 1
ATOM 6153 C C . LYS A 1 762 ? 6.55200 98.03600 105.62600 1.000 35.04687 761 LYS A C 1
ATOM 6154 O O . LYS A 1 762 ? 5.95100 98.66700 106.50400 1.000 35.93439 761 LYS A O 1
ATOM 6160 N N . GLY A 1 763 ? 6.79200 98.54500 104.41600 1.000 30.87747 762 GLY A N 1
ATOM 6161 C CA . GLY A 1 763 ? 6.24500 99.84200 104.04700 1.000 31.20262 762 GLY A CA 1
ATOM 6162 C C . GLY A 1 763 ? 4.72900 99.87800 104.11200 1.000 37.07652 762 GLY A C 1
ATOM 6163 O O . GLY A 1 763 ? 4.14000 100.87700 104.53700 1.000 34.14528 762 GLY A O 1
ATOM 6164 N N . ILE A 1 764 ? 4.07700 98.79200 103.68400 1.000 32.37597 763 ILE A N 1
ATOM 6165 C CA . ILE A 1 764 ? 2.61800 98.72000 103.80800 1.000 30.67403 763 ILE A CA 1
ATOM 6166 C C . ILE A 1 764 ? 2.20400 98.91100 105.25800 1.000 32.91741 763 ILE A C 1
ATOM 6167 O O . ILE A 1 764 ? 1.30300 99.70100 105.57100 1.000 27.97315 763 ILE A O 1
ATOM 6172 N N . ILE A 1 765 ? 2.83600 98.16300 106.16300 1.000 31.08916 764 ILE A N 1
ATOM 6173 C CA . ILE A 1 765 ? 2.39600 98.23300 107.55900 1.000 30.72017 764 ILE A CA 1
ATOM 6174 C C . ILE A 1 765 ? 2.69500 99.61000 108.15500 1.000 31.99464 764 ILE A C 1
ATOM 6175 O O . ILE A 1 765 ? 1.89700 100.15900 108.93500 1.000 29.88079 764 ILE A O 1
ATOM 6180 N N . TYR A 1 766 ? 3.83600 100.19600 107.78500 1.000 31.26784 765 TYR A N 1
ATOM 6181 C CA . TYR A 1 766 ? 4.16600 101.54500 108.23700 1.000 34.35970 765 TYR A CA 1
ATOM 6182 C C . TYR A 1 766 ? 3.10700 102.54400 107.79200 1.000 36.48099 765 TYR A C 1
ATOM 6183 O O . TYR A 1 766 ? 2.67000 103.39900 108.57400 1.000 34.18369 765 TYR A O 1
ATOM 6192 N N . SER A 1 767 ? 2.69600 102.45900 106.52500 1.000 35.90960 766 SER A N 1
ATOM 6193 C CA . SER A 1 767 ? 1.67700 103.36800 106.01300 1.000 39.44088 766 SER A CA 1
ATOM 6194 C C . SER A 1 767 ? 0.34700 103.14900 106.71700 1.000 40.19677 766 SER A C 1
ATOM 6195 O O . SER A 1 767 ? -0.39300 104.10600 106.96900 1.000 42.40397 766 SER A O 1
ATOM 6198 N N . TYR A 1 768 ? 0.02100 101.89300 107.03300 1.000 36.28582 767 TYR A N 1
ATOM 6199 C CA . TYR A 1 768 ? -1.19400 101.61200 107.79200 1.000 38.18185 767 TYR A CA 1
ATOM 6200 C C . TYR A 1 768 ? -1.17400 102.34200 109.12800 1.000 39.39873 767 TYR A C 1
ATOM 6201 O O . TYR A 1 768 ? -2.15100 103.00200 109.50800 1.000 42.53758 767 TYR A O 1
ATOM 6210 N N . PHE A 1 769 ? -0.05700 102.24400 109.85100 1.000 37.09743 768 PHE A N 1
ATOM 6211 C CA . PHE A 1 769 ? 0.02300 102.90800 111.15000 1.000 40.74560 768 PHE A CA 1
ATOM 6212 C C . PHE A 1 769 ? -0.02300 104.42600 111.01000 1.000 44.87750 768 PHE A C 1
ATOM 6213 O O . PHE A 1 769 ? -0.69100 105.10600 111.79900 1.000 43.94804 768 PHE A O 1
ATOM 6221 N N . SER A 1 770 ? 0.67900 104.97800 110.01700 1.000 44.82087 769 SER A N 1
ATOM 6222 C CA . SER A 1 770 ? 0.68700 106.42800 109.84200 1.000 41.84909 769 SER A CA 1
ATOM 6223 C C . SER A 1 770 ? -0.69800 106.95300 109.48000 1.000 48.40226 769 SER A C 1
ATOM 6224 O O . SER A 1 770 ? -1.13900 107.97800 110.01500 1.000 44.04549 769 SER A O 1
ATOM 6227 N N . THR A 1 771 ? -1.39600 106.26900 108.57100 1.000 45.95488 770 THR A N 1
ATOM 6228 C CA . THR A 1 771 ? -2.74400 106.67900 108.19300 1.000 45.31827 770 THR A CA 1
ATOM 6229 C C . THR A 1 771 ? -3.70200 106.57200 109.37200 1.000 48.08886 770 THR A C 1
ATOM 6230 O O . THR A 1 771 ? -4.49500 107.48600 109.62800 1.000 47.78464 770 THR A O 1
ATOM 6234 N N . ALA A 1 772 ? -3.63700 105.45800 110.10700 1.000 47.70929 771 ALA A N 1
ATOM 6235 C CA . ALA A 1 772 ? -4.58400 105.23300 111.19500 1.000 43.40675 771 ALA A CA 1
ATOM 6236 C C . ALA A 1 772 ? -4.43600 106.27800 112.29300 1.000 47.25232 771 ALA A C 1
ATOM 6237 O O . ALA A 1 772 ? -5.43500 106.77300 112.82800 1.000 51.78472 771 ALA A O 1
ATOM 6239 N N . LEU A 1 773 ? -3.20200 106.63200 112.63800 1.000 45.38448 772 LEU A N 1
ATOM 6240 C CA . LEU A 1 773 ? -2.93400 107.53400 113.75000 1.000 45.83964 772 LEU A CA 1
ATOM 6241 C C . LEU A 1 773 ? -2.81100 108.99100 113.32300 1.000 48.95867 772 LEU A C 1
ATOM 6242 O O . LEU A 1 773 ? -2.44000 109.83300 114.14700 1.000 48.31550 772 LEU A O 1
ATOM 6247 N N . ASN A 1 774 ? -3.10700 109.30000 112.05900 1.000 45.40566 773 ASN A N 1
ATOM 6248 C CA . ASN A 1 774 ? -3.18200 110.68100 111.57300 1.000 48.77322 773 ASN A CA 1
ATOM 6249 C C . ASN A 1 774 ? -1.84900 111.40400 111.76600 1.000 52.94988 773 ASN A C 1
ATOM 6250 O O . ASN A 1 774 ? -1.78000 112.49500 112.33800 1.000 53.31229 773 ASN A O 1
ATOM 6255 N N . ALA A 1 775 ? -0.77900 110.78100 111.27900 1.000 47.51194 774 ALA A N 1
ATOM 6256 C CA . ALA A 1 775 ? 0.55500 111.34400 111.43800 1.000 51.26712 774 ALA A CA 1
ATOM 6257 C C . ALA A 1 775 ? 0.75300 112.53500 110.51000 1.000 52.29322 774 ALA A C 1
ATOM 6258 O O . ALA A 1 775 ? 0.28700 112.54100 109.36800 1.000 47.89617 774 ALA A O 1
ATOM 6260 N N . SER A 1 776 ? 1.45900 113.54500 111.00900 1.000 51.81464 775 SER A N 1
ATOM 6261 C CA . SER A 1 776 ? 1.72700 114.76200 110.25400 1.000 52.71191 775 SER A CA 1
ATOM 6262 C C . SER A 1 776 ? 2.96900 115.42200 110.83900 1.000 52.35257 775 SER A C 1
ATOM 6263 O O . SER A 1 776 ? 3.55600 114.93300 111.80700 1.000 48.67188 775 SER A O 1
ATOM 6266 N N . LYS A 1 777 ? 3.36900 116.54500 110.23500 1.000 55.36236 776 LYS A N 1
ATOM 6267 C CA . LYS A 1 777 ? 4.50400 117.29400 110.76300 1.000 55.28087 776 LYS A CA 1
ATOM 6268 C C . LYS A 1 777 ? 4.20700 117.84700 112.15000 1.000 55.64163 776 LYS A C 1
ATOM 6269 O O . LYS A 1 777 ? 5.11300 117.95000 112.98600 1.000 61.47258 776 LYS A O 1
ATOM 6275 N N . ASN A 1 778 ? 2.95100 118.20100 112.41500 1.000 53.79336 777 ASN A N 1
ATOM 6276 C CA . ASN A 1 778 ? 2.54600 118.71200 113.71500 1.000 58.19447 777 ASN A CA 1
ATOM 6277 C C . ASN A 1 778 ? 2.13600 117.61200 114.68300 1.000 57.47177 777 ASN A C 1
ATOM 6278 O O . ASN A 1 778 ? 1.89100 117.90400 115.85900 1.000 65.80962 777 ASN A O 1
ATOM 6283 N N . ASN A 1 779 ? 2.04300 116.36600 114.22100 1.000 56.97086 778 ASN A N 1
ATOM 6284 C CA . ASN A 1 779 ? 1.70900 115.22700 115.07800 1.000 51.71694 778 ASN A CA 1
ATOM 6285 C C . ASN A 1 779 ? 2.60400 114.04200 114.73400 1.000 50.38045 778 ASN A C 1
ATOM 6286 O O . ASN A 1 779 ? 2.17100 113.07800 114.09200 1.000 50.25417 778 ASN A O 1
ATOM 6291 N N . PRO A 1 780 ? 3.87400 114.08900 115.13500 1.000 48.62440 779 PRO A N 1
ATOM 6292 C CA . PRO A 1 780 ? 4.71200 112.88700 115.02700 1.000 49.44932 779 PRO A CA 1
ATOM 6293 C C . PRO A 1 780 ? 4.15500 111.77500 115.90400 1.000 50.79449 779 PRO A C 1
ATOM 6294 O O . PRO A 1 780 ? 3.63800 112.02200 116.99700 1.000 55.88874 779 PRO A O 1
ATOM 6298 N N . ILE A 1 781 ? 4.25600 110.54100 115.41500 1.000 47.03234 780 ILE A N 1
ATOM 6299 C CA . ILE A 1 781 ? 3.70700 109.38900 116.11600 1.000 50.26046 780 ILE A CA 1
ATOM 6300 C C . ILE A 1 781 ? 4.84300 108.45000 116.50000 1.000 47.41827 780 ILE A C 1
ATOM 6301 O O . ILE A 1 781 ? 5.96100 108.53500 115.98400 1.000 46.55801 780 ILE A O 1
ATOM 6306 N N . SER A 1 782 ? 4.55300 107.62100 117.46600 1.000 40.64058 781 SER A N 1
ATOM 6307 C CA . SER A 1 782 ? 5.54000 106.77900 117.99400 1.000 43.20770 781 SER A CA 1
ATOM 6308 C C . SER A 1 782 ? 5.22200 105.33200 118.05600 1.000 46.77092 781 SER A C 1
ATOM 6309 O O . SER A 1 782 ? 4.15800 104.91000 117.76700 1.000 43.65067 781 SER A O 1
ATOM 6312 N N . ASP A 1 783 ? 6.22100 104.59000 118.44500 1.000 41.88901 782 ASP A N 1
ATOM 6313 C CA . ASP A 1 783 ? 6.13900 103.18200 118.59100 1.000 45.56880 782 ASP A CA 1
ATOM 6314 C C . ASP A 1 783 ? 5.18200 102.76100 119.64900 1.000 45.76286 782 ASP A C 1
ATOM 6315 O O . ASP A 1 783 ? 4.50300 101.81000 119.50200 1.000 47.51155 782 ASP A O 1
ATOM 6320 N N . GLU A 1 784 ? 5.14300 103.46300 120.74500 1.000 47.13831 783 GLU A N 1
ATOM 6321 C CA . GLU A 1 784 ? 4.22400 103.10400 121.78600 1.000 50.62409 783 GLU A CA 1
ATOM 6322 C C . GLU A 1 784 ? 2.80500 103.33600 121.28500 1.000 50.91565 783 GLU A C 1
ATOM 6323 O O . GLU A 1 784 ? 1.94000 102.55900 121.51500 1.000 46.21928 783 GLU A O 1
ATOM 6329 N N . GLN A 1 785 ? 2.60800 104.38400 120.52900 1.000 45.99561 784 GLN A N 1
ATOM 6330 C CA . GLN A 1 785 ? 1.29600 104.60000 119.92100 1.000 45.85409 784 GLN A CA 1
ATOM 6331 C C . GLN A 1 785 ? 0.94600 103.47800 118.94600 1.000 48.22756 784 GLN A C 1
ATOM 6332 O O . GLN A 1 785 ? -0.19900 103.00800 118.91700 1.000 52.31296 784 GLN A O 1
ATOM 6338 N N . ARG A 1 786 ? 1.91700 103.03700 118.13800 1.000 47.42533 785 ARG A N 1
ATOM 6339 C CA . ARG A 1 786 ? 1.65300 101.97800 117.16500 1.000 43.82883 785 ARG A CA 1
ATOM 6340 C C . ARG A 1 786 ? 1.32500 100.65500 117.84300 1.000 45.71294 785 ARG A C 1
ATOM 6341 O O . ARG A 1 786 ? 0.39800 99.95000 117.42700 1.000 40.10949 785 ARG A O 1
ATOM 6349 N N . LYS A 1 787 ? 2.08200 100.28800 118.87800 1.000 43.22647 786 LYS A N 1
ATOM 6350 C CA . LYS A 1 787 ? 1.77500 99.05400 119.59300 1.000 48.65660 786 LYS A CA 1
ATOM 6351 C C . LYS A 1 787 ? 0.44800 99.16000 120.32100 1.000 47.48588 786 LYS A C 1
ATOM 6352 O O . LYS A 1 787 ? -0.28200 98.17200 120.44100 1.000 42.68674 786 LYS A O 1
ATOM 6358 N N . GLU A 1 788 ? 0.13300 100.34200 120.84700 1.000 47.45113 787 GLU A N 1
ATOM 6359 C CA . GLU A 1 788 ? -1.15200 100.53700 121.51700 1.000 54.43950 787 GLU A CA 1
ATOM 6360 C C . GLU A 1 788 ? -2.30600 100.35500 120.53500 1.000 49.35438 787 GLU A C 1
ATOM 6361 O O . GLU A 1 788 ? -3.32100 99.73300 120.87000 1.000 49.14420 787 GLU A O 1
ATOM 6367 N N . PHE A 1 789 ? -2.16000 100.88900 119.31400 1.000 44.79169 788 PHE A N 1
ATOM 6368 C CA . PHE A 1 789 ? -3.23000 100.81100 118.31700 1.000 43.91099 788 PHE A CA 1
ATOM 6369 C C . PHE A 1 789 ? -3.43800 99.39700 117.77800 1.000 42.41664 788 PHE A C 1
ATOM 6370 O O . PHE A 1 789 ? -4.58300 98.98000 117.56900 1.000 41.21083 788 PHE A O 1
ATOM 6378 N N . ASP A 1 790 ? -2.35600 98.65900 117.50100 1.000 46.66571 789 ASP A N 1
ATOM 6379 C CA . ASP A 1 790 ? -2.48500 97.34500 116.86600 1.000 45.38000 789 ASP A CA 1
ATOM 6380 C C . ASP A 1 790 ? -1.26000 96.48500 117.15900 1.000 44.42284 789 ASP A C 1
ATOM 6381 O O . ASP A 1 790 ? -0.33700 96.41900 116.33700 1.000 44.40965 789 ASP A O 1
ATOM 6386 N N . PRO A 1 791 ? -1.22000 95.80700 118.31100 1.000 46.94342 790 PRO A N 1
ATOM 6387 C CA . PRO A 1 791 ? -0.00300 95.05600 118.67800 1.000 43.71536 790 PRO A CA 1
ATOM 6388 C C . PRO A 1 791 ? 0.37400 93.95400 117.69800 1.000 41.39547 790 PRO A C 1
ATOM 6389 O O . PRO A 1 791 ? 1.56800 93.72900 117.45800 1.000 41.79570 790 PRO A O 1
ATOM 6393 N N . GLU A 1 792 ? -0.61300 93.26300 117.12200 1.000 38.77803 791 GLU A N 1
ATOM 6394 C CA . GLU A 1 792 ? -0.33700 92.16900 116.19100 1.000 41.35288 791 GLU A CA 1
ATOM 6395 C C . GLU A 1 792 ? 0.47300 92.65200 114.98900 1.000 44.45620 791 GLU A C 1
ATOM 6396 O O . GLU A 1 792 ? 1.50900 92.07100 114.63000 1.000 44.31039 791 GLU A O 1
ATOM 6402 N N . LEU A 1 793 ? 0.02000 93.74000 114.36600 1.000 43.31338 792 LEU A N 1
ATOM 6403 C CA . LEU A 1 793 ? 0.63800 94.22500 113.13700 1.000 44.36467 792 LEU A CA 1
ATOM 6404 C C . LEU A 1 793 ? 2.00200 94.85100 113.41300 1.000 42.77830 792 LEU A C 1
ATOM 6405 O O . LEU A 1 793 ? 2.93900 94.72400 112.60900 1.000 43.32139 792 LEU A O 1
ATOM 6410 N N . PHE A 1 794 ? 2.13100 95.50800 114.56000 1.000 33.91264 793 PHE A N 1
ATOM 6411 C CA . PHE A 1 794 ? 3.41700 96.03100 115.00100 1.000 40.79103 793 PHE A CA 1
ATOM 6412 C C . PHE A 1 794 ? 4.43200 94.90400 115.19700 1.000 41.34111 793 PHE A C 1
ATOM 6413 O O . PHE A 1 794 ? 5.60900 95.00100 114.79200 1.000 46.04167 793 PHE A O 1
ATOM 6421 N N . ALA A 1 795 ? 3.97900 93.80900 115.80900 1.000 40.02709 794 ALA A N 1
ATOM 6422 C CA . ALA A 1 795 ? 4.83000 92.64000 115.95300 1.000 40.31904 794 ALA A CA 1
ATOM 6423 C C . ALA A 1 795 ? 5.24100 92.07900 114.59100 1.000 40.20333 794 ALA A C 1
ATOM 6424 O O . ALA A 1 795 ? 6.38300 91.63500 114.42800 1.000 41.71994 794 ALA A O 1
ATOM 6426 N N . LEU A 1 796 ? 4.34300 92.10300 113.59100 1.000 29.43740 795 LEU A N 1
ATOM 6427 C CA . LEU A 1 796 ? 4.82100 91.80500 112.23600 1.000 39.01984 795 LEU A CA 1
ATOM 6428 C C . LEU A 1 796 ? 5.90400 92.75200 111.75800 1.000 38.05809 795 LEU A C 1
ATOM 6429 O O . LEU A 1 796 ? 6.80100 92.33500 111.01800 1.000 36.35466 795 LEU A O 1
ATOM 6434 N N . LEU A 1 797 ? 5.79600 94.04400 112.06500 1.000 33.80602 796 LEU A N 1
ATOM 6435 C CA . LEU A 1 797 ? 6.87300 94.93500 111.62900 1.000 33.87998 796 LEU A CA 1
ATOM 6436 C C . LEU A 1 797 ? 8.21300 94.37900 112.08900 1.000 36.38072 796 LEU A C 1
ATOM 6437 O O . LEU A 1 797 ? 9.13500 94.13600 111.28300 1.000 37.59284 796 LEU A O 1
ATOM 6442 N N . GLU A 1 798 ? 8.29700 94.09300 113.38800 1.000 42.22450 797 GLU A N 1
ATOM 6443 C CA . GLU A 1 798 ? 9.55100 93.56900 113.92800 1.000 38.53345 797 GLU A CA 1
ATOM 6444 C C . GLU A 1 798 ? 9.91300 92.22500 113.29700 1.000 35.96858 797 GLU A C 1
ATOM 6445 O O . GLU A 1 798 ? 11.09000 91.95700 113.00900 1.000 37.07730 797 GLU A O 1
ATOM 6451 N N . LYS A 1 799 ? 8.91500 91.37100 113.06700 1.000 29.38876 798 LYS A N 1
ATOM 6452 C CA . LYS A 1 799 ? 9.18700 90.04400 112.53200 1.000 32.62877 798 LYS A CA 1
ATOM 6453 C C . LYS A 1 799 ? 9.76200 90.12200 111.11800 1.000 30.52783 798 LYS A C 1
ATOM 6454 O O . LYS A 1 799 ? 10.69700 89.38800 110.77900 1.000 27.73681 798 LYS A O 1
ATOM 6460 N N . LEU A 1 800 ? 9.20000 90.99100 110.27900 1.000 30.48314 799 LEU A N 1
ATOM 6461 C CA . LEU A 1 800 ? 9.68600 91.14700 108.91600 1.000 30.50438 799 LEU A CA 1
ATOM 6462 C C . LEU A 1 800 ? 11.11700 91.65700 108.91000 1.000 27.86805 799 LEU A C 1
ATOM 6463 O O . LEU A 1 800 ? 11.95100 91.19400 108.11500 1.000 28.23929 799 LEU A O 1
ATOM 6468 N N . GLU A 1 801 ? 11.42700 92.60500 109.79900 1.000 24.93826 800 GLU A N 1
ATOM 6469 C CA . GLU A 1 801 ? 12.81200 93.06100 109.87300 1.000 27.72539 800 GLU A CA 1
ATOM 6470 C C . GLU A 1 801 ? 13.74600 91.92400 110.28800 1.000 27.47831 800 GLU A C 1
ATOM 6471 O O . GLU A 1 801 ? 14.85700 91.79200 109.75300 1.000 22.66400 800 GLU A O 1
ATOM 6477 N N . LEU A 1 802 ? 13.30700 91.08300 111.23000 1.000 22.41160 801 LEU A N 1
ATOM 6478 C CA . LEU A 1 802 ? 14.12500 89.94000 111.63900 1.000 18.70377 801 LEU A CA 1
ATOM 6479 C C . LEU A 1 802 ? 14.31800 88.95300 110.48900 1.000 23.96443 801 LEU A C 1
ATOM 6480 O O . LEU A 1 802 ? 15.40200 88.37500 110.32400 1.000 24.38788 801 LEU A O 1
ATOM 6485 N N . ILE A 1 803 ? 13.26900 88.74400 109.68700 1.000 18.74999 802 ILE A N 1
ATOM 6486 C CA . ILE A 1 803 ? 13.37100 87.87400 108.51700 1.000 22.92708 802 ILE A CA 1
ATOM 6487 C C . ILE A 1 803 ? 14.43800 88.39700 107.56500 1.000 22.58810 802 ILE A C 1
ATOM 6488 O O . ILE A 1 803 ? 15.28200 87.63700 107.06700 1.000 21.42755 802 ILE A O 1
ATOM 6493 N N . ARG A 1 804 ? 14.42100 89.70700 107.30700 1.000 20.96865 803 ARG A N 1
ATOM 6494 C CA . ARG A 1 804 ? 15.42600 90.29300 106.42400 1.000 23.28325 803 ARG A CA 1
ATOM 6495 C C . ARG A 1 804 ? 16.83300 90.12400 106.98900 1.000 20.27725 803 ARG A C 1
ATOM 6496 O O . ARG A 1 804 ? 17.77300 89.78300 106.25400 1.000 21.08868 803 ARG A O 1
ATOM 6504 N N . THR A 1 805 ? 16.99600 90.36000 108.29300 1.000 20.11556 804 THR A N 1
ATOM 6505 C CA . THR A 1 805 ? 18.31700 90.24900 108.90800 1.000 21.41196 804 THR A CA 1
ATOM 6506 C C . THR A 1 805 ? 18.86900 88.83200 108.77400 1.000 17.79758 804 THR A C 1
ATOM 6507 O O . THR A 1 805 ? 20.03300 88.63000 108.38900 1.000 23.77004 804 THR A O 1
ATOM 6511 N N . ARG A 1 806 ? 18.03200 87.83200 109.07100 1.000 20.48549 805 ARG A N 1
ATOM 6512 C CA . ARG A 1 806 ? 18.47800 86.44600 108.97300 1.000 17.67086 805 ARG A CA 1
ATOM 6513 C C . ARG A 1 806 ? 18.78800 86.06100 107.53300 1.000 17.73641 805 ARG A C 1
ATOM 6514 O O . ARG A 1 806 ? 19.78100 85.36600 107.27200 1.000 18.40608 805 ARG A O 1
ATOM 6522 N N . LYS A 1 807 ? 17.95100 86.49900 106.58400 1.000 18.85591 806 LYS A N 1
ATOM 6523 C CA . LYS A 1 807 ? 18.23000 86.23300 105.17600 1.000 18.96478 806 LYS A CA 1
ATOM 6524 C C . LYS A 1 807 ? 19.59600 86.76900 104.77700 1.000 19.80527 806 LYS A C 1
ATOM 6525 O O . LYS A 1 807 ? 20.38600 86.06700 104.14100 1.000 21.08623 806 LYS A O 1
ATOM 6531 N N . LYS A 1 808 ? 19.89000 88.01900 105.14100 1.000 18.66730 807 LYS A N 1
ATOM 6532 C CA . LYS A 1 808 ? 21.13900 88.64000 104.70300 1.000 22.45914 807 LYS A CA 1
ATOM 6533 C C . LYS A 1 808 ? 22.36000 87.96500 105.32100 1.000 18.40127 807 LYS A C 1
ATOM 6534 O O . LYS A 1 808 ? 23.37900 87.76000 104.64300 1.000 18.22253 807 LYS A O 1
ATOM 6540 N N . LYS A 1 809 ? 22.27400 87.61800 106.60600 1.000 18.30589 808 LYS A N 1
ATOM 6541 C CA . LYS A 1 809 ? 23.35500 86.89800 107.28100 1.000 22.26364 808 LYS A CA 1
ATOM 6542 C C . LYS A 1 809 ? 23.61900 85.54500 106.62200 1.000 20.02397 808 LYS A C 1
ATOM 6543 O O . LYS A 1 809 ? 24.76900 85.19800 106.29400 1.000 21.19430 808 LYS A O 1
ATOM 6549 N N . GLN A 1 810 ? 22.55000 84.75800 106.42800 1.000 20.12514 809 GLN A N 1
ATOM 6550 C CA . GLN A 1 810 ? 22.65500 83.48700 105.71200 1.000 21.81756 809 GLN A CA 1
ATOM 6551 C C . GLN A 1 810 ? 23.24600 83.68100 104.32200 1.000 22.95650 809 GLN A C 1
ATOM 6552 O O . GLN A 1 810 ? 24.03500 82.85400 103.85500 1.000 16.49770 809 GLN A O 1
ATOM 6558 N N . LYS A 1 811 ? 22.89000 84.76100 103.63500 1.000 18.19546 810 LYS A N 1
ATOM 6559 C CA . LYS A 1 811 ? 23.34400 84.97900 102.24000 1.000 18.39466 810 LYS A CA 1
ATOM 6560 C C . LYS A 1 811 ? 24.83500 85.30200 102.17700 1.000 21.09168 810 LYS A C 1
ATOM 6561 O O . LYS A 1 811 ? 25.50400 84.76600 101.31100 1.000 16.08057 810 LYS A O 1
ATOM 6567 N N . VAL A 1 812 ? 25.29400 86.14800 103.08900 1.000 17.86476 811 VAL A N 1
ATOM 6568 C CA . VAL A 1 812 ? 26.72600 86.43000 103.12300 1.000 13.06809 811 VAL A CA 1
ATOM 6569 C C . VAL A 1 812 ? 27.50100 85.15000 103.41800 1.000 18.67180 811 VAL A C 1
ATOM 6570 O O . VAL A 1 812 ? 28.50000 84.83000 102.74300 1.000 17.58390 811 VAL A O 1
ATOM 6574 N N . GLU A 1 813 ? 27.02100 84.36800 104.39500 1.000 23.43787 812 GLU A N 1
ATOM 6575 C CA . GLU A 1 813 ? 27.69500 83.11500 104.72500 1.000 22.11447 812 GLU A CA 1
ATOM 6576 C C . GLU A 1 813 ? 27.71300 82.15700 103.53500 1.000 17.19373 812 GLU A C 1
ATOM 6577 O O . GLU A 1 813 ? 28.74000 81.52600 103.25100 1.000 18.08676 812 GLU A O 1
ATOM 6583 N N . ARG A 1 814 ? 26.59800 82.06100 102.80200 1.000 16.69670 813 ARG A N 1
ATOM 6584 C CA . ARG A 1 814 ? 26.51900 81.10600 101.69800 1.000 16.73097 813 ARG A CA 1
ATOM 6585 C C . ARG A 1 814 ? 27.36500 81.54100 100.50600 1.000 23.11983 813 ARG A C 1
ATOM 6586 O O . ARG A 1 814 ? 27.96300 80.69600 99.83000 1.000 16.58670 813 ARG A O 1
ATOM 6594 N N . ILE A 1 815 ? 27.41900 82.84400 100.21600 1.000 17.26965 814 ILE A N 1
ATOM 6595 C CA . ILE A 1 815 ? 28.27800 83.31400 99.12800 1.000 17.57470 814 ILE A CA 1
ATOM 6596 C C . ILE A 1 815 ? 29.73400 82.98800 99.43400 1.000 19.05175 814 ILE A C 1
ATOM 6597 O O . ILE A 1 815 ? 30.47800 82.48100 98.57600 1.000 15.80506 814 ILE A O 1
ATOM 6602 N N . ALA A 1 816 ? 30.16100 83.26500 100.67200 1.000 15.32869 815 ALA A N 1
ATOM 6603 C CA . ALA A 1 816 ? 31.53600 82.94500 101.03900 1.000 15.08599 815 ALA A CA 1
ATOM 6604 C C . ALA A 1 816 ? 31.79900 81.44600 100.93300 1.000 19.88061 815 ALA A C 1
ATOM 6605 O O . ALA A 1 816 ? 32.83400 81.02800 100.39900 1.000 16.54237 815 ALA A O 1
ATOM 6607 N N . ASN A 1 817 ? 30.86100 80.62200 101.41500 1.000 19.73000 816 ASN A N 1
ATOM 6608 C CA . ASN A 1 817 ? 31.03400 79.17400 101.33600 1.000 17.45407 816 ASN A CA 1
ATOM 6609 C C . ASN A 1 817 ? 31.14300 78.69900 99.89100 1.000 16.70555 816 ASN A C 1
ATOM 6610 O O . ASN A 1 817 ? 31.95600 77.81800 99.57600 1.000 21.47220 816 ASN A O 1
ATOM 6615 N N . SER A 1 818 ? 30.31900 79.25800 99.00300 1.000 15.00368 817 SER A N 1
ATOM 6616 C CA . SER A 1 818 ? 30.33800 78.84600 97.60400 1.000 21.20651 817 SER A CA 1
ATOM 6617 C C . SER A 1 818 ? 31.67800 79.16700 96.95700 1.000 23.61509 817 SER A C 1
ATOM 6618 O O . SER A 1 818 ? 32.28000 78.31700 96.28400 1.000 22.99357 817 SER A O 1
ATOM 6621 N N . LEU A 1 819 ? 32.17500 80.39100 97.16600 1.000 21.68325 818 LEU A N 1
ATOM 6622 C CA . LEU A 1 819 ? 33.47500 80.73400 96.59500 1.000 21.87361 818 LEU A CA 1
ATOM 6623 C C . LEU A 1 819 ? 34.58000 79.86300 97.18400 1.000 25.31135 818 LEU A C 1
ATOM 6624 O O . LEU A 1 819 ? 35.51400 79.46500 96.47500 1.000 22.75781 818 LEU A O 1
ATOM 6629 N N . ILE A 1 820 ? 34.48500 79.54000 98.47700 1.000 23.55945 819 ILE A N 1
ATOM 6630 C CA . ILE A 1 820 ? 35.55500 78.78000 99.11800 1.000 20.08649 819 ILE A CA 1
ATOM 6631 C C . ILE A 1 820 ? 35.58200 77.33900 98.61600 1.000 26.55878 819 ILE A C 1
ATOM 6632 O O . ILE A 1 820 ? 36.65500 76.76600 98.41600 1.000 28.35188 819 ILE A O 1
ATOM 6637 N N . GLN A 1 821 ? 34.39500 76.79300 98.35500 1.000 27.71662 820 GLN A N 1
ATOM 6638 C CA . GLN A 1 821 ? 34.30500 75.42500 97.79100 1.000 27.63162 820 GLN A CA 1
ATOM 6639 C C . GLN A 1 821 ? 34.84000 75.46800 96.35500 1.000 28.99195 820 GLN A C 1
ATOM 6640 O O . GLN A 1 821 ? 35.54900 74.52400 95.98300 1.000 30.42692 820 GLN A O 1
ATOM 6646 N N . THR A 1 822 ? 34.54800 76.53500 95.59600 1.000 26.93722 821 THR A N 1
ATOM 6647 C CA . THR A 1 822 ? 35.13000 76.64200 94.25700 1.000 22.93710 821 THR A CA 1
ATOM 6648 C C . THR A 1 822 ? 36.65400 76.64600 94.33200 1.000 25.91111 821 THR A C 1
ATOM 6649 O O . THR A 1 822 ? 37.32500 75.95500 93.55500 1.000 29.85289 821 THR A O 1
ATOM 6653 N N . CYS A 1 823 ? 37.21400 77.39500 95.28500 1.000 23.63764 822 CYS A N 1
ATOM 6654 C CA . CYS A 1 823 ? 38.66600 77.46500 95.43400 1.000 27.17634 822 CYS A CA 1
ATOM 6655 C C . CYS A 1 823 ? 39.25400 76.12300 95.86600 1.000 24.25086 822 CYS A C 1
ATOM 6656 O O . CYS A 1 823 ? 40.27400 75.67700 95.32500 1.000 26.87964 822 CYS A O 1
ATOM 6659 N N . LEU A 1 824 ? 38.63100 75.47100 96.84900 1.000 29.63184 823 LEU A N 1
ATOM 6660 C CA . LEU A 1 824 ? 39.13100 74.19500 97.35000 1.000 27.26240 823 LEU A CA 1
ATOM 6661 C C . LEU A 1 824 ? 39.03500 73.10600 96.29100 1.000 30.19961 823 LEU A C 1
ATOM 6662 O O . LEU A 1 824 ? 39.89800 72.22300 96.22700 1.000 32.76009 823 LEU A O 1
ATOM 6667 N N . GLU A 1 825 ? 37.99600 73.15700 95.45500 1.000 31.43966 824 GLU A N 1
ATOM 6668 C CA . GLU A 1 825 ? 37.82600 72.17100 94.39500 1.000 34.58608 824 GLU A CA 1
ATOM 6669 C C . GLU A 1 825 ? 38.87300 72.32800 93.29700 1.000 31.30317 824 GLU A C 1
ATOM 6670 O O . GLU A 1 825 ? 39.21200 71.34700 92.62600 1.000 29.82310 824 GLU A O 1
ATOM 6676 N N . ASN A 1 826 ? 39.38000 73.54500 93.08900 1.000 29.52268 825 ASN A N 1
ATOM 6677 C CA . ASN A 1 826 ? 40.28900 73.83700 91.98900 1.000 26.61054 825 ASN A CA 1
ATOM 6678 C C . ASN A 1 826 ? 41.67800 74.24700 92.46600 1.000 27.67726 825 ASN A C 1
ATOM 6679 O O . ASN A 1 826 ? 42.47300 74.76100 91.66900 1.000 30.99312 825 ASN A O 1
ATOM 6684 N N . ASN A 1 827 ? 41.98600 74.02100 93.74300 1.000 28.22616 826 ASN A N 1
ATOM 6685 C CA . ASN A 1 827 ? 43.29200 74.33400 94.32700 1.000 29.62829 826 ASN A CA 1
ATOM 6686 C C . ASN A 1 827 ? 43.71000 75.77400 94.03800 1.000 26.15042 826 ASN A C 1
ATOM 6687 O O . ASN A 1 827 ? 44.83800 76.05600 93.63300 1.000 31.91566 826 ASN A O 1
ATOM 6692 N N . ILE A 1 828 ? 42.77300 76.68600 94.24600 1.000 22.77349 827 ILE A N 1
ATOM 6693 C CA . ILE A 1 828 ? 43.06800 78.11100 94.18900 1.000 28.86558 827 ILE A CA 1
ATOM 6694 C C . ILE A 1 828 ? 43.66000 78.53100 95.52700 1.000 28.57677 827 ILE A C 1
ATOM 6695 O O . ILE A 1 828 ? 43.08800 78.25500 96.58800 1.000 28.13701 827 ILE A O 1
ATOM 6700 N N . LYS A 1 829 ? 44.82500 79.18200 95.48400 1.000 24.30214 828 LYS A N 1
ATOM 6701 C CA . LYS A 1 829 ? 45.49100 79.65400 96.68800 1.000 28.27438 828 LYS A CA 1
ATOM 6702 C C . LYS A 1 829 ? 45.36300 81.15200 96.89900 1.000 25.94077 828 LYS A C 1
ATOM 6703 O O . LYS A 1 829 ? 45.68700 81.63700 97.98900 1.000 26.74532 828 LYS A O 1
ATOM 6709 N N . PHE A 1 830 ? 44.91600 81.89500 95.89300 1.000 20.21357 829 PHE A N 1
ATOM 6710 C CA . PHE A 1 830 ? 44.82300 83.34200 95.97600 1.000 25.81406 829 PHE A CA 1
ATOM 6711 C C . PHE A 1 830 ? 43.46000 83.77300 95.46200 1.000 22.77317 829 PHE A C 1
ATOM 6712 O O . PHE A 1 830 ? 43.04800 83.37100 94.37200 1.000 28.53773 829 PHE A O 1
ATOM 6720 N N . ILE A 1 831 ? 42.75700 84.56700 96.25900 1.000 21.14539 830 ILE A N 1
ATOM 6721 C CA . ILE A 1 831 ? 41.51000 85.20100 95.86100 1.000 19.59829 830 ILE A CA 1
ATOM 6722 C C . ILE A 1 831 ? 41.75400 86.69500 95.83100 1.000 25.19213 830 ILE A C 1
ATOM 6723 O O . ILE A 1 831 ? 42.48000 87.22600 96.67200 1.000 24.90903 830 ILE A O 1
ATOM 6728 N N . ARG A 1 832 ? 41.18400 87.36300 94.85400 1.000 25.21721 831 ARG A N 1
ATOM 6729 C CA . ARG A 1 832 ? 41.33300 88.79900 94.79600 1.000 23.61833 831 ARG A CA 1
ATOM 6730 C C . ARG A 1 832 ? 39.97200 89.39400 94.46200 1.000 21.42025 831 ARG A C 1
ATOM 6731 O O . ARG A 1 832 ? 39.20200 88.83000 93.66800 1.000 26.78470 831 ARG A O 1
ATOM 6739 N N . GLY A 1 833 ? 39.65100 90.48400 95.16600 1.000 23.05758 832 GLY A N 1
ATOM 6740 C CA . GLY A 1 833 ? 38.31100 91.04000 95.11100 1.000 17.72623 832 GLY A CA 1
ATOM 6741 C C . GLY A 1 833 ? 38.31600 92.51000 95.45800 1.000 22.35338 832 GLY A C 1
ATOM 6742 O O . GLY A 1 833 ? 39.24700 93.01900 96.08900 1.000 21.68191 832 GLY A O 1
ATOM 6743 N N . ALA A 1 834 ? 37.26000 93.19700 95.02900 1.000 18.59021 833 ALA A N 1
ATOM 6744 C CA . ALA A 1 834 ? 37.18700 94.64100 95.21700 1.000 23.65211 833 ALA A CA 1
ATOM 6745 C C . ALA A 1 834 ? 36.91600 94.97100 96.68000 1.000 23.34535 833 ALA A C 1
ATOM 6746 O O . ALA A 1 834 ? 35.86800 94.60700 97.22400 1.000 27.98406 833 ALA A O 1
ATOM 6748 N N . GLY A 1 835 ? 37.86100 95.66100 97.31400 1.000 26.54644 834 GLY A N 1
ATOM 6749 C CA . GLY A 1 835 ? 37.65300 96.20600 98.64500 1.000 28.84797 834 GLY A CA 1
ATOM 6750 C C . GLY A 1 835 ? 37.22800 97.65300 98.52000 1.000 30.47394 834 GLY A C 1
ATOM 6751 O O . GLY A 1 835 ? 37.42300 98.46800 99.42600 1.000 36.46962 834 GLY A O 1
ATOM 6752 N N . ASP A 1 836 ? 36.62400 97.95800 97.37200 1.000 34.65141 835 ASP A N 1
ATOM 6753 C CA . ASP A 1 836 ? 36.42400 99.31300 96.88500 1.000 36.42620 835 ASP A CA 1
ATOM 6754 C C . ASP A 1 836 ? 34.96900 99.75500 96.87200 1.000 36.57568 835 ASP A C 1
ATOM 6755 O O . ASP A 1 836 ? 34.70700 100.96000 96.82300 1.000 33.04582 835 ASP A O 1
ATOM 6760 N N . LEU A 1 837 ? 34.03000 98.81600 96.94000 1.000 32.17507 836 LEU A N 1
ATOM 6761 C CA . LEU A 1 837 ? 32.67300 99.04100 96.46300 1.000 31.76509 836 LEU A CA 1
ATOM 6762 C C . LEU A 1 837 ? 31.91100 100.03500 97.33700 1.000 31.51507 836 LEU A C 1
ATOM 6763 O O . LEU A 1 837 ? 32.15800 100.16600 98.54000 1.000 32.77654 836 LEU A O 1
ATOM 6768 N N . SER A 1 838 ? 30.97000 100.73700 96.70600 1.000 29.13847 837 SER A N 1
ATOM 6769 C CA . SER A 1 838 ? 30.22700 101.81100 97.35800 1.000 27.99577 837 SER A CA 1
ATOM 6770 C C . SER A 1 838 ? 29.30100 101.27200 98.44000 1.000 34.45015 837 SER A C 1
ATOM 6771 O O . SER A 1 838 ? 28.73800 100.18100 98.30900 1.000 33.76263 837 SER A O 1
ATOM 6774 N N . THR A 1 839 ? 29.15600 102.03000 99.53000 1.000 32.05128 838 THR A N 1
ATOM 6775 C CA . THR A 1 839 ? 28.02200 101.76300 100.40500 1.000 33.79376 838 THR A CA 1
ATOM 6776 C C . THR A 1 839 ? 26.86500 102.73300 100.17000 1.000 35.26029 838 THR A C 1
ATOM 6777 O O . THR A 1 839 ? 25.91000 102.38400 99.47100 1.000 41.44362 838 THR A O 1
ATOM 6781 N N . THR A 1 840 ? 26.99800 103.98400 100.62700 1.000 29.13743 839 THR A N 1
ATOM 6782 C CA . THR A 1 840 ? 25.93000 104.98700 100.61300 1.000 27.65015 839 THR A CA 1
ATOM 6783 C C . THR A 1 840 ? 26.54500 106.35500 100.88000 1.000 29.93299 839 THR A C 1
ATOM 6784 O O . THR A 1 840 ? 27.54300 106.46200 101.59800 1.000 33.28882 839 THR A O 1
ATOM 6788 N N . ASN A 1 841 ? 25.92100 107.40200 100.33400 1.000 32.30312 840 ASN A N 1
ATOM 6789 C CA . ASN A 1 841 ? 26.32800 108.77500 100.64000 1.000 33.62998 840 ASN A CA 1
ATOM 6790 C C . ASN A 1 841 ? 25.30000 109.76700 100.10400 1.000 34.10356 840 ASN A C 1
ATOM 6791 O O . ASN A 1 841 ? 24.38600 109.40600 99.35800 1.000 28.07311 840 ASN A O 1
ATOM 6796 N N . ASN A 1 842 ? 25.48400 111.03700 100.49600 1.000 37.68111 841 ASN A N 1
ATOM 6797 C CA . ASN A 1 842 ? 24.55900 112.10900 100.12600 1.000 38.34744 841 ASN A CA 1
ATOM 6798 C C . ASN A 1 842 ? 24.40800 112.23700 98.61600 1.000 33.44055 841 ASN A C 1
ATOM 6799 O O . ASN A 1 842 ? 23.31500 112.53100 98.11900 1.000 35.79707 841 ASN A O 1
ATOM 6804 N N . ALA A 1 843 ? 25.49400 112.05000 97.87200 1.000 29.79539 842 ALA A N 1
ATOM 6805 C CA . ALA A 1 843 ? 25.50300 112.34300 96.44500 1.000 31.00460 842 ALA A CA 1
ATOM 6806 C C . ALA A 1 843 ? 24.75500 111.30900 95.61600 1.000 26.89682 842 ALA A C 1
ATOM 6807 O O . ALA A 1 843 ? 24.67700 111.46000 94.39200 1.000 32.95135 842 ALA A O 1
ATOM 6809 N N . THR A 1 844 ? 24.20100 110.27900 96.24600 1.000 30.63606 843 THR A N 1
ATOM 6810 C CA . THR A 1 844 ? 23.55000 109.17500 95.56100 1.000 34.11667 843 THR A CA 1
ATOM 6811 C C . THR A 1 844 ? 22.04300 109.23700 95.78300 1.000 31.69253 843 THR A C 1
ATOM 6812 O O . THR A 1 844 ? 21.57300 109.66400 96.84200 1.000 33.04044 843 THR A O 1
ATOM 6816 N N . LYS A 1 845 ? 21.28900 108.82000 94.76500 1.000 32.83658 844 LYS A N 1
ATOM 6817 C CA . LYS A 1 845 ? 19.84000 108.73800 94.88800 1.000 34.50938 844 LYS A CA 1
ATOM 6818 C C . LYS A 1 845 ? 19.45200 107.79300 96.02000 1.000 34.73259 844 LYS A C 1
ATOM 6819 O O . LYS A 1 845 ? 20.18300 106.86000 96.36200 1.000 35.73213 844 LYS A O 1
ATOM 6825 N N . LYS A 1 846 ? 18.27800 108.04600 96.60200 1.000 36.76166 845 LYS A N 1
ATOM 6826 C CA . LYS A 1 846 ? 17.85400 107.29600 97.78000 1.000 34.51145 845 LYS A CA 1
ATOM 6827 C C . LYS A 1 846 ? 17.58900 105.83200 97.45600 1.000 34.34393 845 LYS A C 1
ATOM 6828 O O . LYS A 1 846 ? 17.89300 104.95000 98.26500 1.000 34.31751 845 LYS A O 1
ATOM 6834 N N . LYS A 1 847 ? 16.98300 105.55500 96.29800 1.000 34.82002 846 LYS A N 1
ATOM 6835 C CA . LYS A 1 847 ? 16.68800 104.17200 95.93500 1.000 36.86585 846 LYS A CA 1
ATOM 6836 C C . LYS A 1 847 ? 17.96800 103.37500 95.71300 1.000 31.16813 846 LYS A C 1
ATOM 6837 O O . LYS A 1 847 ? 18.06900 102.21500 96.13600 1.000 25.96807 846 LYS A O 1
ATOM 6843 N N . ALA A 1 848 ? 18.95800 103.98600 95.05800 1.000 30.45130 847 ALA A N 1
ATOM 6844 C CA . ALA A 1 848 ? 20.25400 103.33700 94.90800 1.000 28.31073 847 ALA A CA 1
ATOM 6845 C C . ALA A 1 848 ? 20.88800 103.07000 96.26600 1.000 25.13641 847 ALA A C 1
ATOM 6846 O O . ALA A 1 848 ? 21.45700 101.99600 96.49400 1.000 29.71494 847 ALA A O 1
ATOM 6848 N N . ASN A 1 849 ? 20.78700 104.03300 97.18600 1.000 26.24428 848 ASN A N 1
ATOM 6849 C CA . ASN A 1 849 ? 21.33500 103.84400 98.52400 1.000 25.56166 848 ASN A CA 1
ATOM 6850 C C . ASN A 1 849 ? 20.64300 102.69800 99.25500 1.000 27.08655 848 ASN A C 1
ATOM 6851 O O . ASN A 1 849 ? 21.30400 101.88600 99.90800 1.000 24.10999 848 ASN A O 1
ATOM 6856 N N . SER A 1 850 ? 19.31400 102.61600 99.15600 1.000 24.75934 849 SER A N 1
ATOM 6857 C CA . SER A 1 850 ? 18.57700 101.54500 99.82600 1.000 29.68894 849 SER A CA 1
ATOM 6858 C C . SER A 1 850 ? 18.95400 100.17700 99.26200 1.000 20.66369 849 SER A C 1
ATOM 6859 O O . SER A 1 850 ? 19.21000 99.21900 100.01500 1.000 27.44624 849 SER A O 1
ATOM 6862 N N . ARG A 1 851 ? 19.02200 100.07400 97.93200 1.000 21.15495 850 ARG A N 1
ATOM 6863 C CA . ARG A 1 851 ? 19.44400 98.82000 97.32300 1.000 29.15168 850 ARG A CA 1
ATOM 6864 C C . ARG A 1 851 ? 20.85200 98.44400 97.76400 1.000 22.51225 850 ARG A C 1
ATOM 6865 O O . ARG A 1 851 ? 21.11900 97.28100 98.08400 1.000 25.56189 850 ARG A O 1
ATOM 6873 N N . SER A 1 852 ? 21.76400 99.41900 97.80300 1.000 21.75751 851 SER A N 1
ATOM 6874 C CA . SER A 1 852 ? 23.12300 99.13800 98.25000 1.000 28.18294 851 SER A CA 1
ATOM 6875 C C . SER A 1 852 ? 23.16000 98.71200 99.71200 1.000 23.24559 851 SER A C 1
ATOM 6876 O O . SER A 1 852 ? 23.99800 97.88900 100.09600 1.000 18.54369 851 SER A O 1
ATOM 6879 N N . MET A 1 853 ? 22.27300 99.26700 100.54100 1.000 22.05265 852 MET A N 1
ATOM 6880 C CA . MET A 1 853 ? 22.17600 98.81300 101.92500 1.000 29.88898 852 MET A CA 1
ATOM 6881 C C . MET A 1 853 ? 21.79300 97.34400 101.98500 1.000 26.48064 852 MET A C 1
ATOM 6882 O O . MET A 1 853 ? 22.26200 96.60600 102.86000 1.000 24.44312 852 MET A O 1
ATOM 6887 N N . ASP A 1 854 ? 20.93800 96.90200 101.07000 1.000 24.21758 853 ASP A N 1
ATOM 6888 C CA . ASP A 1 854 ? 20.61600 95.47800 101.02100 1.000 24.18706 853 ASP A CA 1
ATOM 6889 C C . ASP A 1 854 ? 21.61500 94.65200 100.20700 1.000 25.81942 853 ASP A C 1
ATOM 6890 O O . ASP A 1 854 ? 21.49900 93.42200 100.18200 1.000 26.18132 853 ASP A O 1
ATOM 6895 N N . TRP A 1 855 ? 22.59800 95.28700 99.56000 1.000 25.09486 854 TRP A N 1
ATOM 6896 C CA . TRP A 1 855 ? 23.51800 94.56800 98.67700 1.000 22.70674 854 TRP A CA 1
ATOM 6897 C C . TRP A 1 855 ? 24.62700 93.84800 99.44500 1.000 26.18491 854 TRP A C 1
ATOM 6898 O O . TRP A 1 855 ? 24.99000 92.72000 99.09500 1.000 17.30222 854 TRP A O 1
ATOM 6909 N N . LEU A 1 856 ? 25.19100 94.49400 100.47100 1.000 25.34967 855 LEU A N 1
ATOM 6910 C CA . LEU A 1 856 ? 26.16900 93.87700 101.37900 1.000 23.58440 855 LEU A CA 1
ATOM 6911 C C . LEU A 1 856 ? 27.47000 93.49800 100.67000 1.000 23.38794 855 LEU A C 1
ATOM 6912 O O . LEU A 1 856 ? 28.04200 92.43400 100.91900 1.000 20.19616 855 LEU A O 1
ATOM 6917 N N . ALA A 1 857 ? 27.95400 94.37500 99.78800 1.000 20.52728 856 ALA A N 1
ATOM 6918 C CA . ALA A 1 857 ? 29.22600 94.11300 99.11800 1.000 24.50538 856 ALA A CA 1
ATOM 6919 C C . ALA A 1 857 ? 30.37600 94.05200 100.12000 1.000 19.88526 856 ALA A C 1
ATOM 6920 O O . ALA A 1 857 ? 31.21300 93.13600 100.07100 1.000 21.58107 856 ALA A O 1
ATOM 6922 N N . ARG A 1 858 ? 30.41800 95.01200 101.04800 1.000 18.92280 857 ARG A N 1
ATOM 6923 C CA . ARG A 1 858 ? 31.43800 94.99800 102.09100 1.000 20.90937 857 ARG A CA 1
ATOM 6924 C C . ARG A 1 858 ? 31.32800 93.74700 102.94800 1.000 18.60076 857 ARG A C 1
ATOM 6925 O O . ARG A 1 858 ? 32.34400 93.14800 103.31700 1.000 19.39458 857 ARG A O 1
ATOM 6933 N N . GLY A 1 859 ? 30.10200 93.35100 103.29300 1.000 16.45799 858 GLY A N 1
ATOM 6934 C CA . GLY A 1 859 ? 29.92000 92.16100 104.10700 1.000 20.91845 858 GLY A CA 1
ATOM 6935 C C . GLY A 1 859 ? 30.40500 90.90100 103.41500 1.000 17.53441 858 GLY A C 1
ATOM 6936 O O . GLY A 1 859 ? 31.02500 90.03900 104.04100 1.000 17.66483 858 GLY A O 1
ATOM 6937 N N . VAL A 1 860 ? 30.12900 90.77900 102.11500 1.000 17.41474 859 VAL A N 1
ATOM 6938 C CA . VAL A 1 860 ? 30.60900 89.62700 101.35600 1.000 16.42516 859 VAL A CA 1
ATOM 6939 C C . VAL A 1 860 ? 32.13300 89.60900 101.33300 1.000 19.23644 859 VAL A C 1
ATOM 6940 O O . VAL A 1 860 ? 32.76600 88.56000 101.53500 1.000 20.25013 859 VAL A O 1
ATOM 6944 N N . PHE A 1 861 ? 32.74600 90.77200 101.09000 1.000 20.46517 860 PHE A N 1
ATOM 6945 C CA . PHE A 1 861 ? 34.20500 90.84500 101.10300 1.000 18.25635 860 PHE A CA 1
ATOM 6946 C C . PHE A 1 861 ? 34.76200 90.42700 102.45900 1.000 16.78173 860 PHE A C 1
ATOM 6947 O O . PHE A 1 861 ? 35.71600 89.64300 102.53800 1.000 16.16817 860 PHE A O 1
ATOM 6955 N N . ASN A 1 862 ? 34.17200 90.94000 103.54100 1.000 15.16790 861 ASN A N 1
ATOM 6956 C CA . ASN A 1 862 ? 34.66300 90.63400 104.88000 1.000 16.88057 861 ASN A CA 1
ATOM 6957 C C . ASN A 1 862 ? 34.49400 89.15600 105.20700 1.000 16.92080 861 ASN A C 1
ATOM 6958 O O . ASN A 1 862 ? 35.34700 88.55800 105.87000 1.000 17.16524 861 ASN A O 1
ATOM 6963 N N . LYS A 1 863 ? 33.39500 88.55000 104.75400 1.000 15.78235 862 LYS A N 1
ATOM 6964 C CA . LYS A 1 863 ? 33.18400 87.12800 105.00300 1.000 15.96655 862 LYS A CA 1
ATOM 6965 C C . LYS A 1 863 ? 34.19800 86.27300 104.25500 1.000 16.40481 862 LYS A C 1
ATOM 6966 O O . LYS A 1 863 ? 34.71100 85.28700 104.80200 1.000 12.75756 862 LYS A O 1
ATOM 6972 N N . ILE A 1 864 ? 34.48300 86.61700 102.99600 1.000 13.25939 863 ILE A N 1
ATOM 6973 C CA . ILE A 1 864 ? 35.52300 85.89400 102.26900 1.000 15.65212 863 ILE A CA 1
ATOM 6974 C C . ILE A 1 864 ? 36.86800 86.07500 102.96200 1.000 16.03259 863 ILE A C 1
ATOM 6975 O O . ILE A 1 864 ? 37.66000 85.13100 103.07500 1.000 18.93605 863 ILE A O 1
ATOM 6980 N N . ARG A 1 865 ? 37.13400 87.28700 103.45800 1.000 15.99721 864 ARG A N 1
ATOM 6981 C CA . ARG A 1 865 ? 38.36900 87.54800 104.18900 1.000 17.65195 864 ARG A CA 1
ATOM 6982 C C . ARG A 1 865 ? 38.44600 86.74000 105.47700 1.000 19.46168 864 ARG A C 1
ATOM 6983 O O . ARG A 1 865 ? 39.54100 86.38200 105.92200 1.000 21.96055 864 ARG A O 1
ATOM 6991 N N . GLN A 1 866 ? 37.30300 86.47300 106.10300 1.000 21.46857 865 GLN A N 1
ATOM 6992 C CA . GLN A 1 866 ? 37.28800 85.67200 107.32100 1.000 18.95018 865 GLN A CA 1
ATOM 6993 C C . GLN A 1 866 ? 37.49200 84.19000 107.02200 1.000 21.10967 865 GLN A C 1
ATOM 6994 O O . GLN A 1 866 ? 38.21800 83.50300 107.75000 1.000 18.96171 865 GLN A O 1
ATOM 7000 N N . LEU A 1 867 ? 36.86900 83.68000 105.95600 1.000 20.04387 866 LEU A N 1
ATOM 7001 C CA . LEU A 1 867 ? 36.91400 82.24100 105.70700 1.000 21.02071 866 LEU A CA 1
ATOM 7002 C C . LEU A 1 867 ? 38.19900 81.80400 105.01000 1.000 22.93857 866 LEU A C 1
ATOM 7003 O O . LEU A 1 867 ? 38.72000 80.72300 105.30700 1.000 21.61835 866 LEU A O 1
ATOM 7008 N N . ALA A 1 868 ? 38.72200 82.61100 104.08200 1.000 22.75109 867 ALA A N 1
ATOM 7009 C CA . ALA A 1 868 ? 39.85400 82.17400 103.26400 1.000 23.03937 867 ALA A CA 1
ATOM 7010 C C . ALA A 1 868 ? 41.07200 81.73600 104.07200 1.000 25.34255 867 ALA A C 1
ATOM 7011 O O . ALA A 1 868 ? 41.65100 80.68500 103.74400 1.000 24.33800 867 ALA A O 1
ATOM 7013 N N . PRO A 1 869 ? 41.52200 82.45900 105.10600 1.000 25.02440 868 PRO A N 1
ATOM 7014 C CA . PRO A 1 869 ? 42.70300 81.99300 105.85400 1.000 24.05928 868 PRO A CA 1
ATOM 7015 C C . PRO A 1 869 ? 42.49200 80.66900 106.56400 1.000 25.40192 868 PRO A C 1
ATOM 7016 O O . PRO A 1 869 ? 43.47800 80.03100 106.95400 1.000 27.28715 868 PRO A O 1
ATOM 7020 N N . MET A 1 870 ? 41.24300 80.23900 106.75300 1.000 24.66645 869 MET A N 1
ATOM 7021 C CA . MET A 1 870 ? 40.96700 78.94500 107.36300 1.000 21.23871 869 MET A CA 1
ATOM 7022 C C . MET A 1 870 ? 41.38500 77.77800 106.47700 1.000 23.84342 869 MET A C 1
ATOM 7023 O O . MET A 1 870 ? 41.42600 76.64000 106.95800 1.000 24.48815 869 MET A O 1
ATOM 7028 N N . HIS A 1 871 ? 41.68500 78.03200 105.20200 1.000 22.69864 870 HIS A N 1
ATOM 7029 C CA . HIS A 1 871 ? 42.21400 77.02100 104.29400 1.000 21.65544 870 HIS A CA 1
ATOM 7030 C C . HIS A 1 871 ? 43.52800 77.46700 103.66600 1.000 21.64389 870 HIS A C 1
ATOM 7031 O O . HIS A 1 871 ? 43.88400 77.00000 102.57900 1.000 23.60761 870 HIS A O 1
ATOM 7038 N N . ASN A 1 872 ? 44.25000 78.36900 104.33400 1.000 23.97566 871 ASN A N 1
ATOM 7039 C CA . ASN A 1 872 ? 45.51700 78.91300 103.84500 1.000 27.55890 871 ASN A CA 1
ATOM 7040 C C . ASN A 1 872 ? 45.36700 79.55700 102.47000 1.000 26.90579 871 ASN A C 1
ATOM 7041 O O . ASN A 1 872 ? 46.27200 79.48500 101.63600 1.000 32.12870 871 ASN A O 1
ATOM 7046 N N . ILE A 1 873 ? 44.22400 80.19200 102.22500 1.000 20.87072 872 ILE A N 1
ATOM 7047 C CA . ILE A 1 873 ? 43.98500 80.93800 100.99700 1.000 20.64581 872 ILE A CA 1
ATOM 7048 C C . ILE A 1 873 ? 44.14400 82.42000 101.30300 1.000 23.37338 872 ILE A C 1
ATOM 7049 O O . ILE A 1 873 ? 43.53700 82.93600 102.25000 1.000 27.10170 872 ILE A O 1
ATOM 7054 N N . THR A 1 874 ? 44.96300 83.10300 100.50900 1.000 23.30076 873 THR A N 1
ATOM 7055 C CA . THR A 1 874 ? 45.24400 84.51600 100.71500 1.000 26.80058 873 THR A CA 1
ATOM 7056 C C . THR A 1 874 ? 44.29000 85.36200 99.88400 1.000 26.45554 873 THR A C 1
ATOM 7057 O O . THR A 1 874 ? 44.17700 85.16700 98.67200 1.000 26.76310 873 THR A O 1
ATOM 7061 N N . LEU A 1 875 ? 43.61400 86.30400 100.53500 1.000 21.56072 874 LEU A N 1
ATOM 7062 C CA . LEU A 1 875 ? 42.73500 87.24400 99.85300 1.000 20.94341 874 LEU A CA 1
ATOM 7063 C C . LEU A 1 875 ? 43.40400 88.61000 99.77800 1.000 27.61237 874 LEU A C 1
ATOM 7064 O O . LEU A 1 875 ? 43.91300 89.11500 100.78300 1.000 29.12438 874 LEU A O 1
ATOM 7069 N N . PHE A 1 876 ? 43.40600 89.19400 98.58500 1.000 27.67553 875 PHE A N 1
ATOM 7070 C CA . PHE A 1 876 ? 43.85600 90.56100 98.37400 1.000 25.11634 875 PHE A CA 1
ATOM 7071 C C . PHE A 1 876 ? 42.68000 91.43600 97.95900 1.000 26.99543 875 PHE A C 1
ATOM 7072 O O . PHE A 1 876 ? 41.87600 91.05600 97.09400 1.000 29.92238 875 PHE A O 1
ATOM 7080 N N . GLY A 1 877 ? 42.58800 92.60300 98.59000 1.000 26.44665 876 GLY A N 1
ATOM 7081 C CA . GLY A 1 877 ? 41.64400 93.62100 98.17400 1.000 27.10042 876 GLY A CA 1
ATOM 7082 C C . GLY A 1 877 ? 42.26100 94.51200 97.10700 1.000 31.14492 876 GLY A C 1
ATOM 7083 O O . GLY A 1 877 ? 43.44700 94.83400 97.15400 1.000 37.22426 876 GLY A O 1
ATOM 7084 N N . CYS A 1 878 ? 41.43600 94.89900 96.14000 1.000 32.13931 877 CYS A N 1
ATOM 7085 C CA . CYS A 1 878 ? 41.88500 95.69900 95.01300 1.000 30.30835 877 CYS A CA 1
ATOM 7086 C C . CYS A 1 878 ? 40.81400 96.72300 94.67200 1.000 33.33603 877 CYS A C 1
ATOM 7087 O O . CYS A 1 878 ? 39.66500 96.62200 95.10800 1.000 27.20740 877 CYS A O 1
ATOM 7090 N N . GLY A 1 879 ? 41.20600 97.72300 93.88700 1.000 37.07895 878 GLY A N 1
ATOM 7091 C CA . GLY A 1 879 ? 40.24900 98.69800 93.40800 1.000 30.03104 878 GLY A CA 1
ATOM 7092 C C . GLY A 1 879 ? 39.41900 98.16200 92.25600 1.000 31.59544 878 GLY A C 1
ATOM 7093 O O . GLY A 1 879 ? 39.87800 97.36200 91.44200 1.000 30.92657 878 GLY A O 1
ATOM 7094 N N . SER A 1 880 ? 38.17000 98.61900 92.19400 1.000 31.42160 879 SER A N 1
ATOM 7095 C CA . SER A 1 880 ? 37.24000 98.22800 91.14400 1.000 30.96483 879 SER A CA 1
ATOM 7096 C C . SER A 1 880 ? 37.20700 99.23100 90.00000 1.000 30.33013 879 SER A C 1
ATOM 7097 O O . SER A 1 880 ? 36.32500 99.15000 89.13900 1.000 30.96616 879 SER A O 1
ATOM 7100 N N . LEU A 1 881 ? 38.15500 100.16500 89.97300 1.000 33.80836 880 LEU A N 1
ATOM 7101 C CA . LEU A 1 881 ? 38.18700 101.24100 88.99200 1.000 33.19949 880 LEU A CA 1
ATOM 7102 C C . LEU A 1 881 ? 38.37100 100.67700 87.58700 1.000 35.97159 880 LEU A C 1
ATOM 7103 O O . LEU A 1 881 ? 39.45200 100.18900 87.24100 1.000 36.00753 880 LEU A O 1
ATOM 7108 N N . TYR A 1 882 ? 37.30100 100.72100 86.78900 1.000 32.17354 881 TYR A N 1
ATOM 7109 C CA . TYR A 1 882 ? 37.23800 100.28700 85.39400 1.000 29.95866 881 TYR A CA 1
ATOM 7110 C C . TYR A 1 882 ? 37.29600 98.77500 85.21400 1.000 31.27520 881 TYR A C 1
ATOM 7111 O O . TYR A 1 882 ? 37.49300 98.30600 84.08600 1.000 29.00007 881 TYR A O 1
ATOM 7120 N N . THR A 1 883 ? 37.10600 97.99300 86.27800 1.000 27.15506 882 THR A N 1
ATOM 7121 C CA . THR A 1 883 ? 37.21400 96.54200 86.16100 1.000 30.28417 882 THR A CA 1
ATOM 7122 C C . THR A 1 883 ? 36.06300 95.91000 85.38700 1.000 23.64754 882 THR A C 1
ATOM 7123 O O . THR A 1 883 ? 36.12900 94.71300 85.09300 1.000 25.08086 882 THR A O 1
ATOM 7127 N N . SER A 1 884 ? 35.01400 96.66300 85.06500 1.000 25.69166 883 SER A N 1
ATOM 7128 C CA . SER A 1 884 ? 33.94300 96.14400 84.22500 1.000 27.32793 883 SER A CA 1
ATOM 7129 C C . SER A 1 884 ? 34.18800 96.36500 82.73900 1.000 25.18293 883 SER A C 1
ATOM 7130 O O . SER A 1 884 ? 33.42100 95.85000 81.91900 1.000 29.10825 883 SER A O 1
ATOM 7133 N N . HIS A 1 885 ? 35.23500 97.10500 82.37100 1.000 25.26685 884 HIS A N 1
ATOM 7134 C CA . HIS A 1 885 ? 35.44100 97.49500 80.98500 1.000 25.48363 884 HIS A CA 1
ATOM 7135 C C . HIS A 1 885 ? 36.81900 97.16000 80.43500 1.000 25.33940 884 HIS A C 1
ATOM 7136 O O . HIS A 1 885 ? 37.02000 97.28800 79.22200 1.000 34.82562 884 HIS A O 1
ATOM 7143 N N . GLN A 1 886 ? 37.76400 96.74000 81.27000 1.000 25.86307 885 GLN A N 1
ATOM 7144 C CA . GLN A 1 886 ? 39.07800 96.35700 80.77900 1.000 27.29404 885 GLN A CA 1
ATOM 7145 C C . GLN A 1 886 ? 38.99400 95.08600 79.94100 1.000 24.94307 885 GLN A C 1
ATOM 7146 O O . GLN A 1 886 ? 38.13400 94.22700 80.15400 1.000 22.75723 885 GLN A O 1
ATOM 7152 N N . ASP A 1 887 ? 39.89900 94.98000 78.96800 1.000 28.16871 886 ASP A N 1
ATOM 7153 C CA . ASP A 1 887 ? 39.98900 93.79600 78.12600 1.000 27.18353 886 ASP A CA 1
ATOM 7154 C C . ASP A 1 887 ? 40.99700 92.84400 78.75400 1.000 28.11567 886 ASP A C 1
ATOM 7155 O O . ASP A 1 887 ? 42.19800 93.15500 78.76900 1.000 30.98825 886 ASP A O 1
ATOM 7160 N N . PRO A 1 888 ? 40.57200 91.69600 79.28600 1.000 25.50613 887 PRO A N 1
ATOM 7161 C CA . PRO A 1 888 ? 41.51000 90.82500 80.00800 1.000 25.72884 887 PRO A CA 1
ATOM 7162 C C . PRO A 1 888 ? 42.66100 90.37100 79.12200 1.000 32.81629 887 PRO A C 1
ATOM 7163 O O . PRO A 1 888 ? 42.47200 90.02100 77.95400 1.000 26.31170 887 PRO A O 1
ATOM 7167 N N . LEU A 1 889 ? 43.86300 90.38200 79.70000 1.000 26.41010 888 LEU A N 1
ATOM 7168 C CA . LEU A 1 889 ? 45.14200 90.04500 79.07800 1.000 25.07882 888 LEU A CA 1
ATOM 7169 C C . LEU A 1 889 ? 45.59600 91.07300 78.05000 1.000 28.84254 888 LEU A C 1
ATOM 7170 O O . LEU A 1 889 ? 46.70100 90.94000 77.51000 1.000 30.12007 888 LEU A O 1
ATOM 7175 N N . VAL A 1 890 ? 44.79200 92.09100 77.75900 1.000 25.13540 889 VAL A N 1
ATOM 7176 C CA . VAL A 1 890 ? 45.19700 93.19000 76.89700 1.000 26.12607 889 VAL A CA 1
ATOM 7177 C C . VAL A 1 890 ? 45.46000 94.45800 77.69900 1.000 28.23521 889 VAL A C 1
ATOM 7178 O O . VAL A 1 890 ? 46.45600 95.14800 77.46900 1.000 31.19402 889 VAL A O 1
ATOM 7182 N N . HIS A 1 891 ? 44.58200 94.76600 78.65100 1.000 29.88809 890 HIS A N 1
ATOM 7183 C CA . HIS A 1 891 ? 44.69500 95.98500 79.44000 1.000 31.56532 890 HIS A CA 1
ATOM 7184 C C . HIS A 1 891 ? 45.98500 95.98500 80.25200 1.000 32.98418 890 HIS A C 1
ATOM 7185 O O . HIS A 1 891 ? 46.26800 95.03800 80.99300 1.000 27.20774 890 HIS A O 1
ATOM 7192 N N . ARG A 1 892 ? 46.76700 97.05900 80.10200 1.000 35.64573 891 ARG A N 1
ATOM 7193 C CA . ARG A 1 892 ? 48.07900 97.19600 80.74000 1.000 36.17321 891 ARG A CA 1
ATOM 7194 C C . ARG A 1 892 ? 48.98000 96.00500 80.43200 1.000 35.80849 891 ARG A C 1
ATOM 7195 O O . ARG A 1 892 ? 49.80300 95.59400 81.25500 1.000 39.06604 891 ARG A O 1
ATOM 7203 N N . ASN A 1 893 ? 48.82500 95.44600 79.23300 1.000 32.45258 892 ASN A N 1
ATOM 7204 C CA . ASN A 1 893 ? 49.65200 94.33300 78.76600 1.000 30.10909 892 ASN A CA 1
ATOM 7205 C C . ASN A 1 893 ? 50.01400 94.56900 77.30100 1.000 33.08011 892 ASN A C 1
ATOM 7206 O O . ASN A 1 893 ? 49.73300 93.73500 76.43400 1.000 26.96573 892 ASN A O 1
ATOM 7211 N N . PRO A 1 894 ? 50.67000 95.70700 76.98500 1.000 34.25515 893 PRO A N 1
ATOM 7212 C CA . PRO A 1 894 ? 51.27800 96.72100 77.85800 1.000 30.03895 893 PRO A CA 1
ATOM 7213 C C . PRO A 1 894 ? 50.49500 98.02500 78.14600 1.000 34.33923 893 PRO A C 1
ATOM 7214 O O . PRO A 1 894 ? 50.79600 98.63700 79.18400 1.000 38.91322 893 PRO A O 1
ATOM 7218 N N . ASP A 1 895 ? 49.55700 98.44200 77.30300 1.000 38.04643 894 ASP A N 1
ATOM 7219 C CA . ASP A 1 895 ? 48.85900 99.70900 77.50000 1.000 38.32761 894 ASP A CA 1
ATOM 7220 C C . ASP A 1 895 ? 47.39200 99.49400 77.84800 1.000 32.84567 894 ASP A C 1
ATOM 7221 O O . ASP A 1 895 ? 46.87800 98.35800 77.86400 1.000 34.78270 894 ASP A O 1
ATOM 7226 N N . LYS A 1 896 ? 46.73700 100.61900 78.14500 1.000 30.61559 895 LYS A N 1
ATOM 7227 C CA . LYS A 1 896 ? 45.31500 100.59300 78.55500 1.000 36.31737 895 LYS A CA 1
ATOM 7228 C C . LYS A 1 896 ? 44.44500 100.04500 77.43100 1.000 40.86733 895 LYS A C 1
ATOM 7229 O O . LYS A 1 896 ? 44.63200 100.46700 76.27400 1.000 41.61450 895 LYS A O 1
ATOM 7235 N N . ALA A 1 897 ? 43.52700 99.14800 77.77600 1.000 35.86643 896 ALA A N 1
ATOM 7236 C CA . ALA A 1 897 ? 42.60400 98.58300 76.80200 1.000 32.77627 896 ALA A CA 1
ATOM 7237 C C . ALA A 1 897 ? 41.21500 98.47400 77.39700 1.000 36.82707 896 ALA A C 1
ATOM 7238 O O . ALA A 1 897 ? 41.03000 97.78900 78.39600 1.000 31.18507 896 ALA A O 1
ATOM 7240 N N . MET A 1 898 ? 40.24400 99.17400 76.81400 1.000 36.94658 897 MET A N 1
ATOM 7241 C CA . MET A 1 898 ? 38.89800 99.21700 77.36700 1.000 35.49173 897 MET A CA 1
ATOM 7242 C C . MET A 1 898 ? 37.87300 99.25900 76.26100 1.000 33.19723 897 MET A C 1
ATOM 7243 O O . MET A 1 898 ? 38.11400 99.79300 75.18000 1.000 40.37616 897 MET A O 1
ATOM 7248 N N . LYS A 1 899 ? 36.77900 98.55800 76.54800 1.000 29.73415 898 LYS A N 1
ATOM 7249 C CA . LYS A 1 899 ? 35.67400 98.47000 75.58100 1.000 28.08476 898 LYS A CA 1
ATOM 7250 C C . LYS A 1 899 ? 34.38200 98.59700 76.37700 1.000 26.06025 898 LYS A C 1
ATOM 7251 O O . LYS A 1 899 ? 34.42000 98.38000 77.59500 1.000 28.25722 898 LYS A O 1
ATOM 7257 N N . CYS A 1 900 ? 33.29200 98.93500 75.70800 1.000 28.38767 899 CYS A N 1
ATOM 7258 C CA . CYS A 1 900 ? 31.98200 99.07500 76.31000 1.000 28.55395 899 CYS A CA 1
ATOM 7259 C C . CYS A 1 900 ? 31.35500 97.70100 76.52200 1.000 25.66548 899 CYS A C 1
ATOM 7260 O O . CYS A 1 900 ? 31.88100 96.66900 76.09500 1.000 26.28840 899 CYS A O 1
ATOM 7263 N N . ARG A 1 901 ? 30.21400 97.69500 77.19600 1.000 25.78540 900 ARG A N 1
ATOM 7264 C CA . ARG A 1 901 ? 29.45500 96.47400 77.41400 1.000 27.12418 900 ARG A CA 1
AT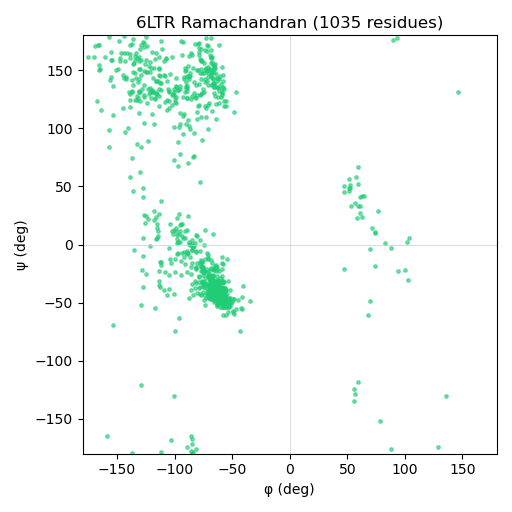OM 7265 C C . ARG A 1 901 ? 28.27000 96.41800 76.45900 1.000 32.29591 900 ARG A C 1
ATOM 7266 O O . ARG A 1 901 ? 27.84400 97.43100 75.89700 1.000 31.27899 900 ARG A O 1
ATOM 7274 N N . TRP A 1 902 ? 27.73900 95.21200 76.27900 1.000 27.44749 901 TRP A N 1
ATOM 7275 C CA . TRP A 1 902 ? 26.76700 94.94800 75.23100 1.000 28.32859 901 TRP A CA 1
ATOM 7276 C C . TRP A 1 902 ? 25.59900 94.14200 75.77800 1.000 34.47133 901 TRP A C 1
ATOM 7277 O O . TRP A 1 902 ? 25.70300 93.46800 76.80700 1.000 28.65545 901 TRP A O 1
ATOM 7288 N N . ALA A 1 903 ? 24.47600 94.22600 75.06800 1.000 33.00837 902 ALA A N 1
ATOM 7289 C CA . ALA A 1 903 ? 23.30200 93.42000 75.35600 1.000 32.51783 902 ALA A CA 1
ATOM 7290 C C . ALA A 1 903 ? 22.82700 92.74200 74.07900 1.000 34.89786 902 ALA A C 1
ATOM 7291 O O . ALA A 1 903 ? 22.93200 93.30100 72.98000 1.000 36.49735 902 ALA A O 1
ATOM 7293 N N . ALA A 1 904 ? 22.30400 91.52800 74.24400 1.000 33.97769 903 ALA A N 1
ATOM 7294 C CA . ALA A 1 904 ? 21.77200 90.72200 73.14800 1.000 39.07303 903 ALA A CA 1
ATOM 7295 C C . ALA A 1 904 ? 20.25300 90.85000 73.17000 1.000 42.40938 903 ALA A C 1
ATOM 7296 O O . ALA A 1 904 ? 19.57500 90.20100 73.97100 1.000 47.34626 903 ALA A O 1
ATOM 7298 N N . ILE A 1 905 ? 19.72300 91.68400 72.28800 1.000 46.57875 904 ILE A N 1
ATOM 7299 C CA . ILE A 1 905 ? 18.30500 92.03500 72.25700 1.000 46.23932 904 ILE A CA 1
ATOM 7300 C C . ILE A 1 905 ? 17.72300 91.43800 70.98100 1.000 53.14148 904 ILE A C 1
ATOM 7301 O O . ILE A 1 905 ? 18.32400 91.59800 69.91600 1.000 50.03132 904 ILE A O 1
ATOM 7306 N N . PRO A 1 906 ? 16.58200 90.75600 71.02200 1.000 59.81376 905 PRO A N 1
ATOM 7307 C CA . PRO A 1 906 ? 15.92600 90.40600 69.75600 1.000 55.52682 905 PRO A CA 1
ATOM 7308 C C . PRO A 1 906 ? 15.47900 91.66000 69.01200 1.000 54.27049 905 PRO A C 1
ATOM 7309 O O . PRO A 1 906 ? 15.10300 92.66400 69.62000 1.000 54.46582 905 PRO A O 1
ATOM 7313 N N . VAL A 1 907 ? 15.52300 91.59300 67.67400 1.000 53.32434 906 VAL A N 1
ATOM 7314 C CA . VAL A 1 907 ? 15.14500 92.74400 66.84400 1.000 55.50268 906 VAL A CA 1
ATOM 7315 C C . VAL A 1 907 ? 13.68600 93.14100 67.07300 1.000 54.24513 906 VAL A C 1
ATOM 7316 O O . VAL A 1 907 ? 13.35900 94.31600 67.22000 1.000 48.89993 906 VAL A O 1
ATOM 7320 N N . LYS A 1 908 ? 12.80700 92.16700 67.15100 1.000 58.11896 907 LYS A N 1
ATOM 7321 C CA . LYS A 1 908 ? 11.49700 92.28600 67.78800 1.000 54.38118 907 LYS A CA 1
ATOM 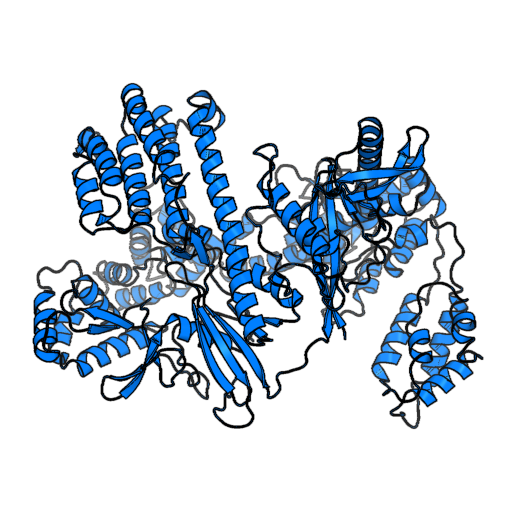7322 C C . LYS A 1 908 ? 11.40000 93.19500 69.01900 1.000 56.87609 907 LYS A C 1
ATOM 7323 O O . LYS A 1 908 ? 10.49000 94.03400 69.14700 1.000 56.15882 907 LYS A O 1
ATOM 7329 N N . ASP A 1 909 ? 12.32200 93.01500 69.94600 1.000 53.26355 908 ASP A N 1
ATOM 7330 C CA . ASP A 1 909 ? 12.19800 93.62700 71.25800 1.000 51.29470 908 ASP A CA 1
ATOM 7331 C C . ASP A 1 909 ? 12.95200 94.94500 71.36300 1.000 48.28772 908 ASP A C 1
ATOM 7332 O O . ASP A 1 909 ? 13.19300 95.43000 72.47100 1.000 49.70474 908 ASP A O 1
ATOM 7337 N N . ILE A 1 910 ? 13.32400 95.53700 70.23300 1.000 52.82288 909 ILE A N 1
ATOM 7338 C CA . ILE A 1 910 ? 14.06300 96.79300 70.21000 1.000 51.44222 909 ILE A CA 1
ATOM 7339 C C . ILE A 1 910 ? 13.05000 97.93300 70.24900 1.000 51.43051 909 ILE A C 1
ATOM 7340 O O . ILE A 1 910 ? 12.43600 98.26700 69.23900 1.000 54.70766 909 ILE A O 1
ATOM 7345 N N . GLY A 1 911 ? 12.88100 98.53500 71.42700 1.000 54.78218 910 GLY A N 1
ATOM 7346 C CA . GLY A 1 911 ? 11.96400 99.63300 71.60800 1.000 55.73586 910 GLY A CA 1
ATOM 7347 C C . GLY A 1 911 ? 12.66300 100.97600 71.68700 1.000 53.22813 910 GLY A C 1
ATOM 7348 O O . GLY A 1 911 ? 13.85100 101.10900 71.40400 1.000 54.66744 910 GLY A O 1
ATOM 7349 N N . ASP A 1 912 ? 11.89400 101.99000 72.09300 1.000 54.71278 911 ASP A N 1
ATOM 7350 C CA . ASP A 1 912 ? 12.46500 103.33700 72.21200 1.000 55.88350 911 ASP A CA 1
ATOM 7351 C C . ASP A 1 912 ? 13.48000 103.44500 73.33700 1.000 51.56852 911 ASP A C 1
ATOM 7352 O O . ASP A 1 912 ? 14.27100 104.38700 73.33100 1.000 52.23081 911 ASP A O 1
ATOM 7357 N N . TRP A 1 913 ? 13.47300 102.53600 74.31900 1.000 51.54621 912 TRP A N 1
ATOM 7358 C CA . TRP A 1 913 ? 14.54000 102.56400 75.31400 1.000 52.92151 912 TRP A CA 1
ATOM 7359 C C . TRP A 1 913 ? 15.88500 102.25100 74.66800 1.000 49.27932 912 TRP A C 1
ATOM 7360 O O . TRP A 1 913 ? 16.90800 102.86500 75.00500 1.000 48.72222 912 TRP A O 1
ATOM 7371 N N . VAL A 1 914 ? 15.89200 101.32800 73.70300 1.000 42.72841 913 VAL A N 1
ATOM 7372 C CA . VAL A 1 914 ? 17.10800 101.03600 72.94500 1.000 44.93521 913 VAL A CA 1
ATOM 7373 C C . VAL A 1 914 ? 17.56400 102.26700 72.16900 1.000 43.58575 913 VAL A C 1
ATOM 7374 O O . VAL A 1 914 ? 18.75200 102.60600 72.15400 1.000 44.20559 913 VAL A O 1
ATOM 7378 N N . LEU A 1 915 ? 16.62700 102.93900 71.49500 1.000 48.58456 914 LEU A N 1
ATOM 7379 C CA . LEU A 1 915 ? 16.98200 104.13300 70.73100 1.000 43.54271 914 LEU A CA 1
ATOM 7380 C C . LEU A 1 915 ? 17.48100 105.24100 71.64800 1.000 44.92069 914 LEU A C 1
ATOM 7381 O O . LEU A 1 915 ? 18.40400 105.98600 71.29400 1.000 40.56332 914 LEU A O 1
ATOM 7386 N N . ARG A 1 916 ? 16.87400 105.36600 72.82900 1.000 42.68118 915 ARG A N 1
ATOM 7387 C CA . ARG A 1 916 ? 17.33700 106.32600 73.82400 1.000 48.40875 915 ARG A CA 1
ATOM 7388 C C . ARG A 1 916 ? 18.78400 106.05400 74.20200 1.000 46.96030 915 ARG A C 1
ATOM 7389 O O . ARG A 1 916 ? 19.61600 106.96800 74.22900 1.000 45.25813 915 ARG A O 1
ATOM 7397 N N . LYS A 1 917 ? 19.10600 104.78900 74.48100 1.000 43.82506 916 LYS A N 1
ATOM 7398 C CA . LYS A 1 917 ? 20.46800 104.45900 74.88700 1.000 44.19247 916 LYS A CA 1
ATOM 7399 C C . LYS A 1 917 ? 21.45400 104.64700 73.74000 1.000 47.04034 916 LYS A C 1
ATOM 7400 O O . LYS A 1 917 ? 22.58300 105.10100 73.95900 1.000 43.92518 916 LYS A O 1
ATOM 7406 N N . LEU A 1 918 ? 21.04700 104.32100 72.51000 1.000 38.36945 917 LEU A N 1
ATOM 7407 C CA . LEU A 1 918 ? 21.91100 104.56300 71.35500 1.000 40.97043 917 LEU A CA 1
ATOM 7408 C C . LEU A 1 918 ? 22.20400 106.05000 71.18900 1.000 42.53205 917 LEU A C 1
ATOM 7409 O O . LEU A 1 918 ? 23.36400 106.45300 71.04000 1.000 38.35493 917 LEU A O 1
ATOM 7414 N N . SER A 1 919 ? 21.15900 106.88100 71.22400 1.000 47.83657 918 SER A N 1
ATOM 7415 C CA . SER A 1 919 ? 21.33700 108.32400 71.08700 1.000 47.65434 918 SER A CA 1
ATOM 7416 C C . SER A 1 919 ? 22.23200 108.87400 72.18800 1.000 48.39533 918 SER A C 1
ATOM 7417 O O . SER A 1 919 ? 23.12500 109.70100 71.93700 1.000 45.09539 918 SER A O 1
ATOM 7419 N N . GLN A 1 920 ? 22.01600 108.40400 73.41600 1.000 45.57165 919 GLN A N 1
ATOM 7420 C CA . GLN A 1 920 ? 22.73700 108.92800 74.56600 1.000 47.44683 919 GLN A CA 1
ATOM 7421 C C . GLN A 1 920 ? 24.20300 108.52000 74.53700 1.000 45.46149 919 GLN A C 1
ATOM 7422 O O . GLN A 1 920 ? 25.08400 109.33000 74.84200 1.000 39.54099 919 GLN A O 1
ATOM 7428 N N . ASN A 1 921 ? 24.48300 107.26700 74.17700 1.000 42.29775 920 ASN A N 1
ATOM 7429 C CA . ASN A 1 921 ? 25.86600 106.83800 74.03400 1.000 47.30881 920 ASN A CA 1
ATOM 7430 C C . ASN A 1 921 ? 26.53800 107.54600 72.86200 1.000 50.90722 920 ASN A C 1
ATOM 7431 O O . ASN A 1 921 ? 27.75000 107.78900 72.90000 1.000 50.41414 920 ASN A O 1
ATOM 7436 N N . LEU A 1 922 ? 25.77000 107.89700 71.82300 1.000 50.00046 921 LEU A N 1
ATOM 7437 C CA . LEU A 1 922 ? 26.34800 108.56400 70.66000 1.000 48.79102 921 LEU A CA 1
ATOM 7438 C C . LEU A 1 922 ? 26.66700 110.03900 70.93300 1.000 48.89878 921 LEU A C 1
ATOM 7439 O O . LEU A 1 922 ? 27.57700 110.58800 70.29900 1.000 51.99831 921 LEU A O 1
ATOM 7444 N N . ARG A 1 923 ? 25.96400 110.70100 71.86700 1.000 51.04351 922 ARG A N 1
ATOM 7445 C CA . ARG A 1 923 ? 26.54100 111.93400 72.42900 1.000 51.42204 922 ARG A CA 1
ATOM 7446 C C . ARG A 1 923 ? 27.49800 111.78500 73.58600 1.000 57.14740 922 ARG A C 1
ATOM 7447 O O . ARG A 1 923 ? 27.90000 112.81900 74.12700 1.000 62.89588 922 ARG A O 1
ATOM 7455 N N . ALA A 1 924 ? 27.83300 110.56000 73.98600 1.000 59.80828 923 ALA A N 1
ATOM 7456 C CA . ALA A 1 924 ? 28.70200 110.39800 75.17300 1.000 57.45027 923 ALA A CA 1
ATOM 7457 C C . ALA A 1 924 ? 30.15000 110.69100 74.77700 1.000 64.87638 923 ALA A C 1
ATOM 7458 O O . ALA A 1 924 ? 31.01300 109.83400 75.02800 1.000 77.34967 923 ALA A O 1
ATOM 7460 N N . LYS A 1 925 ? 30.40100 111.85900 74.18100 1.000 63.80838 924 LYS A N 1
ATOM 7461 C CA . LYS A 1 925 ? 31.79200 112.25500 73.83800 1.000 78.04076 924 LYS A CA 1
ATOM 7462 C C . LYS A 1 925 ? 32.40700 112.87800 75.09100 1.000 75.67068 924 LYS A C 1
ATOM 7463 O O . LYS A 1 925 ? 32.53000 114.11600 75.13200 1.000 79.87653 924 LYS A O 1
ATOM 7465 N N . ASN A 1 926 ? 32.76600 112.04700 76.07100 1.000 72.12334 925 ASN A N 1
ATOM 7466 C CA . ASN A 1 926 ? 33.28300 112.56800 77.36200 1.000 82.96932 925 ASN A CA 1
ATOM 7467 C C . ASN A 1 926 ? 34.36400 111.62100 77.88300 1.000 85.91364 925 ASN A C 1
ATOM 7468 O O . ASN A 1 926 ? 34.44700 110.49100 77.36700 1.000 85.00055 925 ASN A O 1
ATOM 7470 N N . ILE A 1 927 ? 35.16400 112.07100 78.85400 1.000 70.30847 926 ILE A N 1
ATOM 7471 C CA . ILE A 1 927 ? 36.19400 111.18600 79.47400 1.000 67.18373 926 ILE A CA 1
ATOM 7472 C C . ILE A 1 927 ? 35.49200 110.09400 80.28700 1.000 75.17840 926 ILE A C 1
ATOM 7473 O O . ILE A 1 927 ? 34.25000 110.12500 80.38400 1.000 72.83461 926 ILE A O 1
ATOM 7475 N N . GLY A 1 928 ? 36.26200 109.17700 80.87900 1.000 73.71039 927 GLY A N 1
ATOM 7476 C CA . GLY A 1 928 ? 35.65900 108.07000 81.59800 1.000 57.95573 927 GLY A CA 1
ATOM 7477 C C . GLY A 1 928 ? 35.17500 106.99400 80.63900 1.000 54.78577 927 GLY A C 1
ATOM 7478 O O . GLY A 1 928 ? 35.70300 106.82100 79.53600 1.000 55.95700 927 GLY A O 1
ATOM 7479 N N . THR A 1 929 ? 34.14600 106.26000 81.06600 1.000 53.23545 928 THR A N 1
ATOM 7480 C CA . THR A 1 929 ? 33.65400 105.13700 80.27400 1.000 47.69418 928 THR A CA 1
ATOM 7481 C C . THR A 1 929 ? 32.95800 105.57400 78.98900 1.000 43.92041 928 THR A C 1
ATOM 7482 O O . THR A 1 929 ? 32.89000 104.78200 78.04100 1.000 45.33605 928 THR A O 1
ATOM 7486 N N . GLY A 1 930 ? 32.46200 106.81200 78.92800 1.000 49.54263 929 GLY A N 1
ATOM 7487 C CA . GLY A 1 930 ? 31.61700 107.20900 77.81100 1.000 50.59197 929 GLY A CA 1
ATOM 7488 C C . GLY A 1 930 ? 32.31200 107.10000 76.46800 1.000 50.38456 929 GLY A C 1
ATOM 7489 O O . GLY A 1 930 ? 31.68900 106.73400 75.46700 1.000 47.22182 929 GLY A O 1
ATOM 7490 N N . GLU A 1 931 ? 33.60600 107.43300 76.42700 1.000 52.11331 930 GLU A N 1
ATOM 7491 C CA . GLU A 1 931 ? 34.42800 107.22100 75.24000 1.000 47.75448 930 GLU A CA 1
ATOM 7492 C C . GLU A 1 931 ? 34.11100 105.86400 74.62100 1.000 46.75309 930 GLU A C 1
ATOM 7493 O O . GLU A 1 931 ? 33.64200 105.77400 73.48000 1.000 45.70302 930 GLU A O 1
ATOM 7499 N N . TYR A 1 932 ? 34.22400 104.81200 75.43000 1.000 46.40231 931 TYR A N 1
ATOM 7500 C CA . TYR A 1 932 ? 34.05500 103.44900 74.94100 1.000 39.71270 931 TYR A CA 1
ATOM 7501 C C . TYR A 1 932 ? 32.62200 103.16000 74.52700 1.000 41.01077 931 TYR A C 1
ATOM 7502 O O . TYR A 1 932 ? 32.39400 102.33800 73.63200 1.000 36.86394 931 TYR A O 1
ATOM 7511 N N . TYR A 1 933 ? 31.64500 103.82000 75.14500 1.000 36.13915 932 TYR A N 1
ATOM 7512 C CA . TYR A 1 933 ? 30.28100 103.63100 74.67200 1.000 38.18958 932 TYR A CA 1
ATOM 7513 C C . TYR A 1 933 ? 30.04400 104.37900 73.37100 1.000 40.38750 932 TYR A C 1
ATOM 7514 O O . TYR A 1 933 ? 29.35900 103.85800 72.48100 1.000 40.27199 932 TYR A O 1
ATOM 7523 N N . HIS A 1 934 ? 30.65100 105.55900 73.20800 1.000 37.52890 933 HIS A N 1
ATOM 7524 C CA . HIS A 1 934 ? 30.52900 106.25700 71.93400 1.000 43.70329 933 HIS A CA 1
ATOM 7525 C C . HIS A 1 934 ? 31.06300 105.38100 70.81100 1.000 41.57400 933 HIS A C 1
ATOM 7526 O O . HIS A 1 934 ? 30.33900 105.05000 69.85900 1.000 40.65794 933 HIS A O 1
ATOM 7533 N N . GLN A 1 935 ? 32.30400 104.91200 70.97300 1.000 40.15549 934 GLN A N 1
ATOM 7534 C CA . GLN A 1 935 ? 32.88400 103.91400 70.08300 1.000 38.86491 934 GLN A CA 1
ATOM 7535 C C . GLN A 1 935 ? 31.89700 102.79300 69.80700 1.000 40.33755 934 GLN A C 1
ATOM 7536 O O . GLN A 1 935 ? 31.64200 102.44300 68.64600 1.000 44.85213 934 GLN A O 1
ATOM 7542 N N . GLY A 1 936 ? 31.27600 102.26700 70.86900 1.000 43.88920 935 GLY A N 1
ATOM 7543 C CA . GLY A 1 936 ? 30.38000 101.13800 70.69500 1.000 38.31877 935 GLY A CA 1
ATOM 7544 C C . GLY A 1 936 ? 29.33000 101.40900 69.64400 1.000 39.01083 935 GLY A C 1
ATOM 7545 O O . GLY A 1 936 ? 29.19000 100.65200 68.67700 1.000 36.30926 935 GLY A O 1
ATOM 7546 N N . VAL A 1 937 ? 28.64600 102.55100 69.76000 1.000 33.76768 936 VAL A N 1
ATOM 7547 C CA . VAL A 1 937 ? 27.53300 102.79500 68.85500 1.000 40.18383 936 VAL A CA 1
ATOM 7548 C C . VAL A 1 937 ? 28.06500 102.90800 67.43800 1.000 40.21672 936 VAL A C 1
ATOM 7549 O O . VAL A 1 937 ? 27.47600 102.37300 66.48900 1.000 34.60317 936 VAL A O 1
ATOM 7553 N N . LYS A 1 938 ? 29.22400 103.56000 67.29100 1.000 42.53139 937 LYS A N 1
ATOM 7554 C CA . LYS A 1 938 ? 29.90600 103.62400 66.00700 1.000 41.62876 937 LYS A CA 1
ATOM 7555 C C . LYS A 1 938 ? 30.010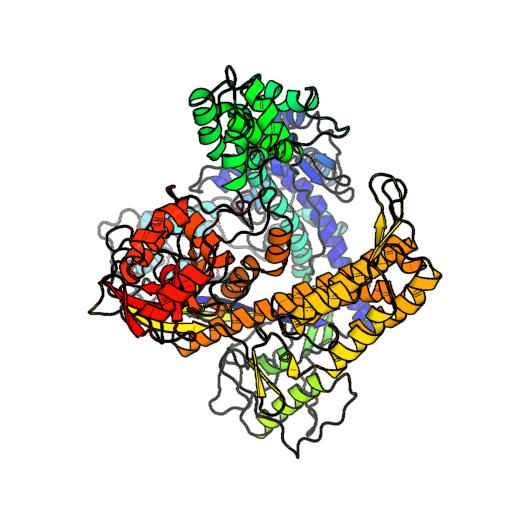00 102.23600 65.39800 1.000 41.26139 937 LYS A C 1
ATOM 7556 O O . LYS A 1 938 ? 29.47100 101.97300 64.31400 1.000 44.46499 937 LYS A O 1
ATOM 7562 N N . GLU A 1 939 ? 30.63400 101.31100 66.13400 1.000 39.89110 938 GLU A N 1
ATOM 7563 C CA . GLU A 1 939 ? 30.78700 99.95900 65.61800 1.000 41.54930 938 GLU A CA 1
ATOM 7564 C C . GLU A 1 939 ? 29.42900 99.37700 65.26600 1.000 37.56179 938 GLU A C 1
ATOM 7565 O O . GLU A 1 939 ? 29.24500 98.82800 64.17100 1.000 38.03328 938 GLU A O 1
ATOM 7571 N N . PHE A 1 940 ? 28.44300 99.58300 66.14400 1.000 34.85477 939 PHE A N 1
ATOM 7572 C CA . PHE A 1 940 ? 27.09300 99.10200 65.88200 1.000 35.15662 939 PHE A CA 1
ATOM 7573 C C . PHE A 1 940 ? 26.61500 99.58500 64.52200 1.000 33.13280 939 PHE A C 1
ATOM 7574 O O . PHE A 1 940 ? 26.28500 98.77800 63.64200 1.000 34.41501 939 PHE A O 1
ATOM 7582 N N . LEU A 1 941 ? 26.68600 100.89900 64.29300 1.000 35.40229 940 LEU A N 1
ATOM 7583 C CA . LEU A 1 941 ? 26.18900 101.44300 63.03600 1.000 42.22697 940 LEU A CA 1
ATOM 7584 C C . LEU A 1 941 ? 26.98600 100.90400 61.86000 1.000 48.41457 940 LEU A C 1
ATOM 7585 O O . LEU A 1 941 ? 26.42800 100.64600 60.78700 1.000 47.34264 940 LEU A O 1
ATOM 7590 N N . SER A 1 942 ? 28.29300 100.70800 62.04700 1.000 41.91232 941 SER A N 1
ATOM 7591 C CA . SER A 1 942 ? 29.09000 100.15400 60.96100 1.000 38.30045 941 SER A CA 1
ATOM 7592 C C . SER A 1 942 ? 28.75000 98.69000 60.73000 1.000 42.10139 941 SER A C 1
ATOM 7593 O O . SER A 1 942 ? 28.69900 98.23300 59.58200 1.000 45.57570 941 SER A O 1
ATOM 7596 N N . HIS A 1 943 ? 28.49900 97.93800 61.80700 1.000 40.42968 942 HIS A N 1
ATOM 7597 C CA . HIS A 1 943 ? 28.33600 96.49900 61.63600 1.000 35.53666 942 HIS A CA 1
ATOM 7598 C C . HIS A 1 943 ? 27.00300 96.15500 60.99000 1.000 40.28059 942 HIS A C 1
ATOM 7599 O O . HIS A 1 943 ? 26.91600 95.18500 60.22900 1.000 42.59166 942 HIS A O 1
ATOM 7606 N N . TYR A 1 944 ? 25.96100 96.92800 61.27800 1.000 37.62324 943 TYR A N 1
ATOM 7607 C CA . TYR A 1 944 ? 24.63500 96.66900 60.74100 1.000 45.29083 943 TYR A CA 1
ATOM 7608 C C . TYR A 1 944 ? 24.30100 97.56300 59.55800 1.000 45.28138 943 TYR A C 1
ATOM 7609 O O . TYR A 1 944 ? 23.13900 97.61400 59.14400 1.000 52.92439 943 TYR A O 1
ATOM 7618 N N . GLU A 1 945 ? 25.29600 98.25800 59.00400 1.000 50.17836 944 GLU A N 1
ATOM 7619 C CA . GLU A 1 945 ? 25.11600 99.12000 57.83700 1.000 53.58955 944 GLU A CA 1
ATOM 7620 C C . GLU A 1 945 ? 23.96900 100.10500 58.06200 1.000 50.04365 944 GLU A C 1
ATOM 7621 O O . GLU A 1 945 ? 23.07000 100.26000 57.23300 1.000 56.59471 944 GLU A O 1
ATOM 7627 N N . LEU A 1 946 ? 24.00600 100.76600 59.21900 1.000 47.64131 945 LEU A N 1
ATOM 7628 C CA . LEU A 1 946 ? 22.99900 101.74100 59.62000 1.000 42.78319 945 LEU A CA 1
ATOM 7629 C C . LEU A 1 946 ? 23.60400 103.12800 59.79100 1.000 44.91815 945 LEU A C 1
ATOM 7630 O O . LEU A 1 946 ? 23.11800 103.92800 60.59300 1.000 49.61566 945 LEU A O 1
ATOM 7635 N N . GLN A 1 947 ? 24.67700 103.42000 59.05300 1.000 44.43118 946 GLN A N 1
ATOM 7636 C CA . GLN A 1 947 ? 25.31900 104.72400 59.17200 1.000 48.74189 946 GLN A CA 1
ATOM 7637 C C . GLN A 1 947 ? 24.35000 105.85000 58.82800 1.000 50.66106 946 GLN A C 1
ATOM 7638 O O . GLN A 1 947 ? 24.36700 106.91100 59.46500 1.000 50.37006 946 GLN A O 1
ATOM 7644 N N . ASP A 1 948 ? 23.48100 105.62700 57.83500 1.000 53.01179 947 ASP A N 1
ATOM 7645 C CA . ASP A 1 948 ? 22.56600 106.66700 57.37300 1.000 53.91015 947 ASP A CA 1
ATOM 7646 C C . ASP A 1 948 ? 21.58500 107.09300 58.44800 1.000 54.53922 947 ASP A C 1
ATOM 7647 O O . ASP A 1 948 ? 21.03400 108.19700 58.37600 1.000 51.88090 947 ASP A O 1
ATOM 7652 N N . LEU A 1 949 ? 21.35800 106.25800 59.44600 1.000 56.54287 948 LEU A N 1
ATOM 7653 C CA . LEU A 1 949 ? 20.45900 106.65300 60.51700 1.000 55.06354 948 LEU A CA 1
ATOM 7654 C C . LEU A 1 949 ? 21.10300 107.60700 61.52600 1.000 53.62176 948 LEU A C 1
ATOM 7655 O O . LEU A 1 949 ? 20.40900 108.10300 62.41500 1.000 52.75542 948 LEU A O 1
ATOM 7660 N N . GLU A 1 950 ? 22.40100 107.88700 61.41900 1.000 56.43327 949 GLU A N 1
ATOM 7661 C CA . GLU A 1 950 ? 23.14400 108.34300 62.58600 1.000 57.65469 949 GLU A CA 1
ATOM 7662 C C . GLU A 1 950 ? 22.55900 109.64100 63.11800 1.000 57.20500 949 GLU A C 1
ATOM 7663 O O . GLU A 1 950 ? 22.30900 109.80600 64.32300 1.000 61.35748 949 GLU A O 1
ATOM 7669 N N . GLU A 1 951 ? 22.32100 110.57500 62.20000 1.000 58.05215 950 GLU A N 1
ATOM 7670 C CA . GLU A 1 951 ? 21.91300 111.90700 62.58900 1.000 63.84097 950 GLU A CA 1
ATOM 7671 C C . GLU A 1 951 ? 20.55300 111.85700 63.24100 1.000 65.24501 950 GLU A C 1
ATOM 7672 O O . GLU A 1 951 ? 20.32500 112.53300 64.24700 1.000 62.66272 950 GLU A O 1
ATOM 7678 N N . GLU A 1 952 ? 19.65700 111.00600 62.72200 1.000 63.68506 951 GLU A N 1
ATOM 7679 C CA . GLU A 1 952 ? 18.37400 110.82000 63.38800 1.000 63.43802 951 GLU A CA 1
ATOM 7680 C C . GLU A 1 952 ? 18.58100 110.39000 64.83200 1.000 61.25336 951 GLU A C 1
ATOM 7681 O O . GLU A 1 952 ? 17.84800 110.81600 65.73100 1.000 57.54302 951 GLU A O 1
ATOM 7687 N N . LEU A 1 953 ? 19.58900 109.55500 65.07100 1.000 61.70604 952 LEU A N 1
ATOM 7688 C CA . LEU A 1 953 ? 19.89800 109.11900 66.42600 1.000 54.37678 952 LEU A CA 1
ATOM 7689 C C . LEU A 1 953 ? 20.45200 110.25700 67.27600 1.000 52.01073 952 LEU A C 1
ATOM 7690 O O . LEU A 1 953 ? 20.15500 110.33700 68.47100 1.000 55.53442 952 LEU A O 1
ATOM 7695 N N . LEU A 1 954 ? 21.24800 111.15500 66.68800 1.000 49.67991 953 LEU A N 1
ATOM 7696 C CA . LEU A 1 954 ? 21.83700 112.21500 67.50300 1.000 56.67683 953 LEU A CA 1
ATOM 7697 C C . LEU A 1 954 ? 20.79200 113.21700 67.96900 1.000 62.07501 953 LEU A C 1
ATOM 7698 O O . LEU A 1 954 ? 20.94000 113.81200 69.04400 1.000 66.47847 953 LEU A O 1
ATOM 7703 N N . LYS A 1 955 ? 19.73900 113.41700 67.18600 1.000 64.26279 954 LYS A N 1
ATOM 7704 C CA . LYS A 1 955 ? 18.67100 114.32900 67.56700 1.000 63.41170 954 LYS A CA 1
ATOM 7705 C C . LYS A 1 955 ? 17.57100 113.64700 68.36400 1.000 62.03144 954 LYS A C 1
ATOM 7706 O O . LYS A 1 955 ? 16.68500 114.33900 68.87300 1.000 58.83691 954 LYS A O 1
ATOM 7712 N N . TRP A 1 956 ? 17.60800 112.31800 68.48700 1.000 59.45273 955 TRP A N 1
ATOM 7713 C CA . TRP A 1 956 ? 16.64400 111.62100 69.32500 1.000 52.80009 955 TRP A CA 1
ATOM 7714 C C . TRP A 1 956 ? 16.67800 112.18900 70.73100 1.000 59.41438 955 TRP A C 1
ATOM 7715 O O . TRP A 1 956 ? 17.70900 112.15900 71.41000 1.000 60.45513 955 TRP A O 1
ATOM 7726 N N . ARG A 1 957 ? 15.53500 112.71500 71.15400 1.000 58.40937 956 ARG A N 1
ATOM 7727 C CA . ARG A 1 957 ? 15.33900 113.23100 72.50000 1.000 53.65524 956 ARG A CA 1
ATOM 7728 C C . ARG A 1 957 ? 14.01900 112.66000 72.98500 1.000 53.30806 956 ARG A C 1
ATOM 7729 O O . ARG A 1 957 ? 13.07200 112.50400 72.20100 1.000 56.65362 956 ARG A O 1
ATOM 7737 N N . SER A 1 958 ? 13.96700 112.33600 74.27200 1.000 57.04582 957 SER A N 1
ATOM 7738 C CA . SER A 1 958 ? 12.80600 111.64200 74.81100 1.000 58.22662 957 SER A CA 1
ATOM 7739 C C . SER A 1 958 ? 11.52300 112.46300 74.72100 1.000 59.78215 957 SER A C 1
ATOM 7740 O O . SER A 1 958 ? 10.43300 111.88500 74.76000 1.000 64.52133 957 SER A O 1
ATOM 7743 N N . ASP A 1 959 ? 11.62100 113.78800 74.56500 1.000 52.78903 958 ASP A N 1
ATOM 7744 C CA . ASP A 1 959 ? 10.42100 114.59300 74.33500 1.000 63.73146 958 ASP A CA 1
ATOM 7745 C C . ASP A 1 959 ? 9.93000 114.49400 72.89000 1.000 66.60480 958 ASP A C 1
ATOM 7746 O O . ASP A 1 959 ? 8.72400 114.35700 72.65000 1.000 58.52254 958 ASP A O 1
ATOM 7748 N N . ARG A 1 960 ? 10.84800 114.54600 71.92000 1.000 69.19381 959 ARG A N 1
ATOM 7749 C CA . ARG A 1 960 ? 10.50200 114.87600 70.53700 1.000 66.70590 959 ARG A CA 1
ATOM 7750 C C . ARG A 1 960 ? 9.46600 113.92900 69.94100 1.000 65.95121 959 ARG A C 1
ATOM 7751 O O . ARG A 1 960 ? 9.55700 112.70700 70.08900 1.000 59.98962 959 ARG A O 1
ATOM 7759 N N . LYS A 1 961 ? 8.48000 114.50900 69.25400 1.000 72.60753 960 LYS A N 1
ATOM 7760 C CA . LYS A 1 961 ? 7.55500 113.74400 68.42900 1.000 73.78934 960 LYS A CA 1
ATOM 7761 C C . LYS A 1 961 ? 8.08700 113.50200 67.02400 1.000 71.69714 960 LYS A C 1
ATOM 7762 O O . LYS A 1 961 ? 7.60300 112.59500 66.33900 1.000 66.05275 960 LYS A O 1
ATOM 7764 N N . SER A 1 962 ? 9.06900 114.28800 66.58400 1.000 71.33903 961 SER A N 1
ATOM 7765 C CA . SER A 1 962 ? 9.74900 114.05100 65.31800 1.000 67.67186 961 SER A CA 1
ATOM 7766 C C . SER A 1 962 ? 10.77200 112.93000 65.41300 1.000 68.70355 961 SER A C 1
ATOM 7767 O O . SER A 1 962 ? 11.48400 112.67400 64.43500 1.000 67.46433 961 SER A O 1
ATOM 7769 N N . ASN A 1 963 ? 10.85800 112.27000 66.56700 1.000 63.63390 962 ASN A N 1
ATOM 7770 C CA . ASN A 1 963 ? 11.81100 111.18900 66.76100 1.000 62.70156 962 ASN A CA 1
ATOM 7771 C C . ASN A 1 963 ? 11.60100 110.08800 65.73600 1.000 63.30980 962 ASN A C 1
ATOM 7772 O O . ASN A 1 963 ? 10.46900 109.75100 65.37400 1.000 60.53829 962 ASN A O 1
ATOM 7777 N N . ILE A 1 964 ? 12.71000 109.53900 65.26400 1.000 63.61317 963 ILE A N 1
ATOM 7778 C CA . ILE A 1 964 ? 12.69700 108.34700 64.43100 1.000 60.00133 963 ILE A CA 1
ATOM 7779 C C . ILE A 1 964 ? 12.08000 107.22900 65.27200 1.000 59.73209 963 ILE A C 1
ATOM 7780 O O . ILE A 1 964 ? 12.56900 106.94400 66.37400 1.000 62.89396 963 ILE A O 1
ATOM 7785 N N . PRO A 1 965 ? 10.99200 106.59900 64.82700 1.000 58.59697 964 PRO A N 1
ATOM 7786 C CA . PRO A 1 965 ? 10.32300 105.59000 65.66200 1.000 58.16671 964 PRO A CA 1
ATOM 7787 C C . PRO A 1 965 ? 11.16300 104.32200 65.76000 1.000 59.86611 964 PRO A C 1
ATOM 7788 O O . PRO A 1 965 ? 12.18400 104.17000 65.09700 1.000 59.63617 964 PRO A O 1
ATOM 7792 N N . CYS A 1 966 ? 10.75600 103.41000 66.64700 1.000 58.68916 965 CYS A N 1
ATOM 7793 C CA . CYS A 1 966 ? 11.55900 102.20100 66.80100 1.000 59.25889 965 CYS A CA 1
ATOM 7794 C C . CYS A 1 966 ? 11.36200 101.21400 65.65200 1.000 62.31007 965 CYS A C 1
ATOM 7795 O O . CYS A 1 966 ? 12.26000 100.39700 65.39200 1.000 60.15246 965 CYS A O 1
ATOM 7798 N N . TRP A 1 967 ? 10.23600 101.29000 64.93100 1.000 65.15318 966 TRP A N 1
ATOM 7799 C CA . TRP A 1 967 ? 9.99400 100.28300 63.90500 1.000 61.44612 966 TRP A CA 1
ATOM 7800 C C . TRP A 1 967 ? 10.85000 100.47500 62.65900 1.000 60.17258 966 TRP A C 1
ATOM 7801 O O . TRP A 1 967 ? 11.10400 99.49400 61.96200 1.000 58.99288 966 TRP A O 1
ATOM 7812 N N . VAL A 1 968 ? 11.34800 101.68000 62.37900 1.000 59.69413 967 VAL A N 1
ATOM 7813 C CA . VAL A 1 968 ? 12.34000 101.81200 61.31500 1.000 61.04818 967 VAL A CA 1
ATOM 7814 C C . VAL A 1 968 ? 13.55600 100.94600 61.62800 1.000 58.06566 967 VAL A C 1
ATOM 7815 O O . VAL A 1 968 ? 14.06000 100.20200 60.77300 1.000 58.06796 967 VAL A O 1
ATOM 7819 N N . LEU A 1 969 ? 14.04200 101.01700 62.87200 1.000 58.47934 968 LEU A N 1
ATOM 7820 C CA . LEU A 1 969 ? 15.30900 100.37800 63.19800 1.000 55.65350 968 LEU A CA 1
ATOM 7821 C C . LEU A 1 969 ? 15.09900 98.87400 63.27300 1.000 50.44827 968 LEU A C 1
ATOM 7822 O O . LEU A 1 969 ? 15.93300 98.09100 62.79300 1.000 53.87585 968 LEU A O 1
ATOM 7827 N N . GLN A 1 970 ? 13.93000 98.46100 63.79000 1.000 52.65308 969 GLN A N 1
ATOM 7828 C CA . GLN A 1 970 ? 13.55800 97.04700 63.75200 1.000 54.30527 969 GLN A CA 1
ATOM 7829 C C . GLN A 1 970 ? 13.44800 96.52600 62.32200 1.000 58.16554 969 GLN A C 1
ATOM 7830 O O . GLN A 1 970 ? 13.91300 95.42100 62.02800 1.000 58.75105 969 GLN A O 1
ATOM 7836 N N . ASN A 1 971 ? 12.82700 97.29400 61.41900 1.000 56.87493 970 ASN A N 1
ATOM 7837 C CA . ASN A 1 971 ? 12.69100 96.84500 60.03600 1.000 60.21348 970 ASN A CA 1
ATOM 7838 C C . ASN A 1 971 ? 14.04800 96.69600 59.36800 1.000 57.78418 970 ASN A C 1
ATOM 7839 O O . ASN A 1 971 ? 14.27600 95.74200 58.61800 1.000 59.40053 970 ASN A O 1
ATOM 7844 N N . ARG A 1 972 ? 14.95800 97.63900 59.61400 1.000 56.58327 971 ARG A N 1
ATOM 7845 C CA . ARG A 1 972 ? 16.28500 97.54500 59.01300 1.000 50.94600 971 ARG A CA 1
ATOM 7846 C C . ARG A 1 972 ? 17.02300 96.30400 59.50400 1.000 56.19421 971 ARG A C 1
ATOM 7847 O O . ARG A 1 972 ? 17.56800 95.52700 58.70400 1.000 58.77690 971 ARG A O 1
ATOM 7855 N N . LEU A 1 973 ? 17.02700 96.08100 60.82000 1.000 50.33336 972 LEU A N 1
ATOM 7856 C CA . LEU A 1 973 ? 17.73800 94.91100 61.32600 1.000 52.46142 972 LEU A CA 1
ATOM 7857 C C . LEU A 1 973 ? 17.05700 93.61100 60.91700 1.000 57.73970 972 LEU A C 1
ATOM 7858 O O . LEU A 1 973 ? 17.73300 92.59000 60.74800 1.000 57.31446 972 LEU A O 1
ATOM 7863 N N . ALA A 1 974 ? 15.73000 93.62100 60.76800 1.000 62.04986 973 ALA A N 1
ATOM 7864 C CA . ALA A 1 974 ? 15.03100 92.44400 60.26600 1.000 63.15437 973 ALA A CA 1
ATOM 7865 C C . ALA A 1 974 ? 15.40100 92.16400 58.81700 1.000 62.47559 973 ALA A C 1
ATOM 7866 O O . ALA A 1 974 ? 15.61700 91.00500 58.43900 1.000 58.62256 973 ALA A O 1
ATOM 7868 N N . GLU A 1 975 ? 15.47100 93.21200 57.99000 1.000 61.81767 974 GLU A N 1
ATOM 7869 C CA . GLU A 1 975 ? 16.01900 93.06200 56.64700 1.000 62.11118 974 GLU A CA 1
ATOM 7870 C C . GLU A 1 975 ? 17.36100 92.35900 56.69800 1.000 67.31146 974 GLU A C 1
ATOM 7871 O O . GLU A 1 975 ? 17.60200 91.39500 55.96900 1.000 68.46316 974 GLU A O 1
ATOM 7877 N N . LYS A 1 976 ? 18.24700 92.82100 57.56900 1.000 66.30800 975 LYS A N 1
ATOM 7878 C CA . LYS A 1 976 ? 19.61100 92.34700 57.43700 1.000 67.27857 975 LYS A CA 1
ATOM 7879 C C . LYS A 1 976 ? 19.86600 91.02200 58.14400 1.000 65.89447 975 LYS A C 1
ATOM 7880 O O . LYS A 1 976 ? 20.69200 90.22100 57.67500 1.000 66.61434 975 LYS A O 1
ATOM 7886 N N . LEU A 1 977 ? 19.21300 90.75800 59.27000 1.000 65.63321 976 LEU A N 1
ATOM 7887 C CA . LEU A 1 977 ? 19.46500 89.51800 59.99800 1.000 68.57072 976 LEU A CA 1
ATOM 7888 C C . LEU A 1 977 ? 18.50900 88.39000 59.62800 1.000 73.82538 976 LEU A C 1
ATOM 7889 O O . LEU A 1 977 ? 18.70900 87.25900 60.08400 1.000 67.32301 976 LEU A O 1
ATOM 7894 N N . GLY A 1 978 ? 17.48300 88.65700 58.81900 1.000 73.08071 977 GLY A N 1
ATOM 7895 C CA . GLY A 1 978 ? 16.68000 87.62300 58.20800 1.000 70.57560 977 GLY A CA 1
ATOM 7896 C C . GLY A 1 978 ? 15.32100 87.38500 58.84400 1.000 76.96539 977 GLY A C 1
ATOM 7897 O O . GLY A 1 978 ? 14.40500 86.93200 58.14900 1.000 81.56075 977 GLY A O 1
ATOM 7898 N N . ASN A 1 979 ? 15.21800 87.61000 60.15900 1.000 73.93603 978 ASN A N 1
ATOM 7899 C CA . ASN A 1 979 ? 13.95700 87.30800 60.88900 1.000 72.57138 978 ASN A CA 1
ATOM 7900 C C . ASN A 1 979 ? 13.76900 88.29500 62.04200 1.000 71.66517 978 ASN A C 1
ATOM 7901 O O . ASN A 1 979 ? 14.67700 89.11300 62.26800 1.000 75.18224 978 ASN A O 1
ATOM 7906 N N . LYS A 1 980 ? 12.62600 88.21800 62.73200 1.000 76.11872 979 LYS A N 1
ATOM 7907 C CA . LYS A 1 980 ? 12.32900 89.14900 63.85500 1.000 75.27831 979 LYS A CA 1
ATOM 7908 C C . LYS A 1 980 ? 12.80300 88.56000 65.19300 1.000 72.72513 979 LYS A C 1
ATOM 7909 O O . LYS A 1 980 ? 12.73700 89.27300 66.20200 1.000 68.05699 979 LYS A O 1
ATOM 7911 N N . GLU A 1 981 ? 13.26300 87.31000 65.19800 1.000 69.69783 980 GLU A N 1
ATOM 7912 C CA . GLU A 1 981 ? 13.75200 86.67000 66.44800 1.000 75.32411 980 GLU A CA 1
ATOM 7913 C C . GLU A 1 981 ? 15.27600 86.78400 66.49900 1.000 69.58590 980 GLU A C 1
ATOM 7914 O O . GLU A 1 981 ? 15.87200 86.22000 67.43400 1.000 70.72566 980 GLU A O 1
ATOM 7920 N N . ALA A 1 982 ? 15.87600 87.48700 65.53700 1.000 70.04520 981 ALA A N 1
ATOM 7921 C CA . ALA A 1 982 ? 17.35300 87.55600 65.44200 1.000 66.42978 981 ALA A CA 1
ATOM 7922 C C . ALA A 1 982 ? 17.97200 88.39400 66.56100 1.000 58.17071 981 ALA A C 1
ATOM 7923 O O . ALA A 1 982 ? 17.43600 89.47800 66.85100 1.000 57.66684 981 ALA A O 1
ATOM 7925 N N . VAL A 1 983 ? 19.07600 87.91400 67.14200 1.000 55.67397 982 VAL A N 1
ATOM 7926 C CA . VAL A 1 983 ? 19.78700 88.66100 68.17200 1.000 48.92925 982 VAL A CA 1
ATOM 7927 C C . VAL A 1 983 ? 20.56000 89.81400 67.54600 1.000 49.43492 982 VAL A C 1
ATOM 7928 O O . VAL A 1 983 ? 21.28900 89.63700 66.56100 1.000 54.74444 982 VAL A O 1
ATOM 7932 N N . VAL A 1 984 ? 20.40200 91.00300 68.12200 1.000 39.51981 983 VAL A N 1
ATOM 7933 C CA . VAL A 1 984 ? 21.16000 92.19800 67.78400 1.000 41.02931 983 VAL A CA 1
ATOM 7934 C C . VAL A 1 984 ? 21.97100 92.58300 69.01200 1.000 46.40277 983 VAL A C 1
ATOM 7935 O O . VAL A 1 984 ? 21.48700 92.47600 70.14400 1.000 45.25458 983 VAL A O 1
ATOM 7939 N N . TYR A 1 985 ? 23.20500 93.01800 68.79500 1.000 38.32599 984 TYR A N 1
ATOM 7940 C CA . TYR A 1 985 ? 24.06700 93.46000 69.88300 1.000 29.73248 984 TYR A CA 1
ATOM 7941 C C . TYR A 1 985 ? 24.01700 94.97900 69.96000 1.000 36.83154 984 TYR A C 1
ATOM 7942 O O . TYR A 1 985 ? 24.33500 95.66500 68.98200 1.000 39.61673 984 TYR A O 1
ATOM 7951 N N . ILE A 1 986 ? 23.61200 95.50100 71.11300 1.000 33.39604 985 ILE A N 1
ATOM 7952 C CA . ILE A 1 986 ? 23.47300 96.93500 71.33000 1.000 31.25453 985 ILE A CA 1
ATOM 7953 C C . ILE A 1 986 ? 24.40300 97.33900 72.46800 1.000 32.25555 985 ILE A C 1
ATOM 7954 O O . ILE A 1 986 ? 24.41300 96.68000 73.50900 1.000 37.66603 985 ILE A O 1
ATOM 7959 N N . PRO A 1 987 ? 25.20500 98.39800 72.30700 1.000 34.98002 986 PRO A N 1
ATOM 7960 C CA . PRO A 1 987 ? 26.07000 98.85100 73.40700 1.000 35.42513 986 PRO A CA 1
ATOM 7961 C C . PRO A 1 987 ? 25.26800 99.52000 74.51000 1.000 37.24737 986 PRO A C 1
ATOM 7962 O O . PRO A 1 987 ? 24.74200 100.61900 74.32100 1.000 39.98823 986 PRO A O 1
ATOM 7966 N N . VAL A 1 988 ? 25.16000 98.86700 75.66600 1.000 35.25452 987 VAL A N 1
ATOM 7967 C CA . VAL A 1 988 ? 24.35300 99.36900 76.77200 1.000 36.15886 987 VAL A CA 1
ATOM 7968 C C . VAL A 1 988 ? 25.18600 99.31400 78.04100 1.000 35.85662 987 VAL A C 1
ATOM 7969 O O . VAL A 1 988 ? 25.97700 98.38600 78.23400 1.000 38.01523 987 VAL A O 1
ATOM 7973 N N . ARG A 1 989 ? 25.03100 100.32200 78.89200 1.000 34.70928 988 ARG A N 1
ATOM 7974 C CA . ARG A 1 989 ? 25.64900 100.26900 80.20700 1.000 35.39808 988 ARG A CA 1
ATOM 7975 C C . ARG A 1 989 ? 25.00100 99.17000 81.03900 1.000 43.46561 988 ARG A C 1
ATOM 7976 O O . ARG A 1 989 ? 23.77800 98.99900 81.02700 1.000 40.27129 988 ARG A O 1
ATOM 7984 N N . GLY A 1 990 ? 25.82800 98.41400 81.75600 1.000 39.71691 989 GLY A N 1
ATOM 7985 C CA . GLY A 1 990 ? 25.31500 97.30000 82.51900 1.000 33.86093 989 GLY A CA 1
ATOM 7986 C C . GLY A 1 990 ? 24.91400 96.09800 81.69600 1.000 35.29784 989 GLY A C 1
ATOM 7987 O O . GLY A 1 990 ? 24.28100 95.18300 82.23200 1.000 40.61194 989 GLY A O 1
ATOM 7988 N N . GLY A 1 991 ? 25.25500 96.07200 80.41000 1.000 33.64910 990 GLY A N 1
ATOM 7989 C CA . GLY A 1 991 ? 24.96200 94.91000 79.60200 1.000 28.49381 990 GLY A CA 1
ATOM 7990 C C . GLY A 1 991 ? 25.74800 93.69700 80.05700 1.000 28.09545 990 GLY A C 1
ATOM 7991 O O . GLY A 1 991 ? 26.85000 93.80200 80.59700 1.000 28.86396 990 GLY A O 1
ATOM 7992 N N . ARG A 1 992 ? 25.19400 92.55300 79.83600 1.000 26.04601 991 ARG A N 1
ATOM 7993 C CA . ARG A 1 992 ? 25.77400 91.32900 80.25200 1.000 28.89642 991 ARG A CA 1
ATOM 7994 C C . ARG A 1 992 ? 26.68800 90.64600 79.24800 1.000 30.29541 991 ARG A C 1
ATOM 7995 O O . ARG A 1 992 ? 27.17600 89.61500 79.46800 1.000 28.68816 991 ARG A O 1
ATOM 8003 N N . ILE A 1 993 ? 26.92900 91.30000 78.15400 1.000 31.15262 992 ILE A N 1
ATOM 8004 C CA . ILE A 1 993 ? 27.81700 90.80100 77.11400 1.000 27.81230 992 ILE A CA 1
ATOM 8005 C C . ILE A 1 993 ? 29.05000 91.69100 77.05500 1.000 30.11212 992 ILE A C 1
ATOM 8006 O O . ILE A 1 993 ? 28.95100 92.91900 77.17500 1.000 30.79406 992 ILE A O 1
ATOM 8011 N N . TYR A 1 994 ? 30.21500 91.06600 76.89800 1.000 24.53167 993 TYR A N 1
ATOM 8012 C CA . TYR A 1 994 ? 31.46800 91.76900 76.66700 1.000 30.56258 993 TYR A CA 1
ATOM 8013 C C . TYR A 1 994 ? 32.17000 91.14000 75.47200 1.000 30.52660 993 TYR A C 1
ATOM 8014 O O . TYR A 1 994 ? 32.29300 89.91300 75.39200 1.000 25.83741 993 TYR A O 1
ATOM 8023 N N . PHE A 1 995 ? 32.61400 91.97900 74.53900 1.000 28.00525 994 PHE A N 1
ATOM 8024 C CA . PHE A 1 995 ? 33.35400 91.52300 73.36300 1.000 31.71678 994 PHE A CA 1
ATOM 8025 C C . PHE A 1 995 ? 34.83600 91.53700 73.72100 1.000 29.57286 994 PHE A C 1
ATOM 8026 O O . PHE A 1 995 ? 35.46400 92.59700 73.76400 1.000 29.15537 994 PHE A O 1
ATOM 8034 N N . ALA A 1 996 ? 35.40000 90.36100 73.97900 1.000 25.22789 995 ALA A N 1
ATOM 8035 C CA . ALA A 1 996 ? 36.75600 90.24700 74.49700 1.000 32.67442 995 ALA A CA 1
ATOM 8036 C C . ALA A 1 996 ? 37.73000 89.80900 73.40800 1.000 29.71759 995 ALA A C 1
ATOM 8037 O O . ALA A 1 996 ? 37.38000 89.05400 72.50000 1.000 29.55773 995 ALA A O 1
ATOM 8039 N N . THR A 1 997 ? 38.96600 90.30500 73.50700 1.000 24.47843 996 THR A N 1
ATOM 8040 C CA . THR A 1 997 ? 39.99800 89.91600 72.54900 1.000 25.68832 996 THR A CA 1
ATOM 8041 C C . THR A 1 997 ? 40.31600 88.42900 72.64700 1.000 28.43274 996 THR A C 1
ATOM 8042 O O . THR A 1 997 ? 40.44300 87.74400 71.62400 1.000 33.80401 996 THR A O 1
ATOM 8046 N N . HIS A 1 998 ? 40.44000 87.90900 73.86500 1.000 26.73655 997 HIS A N 1
ATOM 8047 C CA . HIS A 1 998 ? 40.83100 86.52800 74.10500 1.000 27.80863 997 HIS A CA 1
ATOM 8048 C C . HIS A 1 998 ? 39.67900 85.74400 74.72200 1.000 29.52838 997 HIS A C 1
ATOM 8049 O O . HIS A 1 998 ? 38.72300 86.31600 75.25500 1.000 26.27962 997 HIS A O 1
ATOM 8056 N N . LYS A 1 999 ? 39.77800 84.41900 74.63500 1.000 24.83288 998 LYS A N 1
ATOM 8057 C CA . LYS A 1 999 ? 38.76900 83.52700 75.21300 1.000 24.59942 998 LYS A CA 1
ATOM 8058 C C . LYS A 1 999 ? 38.98400 83.49400 76.72000 1.000 28.46743 998 LYS A C 1
ATOM 8059 O O . LYS A 1 999 ? 39.72100 82.66300 77.25300 1.000 29.41602 998 LYS A O 1
ATOM 8065 N N . VAL A 1 1000 ? 38.31400 84.40600 77.41800 1.000 26.38195 999 VAL A N 1
ATOM 8066 C CA . VAL A 1 1000 ? 38.56300 84.64400 78.83200 1.000 29.38047 999 VAL A CA 1
ATOM 8067 C C . VAL A 1 1000 ? 37.32600 84.35300 79.68200 1.000 29.23858 999 VAL A C 1
ATOM 8068 O O . VAL A 1 1000 ? 37.21000 84.84900 80.79700 1.000 26.85524 999 VAL A O 1
ATOM 8072 N N . ALA A 1 1001 ? 36.39500 83.55400 79.16700 1.000 30.40861 1000 ALA A N 1
ATOM 8073 C CA . ALA A 1 1001 ? 35.20900 83.17800 79.92200 1.000 26.66768 1000 ALA A CA 1
ATOM 8074 C C . ALA A 1 1001 ? 34.70400 81.83700 79.41700 1.000 27.57234 1000 ALA A C 1
ATOM 8075 O O . ALA A 1 1001 ? 34.65000 81.60500 78.20600 1.000 27.72191 1000 ALA A O 1
ATOM 8077 N N . THR A 1 1002 ? 34.34200 80.95800 80.34900 1.000 27.98430 1001 THR A N 1
ATOM 8078 C CA . THR A 1 1002 ? 33.80700 79.65500 79.97600 1.000 26.45082 1001 THR A CA 1
ATOM 8079 C C . THR A 1 1002 ? 32.52100 79.82700 79.17600 1.000 34.08867 1001 THR A C 1
ATOM 8080 O O . THR A 1 1002 ? 31.63100 80.58900 79.56300 1.000 37.66645 1001 THR A O 1
ATOM 8084 N N . GLY A 1 1003 ? 32.43000 79.11700 78.05300 1.000 33.30946 1002 GLY A N 1
ATOM 8085 C CA . GLY A 1 1003 ? 31.27500 79.19300 77.18600 1.000 34.42713 1002 GLY A CA 1
ATOM 8086 C C . GLY A 1 1003 ? 31.31900 80.28200 76.13600 1.000 33.13945 1002 GLY A C 1
ATOM 8087 O O . GLY A 1 1003 ? 30.39100 80.36900 75.32100 1.000 44.57345 1002 GLY A O 1
ATOM 8088 N N . ALA A 1 1004 ? 32.35600 81.11400 76.12600 1.000 30.24037 1003 ALA A N 1
ATOM 8089 C CA . ALA A 1 1004 ? 32.46200 82.16600 75.12500 1.000 32.02737 1003 ALA A CA 1
ATOM 8090 C C . ALA A 1 1004 ? 32.66400 81.56700 73.73900 1.000 33.18171 1003 ALA A C 1
ATOM 8091 O O . ALA A 1 1004 ? 33.41100 80.60100 73.56500 1.000 41.12205 1003 ALA A O 1
ATOM 8093 N N . VAL A 1 1005 ? 31.99300 82.14800 72.74700 1.000 31.96826 1004 VAL A N 1
ATOM 8094 C CA . VAL A 1 1005 ? 32.13000 81.71200 71.36400 1.000 32.45238 1004 VAL A CA 1
ATOM 8095 C C . VAL A 1 1005 ? 32.63700 82.87900 70.53000 1.000 30.93651 1004 VAL A C 1
ATOM 8096 O O . VAL A 1 1005 ? 32.40500 84.05200 70.84700 1.000 31.90770 1004 VAL A O 1
ATOM 8100 N N . SER A 1 1006 ? 33.34700 82.54200 69.45800 1.000 32.43551 1005 SER A N 1
ATOM 8101 C CA . SER A 1 1006 ? 33.99200 83.52800 68.60600 1.000 30.13130 1005 SER A CA 1
ATOM 8102 C C . SER A 1 1006 ? 33.05300 83.98500 67.49900 1.000 30.78161 1005 SER A C 1
ATOM 8103 O O . SER A 1 1006 ? 32.35800 83.17300 66.88000 1.000 31.21702 1005 SER A O 1
ATOM 8106 N N . ILE A 1 1007 ? 33.03200 85.29800 67.26300 1.000 31.90538 1006 ILE A N 1
ATOM 8107 C CA . ILE A 1 1007 ? 32.31400 85.89400 66.14600 1.000 26.15431 1006 ILE A CA 1
ATOM 8108 C C . ILE A 1 1007 ? 33.18900 86.98600 65.54400 1.000 32.51958 1006 ILE A C 1
ATOM 8109 O O . ILE A 1 1007 ? 34.24700 87.33800 66.07400 1.000 34.03197 1006 ILE A O 1
ATOM 8114 N N . VAL A 1 1008 ? 32.73900 87.51100 64.40800 1.000 28.38238 1007 VAL A N 1
ATOM 8115 C CA . VAL A 1 1008 ? 33.33100 88.69000 63.78700 1.000 27.98676 1007 VAL A CA 1
ATOM 8116 C C . VAL A 1 1008 ? 32.29800 89.80400 63.85400 1.000 28.57215 1007 VAL A C 1
ATOM 8117 O O . VAL A 1 1008 ? 31.19900 89.67700 63.29900 1.000 31.43422 1007 VAL A O 1
ATOM 8121 N N . PHE A 1 1009 ? 32.64800 90.89000 64.53500 1.000 28.79284 1008 PHE A N 1
ATOM 8122 C CA . PHE A 1 1009 ? 31.76500 92.03600 64.69700 1.000 27.43115 1008 PHE A CA 1
ATOM 8123 C C . PHE A 1 1009 ? 32.50700 93.28400 64.24900 1.000 30.71894 1008 PHE A C 1
ATOM 8124 O O . PHE A 1 1009 ? 33.62400 93.54400 64.71100 1.000 32.80759 1008 PHE A O 1
ATOM 8132 N N . ASP A 1 1010 ? 31.88400 94.04500 63.34600 1.000 32.06337 1009 ASP A N 1
ATOM 8133 C CA . ASP A 1 1010 ? 32.51500 95.20100 62.70500 1.000 32.43611 1009 ASP A CA 1
ATOM 8134 C C . ASP A 1 1010 ? 33.91300 94.84800 62.20200 1.000 34.28844 1009 ASP A C 1
ATOM 8135 O O . ASP A 1 1010 ? 34.87900 95.58800 62.40200 1.000 36.25919 1009 ASP A O 1
ATOM 8140 N N . GLN A 1 1011 ? 34.01700 93.68500 61.55500 1.000 33.10847 1010 GLN A N 1
ATOM 8141 C CA . GLN A 1 1011 ? 35.26600 93.19800 60.97000 1.000 38.21679 1010 GLN A CA 1
ATOM 8142 C C . GLN A 1 1011 ? 36.37200 93.04500 62.00800 1.000 39.11134 1010 GLN A C 1
ATOM 8143 O O . GLN A 1 1011 ? 37.55100 93.25000 61.70700 1.000 31.61342 1010 GLN A O 1
ATOM 8149 N N . LYS A 1 1012 ? 36.01200 92.69400 63.23900 1.000 40.22399 1011 LYS A N 1
ATOM 8150 C CA . LYS A 1 1012 ? 36.99900 92.37800 64.26200 1.000 31.11191 1011 LYS A CA 1
ATOM 8151 C C . LYS A 1 1012 ? 36.61800 91.06000 64.90900 1.000 28.58876 1011 LYS A C 1
ATOM 8152 O O . LYS A 1 1012 ? 35.45200 90.85400 65.26600 1.000 33.30328 1011 LYS A O 1
ATOM 8158 N N . GLN A 1 1013 ? 37.58800 90.16300 65.03600 1.000 26.38778 1012 GLN A N 1
ATOM 8159 C CA . GLN A 1 1013 ? 37.33900 88.88400 65.68300 1.000 27.51860 1012 GLN A CA 1
ATOM 8160 C C . GLN A 1 1013 ? 37.29900 89.07900 67.19000 1.000 31.57533 1012 GLN A C 1
ATOM 8161 O O . GLN A 1 1013 ? 38.20600 89.69100 67.76900 1.000 27.11019 1012 GLN A O 1
ATOM 8167 N N . VAL A 1 1014 ? 36.24700 88.55800 67.82500 1.000 33.15479 1013 VAL A N 1
ATOM 8168 C CA . VAL A 1 1014 ? 35.98600 88.79700 69.23800 1.000 26.75602 1013 VAL A CA 1
ATOM 8169 C C . VAL A 1 1014 ? 35.31600 87.57100 69.83900 1.000 31.06346 1013 VAL A C 1
ATOM 8170 O O . VAL A 1 1014 ? 34.73300 86.73800 69.13500 1.000 35.60763 1013 VAL A O 1
ATOM 8174 N N . TRP A 1 1015 ? 35.42400 87.45200 71.15800 1.000 31.51859 1014 TRP A N 1
ATOM 8175 C CA . TRP A 1 1015 ? 34.77400 86.40800 71.93700 1.000 31.98077 1014 TRP A CA 1
ATOM 8176 C C . TRP A 1 1015 ? 33.59700 87.03700 72.66600 1.000 28.79622 1014 TRP A C 1
ATOM 8177 O O . TRP A 1 1015 ? 33.77000 88.01600 73.40000 1.000 33.38249 1014 TRP A O 1
ATOM 8188 N N . VAL A 1 1016 ? 32.40700 86.48700 72.45100 1.000 31.70223 1015 VAL A N 1
ATOM 8189 C CA . VAL A 1 1016 ? 31.21300 86.95400 73.14500 1.000 31.69716 1015 VAL A CA 1
ATOM 8190 C C . VAL A 1 1016 ? 31.22300 86.31900 74.53100 1.000 32.66216 1015 VAL A C 1
ATOM 8191 O O . VAL A 1 1016 ? 31.00400 85.11400 74.67100 1.000 35.39590 1015 VAL A O 1
ATOM 8195 N N . CYS A 1 1017 ? 31.48900 87.12300 75.55900 1.000 28.18036 1016 CYS A N 1
ATOM 8196 C CA . CYS A 1 1017 ? 31.69200 86.62000 76.90600 1.000 29.31787 1016 CYS A CA 1
ATOM 8197 C C . CYS A 1 1017 ? 30.63600 87.18500 77.84200 1.000 24.56726 1016 CYS A C 1
ATOM 8198 O O . CYS A 1 1017 ? 30.10500 88.27700 77.62100 1.000 22.47254 1016 CYS A O 1
ATOM 8201 N N . ASN A 1 1018 ? 30.33000 86.42100 78.88600 1.000 24.14532 1017 ASN A N 1
ATOM 8202 C CA . ASN A 1 1018 ? 29.61100 86.97000 80.02600 1.000 23.04944 1017 ASN A CA 1
ATOM 8203 C C . ASN A 1 1018 ? 30.40500 88.14200 80.58800 1.000 24.05671 1017 ASN A C 1
ATOM 8204 O O . ASN A 1 1018 ? 31.55600 87.97600 81.00600 1.000 22.55125 1017 ASN A O 1
ATOM 8209 N N . ALA A 1 1019 ? 29.79500 89.33000 80.58700 1.000 20.03215 1018 ALA A N 1
ATOM 8210 C CA . ALA A 1 1019 ? 30.52200 90.53300 80.98700 1.000 21.28734 1018 ALA A CA 1
ATOM 8211 C C . ALA A 1 1019 ? 30.98800 90.45800 82.43500 1.000 26.83050 1018 ALA A C 1
ATOM 8212 O O . ALA A 1 1019 ? 32.05700 90.98000 82.77200 1.000 21.64100 1018 ALA A O 1
ATOM 8214 N N . ASP A 1 1020 ? 30.26000 89.77200 83.29400 1.000 21.48753 1019 ASP A N 1
ATOM 8215 C CA . ASP A 1 1020 ? 30.58200 89.61900 84.68900 1.000 25.12015 1019 ASP A CA 1
ATOM 8216 C C . ASP A 1 1020 ? 31.72300 88.65800 84.87800 1.000 24.95834 1019 ASP A C 1
ATOM 8217 O O . ASP A 1 1020 ? 32.50200 88.82600 85.71100 1.000 19.19736 1019 ASP A O 1
ATOM 8222 N N . HIS A 1 1021 ? 31.78000 87.63800 84.07800 1.000 20.60487 1020 HIS A N 1
ATOM 8223 C CA . HIS A 1 1021 ? 32.95300 86.77000 84.06800 1.000 22.01234 1020 HIS A CA 1
ATOM 8224 C C . HIS A 1 1021 ? 34.19300 87.54500 83.63500 1.000 26.46669 1020 HIS A C 1
ATOM 8225 O O . HIS A 1 1021 ? 35.28800 87.34200 84.17500 1.000 24.04315 1020 HIS A O 1
ATOM 8232 N N . VAL A 1 1022 ? 34.03700 88.44300 82.65700 1.000 20.95518 1021 VAL A N 1
ATOM 8233 C CA . VAL A 1 1022 ? 35.14800 89.28500 82.22100 1.000 25.40427 1021 VAL A CA 1
ATOM 8234 C C . VAL A 1 1022 ? 35.60300 90.19800 83.35300 1.000 21.27423 1021 VAL A C 1
ATOM 8235 O O . VAL A 1 1022 ? 36.80600 90.39600 83.56600 1.000 25.29555 1021 VAL A O 1
ATOM 8239 N N . ALA A 1 1023 ? 34.65100 90.78100 84.08600 1.000 23.79853 1022 ALA A N 1
ATOM 8240 C CA . ALA A 1 1023 ? 35.00800 91.61500 85.23100 1.000 23.53821 1022 ALA A CA 1
ATOM 8241 C C . ALA A 1 1023 ? 35.74600 90.80700 86.29300 1.000 20.25495 1022 ALA A C 1
ATOM 8242 O O . ALA A 1 1023 ? 36.71300 91.29100 86.89600 1.000 20.28856 1022 ALA A O 1
ATOM 8244 N N . ALA A 1 1024 ? 35.29600 89.57400 86.54100 1.000 16.99583 1023 ALA A N 1
ATOM 8245 C CA . ALA A 1 1024 ? 35.98900 88.70600 87.48700 1.000 19.62911 1023 ALA A CA 1
ATOM 8246 C C . ALA A 1 1024 ? 37.41200 88.41700 87.02800 1.000 20.41335 1023 ALA A C 1
ATOM 8247 O O . ALA A 1 1024 ? 38.34300 88.39800 87.84000 1.000 17.00177 1023 ALA A O 1
ATOM 8249 N N . ALA A 1 1025 ? 37.60000 88.18300 85.72700 1.000 22.46831 1024 ALA A N 1
ATOM 8250 C CA . ALA A 1 1025 ? 38.94600 87.98400 85.19700 1.000 19.74382 1024 ALA A CA 1
ATOM 8251 C C . ALA A 1 1025 ? 39.80700 89.22600 85.39400 1.000 22.03567 1024 ALA A C 1
ATOM 8252 O O . ALA A 1 1025 ? 40.97900 89.12600 85.77900 1.000 20.13545 1024 ALA A O 1
ATOM 8254 N N . ASN A 1 1026 ? 39.24000 90.40700 85.13200 1.000 19.39376 1025 ASN A N 1
ATOM 8255 C CA . ASN A 1 1026 ? 39.97200 91.65400 85.34100 1.000 17.65615 1025 ASN A CA 1
ATOM 8256 C C . ASN A 1 1026 ? 40.40900 91.79300 86.79100 1.000 24.26187 1025 ASN A C 1
ATOM 8257 O O . ASN A 1 1026 ? 41.54200 92.20000 87.07400 1.000 22.80520 1025 ASN A O 1
ATOM 8262 N N . ILE A 1 1027 ? 39.51500 91.46300 87.72300 1.000 21.05608 1026 ILE A N 1
ATOM 8263 C CA . ILE A 1 1027 ? 39.85400 91.52300 89.14200 1.000 19.35618 1026 ILE A CA 1
ATOM 8264 C C . ILE A 1 1027 ? 40.94400 90.50900 89.47400 1.000 19.60205 1026 ILE A C 1
ATOM 8265 O O . ILE A 1 1027 ? 41.85500 90.78700 90.26300 1.000 22.69368 1026 ILE A O 1
ATOM 8270 N N . ALA A 1 1028 ? 40.87300 89.32100 88.86600 1.000 19.06800 1027 ALA A N 1
ATOM 8271 C CA . ALA A 1 1028 ? 41.88600 88.29600 89.10100 1.000 20.39753 1027 ALA A CA 1
ATOM 8272 C C . ALA A 1 1028 ? 43.26100 88.75400 88.63200 1.000 21.43565 1027 ALA A C 1
ATOM 8273 O O . ALA A 1 1028 ? 44.27200 88.48500 89.29200 1.000 22.04563 1027 ALA A O 1
ATOM 8275 N N . LEU A 1 1029 ? 43.32100 89.44200 87.49500 1.000 20.45811 1028 LEU A N 1
ATOM 8276 C CA . LEU A 1 1029 ? 44.58500 89.89800 86.93300 1.000 22.72512 1028 LEU A CA 1
ATOM 8277 C C . LEU A 1 1029 ? 45.05300 91.22700 87.51200 1.000 23.45529 1028 LEU A C 1
ATOM 8278 O O . LEU A 1 1029 ? 46.11900 91.71500 87.12100 1.000 24.55378 1028 LEU A O 1
ATOM 8283 N N . THR A 1 1030 ? 44.28500 91.82600 88.41700 1.000 23.96553 1029 THR A N 1
ATOM 8284 C CA . THR A 1 1030 ? 44.72500 93.04200 89.08400 1.000 22.70284 1029 THR A CA 1
ATOM 8285 C C . THR A 1 1030 ? 45.85600 92.72700 90.05700 1.000 30.83560 1029 THR A C 1
ATOM 8286 O O . THR A 1 1030 ? 45.89000 91.65400 90.66500 1.000 31.21394 1029 THR A O 1
ATOM 8290 N N . VAL A 1 1031 ? 46.80700 93.65000 90.17300 1.000 29.06730 1030 VAL A N 1
ATOM 8291 C CA . VAL A 1 1031 ? 47.90700 93.50100 91.11500 1.000 31.50901 1030 VAL A CA 1
ATOM 8292 C C . VAL A 1 1031 ? 48.02700 94.68400 92.07100 1.000 35.70748 1030 VAL A C 1
ATOM 8293 O O . VAL A 1 1031 ? 48.53300 94.51200 93.19100 1.000 35.99824 1030 VAL A O 1
ATOM 8297 N N . LYS A 1 1032 ? 47.55500 95.87100 91.69000 1.000 41.09646 1031 LYS A N 1
ATOM 8298 C CA . LYS A 1 1032 ? 47.74100 97.06800 92.49900 1.000 47.59240 1031 LYS A CA 1
ATOM 8299 C C . LYS A 1 1032 ? 46.68200 97.15800 93.59100 1.000 57.62717 1031 LYS A C 1
ATOM 8300 O O . LYS A 1 1032 ? 45.50000 96.88700 93.36000 1.000 56.31204 1031 LYS A O 1
ATOM 8302 N N . GLY A 1 1033 ? 47.11500 97.57500 94.77800 1.000 66.14816 1032 GLY A N 1
ATOM 8303 C CA . GLY A 1 1033 ? 46.28500 97.52900 95.96200 1.000 60.32206 1032 GLY A CA 1
ATOM 8304 C C . GLY A 1 1033 ? 45.18100 98.57400 95.98300 1.000 66.40742 1032 GLY A C 1
ATOM 8305 O O . GLY A 1 1033 ? 45.00100 99.37900 95.06800 1.000 73.26476 1032 GLY A O 1
ATOM 8306 N N . ILE A 1 1034 ? 44.37300 98.53100 97.04000 1.000 62.58894 1033 ILE A N 1
ATOM 8307 C CA . ILE A 1 1034 ? 43.15900 99.39600 97.09000 1.000 58.07377 1033 ILE A CA 1
ATOM 8308 C C . ILE A 1 1034 ? 43.45700 100.89500 96.96700 1.000 73.99104 1033 ILE A C 1
ATOM 8309 O O . ILE A 1 1034 ? 42.94400 101.50200 96.00700 1.000 76.46561 1033 ILE A O 1
ATOM 8314 N N . GLY A 1 1035 ? 44.23600 101.48500 97.87700 1.000 72.65341 1034 GLY A N 1
ATOM 8315 C CA . GLY A 1 1035 ? 44.39500 102.95500 97.85800 1.000 77.31073 1034 GLY A CA 1
ATOM 8316 C C . GLY A 1 1035 ? 45.04500 103.50600 96.60500 1.000 79.22146 1034 GLY A C 1
ATOM 8317 O O . GLY A 1 1035 ? 44.51300 104.48900 96.05600 1.000 81.39710 1034 GLY A O 1
ATOM 8318 N N . GLU A 1 1036 ? 46.14900 102.90400 96.16800 1.000 84.15809 1035 GLU A N 1
ATOM 8319 C CA . GLU A 1 1036 ? 46.85400 103.34700 94.94500 1.000 82.31519 1035 GLU A CA 1
ATOM 8320 C C . GLU A 1 1036 ? 47.60100 102.14400 94.37800 1.000 82.64140 1035 GLU A C 1
ATOM 8321 O O . GLU A 1 1036 ? 47.21400 101.65200 93.30300 1.000 79.01823 1035 GLU A O 1
ATOM 8323 N N . GLN A 1 1037 ? 48.64200 101.70700 95.08800 1.000 79.53578 1036 GLN A N 1
ATOM 8324 C CA . GLN A 1 1037 ? 49.40900 100.51500 94.66900 1.000 82.17228 1036 GLN A CA 1
ATOM 8325 C C . GLN A 1 1037 ? 49.60700 99.62100 95.89600 1.000 75.69887 1036 GLN A C 1
ATOM 8326 O O . GLN A 1 1037 ? 48.79600 99.77200 96.83200 1.000 73.92121 1036 GLN A O 1
#

Nearest PDB structures (foldseek):
  6ltr-assembly1_A  TM=1.001E+00  e=0.000E+00  unidentified
  6ltu-assembly1_A  TM=9.999E-01  e=0.000E+00  unidentified
  6lu0-assembly1_A  TM=9.946E-01  e=0.000E+00  unidentified
  6ltp-assembly1_G  TM=9.342E-01  e=0.000E+00  unidentified
  6ltp-assembly1_A  TM=9.346E-01  e=0.000E+00  unidentified

Solvent-accessible surface area: 53266 Å² total; per-residue (Å²): 116,102,35,42,15,110,16,63,5,129,26,68,11,141,30,75,115,135,26,27,107,17,3,111,64,0,9,102,17,0,52,80,2,0,50,30,4,8,84,13,2,0,0,6,5,0,1,1,33,34,114,8,0,103,70,18,13,111,129,79,111,64,102,39,45,33,10,0,9,0,0,0,10,0,0,3,0,0,29,121,127,5,35,51,41,95,15,58,64,134,69,0,42,119,47,0,57,117,29,72,72,30,116,8,39,88,5,0,68,14,0,5,70,7,48,42,12,171,66,64,92,10,0,3,0,22,56,12,2,55,56,11,1,177,118,19,64,20,118,61,80,47,1,21,52,0,0,58,0,1,8,47,33,74,1,2,14,5,21,58,62,58,22,96,107,44,33,7,1,47,23,5,10,21,114,53,160,85,37,86,33,78,58,20,31,145,15,0,92,88,0,33,119,38,1,64,144,54,215,144,93,26,162,43,1,37,52,0,21,107,42,0,30,94,37,6,178,15,76,122,150,59,2,61,106,53,9,13,44,91,82,48,93,68,31,52,1,36,123,19,5,65,87,87,20,133,113,145,15,78,38,155,123,6,37,50,25,1,124,119,26,32,64,31,43,61,109,127,60,73,50,65,1,60,104,67,3,50,43,26,0,58,141,72,28,15,143,47,22,97,38,0,0,3,21,0,1,64,12,0,2,53,8,0,57,93,43,9,59,96,2,6,64,8,0,89,78,7,30,106,75,70,124,78,2,92,88,25,41,53,89,135,16,10,118,81,0,61,63,3,30,124,29,161,60,38,113,50,111,81,89,87,51,2,9,37,23,24,0,10,14,188,50,0,54,105,3,20,111,27,0,119,117,70,62,92,88,26,72,93,19,1,58,57,14,12,76,80,41,108,67,124,116,139,74,65,16,52,97,50,0,0,81,11,0,54,91,10,58,106,115,3,50,10,141,56,0,29,26,0,0,78,28,16,47,42,62,74,199,22,147,74,36,119,4,43,24,0,55,34,31,147,119,16,4,47,6,86,70,1,4,40,22,27,128,150,25,157,62,97,72,156,140,76,47,22,14,39,84,0,55,0,84,0,48,0,68,42,134,96,27,168,62,118,86,13,82,0,18,0,103,20,36,130,0,4,30,6,5,2,4,54,24,69,23,108,125,60,87,20,48,0,2,25,76,48,29,64,15,132,19,25,172,53,78,146,86,24,97,62,100,78,105,174,172,90,48,166,43,14,104,32,15,2,78,0,51,30,0,45,140,94,35,48,0,2,74,31,55,29,174,34,107,106,5,30,0,14,0,41,79,151,16,49,0,95,0,57,5,140,6,76,24,19,190,124,54,50,116,63,99,116,42,12,72,10,1,0,2,13,16,18,55,94,40,29,17,0,36,0,1,0,28,4,20,144,136,61,70,105,5,120,54,33,48,26,77,1,121,38,39,31,9,10,72,3,50,11,83,52,114,84,248,61,98,117,58,22,43,21,43,51,45,0,62,26,37,103,114,6,40,87,8,32,123,79,2,28,136,14,0,54,120,27,78,12,34,122,136,72,109,156,168,33,97,67,71,39,83,0,58,105,65,6,69,64,32,17,149,174,118,23,104,0,7,77,0,2,31,64,1,0,80,5,0,68,39,0,0,126,50,22,56,89,120,62,2,115,106,0,66,114,14,0,30,30,2,0,79,92,63,14,0,9,35,170,64,23,12,13,5,11,12,2,0,18,2,0,64,8,0,21,21,0,0,97,18,8,0,45,28,6,34,106,43,63,191,132,62,107,26,49,77,148,72,41,123,152,77,6,83,102,0,37,57,9,9,128,100,0,61,78,31,16,67,151,27,37,137,76,20,20,66,57,4,0,50,16,0,0,88,19,0,73,128,42,107,4,83,17,0,40,0,7,22,58,29,84,68,62,82,102,39,28,56,148,159,17,24,36,77,21,127,3,38,42,6,108,27,1,22,64,46,0,128,100,14,0,58,17,31,32,6,44,30,80,26,1,17,33,137,85,8,33,15,20,2,1,16,43,31,115,28,97,107,130,19,22,64,4,24,7,16,47,22,41,1,99,76,0,20,69,100,0,0,104,75,0,1,96,11,7,88,24,84,59,98,31,30,5,87,23,1,52,93,2,0,80,36,0,4,48,52,8,106,2,102,103,19,43,98,75,1,48,112,13,88,84,99,81,110,75,26,15,50,30,153,37,1,36,88,67,0,32,138,97,56,66,72,48,107,15,75,0,40,0,0,8,121,46,4,86,32,0,9,0,57,57,111,0,1,80,64,8,91,49,50,94,5,23,170,99,137,10,66,21,2,60,2,9,15,0,2,0,0,6,4,2,10,28,57,40,25,88,75,92,110

Secondary structure (DSSP, 8-state):
-EEEEEEEEEEEB---HHHHHHHHHHHHHHHHHHHHHHHHHHHHHHT--HHHHHHHHTT-SS---HHHHHHHHHEEEEEGGG--SB--GGGHHHHHHHHHTSPPPHHHHHHHHSB--TTEEEEEHHHHHHHHHHHHT--HHHHHHHHHHHHHTTSS-BTTB---TTHHHHHHH--S----HHHHHHHHHHHHHHHSS-SS--SBSHHHHHHHHHHTT--TTTHHHHHHTT-SSPPHHHHHHHS-TTSBP-HHHHHHHHHHHHHHTSS----SSHHHHHHHHHHHS-S--HHHHHHHHHHHHHHHHHHHHHHHHHHHHHHHHHHHHHHT--SSHHHHHHHGGGSSS---SS-----GGGGTGGGHHHHHHHHHHS-SS-SHHHHHHHHHT--SSBPPPPHHHHHHHHTTTTTS-HHHHHHHHHHHHHHHHHHH-BPPPB------EEETT-BPPGGG-----BTTB---EEEEEEEEE-TTS-EEEEEEEEE-HHHIIIIISPP--SS-EESSSSGGGT--PPPP-TT------GGGHHHHHHHHHHHHHHHTT-PPEE-S------EEE-TT-EEEEEEEEEEEEPP-S--TT-EEEEEE--SSS--EEEEEEEESSSEEETTTTEEEEEEEEEE---EEEETTEEEETTT---S-GGGGHHHHHHHHHHHHT--EEEE-SSS-EEEE-SHHHHHHHHHT---HHHHHHHHHHHHHHHHTT--HHHHHHHHHHHHHHHHSTTSTTT---SSHHHHHHHHHHHHHHHHHHHHHTT--SSS---HHHHHHH-HHHHHHHHHHHHHHHHHHHHHHHHHHHHHHHHHHHTTEEEEEEES------TTB-HHHHHHHHHH-HHHHHHHHHHHGGGGT-EEEEE--TTTTTB-TTTTTSSS--B--EEEEEEGGG--HHHHHHHHHHHT--STTTHHHHHHHHHHHHHHTT-GGGHHHHHH--SS-SSSPPHHHHHHHHHHHHSSSS-EEEEE-TT-SEEEESS--STT-EEEEETTEEEEEEEHHHHHHHHHHT--SBSS--

Radius of gyration: 35.15 Å; Cα contacts (8 Å, |Δi|>4): 1627; chains: 1; bounding box: 100×85×96 Å